Protein AF-0000000086222551 (afdb_homodimer)

Secondary structure (DSSP, 8-state):
----------------S----GGGGTTGGGTTS-------------------------GGGSS------------HHHHHHHHHHHHHHHHHHHHHHHHHHT--GGGGGSHHHHHHHHHHHHH-TTPPPPPHHIIIIIHHHHHHHHHHHHHHHHHHHHHHH-EEEEEEEEE-TTS-EEEEEEEEETTEEEEEEEEE-SSS---HHHHHHHHHHHHHHH-GGGEEEEEE---HHHHHHHHHHHHH-TTSEEEE-HHHHHHHHHHHHTTSTTHHHHHHHHHHHHHHHHT-HHHHHHHHHHTTTPPPPPPPSS-HHHHHHHHHHHHHTHHHHHHHHHSHHHHHSGGGTSHHHHHHHHHHH-HHHHHHHHHHHHHHHHHHHHHHHHH-SSS-GGGTHHHHHHHHHHHHHHHTTT-HHHHHHHHHHHHHHIIIII--HHHHHHHHH-HHHHHHHHHHT---THHHHHHHHHHHHH---HHHHHHHHHHHHHHHTT-GGGGSHHHHHHHHHS-HHHHHHHH-TTSHHHHHHHHHHHT-----THHHHHHHHHHHHS-GGGTTS-HHHHHHHHHHHHHHHHHHHHHTGGG-----THHHHTHHHHHSS----GGG-BSSTTSS-BHHHHHHHHTTTS-SS----------------------------------------------------------------/---------------------GGGTTTGGGTTS-------------------------GGGSS------------HHHHHHHHHHHHHHHHHHHHHHHHHHT--GGGGGSHHHHHHHHHHHHH-TTPPPPPHHIIIIIHHHHHHHHHHHHHHHHHHHHHHH-EEEEEEEEE-TTS-EEEEEEEEETTEEEEEEEEE-SSS---HHHHHHHHHHHHHHH-GGGEEEEEE---HHHHHHHHHHHHH-TTSEEEE-HHHHHHHHHHHHHTSTTHHHHHHHHHHHHHHHHT-HHHHHHHHHHTTTPPPPPPPSS-HHHHHHHHHHHHHTHHHHHHHHHSHHHHHSGGGTSHHHHHHHHHHH-HHHHHHHHHHHHHHHHHHHHHHHHH-SSS-STTTHHHHHHHHHHHHHHHTTT-HHHHHHHHHHHHHHIIIII--HHHHHHHHT-HHHHHHHHHHT---THHHHHHHHHHHHH---HHHHHHHHHHHHHHHTT-GGGGSHHHHHHHHHS-HHHHHHHH-TTSHHHHHHHHHHHT-----THHHHHHHHHHHHS-GGGTTS-HHHHHHHHHHHHHHHHHHHHHTGGG-----THHHHTHHHHHSSS---GGG-BSSTTSS-BHHHHHHHHTTTS-SS----------------------------------------------------------------

InterPro domains:
  IPR007021 Domain of unknown function DUF659 [PF04937] (130-280)
  IPR008906 HAT, C-terminal dimerisation domain [PF05699] (505-571)
  IPR012337 Ribonuclease H-like superfamily [SSF53098] (160-577)

Solvent-accessible surface area (backbone atoms only — not comparable to full-atom values): 78051 Å² total; per-residue (Å²): 133,85,67,79,80,73,78,71,77,79,78,75,73,78,70,83,78,77,71,70,63,58,87,37,53,77,71,46,74,56,74,74,67,75,78,70,80,69,82,73,74,76,72,79,74,80,73,80,76,82,79,77,78,78,80,81,75,63,68,83,74,58,71,77,61,74,76,80,66,85,78,73,80,70,54,71,67,54,58,53,48,49,49,51,52,32,44,51,49,19,42,46,30,42,40,51,30,35,50,71,58,63,56,68,71,69,52,54,72,43,74,47,40,55,53,19,47,34,30,36,6,61,55,22,61,80,57,78,66,66,48,60,60,44,54,68,46,57,47,40,53,51,46,45,56,53,48,48,52,58,50,50,59,50,49,56,46,24,68,72,45,27,25,32,39,25,40,37,70,45,56,47,95,86,34,48,24,37,33,35,37,33,39,36,33,84,90,42,59,40,61,77,50,71,44,82,45,28,76,44,82,75,39,32,64,55,48,30,50,51,48,49,53,50,38,58,73,70,34,60,89,21,43,47,31,37,26,27,57,81,43,69,36,52,55,54,15,41,58,58,45,37,70,77,39,61,48,38,43,76,40,40,13,46,51,56,50,52,33,50,45,43,49,55,50,46,68,36,83,68,39,27,57,49,48,53,53,50,48,50,46,48,51,61,36,67,74,31,35,54,52,38,38,52,47,20,69,56,49,76,68,48,77,76,54,72,64,44,74,70,41,34,61,35,42,54,48,22,51,44,47,46,58,73,40,39,66,40,51,39,48,44,64,66,29,68,68,36,64,72,33,72,50,53,72,33,70,68,37,45,52,44,44,18,50,61,38,18,51,67,54,52,46,49,49,42,54,47,46,44,57,44,33,25,52,51,44,46,41,52,35,41,64,41,82,71,51,50,28,22,33,42,49,58,59,44,54,51,49,26,53,50,38,33,39,55,68,53,73,62,46,55,86,78,44,48,66,57,50,50,51,51,48,50,45,38,70,71,62,49,66,49,40,64,34,35,33,11,30,62,64,18,54,50,51,30,56,51,28,56,73,69,67,67,60,60,71,67,37,56,57,27,28,50,52,36,47,61,40,64,43,80,49,65,68,57,48,53,49,34,62,68,42,42,56,40,62,77,65,33,42,72,57,48,51,35,69,69,44,58,63,33,31,75,74,40,54,55,46,58,42,37,71,71,44,23,74,91,33,57,62,46,26,54,51,44,37,32,49,27,36,29,69,43,39,30,54,72,48,58,63,45,45,58,51,49,47,64,60,48,27,87,73,37,66,63,54,51,67,65,58,46,47,49,51,47,46,42,39,47,37,51,48,40,49,50,48,55,72,49,34,86,74,59,84,82,55,69,64,74,46,36,68,57,27,49,38,75,73,41,51,77,70,58,72,52,67,71,37,53,72,41,94,87,46,95,45,24,38,41,56,52,16,63,71,68,41,28,83,45,75,80,71,75,67,77,72,79,68,75,66,75,72,76,74,77,73,74,85,68,81,77,81,80,85,81,83,76,88,79,85,76,78,79,74,80,76,80,76,77,76,76,76,75,75,75,73,73,74,67,70,77,62,76,71,73,58,73,67,77,46,84,58,56,59,76,114,139,86,73,78,81,74,79,75,75,79,79,73,74,76,68,83,78,76,70,71,60,57,90,39,52,73,71,47,75,53,77,73,67,75,78,70,80,69,81,70,72,76,72,78,73,77,74,78,77,80,80,77,80,77,76,81,73,62,69,82,72,60,71,73,63,75,73,78,64,85,80,72,80,72,55,70,66,55,58,52,49,49,49,50,52,32,44,51,51,19,42,47,28,42,41,52,29,36,51,70,56,64,55,68,70,69,52,54,73,43,74,47,39,56,54,19,48,34,30,36,5,63,53,21,61,79,57,79,66,64,48,62,60,43,53,67,45,59,48,41,52,53,47,45,55,55,48,47,52,57,51,50,59,49,51,55,45,22,69,72,46,26,26,34,38,25,38,38,69,45,56,48,94,87,34,47,24,37,34,37,36,32,40,37,35,82,88,42,59,43,62,77,50,70,44,82,45,31,77,44,83,76,40,31,63,55,48,29,49,50,49,49,54,52,39,59,71,69,35,61,91,22,41,46,30,38,24,27,55,80,44,67,35,50,56,54,15,41,58,57,45,37,71,79,38,63,48,37,43,77,40,40,14,46,53,54,50,52,31,50,44,42,49,55,49,45,69,36,84,67,40,28,57,50,50,51,52,51,48,51,45,50,49,60,34,68,73,31,34,55,54,37,39,50,46,20,68,55,48,75,67,48,77,78,55,72,66,42,73,68,40,35,60,35,43,54,47,21,52,41,46,46,57,74,37,38,66,38,52,39,48,43,63,68,29,68,68,34,65,72,32,72,49,53,73,33,70,67,38,44,52,45,44,19,51,60,38,18,54,66,56,52,47,48,50,44,52,48,45,43,56,45,33,23,52,49,44,46,41,51,33,40,65,40,85,74,52,51,28,23,33,42,49,57,58,43,55,51,49,26,53,50,32,34,39,56,66,54,72,62,47,55,86,80,45,48,68,57,48,50,50,50,48,51,44,37,69,72,61,49,67,49,40,62,35,34,34,10,30,63,62,17,53,49,52,30,56,52,27,55,73,69,68,67,61,60,70,67,38,56,57,26,28,51,52,38,48,61,38,64,41,81,50,64,68,57,50,51,50,32,62,68,41,42,58,39,63,77,65,32,41,71,56,48,49,34,69,70,44,58,61,34,31,77,74,39,54,54,45,56,42,38,71,71,43,22,73,90,31,57,64,46,29,53,51,43,37,34,50,27,37,29,70,42,38,30,53,72,47,57,64,45,46,58,53,50,47,63,61,50,29,89,77,37,66,62,53,50,66,65,58,46,46,49,51,48,46,41,40,49,37,52,47,39,49,53,49,57,72,49,35,87,74,63,83,82,57,67,65,75,45,35,64,58,24,46,36,76,70,42,52,77,70,58,74,54,69,71,38,52,73,42,97,88,46,94,45,25,40,41,58,52,16,63,72,69,44,28,85,46,74,81,71,76,69,78,73,80,69,76,67,77,73,78,72,76,75,73,82,68,78,77,80,80,86,79,84,78,84,75,85,77,76,79,76,80,76,83,76,79,77,75,76,77,76,76,74,74,76,67,72,77,62,76,70,74,58,74,68,78,43,82,58,54,58,73,111

Nearest PDB structures (foldseek):
  4d1q-assembly1_B  TM=7.198E-01  e=2.286E-15  Musca domestica
  6dww-assembly1_A  TM=7.561E-01  e=1.484E-14  Musca domestica
  6dwz-assembly1_E  TM=7.536E-01  e=7.107E-14  Musca domestica
  3f2k-assembly1_A  TM=4.677E-01  e=1.921E-01  Homo sapiens
  4d1q-assembly1_B  TM=7.182E-01  e=1.022E-14  Musca domestica

Organism: Solanum pennellii (NCBI:txid28526)

Sequence (1394 aa):
MQNKIANNPKFQVRQPEEYVDIDDLDEMDDYAEMMPPSKTQKISSSGGSSTARSVTKGPLNLYFSQKSTQKGGFEKGEIDETKKILRERAVSAFAIWMYDAGLPFNCVNHKSFDKFFEAVGQHGPGMKPPTFHEVRVTHLKKEVDKVEKIVDEHKVQWTKFGCSIMMDKWTARNGKMIINILVNSPIGSVFLGSVDASNECTDSTKMYKLFESTIERIEPENVVQIVTDNASENVKARRMMMGVYPHIYWTPCVAHCINLIFGDIIKVKPYASVFKKAIRIHSYISQRPLLLNLMRKFTKERNLVKPAKTRFATAFLTLRVMYIQRKNLRTLVLSTEWNSSKFAKETLGKEVANLIISVHFWNNVVRALTVCSPLTKVLRLVDGEKKPPMGYIYEAMDRAKEAIAHGFRGVKKQYEKVFQIIDARWSGQLHRPLHAAGHVLNPGLYYKAEEEGTLLQSLWTEYYACVEKLVRDTTIQDALIAELPKYKMADGLFGCGPAKRARDTRSPVEWWSLFGSETPNLQKFAMKVLSLTCSSSGCERNWSVFEHIHSKKRNRLTLSRLNDLVYIKYNRTLKRRYDARDLIDPIRLDNIDDSNEWLVGCPEDQDDELVYEDDDLTWDSVATAIGADESIYHLRELSSRSTVLDKGKGVESTSTSSSSSRTRTLIDEEYEEEEDEEQYNDVEDFDLQELDNFEEEMQNKIANNPKFQVRQPEEYVDIDDLDEMDDYAEMMPPSKTQKISSSGGSSTARSVTKGPLNLYFSQKSTQKGGFEKGEIDETKKILRERAVSAFAIWMYDAGLPFNCVNHKSFDKFFEAVGQHGPGMKPPTFHEVRVTHLKKEVDKVEKIVDEHKVQWTKFGCSIMMDKWTARNGKMIINILVNSPIGSVFLGSVDASNECTDSTKMYKLFESTIERIEPENVVQIVTDNASENVKARRMMMGVYPHIYWTPCVAHCINLIFGDIIKVKPYASVFKKAIRIHSYISQRPLLLNLMRKFTKERNLVKPAKTRFATAFLTLRVMYIQRKNLRTLVLSTEWNSSKFAKETLGKEVANLIISVHFWNNVVRALTVCSPLTKVLRLVDGEKKPPMGYIYEAMDRAKEAIAHGFRGVKKQYEKVFQIIDARWSGQLHRPLHAAGHVLNPGLYYKAEEEGTLLQSLWTEYYACVEKLVRDTTIQDALIAELPKYKMADGLFGCGPAKRARDTRSPVEWWSLFGSETPNLQKFAMKVLSLTCSSSGCERNWSVFEHIHSKKRNRLTLSRLNDLVYIKYNRTLKRRYDARDLIDPIRLDNIDDSNEWLVGCPEDQDDELVYEDDDLTWDSVATAIGADESIYHLRELSSRSTVLDKGKGVESTSTSSSSSRTRTLIDEEYEEEEDEEQYNDVEDFDLQELDNFEEE

pLDDT: mean 70.65, std 27.43, range [16.92, 96.88]

Structure (mmCIF, N/CA/C/O backbone):
data_AF-0000000086222551-model_v1
#
loop_
_entity.id
_entity.type
_entity.pdbx_description
1 polymer 'Uncharacterized protein LOC107011018'
#
loop_
_atom_site.group_PDB
_atom_site.id
_atom_site.type_symbol
_atom_site.label_atom_id
_atom_site.label_alt_id
_atom_site.label_comp_id
_atom_site.label_asym_id
_atom_site.label_entity_id
_atom_site.label_seq_id
_atom_site.pdbx_PDB_ins_code
_atom_site.Cartn_x
_atom_site.Cartn_y
_atom_site.Cartn_z
_atom_site.occupancy
_atom_site.B_iso_or_equiv
_atom_site.auth_seq_id
_atom_site.auth_comp_id
_atom_site.auth_asym_id
_atom_site.auth_atom_id
_atom_site.pdbx_PDB_model_num
ATOM 1 N N . MET A 1 1 ? -22.5 58.531 5.453 1 17.5 1 MET A N 1
ATOM 2 C CA . MET A 1 1 ? -23.016 57.188 5.238 1 17.5 1 MET A CA 1
ATOM 3 C C . MET A 1 1 ? -23.062 56.844 3.752 1 17.5 1 MET A C 1
ATOM 5 O O . MET A 1 1 ? -22.75 55.719 3.357 1 17.5 1 MET A O 1
ATOM 9 N N . GLN A 1 2 ? -23.766 57.625 3.014 1 18.98 2 GLN A N 1
ATOM 10 C CA . GLN A 1 2 ? -24.266 57.281 1.686 1 18.98 2 GLN A CA 1
ATOM 11 C C . GLN A 1 2 ? -23.141 57.25 0.658 1 18.98 2 GLN A C 1
ATOM 13 O O . GLN A 1 2 ? -23.375 57.094 -0.54 1 18.98 2 GLN A O 1
ATOM 18 N N . ASN A 1 3 ? -21.984 57.75 1.172 1 20.48 3 ASN A N 1
ATOM 19 C CA . ASN A 1 3 ? -21.188 58.438 0.159 1 20.48 3 ASN A CA 1
ATOM 20 C C . ASN A 1 3 ? -20.719 57.5 -0.93 1 20.48 3 ASN A C 1
ATOM 22 O O . ASN A 1 3 ? -20.688 56.281 -0.724 1 20.48 3 ASN A O 1
ATOM 26 N N . LYS A 1 4 ? -20.266 58.094 -1.974 1 21.45 4 LYS A N 1
ATOM 27 C CA . LYS A 1 4 ? -19.891 57.875 -3.371 1 21.45 4 LYS A CA 1
ATOM 28 C C . LYS A 1 4 ? -18.797 56.844 -3.496 1 21.45 4 LYS A C 1
ATOM 30 O O . LYS A 1 4 ? -17.656 57.062 -3.051 1 21.45 4 LYS A O 1
ATOM 35 N N . ILE A 1 5 ? -19.25 55.5 -3.412 1 22.14 5 ILE A N 1
ATOM 36 C CA . ILE A 1 5 ? -18.375 54.344 -3.506 1 22.14 5 ILE A CA 1
ATOM 37 C C . ILE A 1 5 ? -17.594 54.375 -4.809 1 22.14 5 ILE A C 1
ATOM 39 O O . ILE A 1 5 ? -18.156 54.281 -5.895 1 22.14 5 ILE A O 1
ATOM 43 N N . ALA A 1 6 ? -16.578 55.344 -4.836 1 21.86 6 ALA A N 1
ATOM 44 C CA . ALA A 1 6 ? -15.758 55.656 -5.988 1 21.86 6 ALA A CA 1
ATOM 45 C C . ALA A 1 6 ? -15.242 54.406 -6.688 1 21.86 6 ALA A C 1
ATOM 47 O O . ALA A 1 6 ? -14.859 53.438 -6.027 1 21.86 6 ALA A O 1
ATOM 48 N N . ASN A 1 7 ? -15.562 54.25 -7.953 1 20.59 7 ASN A N 1
ATOM 49 C CA . ASN A 1 7 ? -15.422 53.25 -9.016 1 20.59 7 ASN A CA 1
ATOM 50 C C . ASN A 1 7 ? -13.961 52.938 -9.312 1 20.59 7 ASN A C 1
ATOM 52 O O . ASN A 1 7 ? -13.344 53.594 -10.156 1 20.59 7 ASN A O 1
ATOM 56 N N . ASN A 1 8 ? -13.094 53 -8.281 1 20.23 8 ASN A N 1
ATOM 57 C CA . ASN A 1 8 ? -11.719 52.938 -8.766 1 20.23 8 ASN A CA 1
ATOM 58 C C . ASN A 1 8 ? -11.5 51.75 -9.711 1 20.23 8 ASN A C 1
ATOM 60 O O . ASN A 1 8 ? -12.055 50.656 -9.484 1 20.23 8 ASN A O 1
ATOM 64 N N . PRO A 1 9 ? -11.008 52.031 -10.898 1 22.52 9 PRO A N 1
ATOM 65 C CA . PRO A 1 9 ? -10.781 51.156 -12.055 1 22.52 9 PRO A CA 1
ATOM 66 C C . PRO A 1 9 ? -10.055 49.844 -11.68 1 22.52 9 PRO A C 1
ATOM 68 O O . PRO A 1 9 ? -9.305 49.812 -10.695 1 22.52 9 PRO A O 1
ATOM 71 N N . LYS A 1 10 ? -10.602 48.719 -12.133 1 21.75 10 LYS A N 1
ATOM 72 C CA . LYS A 1 10 ? -10.383 47.281 -11.953 1 21.75 10 LYS A CA 1
ATOM 73 C C . LYS A 1 10 ? -8.977 46.875 -12.391 1 21.75 10 LYS A C 1
ATOM 75 O O . LYS A 1 10 ? -8.633 46.969 -13.57 1 21.75 10 LYS A O 1
ATOM 80 N N . PHE A 1 11 ? -7.875 47.469 -11.781 1 20.67 11 PHE A N 1
ATOM 81 C CA . PHE A 1 11 ? -6.547 47.062 -12.211 1 20.67 11 PHE A CA 1
ATOM 82 C C . PHE A 1 11 ? -6.484 45.531 -12.375 1 20.67 11 PHE A C 1
ATOM 84 O O . PHE A 1 11 ? -6.758 44.781 -11.43 1 20.67 11 PHE A O 1
ATOM 91 N N . GLN A 1 12 ? -6.699 45.031 -13.586 1 21.41 12 GLN A N 1
ATOM 92 C CA . GLN A 1 12 ? -6.695 43.688 -14.141 1 21.41 12 GLN A CA 1
ATOM 93 C C . GLN A 1 12 ? -5.344 43 -13.93 1 21.41 12 GLN A C 1
ATOM 95 O O . GLN A 1 12 ? -4.406 43.219 -14.703 1 21.41 12 GLN A O 1
ATOM 100 N N . VAL A 1 13 ? -4.777 43.094 -12.75 1 22.3 13 VAL A N 1
ATOM 101 C CA . VAL A 1 13 ? -3.469 42.438 -12.711 1 22.3 13 VAL A CA 1
ATOM 102 C C . VAL A 1 13 ? -3.592 41 -13.148 1 22.3 13 VAL A C 1
ATOM 104 O O . VAL A 1 13 ? -4.422 40.25 -12.625 1 22.3 13 VAL A O 1
ATOM 107 N N . ARG A 1 14 ? -3.154 40.656 -14.336 1 22 14 ARG A N 1
ATOM 108 C CA . ARG A 1 14 ? -3.004 39.375 -15.008 1 22 14 ARG A CA 1
ATOM 109 C C . ARG A 1 14 ? -2.234 38.406 -14.133 1 22 14 ARG A C 1
ATOM 111 O O . ARG A 1 14 ? -1.051 38.594 -13.859 1 22 14 ARG A O 1
ATOM 118 N N . GLN A 1 15 ? -2.852 37.969 -13.086 1 23.47 15 GLN A N 1
ATOM 119 C CA . GLN A 1 15 ? -2.16 37.031 -12.203 1 23.47 15 GLN A CA 1
ATOM 120 C C . GLN A 1 15 ? -1.653 35.812 -12.977 1 23.47 15 GLN A C 1
ATOM 122 O O . GLN A 1 15 ? -2.391 35.219 -13.766 1 23.47 15 GLN A O 1
ATOM 127 N N . PRO A 1 16 ? -0.328 35.781 -13.227 1 23.58 16 PRO A N 1
ATOM 128 C CA . PRO A 1 16 ? 0.255 34.688 -13.969 1 23.58 16 PRO A CA 1
ATOM 129 C C . PRO A 1 16 ? -0.212 33.312 -13.445 1 23.58 16 PRO A C 1
ATOM 131 O O . PRO A 1 16 ? -0.4 33.156 -12.242 1 23.58 16 PRO A O 1
ATOM 134 N N . GLU A 1 17 ? -0.891 32.531 -14.258 1 23.66 17 GLU A N 1
ATOM 135 C CA . GLU A 1 17 ? -1.618 31.266 -14.203 1 23.66 17 GLU A CA 1
ATOM 136 C C . GLU A 1 17 ? -0.789 30.188 -13.523 1 23.66 17 GLU A C 1
ATOM 138 O O . GLU A 1 17 ? -1.341 29.234 -12.953 1 23.66 17 GLU A O 1
ATOM 143 N N . GLU A 1 18 ? 0.542 30.047 -13.789 1 24.75 18 GLU A N 1
ATOM 144 C CA . GLU A 1 18 ? 1.11 28.703 -13.828 1 24.75 18 GLU A CA 1
ATOM 145 C C . GLU A 1 18 ? 1.495 28.234 -12.43 1 24.75 18 GLU A C 1
ATOM 147 O O . GLU A 1 18 ? 2.566 28.578 -11.93 1 24.75 18 GLU A O 1
ATOM 152 N N . TYR A 1 19 ? 0.731 28.5 -11.492 1 24.75 19 TYR A N 1
ATOM 153 C CA . TYR A 1 19 ? 1.238 28.031 -10.203 1 24.75 19 TYR A CA 1
ATOM 154 C C . TYR A 1 19 ? 1.457 26.531 -10.219 1 24.75 19 TYR A C 1
ATOM 156 O O . TYR A 1 19 ? 0.528 25.766 -10.492 1 24.75 19 TYR A O 1
ATOM 164 N N . VAL A 1 20 ? 2.629 26.078 -10.719 1 26.08 20 VAL A N 1
ATOM 165 C CA . VAL A 1 20 ? 3.039 24.688 -10.625 1 26.08 20 VAL A CA 1
ATOM 166 C C . VAL A 1 20 ? 3.045 24.234 -9.164 1 26.08 20 VAL A C 1
ATOM 168 O O . VAL A 1 20 ? 3.725 24.844 -8.328 1 26.08 20 VAL A O 1
ATOM 171 N N . ASP A 1 21 ? 1.918 24 -8.633 1 25.77 21 ASP A N 1
ATOM 172 C CA . ASP A 1 21 ? 1.836 23.469 -7.277 1 25.77 21 ASP A CA 1
ATOM 173 C C . ASP A 1 21 ? 2.971 22.484 -7 1 25.77 21 ASP A C 1
ATOM 175 O O . ASP A 1 21 ? 3.115 21.484 -7.699 1 25.77 21 ASP A O 1
ATOM 179 N N . ILE A 1 22 ? 3.986 23.031 -6.543 1 26.41 22 ILE A N 1
ATOM 180 C CA . ILE A 1 22 ? 5.227 22.344 -6.195 1 26.41 22 ILE A CA 1
ATOM 181 C C . ILE A 1 22 ? 4.918 21.078 -5.387 1 26.41 22 ILE A C 1
ATOM 183 O O . ILE A 1 22 ? 5.727 20.156 -5.336 1 26.41 22 ILE A O 1
ATOM 187 N N . ASP A 1 23 ? 4.047 21.281 -4.504 1 27.98 23 ASP A N 1
ATOM 188 C CA . ASP A 1 23 ? 3.979 20.109 -3.635 1 27.98 23 ASP A CA 1
ATOM 189 C C . ASP A 1 23 ? 3.633 18.844 -4.434 1 27.98 23 ASP A C 1
ATOM 191 O O . ASP A 1 23 ? 3.371 17.797 -3.855 1 27.98 23 ASP A O 1
ATOM 195 N N . ASP A 1 24 ? 3.141 19.047 -5.715 1 28.81 24 ASP A N 1
ATOM 196 C CA . ASP A 1 24 ? 2.951 18.094 -6.812 1 28.81 24 ASP A CA 1
ATOM 197 C C . ASP A 1 24 ? 4.27 17.422 -7.184 1 28.81 24 ASP A C 1
ATOM 199 O O . ASP A 1 24 ? 4.402 16.875 -8.281 1 28.81 24 ASP A O 1
ATOM 203 N N . LEU A 1 25 ? 5.312 17.844 -6.59 1 26.73 25 LEU A N 1
ATOM 204 C CA . LEU A 1 25 ? 6.621 17.281 -6.906 1 26.73 25 LEU A CA 1
ATOM 205 C C . LEU A 1 25 ? 6.59 15.766 -6.828 1 26.73 25 LEU A C 1
ATOM 207 O O . LEU A 1 25 ? 7.27 15.086 -7.598 1 26.73 25 LEU A O 1
ATOM 211 N N . ASP A 1 26 ? 6.113 15.328 -5.699 1 27.78 26 ASP A N 1
ATOM 212 C CA . ASP A 1 26 ? 6.258 13.875 -5.711 1 27.78 26 ASP A CA 1
ATOM 213 C C . ASP A 1 26 ? 5.395 13.242 -6.801 1 27.78 26 ASP A C 1
ATOM 215 O O . ASP A 1 26 ? 5.668 12.125 -7.246 1 27.78 26 ASP A O 1
ATOM 219 N N . GLU A 1 27 ? 4.199 13.922 -7.137 1 27.31 27 GLU A N 1
ATOM 220 C CA . GLU A 1 27 ? 3.35 13.438 -8.219 1 27.31 27 GLU A CA 1
ATOM 221 C C . GLU A 1 27 ? 3.84 13.945 -9.57 1 27.31 27 GLU A C 1
ATOM 223 O O . GLU A 1 27 ? 3.361 13.492 -10.617 1 27.31 27 GLU A O 1
ATOM 228 N N . MET A 1 28 ? 4.449 15.195 -9.719 1 27.2 28 MET A N 1
ATOM 229 C CA . MET A 1 28 ? 4.684 15.875 -10.992 1 27.2 28 MET A CA 1
ATOM 230 C C . MET A 1 28 ? 5.633 15.07 -11.875 1 27.2 28 MET A C 1
ATOM 232 O O . MET A 1 28 ? 6.086 15.555 -12.906 1 27.2 28 MET A O 1
ATOM 236 N N . ASP A 1 29 ? 6.246 14.156 -11.477 1 25.91 29 ASP A N 1
ATOM 237 C CA . ASP A 1 29 ? 7.332 13.836 -12.398 1 25.91 29 ASP A CA 1
ATOM 238 C C . ASP A 1 29 ? 6.797 13.586 -13.805 1 25.91 29 ASP A C 1
ATOM 240 O O . ASP A 1 29 ? 7.57 13.469 -14.758 1 25.91 29 ASP A O 1
ATOM 244 N N . ASP A 1 30 ? 5.445 13.32 -13.961 1 25.31 30 ASP A N 1
ATOM 245 C CA . ASP A 1 30 ? 5.285 12.797 -15.32 1 25.31 30 ASP A CA 1
ATOM 246 C C . ASP A 1 30 ? 5.117 13.93 -16.328 1 25.31 30 ASP A C 1
ATOM 248 O O . ASP A 1 30 ? 5.16 13.703 -17.531 1 25.31 30 ASP A O 1
ATOM 252 N N . TYR A 1 31 ? 4.477 15.188 -15.992 1 24.61 31 TYR A N 1
ATOM 253 C CA . TYR A 1 31 ? 3.955 15.969 -17.109 1 24.61 31 TYR A CA 1
ATOM 254 C C . TYR A 1 31 ? 5.086 16.656 -17.859 1 24.61 31 TYR A C 1
ATOM 256 O O . TYR A 1 31 ? 4.949 17.812 -18.266 1 24.61 31 TYR A O 1
ATOM 264 N N . ALA A 1 32 ? 6.273 16.484 -17.625 1 25.47 32 ALA A N 1
ATOM 265 C CA . ALA A 1 32 ? 7.246 17.297 -18.375 1 25.47 32 ALA A CA 1
ATOM 266 C C . ALA A 1 32 ? 7.082 17.094 -19.875 1 25.47 32 ALA A C 1
ATOM 268 O O . ALA A 1 32 ? 7.934 17.531 -20.656 1 25.47 32 ALA A O 1
ATOM 269 N N . GLU A 1 33 ? 6.043 16.312 -20.328 1 24.08 33 GLU A N 1
ATOM 270 C CA . GLU A 1 33 ? 6.316 16.172 -21.75 1 24.08 33 GLU A CA 1
ATOM 271 C C . GLU A 1 33 ? 6.238 17.516 -22.469 1 24.08 33 GLU A C 1
ATOM 273 O O . GLU A 1 33 ? 7.133 17.859 -23.234 1 24.08 33 GLU A O 1
ATOM 278 N N . MET A 1 34 ? 4.957 18.016 -22.953 1 23.44 34 MET A N 1
ATOM 279 C CA . MET A 1 34 ? 4.738 18.594 -24.266 1 23.44 34 MET A CA 1
ATOM 280 C C . MET A 1 34 ? 4.992 20.094 -24.266 1 23.44 34 MET A C 1
ATOM 282 O O . MET A 1 34 ? 4.645 20.797 -25.219 1 23.44 34 MET A O 1
ATOM 286 N N . MET A 1 35 ? 5.105 20.844 -23.156 1 24.05 35 MET A N 1
ATOM 287 C CA . MET A 1 35 ? 5 22.266 -23.531 1 24.05 35 MET A CA 1
ATOM 288 C C . MET A 1 35 ? 6.117 22.656 -24.5 1 24.05 35 MET A C 1
ATOM 290 O O . MET A 1 35 ? 7.258 22.203 -24.344 1 24.05 35 MET A O 1
ATOM 294 N N . PRO A 1 36 ? 5.762 23.172 -25.734 1 23.84 36 PRO A N 1
ATOM 295 C CA . PRO A 1 36 ? 6.781 23.672 -26.672 1 23.84 36 PRO A CA 1
ATOM 296 C C . PRO A 1 36 ? 7.754 24.641 -26.016 1 23.84 36 PRO A C 1
ATOM 298 O O . PRO A 1 36 ? 7.418 25.266 -25 1 23.84 36 PRO A O 1
ATOM 301 N N . PRO A 1 37 ? 9.008 24.547 -26.234 1 22.64 37 PRO A N 1
ATOM 302 C CA . PRO A 1 37 ? 10.031 25.438 -25.672 1 22.64 37 PRO A CA 1
ATOM 303 C C . PRO A 1 37 ? 9.695 26.906 -25.844 1 22.64 37 PRO A C 1
ATOM 305 O O . PRO A 1 37 ? 9.492 27.375 -26.969 1 22.64 37 PRO A O 1
ATOM 308 N N . SER A 1 38 ? 8.727 27.422 -25.141 1 21.61 38 SER A N 1
ATOM 309 C CA . SER A 1 38 ? 8.547 28.844 -25.406 1 21.61 38 SER A CA 1
ATOM 310 C C . SER A 1 38 ? 9.891 29.562 -25.547 1 21.61 38 SER A C 1
ATOM 312 O O . SER A 1 38 ? 10.867 29.172 -24.906 1 21.61 38 SER A O 1
ATOM 314 N N . LYS A 1 39 ? 10.023 30.328 -26.656 1 22.66 39 LYS A N 1
ATOM 315 C CA . LYS A 1 39 ? 11.148 31.188 -27.016 1 22.66 39 LYS A CA 1
ATOM 316 C C . LYS A 1 39 ? 11.555 32.094 -25.859 1 22.66 39 LYS A C 1
ATOM 318 O O . LYS A 1 39 ? 10.766 32.938 -25.438 1 22.66 39 LYS A O 1
ATOM 323 N N . THR A 1 40 ? 12.164 31.531 -24.797 1 19.64 40 THR A N 1
ATOM 324 C CA . THR A 1 40 ? 12.727 32.312 -23.719 1 19.64 40 THR A CA 1
ATOM 325 C C . THR A 1 40 ? 13.477 33.531 -24.266 1 19.64 40 THR A C 1
ATOM 327 O O . THR A 1 40 ? 14.422 33.375 -25.031 1 19.64 40 THR A O 1
ATOM 330 N N . GLN A 1 41 ? 12.758 34.531 -24.578 1 19.83 41 GLN A N 1
ATOM 331 C CA . GLN A 1 41 ? 13.469 35.781 -24.875 1 19.83 41 GLN A CA 1
ATOM 332 C C . GLN A 1 41 ? 14.562 36.031 -23.844 1 19.83 41 GLN A C 1
ATOM 334 O O . GLN A 1 41 ? 14.359 35.812 -22.656 1 19.83 41 GLN A O 1
ATOM 339 N N . LYS A 1 42 ? 15.828 36.062 -24.344 1 21.98 42 LYS A N 1
ATOM 340 C CA . LYS A 1 42 ? 17.156 36.375 -23.812 1 21.98 42 LYS A CA 1
ATOM 341 C C . LYS A 1 42 ? 17.141 37.656 -22.984 1 21.98 42 LYS A C 1
ATOM 343 O O . LYS A 1 42 ? 17.016 38.75 -23.531 1 21.98 42 LYS A O 1
ATOM 348 N N . ILE A 1 43 ? 16.266 37.688 -21.984 1 20.7 43 ILE A N 1
ATOM 349 C CA . ILE A 1 43 ? 16.484 39 -21.344 1 20.7 43 ILE A CA 1
ATOM 350 C C . ILE A 1 43 ? 17.969 39.156 -21.016 1 20.7 43 ILE A C 1
ATOM 352 O O . ILE A 1 43 ? 18.578 38.25 -20.422 1 20.7 43 ILE A O 1
ATOM 356 N N . SER A 1 44 ? 18.719 40.031 -21.688 1 19.7 44 SER A N 1
ATOM 357 C CA . SER A 1 44 ? 20.094 40.531 -21.688 1 19.7 44 SER A CA 1
ATOM 358 C C . SER A 1 44 ? 20.516 41 -20.312 1 19.7 44 SER A C 1
ATOM 360 O O . SER A 1 44 ? 20.062 42.062 -19.844 1 19.7 44 SER A O 1
ATOM 362 N N . SER A 1 45 ? 20.203 40.188 -19.234 1 18.98 45 SER A N 1
ATOM 363 C CA . SER A 1 45 ? 20.688 40.75 -17.984 1 18.98 45 SER A CA 1
ATOM 364 C C . SER A 1 45 ? 22.156 41.156 -18.094 1 18.98 45 SER A C 1
ATOM 366 O O . SER A 1 45 ? 22.953 40.469 -18.734 1 18.98 45 SER A O 1
ATOM 368 N N . SER A 1 46 ? 22.484 42.375 -18 1 19.59 46 SER A N 1
ATOM 369 C CA . SER A 1 46 ? 23.734 43.156 -17.984 1 19.59 46 SER A CA 1
ATOM 370 C C . SER A 1 46 ? 24.719 42.594 -16.953 1 19.59 46 SER A C 1
ATOM 372 O O . SER A 1 46 ? 24.297 42.094 -15.906 1 19.59 46 SER A O 1
ATOM 374 N N . GLY A 1 47 ? 26 42.219 -17.328 1 18.44 47 GLY A N 1
ATOM 375 C CA . GLY A 1 47 ? 27.25 41.531 -17.031 1 18.44 47 GLY A CA 1
ATOM 376 C C . GLY A 1 47 ? 27.969 42.094 -15.812 1 18.44 47 GLY A C 1
ATOM 377 O O . GLY A 1 47 ? 29.141 41.844 -15.602 1 18.44 47 GLY A O 1
ATOM 378 N N . GLY A 1 48 ? 27.281 42.562 -14.688 1 19.12 48 GLY A N 1
ATOM 379 C CA . GLY A 1 48 ? 28.234 43.281 -13.852 1 19.12 48 GLY A CA 1
ATOM 380 C C . GLY A 1 48 ? 29.375 42.375 -13.383 1 19.12 48 GLY A C 1
ATOM 381 O O . GLY A 1 48 ? 29.25 41.156 -13.375 1 19.12 48 GLY A O 1
ATOM 382 N N . SER A 1 49 ? 30.75 42.781 -13.406 1 19.89 49 SER A N 1
ATOM 383 C CA . SER A 1 49 ? 32.125 42.375 -13.281 1 19.89 49 SER A CA 1
ATOM 384 C C . SER A 1 49 ? 32.438 41.906 -11.859 1 19.89 49 SER A C 1
ATOM 386 O O . SER A 1 49 ? 33.594 42.031 -11.398 1 19.89 49 SER A O 1
ATOM 388 N N . SER A 1 50 ? 31.562 41.219 -11.102 1 19.91 50 SER A N 1
ATOM 389 C CA . SER A 1 50 ? 32 41.156 -9.711 1 19.91 50 SER A CA 1
ATOM 390 C C . SER A 1 50 ? 33.344 40.438 -9.602 1 19.91 50 SER A C 1
ATOM 392 O O . SER A 1 50 ? 33.625 39.469 -10.328 1 19.91 50 SER A O 1
ATOM 394 N N . THR A 1 51 ? 34.406 41 -9.016 1 20.47 51 THR A N 1
ATOM 395 C CA . THR A 1 51 ? 35.812 40.75 -8.695 1 20.47 51 THR A CA 1
ATOM 396 C C . THR A 1 51 ? 35.969 39.5 -7.816 1 20.47 51 THR A C 1
ATOM 398 O O . THR A 1 51 ? 35.25 39.375 -6.816 1 20.47 51 THR A O 1
ATOM 401 N N . ALA A 1 52 ? 36.469 38.406 -8.336 1 22.73 52 ALA A N 1
ATOM 402 C CA . ALA A 1 52 ? 36.812 37.031 -7.953 1 22.73 52 ALA A CA 1
ATOM 403 C C . ALA A 1 52 ? 37.719 37.031 -6.719 1 22.73 52 ALA A C 1
ATOM 405 O O . ALA A 1 52 ? 38.875 37.469 -6.777 1 22.73 52 ALA A O 1
ATOM 406 N N . ARG A 1 53 ? 37.188 37.188 -5.559 1 24.7 53 ARG A N 1
ATOM 407 C CA . ARG A 1 53 ? 38.062 37.156 -4.398 1 24.7 53 ARG A CA 1
ATOM 408 C C . ARG A 1 53 ? 38.875 35.875 -4.371 1 24.7 53 ARG A C 1
ATOM 410 O O . ARG A 1 53 ? 38.375 34.812 -4.633 1 24.7 53 ARG A O 1
ATOM 417 N N . SER A 1 54 ? 40.25 35.938 -4.453 1 23.02 54 SER A N 1
ATOM 418 C CA . SER A 1 54 ? 41.406 35.062 -4.535 1 23.02 54 SER A CA 1
ATOM 419 C C . SER A 1 54 ? 41.438 34.094 -3.346 1 23.02 54 SER A C 1
ATOM 421 O O . SER A 1 54 ? 41.406 34.531 -2.193 1 23.02 54 SER A O 1
ATOM 423 N N . VAL A 1 55 ? 40.781 33.031 -3.447 1 24.98 55 VAL A N 1
ATOM 424 C CA . VAL A 1 55 ? 40.812 31.953 -2.443 1 24.98 55 VAL A CA 1
ATOM 425 C C . VAL A 1 55 ? 42.25 31.641 -2.072 1 24.98 55 VAL A C 1
ATOM 427 O O . VAL A 1 55 ? 43.062 31.359 -2.943 1 24.98 55 VAL A O 1
ATOM 430 N N . THR A 1 56 ? 42.719 32.156 -1.004 1 24.3 56 THR A N 1
ATOM 431 C CA . THR A 1 56 ? 44.062 32 -0.413 1 24.3 56 THR A CA 1
ATOM 432 C C . THR A 1 56 ? 44.406 30.531 -0.208 1 24.3 56 THR A C 1
ATOM 434 O O . THR A 1 56 ? 43.625 29.781 0.419 1 24.3 56 THR A O 1
ATOM 437 N N . LYS A 1 57 ? 45.25 29.922 -1.062 1 28.97 57 LYS A N 1
ATOM 438 C CA . LYS A 1 57 ? 45.938 28.625 -1.181 1 28.97 57 LYS A CA 1
ATOM 439 C C . LYS A 1 57 ? 46.719 28.312 0.081 1 28.97 57 LYS A C 1
ATOM 441 O O . LYS A 1 57 ? 47.5 29.125 0.554 1 28.97 57 LYS A O 1
ATOM 446 N N . GLY A 1 58 ? 46.156 27.703 0.995 1 23.77 58 GLY A N 1
ATOM 447 C CA . GLY A 1 58 ? 47 27.469 2.174 1 23.77 58 GLY A CA 1
ATOM 448 C C . GLY A 1 58 ? 48.312 26.812 1.856 1 23.77 58 GLY A C 1
ATOM 449 O O . GLY A 1 58 ? 48.531 26.359 0.731 1 23.77 58 GLY A O 1
ATOM 450 N N . PRO A 1 59 ? 49.469 26.922 2.57 1 24.53 59 PRO A N 1
ATOM 451 C CA . PRO A 1 59 ? 50.875 26.625 2.252 1 24.53 59 PRO A CA 1
ATOM 452 C C . PRO A 1 59 ? 51.094 25.172 1.821 1 24.53 59 PRO A C 1
ATOM 454 O O . PRO A 1 59 ? 52 24.891 1.045 1 24.53 59 PRO A O 1
ATOM 457 N N . LEU A 1 60 ? 50.469 24.25 2.562 1 27.2 60 LEU A N 1
ATOM 458 C CA . LEU A 1 60 ? 51.031 22.922 2.342 1 27.2 60 LEU A CA 1
ATOM 459 C C . LEU A 1 60 ? 50.781 22.453 0.911 1 27.2 60 LEU A C 1
ATOM 461 O O . LEU A 1 60 ? 51.125 21.328 0.552 1 27.2 60 LEU A O 1
ATOM 465 N N . ASN A 1 61 ? 49.969 23.234 0.187 1 27.02 61 ASN A N 1
ATOM 466 C CA . ASN A 1 61 ? 49.781 23 -1.241 1 27.02 61 ASN A CA 1
ATOM 467 C C . ASN A 1 61 ? 51.094 23.078 -2 1 27.02 61 ASN A C 1
ATOM 469 O O . ASN A 1 61 ? 51.125 22.922 -3.223 1 27.02 61 ASN A O 1
ATOM 473 N N . LEU A 1 62 ? 52.031 23.75 -1.36 1 25.42 62 LEU A N 1
ATOM 474 C CA . LEU A 1 62 ? 53.25 24.125 -2.072 1 25.42 62 LEU A CA 1
ATOM 475 C C . LEU A 1 62 ? 54.125 22.922 -2.35 1 25.42 62 LEU A C 1
ATOM 477 O O . LEU A 1 62 ? 54.938 22.922 -3.291 1 25.42 62 LEU A O 1
ATOM 481 N N . TYR A 1 63 ? 54.375 22.047 -1.284 1 28.83 63 TYR A N 1
ATOM 482 C CA . TYR A 1 63 ? 55.625 21.297 -1.394 1 28.83 63 TYR A CA 1
ATOM 483 C C . TYR A 1 63 ? 55.562 20.281 -2.523 1 28.83 63 TYR A C 1
ATOM 485 O O . TYR A 1 63 ? 56.594 19.781 -2.982 1 28.83 63 TYR A O 1
ATOM 493 N N . PHE A 1 64 ? 54.5 19.453 -2.541 1 29.3 64 PHE A N 1
ATOM 494 C CA . PHE A 1 64 ? 54.688 18.375 -3.504 1 29.3 64 PHE A CA 1
ATOM 495 C C . PHE A 1 64 ? 54.594 18.891 -4.93 1 29.3 64 PHE A C 1
ATOM 497 O O . PHE A 1 64 ? 53.5 19.25 -5.391 1 29.3 64 PHE A O 1
ATOM 504 N N . SER A 1 65 ? 55.594 19.656 -5.27 1 26.06 65 SER A N 1
ATOM 505 C CA . SER A 1 65 ? 55.781 20 -6.676 1 26.06 65 SER A CA 1
ATOM 506 C C . SER A 1 65 ? 55.781 18.75 -7.547 1 26.06 65 SER A C 1
ATOM 508 O O . SER A 1 65 ? 56.562 17.812 -7.312 1 26.06 65 SER A O 1
ATOM 510 N N . GLN A 1 66 ? 54.719 18.328 -7.938 1 26.48 66 GLN A N 1
ATOM 511 C CA . GLN A 1 66 ? 54.75 17.234 -8.906 1 26.48 66 GLN A CA 1
ATOM 512 C C . GLN A 1 66 ? 55.812 17.5 -9.984 1 26.48 66 GLN A C 1
ATOM 514 O O . GLN A 1 66 ? 55.75 18.516 -10.68 1 26.48 66 GLN A O 1
ATOM 519 N N . LYS A 1 67 ? 57.031 17.094 -9.781 1 28.17 67 LYS A N 1
ATOM 520 C CA . LYS A 1 67 ? 57.969 17.016 -10.914 1 28.17 67 LYS A CA 1
ATOM 521 C C . LYS A 1 67 ? 57.25 16.609 -12.188 1 28.17 67 LYS A C 1
ATOM 523 O O . LYS A 1 67 ? 56.375 15.719 -12.164 1 28.17 67 LYS A O 1
ATOM 528 N N . SER A 1 68 ? 57.25 17.5 -13.211 1 28.58 68 SER A N 1
ATOM 529 C CA . SER A 1 68 ? 56.906 17.375 -14.625 1 28.58 68 SER A CA 1
ATOM 530 C C . SER A 1 68 ? 57.531 16.125 -15.242 1 28.58 68 SER A C 1
ATOM 532 O O . SER A 1 68 ? 58.688 16.141 -15.656 1 28.58 68 SER A O 1
ATOM 534 N N . THR A 1 69 ? 57.781 15.055 -14.625 1 28.53 69 THR A N 1
ATOM 535 C CA . THR A 1 69 ? 58.5 14.031 -15.375 1 28.53 69 THR A CA 1
ATOM 536 C C . THR A 1 69 ? 58 13.977 -16.812 1 28.53 69 THR A C 1
ATOM 538 O O . THR A 1 69 ? 56.875 14.391 -17.109 1 28.53 69 THR A O 1
ATOM 541 N N . GLN A 1 70 ? 58.969 13.5 -17.859 1 29.69 70 GLN A N 1
ATOM 542 C CA . GLN A 1 70 ? 58.812 13.453 -19.312 1 29.69 70 GLN A CA 1
ATOM 543 C C . GLN A 1 70 ? 57.406 13.031 -19.719 1 29.69 70 GLN A C 1
ATOM 545 O O . GLN A 1 70 ? 56.812 12.148 -19.094 1 29.69 70 GLN A O 1
ATOM 550 N N . LYS A 1 71 ? 56.719 13.852 -20.484 1 30.95 71 LYS A N 1
ATOM 551 C CA . LYS A 1 71 ? 55.562 13.82 -21.359 1 30.95 71 LYS A CA 1
ATOM 552 C C . LYS A 1 71 ? 55.5 12.531 -22.172 1 30.95 71 LYS A C 1
ATOM 554 O O . LYS A 1 71 ? 56 12.477 -23.297 1 30.95 71 LYS A O 1
ATOM 559 N N . GLY A 1 72 ? 55.938 11.5 -21.859 1 30.92 72 GLY A N 1
ATOM 560 C CA . GLY A 1 72 ? 55.688 10.445 -22.828 1 30.92 72 GLY A CA 1
ATOM 561 C C . GLY A 1 72 ? 54.25 10.359 -23.281 1 30.92 72 GLY A C 1
ATOM 562 O O . GLY A 1 72 ? 53.344 10.609 -22.484 1 30.92 72 GLY A O 1
ATOM 563 N N . GLY A 1 73 ? 53.844 10.836 -24.594 1 34.78 73 GLY A N 1
ATOM 564 C CA . GLY A 1 73 ? 52.719 11.086 -25.484 1 34.78 73 GLY A CA 1
ATOM 565 C C . GLY A 1 73 ? 51.562 10.133 -25.266 1 34.78 73 GLY A C 1
ATOM 566 O O . GLY A 1 73 ? 51.312 9.258 -26.094 1 34.78 73 GLY A O 1
ATOM 567 N N . PHE A 1 74 ? 51.438 9.633 -24.156 1 38.78 74 PHE A N 1
ATOM 568 C CA . PHE A 1 74 ? 50.156 8.984 -24.25 1 38.78 74 PHE A CA 1
ATOM 569 C C . PHE A 1 74 ? 49.031 10.016 -24.422 1 38.78 74 PHE A C 1
ATOM 571 O O . PHE A 1 74 ? 48.938 10.961 -23.641 1 38.78 74 PHE A O 1
ATOM 578 N N . GLU A 1 75 ? 48.5 10.438 -25.547 1 43.12 75 GLU A N 1
ATOM 579 C CA . GLU A 1 75 ? 47.562 11.43 -26.062 1 43.12 75 GLU A CA 1
ATOM 580 C C . GLU A 1 75 ? 46.344 11.555 -25.172 1 43.12 75 GLU A C 1
ATOM 582 O O . GLU A 1 75 ? 45.781 10.547 -24.734 1 43.12 75 GLU A O 1
ATOM 587 N N . LYS A 1 76 ? 46.125 12.75 -24.422 1 50.88 76 LYS A N 1
ATOM 588 C CA . LYS A 1 76 ? 44.969 13.25 -23.688 1 50.88 76 LYS A CA 1
ATOM 589 C C . LYS A 1 76 ? 43.688 12.602 -24.203 1 50.88 76 LYS A C 1
ATOM 591 O O . LYS A 1 76 ? 42.75 12.328 -23.438 1 50.88 76 LYS A O 1
ATOM 596 N N . GLY A 1 77 ? 43.688 12.453 -25.422 1 54.12 77 GLY A N 1
ATOM 597 C CA . GLY A 1 77 ? 42.531 11.852 -26.078 1 54.12 77 GLY A CA 1
ATOM 598 C C . GLY A 1 77 ? 42.25 10.438 -25.625 1 54.12 77 GLY A C 1
ATOM 599 O O . GLY A 1 77 ? 41.094 10.039 -25.469 1 54.12 77 GLY A O 1
ATOM 600 N N . GLU A 1 78 ? 43.281 9.672 -25.297 1 59.81 78 GLU A N 1
ATOM 601 C CA . GLU A 1 78 ? 43.125 8.258 -24.969 1 59.81 78 GLU A CA 1
ATOM 602 C C . GLU A 1 78 ? 42.656 8.086 -23.516 1 59.81 78 GLU A C 1
ATOM 604 O O . GLU A 1 78 ? 41.875 7.203 -23.203 1 59.81 78 GLU A O 1
ATOM 609 N N . ILE A 1 79 ? 43.188 8.914 -22.562 1 64.69 79 ILE A N 1
ATOM 610 C CA . ILE A 1 79 ? 42.781 8.859 -21.156 1 64.69 79 ILE A CA 1
ATOM 611 C C . ILE A 1 79 ? 41.312 9.234 -21.031 1 64.69 79 ILE A C 1
ATOM 613 O O . ILE A 1 79 ? 40.594 8.617 -20.266 1 64.69 79 ILE A O 1
ATOM 617 N N . ASP A 1 80 ? 41.031 10.305 -21.781 1 73.69 80 ASP A N 1
ATOM 618 C CA . ASP A 1 80 ? 39.656 10.734 -21.734 1 73.69 80 ASP A CA 1
ATOM 619 C C . ASP A 1 80 ? 38.719 9.641 -22.25 1 73.69 80 ASP A C 1
ATOM 621 O O . ASP A 1 80 ? 37.625 9.438 -21.703 1 73.69 80 ASP A O 1
ATOM 625 N N . GLU A 1 81 ? 39.219 9.031 -23.266 1 76.75 81 GLU A N 1
ATOM 626 C CA . GLU A 1 81 ? 38.406 7.949 -23.828 1 76.75 81 GLU A CA 1
ATOM 627 C C . GLU A 1 81 ? 38.281 6.785 -22.844 1 76.75 81 GLU A C 1
ATOM 629 O O . GLU A 1 81 ? 37.219 6.168 -22.734 1 76.75 81 GLU A O 1
ATOM 634 N N . THR A 1 82 ? 39.344 6.465 -22.141 1 83.44 82 THR A N 1
ATOM 635 C CA . THR A 1 82 ? 39.312 5.391 -21.141 1 83.44 82 THR A CA 1
ATOM 636 C C . THR A 1 82 ? 38.406 5.746 -20 1 83.44 82 THR A C 1
ATOM 638 O O . THR A 1 82 ? 37.688 4.887 -19.484 1 83.44 82 THR A O 1
ATOM 641 N N . LYS A 1 83 ? 38.406 7 -19.656 1 85.88 83 LYS A N 1
ATOM 642 C CA . LYS A 1 83 ? 37.531 7.445 -18.578 1 85.88 83 LYS A CA 1
ATOM 643 C C . LYS A 1 83 ? 36.062 7.336 -18.984 1 85.88 83 LYS A C 1
ATOM 645 O O . LYS A 1 83 ? 35.219 7.004 -18.156 1 85.88 83 LYS A O 1
ATOM 650 N N . LYS A 1 84 ? 35.875 7.602 -20.219 1 87.69 84 LYS A N 1
ATOM 651 C CA . LYS A 1 84 ? 34.5 7.492 -20.719 1 87.69 84 LYS A CA 1
ATOM 652 C C . LYS A 1 84 ? 34.031 6.043 -20.688 1 87.69 84 LYS A C 1
ATOM 654 O O . LYS A 1 84 ? 32.875 5.773 -20.328 1 87.69 84 LYS A O 1
ATOM 659 N N . ILE A 1 85 ? 34.906 5.188 -21.031 1 89.94 85 ILE A N 1
ATOM 660 C CA . ILE A 1 85 ? 34.562 3.768 -21.031 1 89.94 85 ILE A CA 1
ATOM 661 C C . ILE A 1 85 ? 34.344 3.289 -19.609 1 89.94 85 ILE A C 1
ATOM 663 O O . ILE A 1 85 ? 33.406 2.545 -19.328 1 89.94 85 ILE A O 1
ATOM 667 N N . LEU A 1 86 ? 35.188 3.766 -18.75 1 90.62 86 LEU A N 1
ATOM 668 C CA . LEU A 1 86 ? 35.062 3.363 -17.359 1 90.62 86 LEU A CA 1
ATOM 669 C C . LEU A 1 86 ? 33.781 3.934 -16.734 1 90.62 86 LEU A C 1
ATOM 671 O O . LEU A 1 86 ? 33.125 3.275 -15.914 1 90.62 86 LEU A O 1
ATOM 675 N N . ARG A 1 87 ? 33.438 5.086 -17.125 1 93.69 87 ARG A N 1
ATOM 676 C CA . ARG A 1 87 ? 32.219 5.676 -16.625 1 93.69 87 ARG A CA 1
ATOM 677 C C . ARG A 1 87 ? 31 4.887 -17.109 1 93.69 87 ARG A C 1
ATOM 679 O O . ARG A 1 87 ? 30.078 4.625 -16.344 1 93.69 87 ARG A O 1
ATOM 686 N N . GLU A 1 88 ? 31.016 4.609 -18.344 1 92.88 88 GLU A N 1
ATOM 687 C CA . GLU A 1 88 ? 29.906 3.838 -18.891 1 92.88 88 GLU A CA 1
ATOM 688 C C . GLU A 1 88 ? 29.75 2.498 -18.172 1 92.88 88 GLU A C 1
ATOM 690 O O . GLU A 1 88 ? 28.641 2.047 -17.922 1 92.88 88 GLU A O 1
ATOM 695 N N . ARG A 1 89 ? 30.828 1.927 -17.891 1 92.75 89 ARG A N 1
ATOM 696 C CA . ARG A 1 89 ? 30.812 0.666 -17.156 1 92.75 89 ARG A CA 1
ATOM 697 C C . ARG A 1 89 ? 30.234 0.854 -15.758 1 92.75 89 ARG A C 1
ATOM 699 O O . ARG A 1 89 ? 29.438 0.027 -15.297 1 92.75 89 ARG A O 1
ATOM 706 N N . ALA A 1 90 ? 30.641 1.891 -15.148 1 93.88 90 ALA A N 1
ATOM 707 C CA . ALA A 1 90 ? 30.172 2.176 -13.797 1 93.88 90 ALA A CA 1
ATOM 708 C C . ALA A 1 90 ? 28.672 2.496 -13.797 1 93.88 90 ALA A C 1
ATOM 710 O O . ALA A 1 90 ? 27.922 2.004 -12.945 1 93.88 90 ALA A O 1
ATOM 711 N N . VAL A 1 91 ? 28.25 3.244 -14.766 1 94.44 91 VAL A N 1
ATOM 712 C CA . VAL A 1 91 ? 26.844 3.625 -14.875 1 94.44 91 VAL A CA 1
ATOM 713 C C . VAL A 1 91 ? 26 2.396 -15.195 1 94.44 91 VAL A C 1
ATOM 715 O O . VAL A 1 91 ? 24.922 2.219 -14.648 1 94.44 91 VAL A O 1
ATOM 718 N N . SER A 1 92 ? 26.516 1.596 -16 1 93.56 92 SER A N 1
ATOM 719 C CA . SER A 1 92 ? 25.812 0.363 -16.344 1 93.56 92 SER A CA 1
ATOM 720 C C . SER A 1 92 ? 25.703 -0.562 -15.141 1 93.56 92 SER A C 1
ATOM 722 O O . SER A 1 92 ? 24.641 -1.126 -14.891 1 93.56 92 SER A O 1
ATOM 724 N N . ALA A 1 93 ? 26.781 -0.648 -14.422 1 94.06 93 ALA A N 1
ATOM 725 C CA . ALA A 1 93 ? 26.766 -1.507 -13.234 1 94.06 93 ALA A CA 1
ATOM 726 C C . ALA A 1 93 ? 25.797 -0.985 -12.188 1 94.06 93 ALA A C 1
ATOM 728 O O . ALA A 1 93 ? 25.109 -1.768 -11.531 1 94.06 93 ALA A O 1
ATOM 729 N N . PHE A 1 94 ? 25.781 0.281 -12.062 1 94.94 94 PHE A N 1
ATOM 730 C CA . PHE A 1 94 ? 24.844 0.89 -11.125 1 94.94 94 PHE A CA 1
ATOM 731 C C . PHE A 1 94 ? 23.406 0.623 -11.555 1 94.94 94 PHE A C 1
ATOM 733 O O . PHE A 1 94 ? 22.578 0.262 -10.727 1 94.94 94 PHE A O 1
ATOM 740 N N . ALA A 1 95 ? 23.172 0.777 -12.797 1 92.62 95 ALA A N 1
ATOM 741 C CA . ALA A 1 95 ? 21.828 0.572 -13.328 1 92.62 95 ALA A CA 1
ATOM 742 C C . ALA A 1 95 ? 21.375 -0.868 -13.125 1 92.62 95 ALA A C 1
ATOM 744 O O . ALA A 1 95 ? 20.234 -1.111 -12.734 1 92.62 95 ALA A O 1
ATOM 745 N N . ILE A 1 96 ? 22.234 -1.762 -13.344 1 91.31 96 ILE A N 1
ATOM 746 C CA . ILE A 1 96 ? 21.922 -3.176 -13.172 1 91.31 96 ILE A CA 1
ATOM 747 C C . ILE A 1 96 ? 21.531 -3.447 -11.719 1 91.31 96 ILE A C 1
ATOM 749 O O . ILE A 1 96 ? 20.531 -4.117 -11.453 1 91.31 96 ILE A O 1
ATOM 753 N N . TRP A 1 97 ? 22.266 -2.865 -10.836 1 91.69 97 TRP A N 1
ATOM 754 C CA . TRP A 1 97 ? 21.969 -3.027 -9.422 1 91.69 97 TRP A CA 1
ATOM 755 C C . TRP A 1 97 ? 20.609 -2.402 -9.086 1 91.69 97 TRP A C 1
ATOM 757 O O . TRP A 1 97 ? 19.812 -2.986 -8.344 1 91.69 97 TRP A O 1
ATOM 767 N N . MET A 1 98 ? 20.359 -1.267 -9.625 1 90.62 98 MET A N 1
ATOM 768 C CA . MET A 1 98 ? 19.109 -0.549 -9.391 1 90.62 98 MET A CA 1
ATOM 769 C C . MET A 1 98 ? 17.906 -1.372 -9.859 1 90.62 98 MET A C 1
ATOM 771 O O . MET A 1 98 ? 16.906 -1.463 -9.156 1 90.62 98 MET A O 1
ATOM 775 N N . TYR A 1 99 ? 18.109 -1.998 -11.008 1 83.88 99 TYR A N 1
ATOM 776 C CA . TYR A 1 99 ? 17.016 -2.785 -11.562 1 83.88 99 TYR A CA 1
ATOM 777 C C . TYR A 1 99 ? 16.812 -4.07 -10.773 1 83.88 99 TYR A C 1
ATOM 779 O O . TYR A 1 99 ? 15.68 -4.477 -10.516 1 83.88 99 TYR A O 1
ATOM 787 N N . ASP A 1 100 ? 17.859 -4.656 -10.344 1 80.56 100 ASP A N 1
ATOM 788 C CA . ASP A 1 100 ? 17.781 -5.898 -9.578 1 80.56 100 ASP A CA 1
ATOM 789 C C . ASP A 1 100 ? 17.125 -5.668 -8.219 1 80.56 100 ASP A C 1
ATOM 791 O O . ASP A 1 100 ? 16.312 -6.484 -7.773 1 80.56 100 ASP A O 1
ATOM 795 N N . ALA A 1 101 ? 17.5 -4.57 -7.629 1 78.25 101 ALA A N 1
ATOM 796 C CA . ALA A 1 101 ? 16.984 -4.262 -6.293 1 78.25 101 ALA A CA 1
ATOM 797 C C . ALA A 1 101 ? 15.625 -3.59 -6.367 1 78.25 101 ALA A C 1
ATOM 799 O O . ALA A 1 101 ? 14.945 -3.43 -5.348 1 78.25 101 ALA A O 1
ATOM 800 N N . GLY A 1 102 ? 15.203 -3.213 -7.57 1 77.75 102 GLY A N 1
ATOM 801 C CA . GLY A 1 102 ? 13.914 -2.555 -7.73 1 77.75 102 GLY A CA 1
ATOM 802 C C . GLY A 1 102 ? 13.875 -1.17 -7.117 1 77.75 102 GLY A C 1
ATOM 803 O O . GLY A 1 102 ? 12.867 -0.782 -6.516 1 77.75 102 GLY A O 1
ATOM 804 N N . LEU A 1 103 ? 14.914 -0.415 -7.176 1 81.69 103 LEU A N 1
ATOM 805 C CA . LEU A 1 103 ? 14.984 0.918 -6.586 1 81.69 103 LEU A CA 1
ATOM 806 C C . LEU A 1 103 ? 14.258 1.938 -7.457 1 81.69 103 LEU A C 1
ATOM 808 O O . LEU A 1 103 ? 14.266 1.827 -8.688 1 81.69 103 LEU A O 1
ATOM 812 N N . PRO A 1 104 ? 13.633 2.914 -6.867 1 77.94 104 PRO A N 1
ATOM 813 C CA . PRO A 1 104 ? 13.031 3.982 -7.668 1 77.94 104 PRO A CA 1
ATOM 814 C C . PRO A 1 104 ? 14.062 4.809 -8.43 1 77.94 104 PRO A C 1
ATOM 816 O O . PRO A 1 104 ? 15.156 5.07 -7.91 1 77.94 104 PRO A O 1
ATOM 819 N N . PHE A 1 105 ? 13.797 5.285 -9.617 1 81.56 105 PHE A N 1
ATOM 820 C CA . PHE A 1 105 ? 14.727 6.027 -10.461 1 81.56 105 PHE A CA 1
ATOM 821 C C . PHE A 1 105 ? 15.055 7.379 -9.836 1 81.56 105 PHE A C 1
ATOM 823 O O . PHE A 1 105 ? 16.172 7.895 -10.008 1 81.56 105 PHE A O 1
ATOM 830 N N . ASN A 1 106 ? 14.148 7.887 -9.039 1 80.88 106 ASN A N 1
ATOM 831 C CA . ASN A 1 106 ? 14.297 9.234 -8.492 1 80.88 106 ASN A CA 1
ATOM 832 C C . ASN A 1 106 ? 15.359 9.281 -7.402 1 80.88 106 ASN A C 1
ATOM 834 O O . ASN A 1 106 ? 15.742 10.367 -6.949 1 80.88 106 ASN A O 1
ATOM 838 N N . CYS A 1 107 ? 15.828 8.141 -7 1 85.75 107 CYS A N 1
ATOM 839 C CA . CYS A 1 107 ? 16.844 8.125 -5.941 1 85.75 107 CYS A CA 1
ATOM 840 C C . CYS A 1 107 ? 18.125 8.797 -6.402 1 85.75 107 CYS A C 1
ATOM 842 O O . CYS A 1 107 ? 18.938 9.227 -5.578 1 85.75 107 CYS A O 1
ATOM 844 N N . VAL A 1 108 ? 18.359 8.961 -7.738 1 90.62 108 VAL A N 1
ATOM 845 C CA . VAL A 1 108 ? 19.594 9.531 -8.273 1 90.62 108 VAL A CA 1
ATOM 846 C C . VAL A 1 108 ? 19.531 11.055 -8.211 1 90.62 108 VAL A C 1
ATOM 848 O O . VAL A 1 108 ? 20.547 11.734 -8.375 1 90.62 108 VAL A O 1
ATOM 851 N N . ASN A 1 109 ? 18.422 11.594 -7.91 1 84.38 109 ASN A N 1
ATOM 852 C CA . ASN A 1 109 ? 18.234 13.039 -7.93 1 84.38 109 ASN A CA 1
ATOM 853 C C . ASN A 1 109 ? 18.594 13.672 -6.586 1 84.38 109 ASN A C 1
ATOM 855 O O . ASN A 1 109 ? 18.641 14.898 -6.465 1 84.38 109 ASN A O 1
ATOM 859 N N . HIS A 1 110 ? 18.844 12.891 -5.586 1 84.5 110 HIS A N 1
ATOM 860 C CA . HIS A 1 110 ? 19.219 13.43 -4.281 1 84.5 110 HIS A CA 1
ATOM 861 C C . HIS A 1 110 ? 20.625 14.016 -4.301 1 84.5 110 HIS A C 1
ATOM 863 O O . HIS A 1 110 ? 21.516 13.461 -4.945 1 84.5 110 HIS A O 1
ATOM 869 N N . LYS A 1 111 ? 20.922 15.086 -3.635 1 85.25 111 LYS A N 1
ATOM 870 C CA . LYS A 1 111 ? 22.219 15.75 -3.598 1 85.25 111 LYS A CA 1
ATOM 871 C C . LYS A 1 111 ? 23.281 14.852 -2.967 1 85.25 111 LYS A C 1
ATOM 873 O O . LYS A 1 111 ? 24.453 14.922 -3.328 1 85.25 111 LYS A O 1
ATOM 878 N N . SER A 1 112 ? 22.859 14.039 -2.041 1 89.38 112 SER A N 1
ATOM 879 C CA . SER A 1 112 ? 23.781 13.133 -1.366 1 89.38 112 SER A CA 1
ATOM 880 C C . SER A 1 112 ? 24.328 12.078 -2.326 1 89.38 112 SER A C 1
ATOM 882 O O . SER A 1 112 ? 25.328 11.43 -2.039 1 89.38 112 SER A O 1
ATOM 884 N N . PHE A 1 113 ? 23.703 11.945 -3.455 1 93.31 113 PHE A N 1
ATOM 885 C CA . PHE A 1 113 ? 24.109 10.953 -4.449 1 93.31 113 PHE A CA 1
ATOM 886 C C . PHE A 1 113 ? 25.469 11.297 -5.043 1 93.31 113 PHE A C 1
ATOM 888 O O . PHE A 1 113 ? 26.328 10.43 -5.184 1 93.31 113 PHE A O 1
ATOM 895 N N . ASP A 1 114 ? 25.688 12.531 -5.309 1 91.94 114 ASP A N 1
ATOM 896 C CA . ASP A 1 114 ? 26.938 13.008 -5.883 1 91.94 114 ASP A CA 1
ATOM 897 C C . ASP A 1 114 ? 28.109 12.797 -4.914 1 91.94 114 ASP A C 1
ATOM 899 O O . ASP A 1 114 ? 29.188 12.359 -5.32 1 91.94 114 ASP A O 1
ATOM 903 N N . LYS A 1 115 ? 27.812 13.07 -3.672 1 92.56 115 LYS A N 1
ATOM 904 C CA . LYS A 1 115 ? 28.844 12.93 -2.652 1 92.56 115 LYS A CA 1
ATOM 905 C C . LYS A 1 115 ? 29.25 11.469 -2.482 1 92.56 115 LYS A C 1
ATOM 907 O O . LYS A 1 115 ? 30.438 11.164 -2.266 1 92.56 115 LYS A O 1
ATOM 912 N N . PHE A 1 116 ? 28.312 10.656 -2.639 1 94.31 116 PHE A N 1
ATOM 913 C CA . PHE A 1 116 ? 28.547 9.219 -2.521 1 94.31 116 PHE A CA 1
ATOM 914 C C . PHE A 1 116 ? 29.438 8.719 -3.646 1 94.31 116 PHE A C 1
ATOM 916 O O . PHE A 1 116 ? 30.438 8.039 -3.398 1 94.31 116 PHE A O 1
ATOM 923 N N . PHE A 1 117 ? 29.125 9.047 -4.855 1 94 117 PHE A N 1
ATOM 924 C CA . PHE A 1 117 ? 29.906 8.602 -6.004 1 94 117 PHE A CA 1
ATOM 925 C C . PHE A 1 117 ? 31.344 9.117 -5.914 1 94 117 PHE A C 1
ATOM 927 O O . PHE A 1 117 ? 32.281 8.391 -6.199 1 94 117 PHE A O 1
ATOM 934 N N . GLU A 1 118 ? 31.453 10.352 -5.465 1 93.69 118 GLU A N 1
ATOM 935 C CA . GLU A 1 118 ? 32.781 10.945 -5.324 1 93.69 118 GLU A CA 1
ATOM 936 C C . GLU A 1 118 ? 33.594 10.234 -4.254 1 93.69 118 GLU A C 1
ATOM 938 O O . GLU A 1 118 ? 34.781 9.992 -4.441 1 93.69 118 GLU A O 1
ATOM 943 N N . ALA A 1 119 ? 32.969 9.859 -3.164 1 94.25 119 ALA A N 1
ATOM 944 C CA . ALA A 1 119 ? 33.656 9.195 -2.064 1 94.25 119 ALA A CA 1
ATOM 945 C C . ALA A 1 119 ? 34.156 7.812 -2.482 1 94.25 119 ALA A C 1
ATOM 947 O O . ALA A 1 119 ? 35.25 7.41 -2.125 1 94.25 119 ALA A O 1
ATOM 948 N N . VAL A 1 120 ? 33.344 7.098 -3.215 1 94.38 120 VAL A N 1
ATOM 949 C CA . VAL A 1 120 ? 33.75 5.777 -3.678 1 94.38 120 VAL A CA 1
ATOM 950 C C . VAL A 1 120 ? 34.875 5.906 -4.699 1 94.38 120 VAL A C 1
ATOM 952 O O . VAL A 1 120 ? 35.844 5.121 -4.688 1 94.38 120 VAL A O 1
ATOM 955 N N . GLY A 1 121 ? 34.75 6.898 -5.57 1 92.88 121 GLY A N 1
ATOM 956 C CA . GLY A 1 121 ? 35.812 7.156 -6.531 1 92.88 121 GLY A CA 1
ATOM 957 C C . GLY A 1 121 ? 37.125 7.492 -5.875 1 92.88 121 GLY A C 1
ATOM 958 O O . GLY A 1 121 ? 38.188 7.094 -6.363 1 92.88 121 GLY A O 1
ATOM 959 N N . GLN A 1 122 ? 37.062 8.172 -4.785 1 91.94 122 GLN A N 1
ATOM 960 C CA . GLN A 1 122 ? 38.281 8.57 -4.066 1 91.94 122 GLN A CA 1
ATOM 961 C C . GLN A 1 122 ? 38.969 7.367 -3.414 1 91.94 122 GLN A C 1
ATOM 963 O O . GLN A 1 122 ? 40.188 7.336 -3.275 1 91.94 122 GLN A O 1
ATOM 968 N N . HIS A 1 123 ? 38.219 6.414 -2.996 1 91.75 123 HIS A N 1
ATOM 969 C CA . HIS A 1 123 ? 38.812 5.195 -2.449 1 91.75 123 HIS A CA 1
ATOM 970 C C . HIS A 1 123 ? 39.562 4.41 -3.52 1 91.75 123 HIS A C 1
ATOM 972 O O . HIS A 1 123 ? 40.625 3.854 -3.256 1 91.75 123 HIS A O 1
ATOM 978 N N . GLY A 1 124 ? 38.938 4.305 -4.723 1 88.56 124 GLY A N 1
ATOM 979 C CA . GLY A 1 124 ? 39.562 3.59 -5.809 1 88.56 124 GLY A CA 1
ATOM 980 C C . GLY A 1 124 ? 39.156 2.131 -5.891 1 88.56 124 GLY A C 1
ATOM 981 O O . GLY A 1 124 ? 38.188 1.725 -5.281 1 88.56 124 GLY A O 1
ATOM 982 N N . PRO A 1 125 ? 39.844 1.363 -6.68 1 90.38 125 PRO A N 1
ATOM 983 C CA . PRO A 1 125 ? 39.469 -0.032 -6.902 1 90.38 125 PRO A CA 1
ATOM 984 C C . PRO A 1 125 ? 39.688 -0.911 -5.676 1 90.38 125 PRO A C 1
ATOM 986 O O . PRO A 1 125 ? 40.562 -0.617 -4.852 1 90.38 125 PRO A O 1
ATOM 989 N N . GLY A 1 126 ? 38.812 -1.959 -5.469 1 89 126 GLY A N 1
ATOM 990 C CA . GLY A 1 126 ? 39 -2.959 -4.43 1 89 126 GLY A CA 1
ATOM 991 C C . GLY A 1 126 ? 38.312 -2.619 -3.137 1 89 126 GLY A C 1
ATOM 992 O O . GLY A 1 126 ? 38.656 -3.129 -2.072 1 89 126 GLY A O 1
ATOM 993 N N . MET A 1 127 ? 37.469 -1.681 -3.225 1 91.62 127 MET A N 1
ATOM 994 C CA . MET A 1 127 ? 36.75 -1.314 -2.01 1 91.62 127 MET A CA 1
ATOM 995 C C . MET A 1 127 ? 35.75 -2.385 -1.64 1 91.62 127 MET A C 1
ATOM 997 O O . MET A 1 127 ? 34.969 -2.826 -2.488 1 91.62 127 MET A O 1
ATOM 1001 N N . LYS A 1 128 ? 35.75 -2.766 -0.449 1 91.12 128 LYS A N 1
ATOM 1002 C CA . LYS A 1 128 ? 34.688 -3.645 0.027 1 91.12 128 LYS A CA 1
ATOM 1003 C C . LYS A 1 128 ? 33.375 -2.871 0.242 1 91.12 128 LYS A C 1
ATOM 1005 O O . LYS A 1 128 ? 33.344 -1.902 1.003 1 91.12 128 LYS A O 1
ATOM 1010 N N . PRO A 1 129 ? 32.375 -3.219 -0.453 1 93.06 129 PRO A N 1
ATOM 1011 C CA . PRO A 1 129 ? 31.094 -2.494 -0.309 1 93.06 129 PRO A CA 1
ATOM 1012 C C . PRO A 1 129 ? 30.531 -2.574 1.106 1 93.06 129 PRO A C 1
ATOM 1014 O O . PRO A 1 129 ? 30.953 -3.424 1.897 1 93.06 129 PRO A O 1
ATOM 1017 N N . PRO A 1 130 ? 29.703 -1.617 1.432 1 93.5 130 PRO A N 1
ATOM 1018 C CA . PRO A 1 130 ? 29.062 -1.651 2.75 1 93.5 130 PRO A CA 1
ATOM 1019 C C . PRO A 1 130 ? 28.266 -2.936 2.99 1 93.5 130 PRO A C 1
ATOM 1021 O O . PRO A 1 130 ? 27.641 -3.459 2.066 1 93.5 130 PRO A O 1
ATOM 1024 N N . THR A 1 131 ? 28.328 -3.396 4.156 1 90.12 131 THR A N 1
ATOM 1025 C CA . THR A 1 131 ? 27.594 -4.594 4.539 1 90.12 131 THR A CA 1
ATOM 1026 C C . THR A 1 131 ? 26.219 -4.23 5.082 1 90.12 131 THR A C 1
ATOM 1028 O O . THR A 1 131 ? 25.953 -3.072 5.402 1 90.12 131 THR A O 1
ATOM 1031 N N . PHE A 1 132 ? 25.422 -5.254 5.133 1 88.81 132 PHE A N 1
ATOM 1032 C CA . PHE A 1 132 ? 24.062 -5.098 5.656 1 88.81 132 PHE A CA 1
ATOM 1033 C C . PHE A 1 132 ? 24.094 -4.547 7.078 1 88.81 132 PHE A C 1
ATOM 1035 O O . PHE A 1 132 ? 23.344 -3.637 7.414 1 88.81 132 PHE A O 1
ATOM 1042 N N . HIS A 1 133 ? 24.984 -4.93 7.891 1 88.06 133 HIS A N 1
ATOM 1043 C CA . HIS A 1 133 ? 25.094 -4.508 9.281 1 88.06 133 HIS A CA 1
ATOM 1044 C C . HIS A 1 133 ? 25.594 -3.072 9.391 1 88.06 133 HIS A C 1
ATOM 1046 O O . HIS A 1 133 ? 25.125 -2.303 10.227 1 88.06 133 HIS A O 1
ATOM 1052 N N . GLU A 1 134 ? 26.453 -2.719 8.57 1 91.81 134 GLU A N 1
ATOM 1053 C CA . GLU A 1 134 ? 27.031 -1.38 8.625 1 91.81 134 GLU A CA 1
ATOM 1054 C C . GLU A 1 134 ? 25.984 -0.314 8.312 1 91.81 134 GLU A C 1
ATOM 1056 O O . GLU A 1 134 ? 25.953 0.736 8.961 1 91.81 134 GLU A O 1
ATOM 1061 N N . VAL A 1 135 ? 25.141 -0.646 7.34 1 90.19 135 VAL A N 1
ATOM 1062 C CA . VAL A 1 135 ? 24.156 0.364 6.934 1 90.19 135 VAL A CA 1
ATOM 1063 C C . VAL A 1 135 ? 22.984 0.361 7.898 1 90.19 135 VAL A C 1
ATOM 1065 O O . VAL A 1 135 ? 22.359 1.4 8.133 1 90.19 135 VAL A O 1
ATOM 1068 N N . ARG A 1 136 ? 22.719 -0.782 8.484 1 85.62 136 ARG A N 1
ATOM 1069 C CA . ARG A 1 136 ? 21.531 -0.948 9.305 1 85.62 136 ARG A CA 1
ATOM 1070 C C . ARG A 1 136 ? 21.797 -0.535 10.75 1 85.62 136 ARG A C 1
ATOM 1072 O O . ARG A 1 136 ? 20.891 -0.097 11.453 1 85.62 136 ARG A O 1
ATOM 1079 N N . VAL A 1 137 ? 22.984 -0.62 11.203 1 87.5 137 VAL A N 1
ATOM 1080 C CA . VAL A 1 137 ? 23.234 -0.404 12.625 1 87.5 137 VAL A CA 1
ATOM 1081 C C . VAL A 1 137 ? 24.297 0.683 12.805 1 87.5 137 VAL A C 1
ATOM 1083 O O . VAL A 1 137 ? 23.969 1.802 13.219 1 87.5 137 VAL A O 1
ATOM 1086 N N . THR A 1 138 ? 25.516 0.447 12.281 1 88.94 138 THR A N 1
ATOM 1087 C CA . THR A 1 138 ? 26.672 1.292 12.586 1 88.94 138 THR A CA 1
ATOM 1088 C C . THR A 1 138 ? 26.453 2.705 12.047 1 88.94 138 THR A C 1
ATOM 1090 O O . THR A 1 138 ? 26.516 3.678 12.797 1 88.94 138 THR A O 1
ATOM 1093 N N . HIS A 1 139 ? 26.234 2.795 10.836 1 91.94 139 HIS A N 1
ATOM 1094 C CA . HIS A 1 139 ? 26.141 4.121 10.234 1 91.94 139 HIS A CA 1
ATOM 1095 C C . HIS A 1 139 ? 24.781 4.762 10.539 1 91.94 139 HIS A C 1
ATOM 1097 O O . HIS A 1 139 ? 24.641 5.984 10.469 1 91.94 139 HIS A O 1
ATOM 1103 N N . LEU A 1 140 ? 23.797 3.93 10.797 1 88.38 140 LEU A N 1
ATOM 1104 C CA . LEU A 1 140 ? 22.531 4.48 11.234 1 88.38 140 LEU A CA 1
ATOM 1105 C C . LEU A 1 140 ? 22.688 5.234 12.555 1 88.38 140 LEU A C 1
ATOM 1107 O O . LEU A 1 140 ? 22.188 6.352 12.695 1 88.38 140 LEU A O 1
ATOM 1111 N N . LYS A 1 141 ? 23.391 4.609 13.445 1 89.75 141 LYS A N 1
ATOM 1112 C CA . LYS A 1 141 ? 23.641 5.242 14.734 1 89.75 141 LYS A CA 1
ATOM 1113 C C . LYS A 1 141 ? 24.438 6.527 14.578 1 89.75 141 LYS A C 1
ATOM 1115 O O . LYS A 1 141 ? 24.156 7.527 15.242 1 89.75 141 LYS A O 1
ATOM 1120 N N . LYS A 1 142 ? 25.391 6.492 13.719 1 90.94 142 LYS A N 1
ATOM 1121 C CA . LYS A 1 142 ? 26.203 7.68 13.477 1 90.94 142 LYS A CA 1
ATOM 1122 C C . LYS A 1 142 ? 25.359 8.82 12.906 1 90.94 142 LYS A C 1
ATOM 1124 O O . LYS A 1 142 ? 25.547 9.977 13.297 1 90.94 142 LYS A O 1
ATOM 1129 N N . GLU A 1 143 ? 24.516 8.422 12.031 1 90.56 143 GLU A N 1
ATOM 1130 C CA . GLU A 1 143 ? 23.688 9.453 11.414 1 90.56 143 GLU A CA 1
ATOM 1131 C C . GLU A 1 143 ? 22.672 10.016 12.406 1 90.56 143 GLU A C 1
ATOM 1133 O O . GLU A 1 143 ? 22.312 11.195 12.336 1 90.56 143 GLU A O 1
ATOM 1138 N N . VAL A 1 144 ? 22.188 9.195 13.305 1 89.94 144 VAL A N 1
ATOM 1139 C CA . VAL A 1 144 ? 21.297 9.68 14.352 1 89.94 144 VAL A CA 1
ATOM 1140 C C . VAL A 1 144 ? 22.016 10.727 15.203 1 89.94 144 VAL A C 1
ATOM 1142 O O . VAL A 1 144 ? 21.453 11.766 15.531 1 89.94 144 VAL A O 1
ATOM 1145 N N . ASP A 1 145 ? 23.25 10.477 15.438 1 90.38 145 ASP A N 1
ATOM 1146 C CA . ASP A 1 145 ? 24.047 11.406 16.234 1 90.38 145 ASP A CA 1
ATOM 1147 C C . ASP A 1 145 ? 24.25 12.727 15.5 1 90.38 145 ASP A C 1
ATOM 1149 O O . ASP A 1 145 ? 24.234 13.797 16.125 1 90.38 145 ASP A O 1
ATOM 1153 N N . LYS A 1 146 ? 24.406 12.633 14.25 1 88.75 146 LYS A N 1
ATOM 1154 C CA . LYS A 1 146 ? 24.547 13.859 13.469 1 88.75 146 LYS A CA 1
ATOM 1155 C C . LYS A 1 146 ? 23.266 14.672 13.477 1 88.75 146 LYS A C 1
ATOM 1157 O O . LYS A 1 146 ? 23.297 15.906 13.555 1 88.75 146 LYS A O 1
ATOM 1162 N N . VAL A 1 147 ? 22.203 14 13.328 1 87.81 147 VAL A N 1
ATOM 1163 C CA . VAL A 1 147 ? 20.922 14.688 13.328 1 87.81 147 VAL A CA 1
ATOM 1164 C C . VAL A 1 147 ? 20.641 15.273 14.703 1 87.81 147 VAL A C 1
ATOM 1166 O O . VAL A 1 147 ? 20.016 16.328 14.82 1 87.81 147 VAL A O 1
ATOM 1169 N N . GLU A 1 148 ? 21.156 14.617 15.734 1 89 148 GLU A N 1
ATOM 1170 C CA . GLU A 1 148 ? 21 15.141 17.094 1 89 148 GLU A CA 1
ATOM 1171 C C . GLU A 1 148 ? 21.656 16.516 17.234 1 89 148 GLU A C 1
ATOM 1173 O O . GLU A 1 148 ? 21.172 17.359 17.984 1 89 148 GLU A O 1
ATOM 1178 N N . LYS A 1 149 ? 22.641 16.719 16.453 1 87.38 149 LYS A N 1
ATOM 1179 C CA . LYS A 1 149 ? 23.281 18.031 16.469 1 87.38 149 LYS A CA 1
ATOM 1180 C C . LYS A 1 149 ? 22.359 19.094 15.867 1 87.38 149 LYS A C 1
ATOM 1182 O O . LYS A 1 149 ? 22.344 20.234 16.328 1 87.38 149 LYS A O 1
ATOM 1187 N N . ILE A 1 150 ? 21.672 18.688 14.906 1 83.88 150 ILE A N 1
ATOM 1188 C CA . ILE A 1 150 ? 20.688 19.594 14.328 1 83.88 150 ILE A CA 1
ATOM 1189 C C . ILE A 1 150 ? 19.625 19.938 15.375 1 83.88 150 ILE A C 1
ATOM 1191 O O . ILE A 1 150 ? 19.203 21.094 15.492 1 83.88 150 ILE A O 1
ATOM 1195 N N . VAL A 1 151 ? 19.25 19 16.109 1 87.62 151 VAL A N 1
ATOM 1196 C CA . VAL A 1 151 ? 18.234 19.172 17.141 1 87.62 151 VAL A CA 1
ATOM 1197 C C . VAL A 1 151 ? 18.766 20.094 18.234 1 87.62 151 VAL A C 1
ATOM 1199 O O . VAL A 1 151 ? 18 20.906 18.797 1 87.62 151 VAL A O 1
ATOM 1202 N N . ASP A 1 152 ? 20.047 20.047 18.422 1 90.12 152 ASP A N 1
ATOM 1203 C CA . ASP A 1 152 ? 20.656 20.875 19.438 1 90.12 152 ASP A CA 1
ATOM 1204 C C . ASP A 1 152 ? 20.578 22.359 19.078 1 90.12 152 ASP A C 1
ATOM 1206 O O . ASP A 1 152 ? 20.422 23.219 19.938 1 90.12 152 ASP A O 1
ATOM 1210 N N . GLU A 1 153 ? 20.625 22.578 17.828 1 87.69 153 GLU A N 1
ATOM 1211 C CA . GLU A 1 153 ? 20.453 23.953 17.375 1 87.69 153 GLU A CA 1
ATOM 1212 C C . GLU A 1 153 ? 19.047 24.469 17.688 1 87.69 153 GLU A C 1
ATOM 1214 O O . GLU A 1 153 ? 18.875 25.641 18.016 1 87.69 153 GLU A O 1
ATOM 1219 N N . HIS A 1 154 ? 18.125 23.656 17.609 1 89.88 154 HIS A N 1
ATOM 1220 C CA . HIS A 1 154 ? 16.734 24.016 17.922 1 89.88 154 HIS A CA 1
ATOM 1221 C C . HIS A 1 154 ? 16.547 24.25 19.406 1 89.88 154 HIS A C 1
ATOM 1223 O O . HIS A 1 154 ? 15.75 25.094 19.812 1 89.88 154 HIS A O 1
ATOM 1229 N N . LYS A 1 155 ? 17.297 23.547 20.219 1 91.81 155 LYS A N 1
ATOM 1230 C CA . LYS A 1 155 ? 17.172 23.688 21.656 1 91.81 155 LYS A CA 1
ATOM 1231 C C . LYS A 1 155 ? 17.547 25.078 22.125 1 91.81 155 LYS A C 1
ATOM 1233 O O . LYS A 1 155 ? 16.953 25.625 23.062 1 91.81 155 LYS A O 1
ATOM 1238 N N . VAL A 1 156 ? 18.453 25.609 21.391 1 91 156 VAL A N 1
ATOM 1239 C CA . VAL A 1 156 ? 18.875 26.969 21.703 1 91 156 VAL A CA 1
ATOM 1240 C C . VAL A 1 156 ? 17.719 27.938 21.453 1 91 156 VAL A C 1
ATOM 1242 O O . VAL A 1 156 ? 17.484 28.844 22.25 1 91 156 VAL A O 1
ATOM 1245 N N . GLN A 1 157 ? 16.984 27.719 20.469 1 88.5 157 GLN A N 1
ATOM 1246 C CA . GLN A 1 157 ? 15.852 28.578 20.141 1 88.5 157 GLN A CA 1
ATOM 1247 C C . GLN A 1 157 ? 14.703 28.375 21.109 1 88.5 157 GLN A C 1
ATOM 1249 O O . GLN A 1 157 ? 13.961 29.312 21.422 1 88.5 157 GLN A O 1
ATOM 1254 N N . TRP A 1 158 ? 14.602 27.109 21.594 1 92.69 158 TRP A N 1
ATOM 1255 C CA . TRP A 1 158 ? 13.555 26.812 22.562 1 92.69 158 TRP A CA 1
ATOM 1256 C C . TRP A 1 158 ? 13.734 27.641 23.828 1 92.69 158 TRP A C 1
ATOM 1258 O O . TRP A 1 158 ? 12.75 28.141 24.391 1 92.69 158 TRP A O 1
ATOM 1268 N N . THR A 1 159 ? 14.961 27.781 24.156 1 90.88 159 THR A N 1
ATOM 1269 C CA . THR A 1 159 ? 15.273 28.516 25.375 1 90.88 159 THR A CA 1
ATOM 1270 C C . THR A 1 159 ? 15.039 30 25.172 1 90.88 159 THR A C 1
ATOM 1272 O O . THR A 1 159 ? 14.578 30.688 26.094 1 90.88 159 THR A O 1
ATOM 1275 N N . LYS A 1 160 ? 15.203 30.453 24 1 86.88 160 LYS A N 1
ATOM 1276 C CA . LYS A 1 160 ? 15.125 31.891 23.719 1 86.88 160 LYS A CA 1
ATOM 1277 C C . LYS A 1 160 ? 13.68 32.312 23.484 1 86.88 160 LYS A C 1
ATOM 1279 O O . LYS A 1 160 ? 13.242 33.375 23.984 1 86.88 160 LYS A O 1
ATOM 1284 N N . PHE A 1 161 ? 12.938 31.578 22.703 1 87.94 161 PHE A N 1
ATOM 1285 C CA . PHE A 1 161 ? 11.641 32.062 22.219 1 87.94 161 PHE A CA 1
ATOM 1286 C C . PHE A 1 161 ? 10.523 31.141 22.688 1 87.94 161 PHE A C 1
ATOM 1288 O O . PHE A 1 161 ? 9.344 31.484 22.562 1 87.94 161 PHE A O 1
ATOM 1295 N N . GLY A 1 162 ? 10.859 30.062 23.297 1 91.62 162 GLY A N 1
ATOM 1296 C CA . GLY A 1 162 ? 9.844 29.078 23.609 1 91.62 162 GLY A CA 1
ATOM 1297 C C . GLY A 1 162 ? 9.492 28.188 22.438 1 91.62 162 GLY A C 1
ATOM 1298 O O . GLY A 1 162 ? 9.953 28.422 21.312 1 91.62 162 GLY A O 1
ATOM 1299 N N . CYS A 1 163 ? 8.773 27.125 22.672 1 94.62 163 CYS A N 1
ATOM 1300 C CA . CYS A 1 163 ? 8.453 26.188 21.609 1 94.62 163 CYS A CA 1
ATOM 1301 C C . CYS A 1 163 ? 7.059 25.594 21.797 1 94.62 163 CYS A C 1
ATOM 1303 O O . CYS A 1 163 ? 6.449 25.781 22.844 1 94.62 163 CYS A O 1
ATOM 1305 N N . SER A 1 164 ? 6.531 25.062 20.734 1 94.94 164 SER A N 1
ATOM 1306 C CA . SER A 1 164 ? 5.27 24.328 20.75 1 94.94 164 SER A CA 1
ATOM 1307 C C . SER A 1 164 ? 5.496 22.828 20.578 1 94.94 164 SER A C 1
ATOM 1309 O O . SER A 1 164 ? 6.207 22.406 19.656 1 94.94 164 SER A O 1
ATOM 1311 N N . ILE A 1 165 ? 4.918 22.062 21.469 1 95.75 165 ILE A N 1
ATOM 1312 C CA . ILE A 1 165 ? 4.945 20.609 21.312 1 95.75 165 ILE A CA 1
ATOM 1313 C C . ILE A 1 165 ? 3.725 20.141 20.516 1 95.75 165 ILE A C 1
ATOM 1315 O O . ILE A 1 165 ? 2.6 20.562 20.797 1 95.75 165 ILE A O 1
ATOM 1319 N N . MET A 1 166 ? 3.998 19.406 19.547 1 93.44 166 MET A N 1
ATOM 1320 C CA . MET A 1 166 ? 2.92 18.859 18.734 1 93.44 166 MET A CA 1
ATOM 1321 C C . MET A 1 166 ? 2.865 17.344 18.844 1 93.44 166 MET A C 1
ATOM 1323 O O . MET A 1 166 ? 3.898 16.672 18.781 1 93.44 166 MET A O 1
ATOM 1327 N N . MET A 1 167 ? 1.681 16.828 19.078 1 90.88 167 MET A N 1
ATOM 1328 C CA . MET A 1 167 ? 1.493 15.383 19.156 1 90.88 167 MET A CA 1
ATOM 1329 C C . MET A 1 167 ? 0.285 14.945 18.344 1 90.88 167 MET A C 1
ATOM 1331 O O . MET A 1 167 ? -0.728 15.641 18.297 1 90.88 167 MET A O 1
ATOM 1335 N N . ASP A 1 168 ? 0.453 13.914 17.641 1 84.5 168 ASP A N 1
ATOM 1336 C CA . ASP A 1 168 ? -0.648 13.352 16.859 1 84.5 168 ASP A CA 1
ATOM 1337 C C . ASP A 1 168 ? -0.56 11.828 16.812 1 84.5 168 ASP A C 1
ATOM 1339 O O . ASP A 1 168 ? 0.535 11.266 16.734 1 84.5 168 ASP A O 1
ATOM 1343 N N . LYS A 1 169 ? -1.687 11.273 16.969 1 80.94 169 LYS A N 1
ATOM 1344 C CA . LYS A 1 169 ? -1.78 9.82 16.953 1 80.94 169 LYS A CA 1
ATOM 1345 C C . LYS A 1 169 ? -2.139 9.305 15.57 1 80.94 169 LYS A C 1
ATOM 1347 O O . LYS A 1 169 ? -2.973 9.898 14.875 1 80.94 169 LYS A O 1
ATOM 1352 N N . TRP A 1 170 ? -1.419 8.273 15.141 1 73.06 170 TRP A N 1
ATOM 1353 C CA . TRP A 1 170 ? -1.662 7.648 13.844 1 73.06 170 TRP A CA 1
ATOM 1354 C C . TRP A 1 170 ? -1.845 6.145 14 1 73.06 170 TRP A C 1
ATOM 1356 O O . TRP A 1 170 ? -1.108 5.492 14.742 1 73.06 170 TRP A O 1
ATOM 1366 N N . THR A 1 171 ? -2.816 5.625 13.375 1 72.69 171 THR A N 1
ATOM 1367 C CA . THR A 1 171 ? -3.027 4.18 13.328 1 72.69 171 THR A CA 1
ATOM 1368 C C . THR A 1 171 ? -2.658 3.625 11.953 1 72.69 171 THR A C 1
ATOM 1370 O O . THR A 1 171 ? -3.254 4.004 10.945 1 72.69 171 THR A O 1
ATOM 1373 N N . ALA A 1 172 ? -1.684 2.836 11.891 1 65.62 172 ALA A N 1
ATOM 1374 C CA . ALA A 1 172 ? -1.236 2.219 10.648 1 65.62 172 ALA A CA 1
ATOM 1375 C C . ALA A 1 172 ? -2.256 1.204 10.141 1 65.62 172 ALA A C 1
ATOM 1377 O O . ALA A 1 172 ? -3.152 0.793 10.883 1 65.62 172 ALA A O 1
ATOM 1378 N N . ARG A 1 173 ? -2.096 0.782 8.898 1 62.06 173 ARG A N 1
ATOM 1379 C CA . ARG A 1 173 ? -3 -0.172 8.266 1 62.06 173 ARG A CA 1
ATOM 1380 C C . ARG A 1 173 ? -2.939 -1.528 8.961 1 62.06 173 ARG A C 1
ATOM 1382 O O . ARG A 1 173 ? -3.936 -2.252 9.008 1 62.06 173 ARG A O 1
ATOM 1389 N N . ASN A 1 174 ? -1.788 -1.744 9.547 1 62.12 174 ASN A N 1
ATOM 1390 C CA . ASN A 1 174 ? -1.624 -3.033 10.211 1 62.12 174 ASN A CA 1
ATOM 1391 C C . ASN A 1 174 ? -2.133 -2.992 11.648 1 62.12 174 ASN A C 1
ATOM 1393 O O . ASN A 1 174 ? -1.978 -3.961 12.391 1 62.12 174 ASN A O 1
ATOM 1397 N N . GLY A 1 175 ? -2.652 -1.809 12.109 1 67.06 175 GLY A N 1
ATOM 1398 C CA . GLY A 1 175 ? -3.277 -1.707 13.422 1 67.06 175 GLY A CA 1
ATOM 1399 C C . GLY A 1 175 ? -2.352 -1.136 14.477 1 67.06 175 GLY A C 1
ATOM 1400 O O . GLY A 1 175 ? -2.779 -0.869 15.602 1 67.06 175 GLY A O 1
ATOM 1401 N N . LYS A 1 176 ? -1.159 -0.994 14.117 1 72.69 176 LYS A N 1
ATOM 1402 C CA . LYS A 1 176 ? -0.235 -0.392 15.078 1 72.69 176 LYS A CA 1
ATOM 1403 C C . LYS A 1 176 ? -0.518 1.097 15.25 1 72.69 176 LYS A C 1
ATOM 1405 O O . LYS A 1 176 ? -0.824 1.795 14.281 1 72.69 176 LYS A O 1
ATOM 1410 N N . MET A 1 177 ? -0.562 1.503 16.453 1 78.12 177 MET A N 1
ATOM 1411 C CA . MET A 1 177 ? -0.824 2.902 16.781 1 78.12 177 MET A CA 1
ATOM 1412 C C . MET A 1 177 ? 0.442 3.594 17.266 1 78.12 177 MET A C 1
ATOM 1414 O O . MET A 1 177 ? 1.116 3.092 18.172 1 78.12 177 MET A O 1
ATOM 1418 N N . ILE A 1 178 ? 0.734 4.684 16.641 1 78 178 ILE A N 1
ATOM 1419 C CA . ILE A 1 178 ? 1.949 5.418 16.984 1 78 178 ILE A CA 1
ATOM 1420 C C . ILE A 1 178 ? 1.611 6.883 17.25 1 78 178 ILE A C 1
ATOM 1422 O O . ILE A 1 178 ? 0.766 7.469 16.578 1 78 178 ILE A O 1
ATOM 1426 N N . ILE A 1 179 ? 2.178 7.465 18.281 1 85.12 179 ILE A N 1
ATOM 1427 C CA . ILE A 1 179 ? 2.053 8.891 18.562 1 85.12 179 ILE A CA 1
ATOM 1428 C C . ILE A 1 179 ? 3.359 9.602 18.219 1 85.12 179 ILE A C 1
ATOM 1430 O O . ILE A 1 179 ? 4.414 9.281 18.766 1 85.12 179 ILE A O 1
ATOM 1434 N N . ASN A 1 180 ? 3.25 10.516 17.297 1 83.81 180 ASN A N 1
ATOM 1435 C CA . ASN A 1 180 ? 4.414 11.297 16.906 1 83.81 180 ASN A CA 1
ATOM 1436 C C . ASN A 1 180 ? 4.559 12.555 17.766 1 83.81 180 ASN A C 1
ATOM 1438 O O . ASN A 1 180 ? 3.561 13.195 18.109 1 83.81 180 ASN A O 1
ATOM 1442 N N . ILE A 1 181 ? 5.75 12.867 18.125 1 90.19 181 ILE A N 1
ATOM 1443 C CA . ILE A 1 181 ? 6.043 14.055 18.922 1 90.19 181 ILE A CA 1
ATOM 1444 C C . ILE A 1 181 ? 6.969 14.984 18.141 1 90.19 181 ILE A C 1
ATOM 1446 O O . ILE A 1 181 ? 8.078 14.602 17.781 1 90.19 181 ILE A O 1
ATOM 1450 N N . LEU A 1 182 ? 6.477 16.172 17.859 1 90.62 182 LEU A N 1
ATOM 1451 C CA . LEU A 1 182 ? 7.258 17.203 17.188 1 90.62 182 LEU A CA 1
ATOM 1452 C C . LEU A 1 182 ? 7.348 18.453 18.047 1 90.62 182 LEU A C 1
ATOM 1454 O O . LEU A 1 182 ? 6.492 18.703 18.891 1 90.62 182 LEU A O 1
ATOM 1458 N N . VAL A 1 183 ? 8.359 19.125 17.859 1 92.5 183 VAL A N 1
ATOM 1459 C CA . VAL A 1 183 ? 8.531 20.406 18.516 1 92.5 183 VAL A CA 1
ATOM 1460 C C . VAL A 1 183 ? 8.75 21.5 17.484 1 92.5 183 VAL A C 1
ATOM 1462 O O . VAL A 1 183 ? 9.562 21.344 16.562 1 92.5 183 VAL A O 1
ATOM 1465 N N . ASN A 1 184 ? 7.938 22.5 17.578 1 90.62 184 ASN A N 1
ATOM 1466 C CA . ASN A 1 184 ? 8 23.609 16.625 1 90.62 184 ASN A CA 1
ATOM 1467 C C . ASN A 1 184 ? 8.57 24.875 17.25 1 90.62 184 ASN A C 1
ATOM 1469 O O . ASN A 1 184 ? 8.25 25.188 18.406 1 90.62 184 ASN A O 1
ATOM 1473 N N . SER A 1 185 ? 9.508 25.484 16.594 1 88.31 185 SER A N 1
ATOM 1474 C CA . SER A 1 185 ? 10.117 26.75 16.969 1 88.31 185 SER A CA 1
ATOM 1475 C C . SER A 1 185 ? 10.266 27.672 15.75 1 88.31 185 SER A C 1
ATOM 1477 O O . SER A 1 185 ? 9.906 27.297 14.633 1 88.31 185 SER A O 1
ATOM 1479 N N . PRO A 1 186 ? 10.711 28.891 15.93 1 80.44 186 PRO A N 1
ATOM 1480 C CA . PRO A 1 186 ? 10.773 29.828 14.812 1 80.44 186 PRO A CA 1
ATOM 1481 C C . PRO A 1 186 ? 11.688 29.359 13.688 1 80.44 186 PRO A C 1
ATOM 1483 O O . PRO A 1 186 ? 11.516 29.75 12.531 1 80.44 186 PRO A O 1
ATOM 1486 N N . ILE A 1 187 ? 12.578 28.5 13.992 1 80.44 187 ILE A N 1
ATOM 1487 C CA . ILE A 1 187 ? 13.508 28.047 12.961 1 80.44 187 ILE A CA 1
ATOM 1488 C C . ILE A 1 187 ? 13.023 26.75 12.352 1 80.44 187 ILE A C 1
ATOM 1490 O O . ILE A 1 187 ? 13.758 26.078 11.617 1 80.44 187 ILE A O 1
ATOM 1494 N N . GLY A 1 188 ? 11.781 26.375 12.781 1 80.75 188 GLY A N 1
ATOM 1495 C CA . GLY A 1 188 ? 11.211 25.203 12.156 1 80.75 188 GLY A CA 1
ATOM 1496 C C . GLY A 1 188 ? 10.836 24.125 13.156 1 80.75 188 GLY A C 1
ATOM 1497 O O . GLY A 1 188 ? 10.945 24.328 14.367 1 80.75 188 GLY A O 1
ATOM 1498 N N . SER A 1 189 ? 10.383 23 12.586 1 84.75 189 SER A N 1
ATOM 1499 C CA . SER A 1 189 ? 9.938 21.875 13.414 1 84.75 189 SER A CA 1
ATOM 1500 C C . SER A 1 189 ? 10.977 20.766 13.438 1 84.75 189 SER A C 1
ATOM 1502 O O . SER A 1 189 ? 11.75 20.609 12.492 1 84.75 189 SER A O 1
ATOM 1504 N N . VAL A 1 190 ? 11.023 20.094 14.562 1 88.06 190 VAL A N 1
ATOM 1505 C CA . VAL A 1 190 ? 11.898 18.938 14.703 1 88.06 190 VAL A CA 1
ATOM 1506 C C . VAL A 1 190 ? 11.109 17.75 15.242 1 88.06 190 VAL A C 1
ATOM 1508 O O . VAL A 1 190 ? 10.227 17.922 16.094 1 88.06 190 VAL A O 1
ATOM 1511 N N . PHE A 1 191 ? 11.477 16.656 14.688 1 87.69 191 PHE A N 1
ATOM 1512 C CA . PHE A 1 191 ? 10.906 15.398 15.156 1 87.69 191 PHE A CA 1
ATOM 1513 C C . PHE A 1 191 ? 11.695 14.859 16.344 1 87.69 191 PHE A C 1
ATOM 1515 O O . PHE A 1 191 ? 12.898 14.602 16.219 1 87.69 191 PHE A O 1
ATOM 1522 N N . LEU A 1 192 ? 11.023 14.688 17.438 1 87.56 192 LEU A N 1
ATOM 1523 C CA . LEU A 1 192 ? 11.703 14.219 18.641 1 87.56 192 LEU A CA 1
ATOM 1524 C C . LEU A 1 192 ? 11.648 12.695 18.734 1 87.56 192 LEU A C 1
ATOM 1526 O O . LEU A 1 192 ? 12.57 12.07 19.266 1 87.56 192 LEU A O 1
ATOM 1530 N N . GLY A 1 193 ? 10.555 12.172 18.312 1 83 193 GLY A N 1
ATOM 1531 C CA . GLY A 1 193 ? 10.406 10.727 18.375 1 83 193 GLY A CA 1
ATOM 1532 C C . GLY A 1 193 ? 8.961 10.273 18.297 1 83 193 GLY A C 1
ATOM 1533 O O . GLY A 1 193 ? 8.055 11.094 18.141 1 83 193 GLY A O 1
ATOM 1534 N N . SER A 1 194 ? 8.805 8.93 18.25 1 82.12 194 SER A N 1
ATOM 1535 C CA . SER A 1 194 ? 7.469 8.336 18.25 1 82.12 194 SER A CA 1
ATOM 1536 C C . SER A 1 194 ? 7.293 7.348 19.391 1 82.12 194 SER A C 1
ATOM 1538 O O . SER A 1 194 ? 8.266 6.75 19.859 1 82.12 194 SER A O 1
ATOM 1540 N N . VAL A 1 195 ? 6.113 7.316 19.922 1 83 195 VAL A N 1
ATOM 1541 C CA . VAL A 1 195 ? 5.785 6.383 21 1 83 195 VAL A CA 1
ATOM 1542 C C . VAL A 1 195 ? 4.781 5.352 20.5 1 83 195 VAL A C 1
ATOM 1544 O O . VAL A 1 195 ? 3.834 5.691 19.781 1 83 195 VAL A O 1
ATOM 1547 N N . ASP A 1 196 ? 5.082 4.109 20.797 1 78.75 196 ASP A N 1
ATOM 1548 C CA . ASP A 1 196 ? 4.176 3.02 20.438 1 78.75 196 ASP A CA 1
ATOM 1549 C C . ASP A 1 196 ? 2.977 2.971 21.375 1 78.75 196 ASP A C 1
ATOM 1551 O O . ASP A 1 196 ? 3.135 2.746 22.578 1 78.75 196 ASP A O 1
ATOM 1555 N N . ALA A 1 197 ? 1.881 3.307 20.875 1 78.56 197 ALA A N 1
ATOM 1556 C CA . ALA A 1 197 ? 0.648 3.283 21.656 1 78.56 197 ALA A CA 1
ATOM 1557 C C . ALA A 1 197 ? -0.247 2.121 21.234 1 78.56 197 ALA A C 1
ATOM 1559 O O . ALA A 1 197 ? -1.471 2.188 21.375 1 78.56 197 ALA A O 1
ATOM 1560 N N . SER A 1 198 ? 0.348 1.065 20.672 1 72.69 198 SER A N 1
ATOM 1561 C CA . SER A 1 198 ? -0.421 -0.034 20.094 1 72.69 198 SER A CA 1
ATOM 1562 C C . SER A 1 198 ? -1.078 -0.875 21.188 1 72.69 198 SER A C 1
ATOM 1564 O O . SER A 1 198 ? -2.164 -1.422 20.984 1 72.69 198 SER A O 1
ATOM 1566 N N . ASN A 1 199 ? -0.498 -1.126 22.344 1 67.75 199 ASN A N 1
ATOM 1567 C CA . ASN A 1 199 ? -0.918 -2.109 23.328 1 67.75 199 ASN A CA 1
ATOM 1568 C C . ASN A 1 199 ? -1.993 -1.548 24.25 1 67.75 199 ASN A C 1
ATOM 1570 O O . ASN A 1 199 ? -2.748 -2.305 24.875 1 67.75 199 ASN A O 1
ATOM 1574 N N . GLU A 1 200 ? -1.916 -0.267 24.516 1 63.69 200 GLU A N 1
ATOM 1575 C CA . GLU A 1 200 ? -2.852 0.242 25.516 1 63.69 200 GLU A CA 1
ATOM 1576 C C . GLU A 1 200 ? -3.688 1.39 24.953 1 63.69 200 GLU A C 1
ATOM 1578 O O . GLU A 1 200 ? -3.275 2.057 24 1 63.69 200 GLU A O 1
ATOM 1583 N N . CYS A 1 201 ? -5.008 1.114 25.375 1 59.03 201 CYS A N 1
ATOM 1584 C CA . CYS A 1 201 ? -5.844 2.27 25.078 1 59.03 201 CYS A CA 1
ATOM 1585 C C . CYS A 1 201 ? -5.168 3.562 25.531 1 59.03 201 CYS A C 1
ATOM 1587 O O . CYS A 1 201 ? -4.605 3.627 26.625 1 59.03 201 CYS A O 1
ATOM 1589 N N . THR A 1 202 ? -4.969 4.301 24.547 1 63.88 202 THR A N 1
ATOM 1590 C CA . THR A 1 202 ? -4.434 5.609 24.906 1 63.88 202 THR A CA 1
ATOM 1591 C C . THR A 1 202 ? -5.418 6.371 25.797 1 63.88 202 THR A C 1
ATOM 1593 O O . THR A 1 202 ? -6.289 7.082 25.281 1 63.88 202 THR A O 1
ATOM 1596 N N . ASP A 1 203 ? -5.336 6.059 27.062 1 78.94 203 ASP A N 1
ATOM 1597 C CA . ASP A 1 203 ? -6.211 6.742 28.016 1 78.94 203 ASP A CA 1
ATOM 1598 C C . ASP A 1 203 ? -5.656 8.117 28.391 1 78.94 203 ASP A C 1
ATOM 1600 O O . ASP A 1 203 ? -4.551 8.477 27.984 1 78.94 203 ASP A O 1
ATOM 1604 N N . SER A 1 204 ? -6.508 8.867 29.078 1 85 204 SER A N 1
ATOM 1605 C CA . SER A 1 204 ? -6.156 10.227 29.484 1 85 204 SER A CA 1
ATOM 1606 C C . SER A 1 204 ? -4.922 10.242 30.375 1 85 204 SER A C 1
ATOM 1608 O O . SER A 1 204 ? -4.082 11.141 30.266 1 85 204 SER A O 1
ATOM 1610 N N . THR A 1 205 ? -4.73 9.219 31.062 1 86.62 205 THR A N 1
ATOM 1611 C CA . THR A 1 205 ? -3.59 9.156 31.969 1 86.62 205 THR A CA 1
ATOM 1612 C C . THR A 1 205 ? -2.295 8.922 31.203 1 86.62 205 THR A C 1
ATOM 1614 O O . THR A 1 205 ? -1.267 9.523 31.516 1 86.62 205 THR A O 1
ATOM 1617 N N . LYS A 1 206 ? -2.424 8.109 30.297 1 86.69 206 LYS A N 1
ATOM 1618 C CA . LYS A 1 206 ? -1.241 7.824 29.5 1 86.69 206 LYS A CA 1
ATOM 1619 C C . LYS A 1 206 ? -0.835 9.039 28.672 1 86.69 206 LYS A C 1
ATOM 1621 O O . LYS A 1 206 ? 0.354 9.336 28.516 1 86.69 206 LYS A O 1
ATOM 1626 N N . MET A 1 207 ? -1.837 9.648 28.172 1 90.25 207 MET A N 1
ATOM 1627 C CA . MET A 1 207 ? -1.54 10.859 27.406 1 90.25 207 MET A CA 1
ATOM 1628 C C . MET A 1 207 ? -0.911 11.922 28.297 1 90.25 207 MET A C 1
ATOM 1630 O O . MET A 1 207 ? 0.02 12.617 27.875 1 90.25 207 MET A O 1
ATOM 1634 N N . TYR A 1 208 ? -1.438 12.039 29.484 1 92.94 208 TYR A N 1
ATOM 1635 C CA . TYR A 1 208 ? -0.862 13 30.422 1 92.94 208 TYR A CA 1
ATOM 1636 C C . TYR A 1 208 ? 0.594 12.672 30.719 1 92.94 208 TYR A C 1
ATOM 1638 O O . TYR A 1 208 ? 1.447 13.555 30.75 1 92.94 208 TYR A O 1
ATOM 1646 N N . LYS A 1 209 ? 0.87 11.367 30.938 1 91.81 209 LYS A N 1
ATOM 1647 C CA . LYS A 1 209 ? 2.246 10.961 31.203 1 91.81 209 LYS A CA 1
ATOM 1648 C C . LYS A 1 209 ? 3.156 11.297 30.016 1 91.81 209 LYS A C 1
ATOM 1650 O O . LYS A 1 209 ? 4.32 11.648 30.219 1 91.81 209 LYS A O 1
ATOM 1655 N N . LEU A 1 210 ? 2.588 11.117 28.906 1 91.56 210 LEU A N 1
ATOM 1656 C CA . LEU A 1 210 ? 3.348 11.469 27.719 1 91.56 210 LEU A CA 1
ATOM 1657 C C . LEU A 1 210 ? 3.609 12.969 27.656 1 91.56 210 LEU A C 1
ATOM 1659 O O . LEU A 1 210 ? 4.715 13.398 27.312 1 91.56 210 LEU A O 1
ATOM 1663 N N . PHE A 1 211 ? 2.596 13.82 28.016 1 93.81 211 PHE A N 1
ATOM 1664 C CA . PHE A 1 211 ? 2.779 15.266 28.094 1 93.81 211 PHE A CA 1
ATOM 1665 C C . PHE A 1 211 ? 3.885 15.617 29.094 1 93.81 211 PHE A C 1
ATOM 1667 O O . PHE A 1 211 ? 4.82 16.344 28.75 1 93.81 211 PHE A O 1
ATOM 1674 N N . GLU A 1 212 ? 3.734 15.016 30.156 1 94.69 212 GLU A N 1
ATOM 1675 C CA . GLU A 1 212 ? 4.641 15.32 31.266 1 94.69 212 GLU A CA 1
ATOM 1676 C C . GLU A 1 212 ? 6.082 14.953 30.906 1 94.69 212 GLU A C 1
ATOM 1678 O O . GLU A 1 212 ? 6.992 15.766 31.094 1 94.69 212 GLU A O 1
ATOM 1683 N N . SER A 1 213 ? 6.195 13.766 30.422 1 94.44 213 SER A N 1
ATOM 1684 C CA . SER A 1 213 ? 7.539 13.312 30.078 1 94.44 213 SER A CA 1
ATOM 1685 C C . SER A 1 213 ? 8.172 14.188 29 1 94.44 213 SER A C 1
ATOM 1687 O O . SER A 1 213 ? 9.367 14.484 29.062 1 94.44 213 SER A O 1
ATOM 1689 N N . THR A 1 214 ? 7.402 14.609 28.047 1 94.88 214 THR A N 1
ATOM 1690 C CA . THR A 1 214 ? 7.91 15.438 26.953 1 94.88 214 THR A CA 1
ATOM 1691 C C . THR A 1 214 ? 8.227 16.844 27.453 1 94.88 214 THR A C 1
ATOM 1693 O O . THR A 1 214 ? 9.242 17.422 27.062 1 94.88 214 THR A O 1
ATOM 1696 N N . ILE A 1 215 ? 7.363 17.438 28.281 1 96.31 215 ILE A N 1
ATOM 1697 C CA . ILE A 1 215 ? 7.566 18.766 28.844 1 96.31 215 ILE A CA 1
ATOM 1698 C C . ILE A 1 215 ? 8.852 18.781 29.672 1 96.31 215 ILE A C 1
ATOM 1700 O O . ILE A 1 215 ? 9.656 19.719 29.547 1 96.31 215 ILE A O 1
ATOM 1704 N N . GLU A 1 216 ? 9.023 17.719 30.391 1 95.5 216 GLU A N 1
ATOM 1705 C CA . GLU A 1 216 ? 10.211 17.641 31.234 1 95.5 216 GLU A CA 1
ATOM 1706 C C . GLU A 1 216 ? 11.469 17.484 30.391 1 95.5 216 GLU A C 1
ATOM 1708 O O . GLU A 1 216 ? 12.531 18.016 30.734 1 95.5 216 GLU A O 1
ATOM 1713 N N . ARG A 1 217 ? 11.32 16.75 29.344 1 93 217 ARG A N 1
ATOM 1714 C CA . ARG A 1 217 ? 12.453 16.547 28.453 1 93 217 ARG A CA 1
ATOM 1715 C C . ARG A 1 217 ? 12.906 17.875 27.844 1 93 217 ARG A C 1
ATOM 1717 O O . ARG A 1 217 ? 14.102 18.109 27.672 1 93 217 ARG A O 1
ATOM 1724 N N . ILE A 1 218 ? 12.031 18.812 27.484 1 94.69 218 ILE A N 1
ATOM 1725 C CA . ILE A 1 218 ? 12.312 20.078 26.828 1 94.69 218 ILE A CA 1
ATOM 1726 C C . ILE A 1 218 ? 12.523 21.156 27.891 1 94.69 218 ILE A C 1
ATOM 1728 O O . ILE A 1 218 ? 13.094 22.219 27.609 1 94.69 218 ILE A O 1
ATOM 1732 N N . GLU A 1 219 ? 12.164 20.844 29.219 1 94.12 219 GLU A N 1
ATOM 1733 C CA . GLU A 1 219 ? 12.133 21.797 30.312 1 94.12 219 GLU A CA 1
ATOM 1734 C C . GLU A 1 219 ? 10.867 22.641 30.281 1 94.12 219 GLU A C 1
ATOM 1736 O O . GLU A 1 219 ? 10.609 23.344 29.312 1 94.12 219 GLU A O 1
ATOM 1741 N N . PRO A 1 220 ? 10.117 22.688 31.219 1 95.12 220 PRO A N 1
ATOM 1742 C CA . PRO A 1 220 ? 8.797 23.344 31.266 1 95.12 220 PRO A CA 1
ATOM 1743 C C . PRO A 1 220 ? 8.859 24.828 30.938 1 95.12 220 PRO A C 1
ATOM 1745 O O . PRO A 1 220 ? 7.918 25.375 30.359 1 95.12 220 PRO A O 1
ATOM 1748 N N . GLU A 1 221 ? 9.961 25.484 31.25 1 92.69 221 GLU A N 1
ATOM 1749 C CA . GLU A 1 221 ? 10.07 26.922 31.016 1 92.69 221 GLU A CA 1
ATOM 1750 C C . GLU A 1 221 ? 10.164 27.234 29.531 1 92.69 221 GLU A C 1
ATOM 1752 O O . GLU A 1 221 ? 9.859 28.359 29.109 1 92.69 221 GLU A O 1
ATOM 1757 N N . ASN A 1 222 ? 10.516 26.219 28.75 1 94.81 222 ASN A N 1
ATOM 1758 C CA . ASN A 1 222 ? 10.695 26.438 27.328 1 94.81 222 ASN A CA 1
ATOM 1759 C C . ASN A 1 222 ? 9.43 26.109 26.547 1 94.81 222 ASN A C 1
ATOM 1761 O O . ASN A 1 222 ? 9.328 26.406 25.359 1 94.81 222 ASN A O 1
ATOM 1765 N N . VAL A 1 223 ? 8.469 25.531 27.203 1 96.31 223 VAL A N 1
ATOM 1766 C CA . VAL A 1 223 ? 7.266 25.094 26.516 1 96.31 223 VAL A CA 1
ATOM 1767 C C . VAL A 1 223 ? 6.164 26.141 26.656 1 96.31 223 VAL A C 1
ATOM 1769 O O . VAL A 1 223 ? 5.809 26.516 27.781 1 96.31 223 VAL A O 1
ATOM 1772 N N . VAL A 1 224 ? 5.664 26.609 25.531 1 96.06 224 VAL A N 1
ATOM 1773 C CA . VAL A 1 224 ? 4.609 27.609 25.562 1 96.06 224 VAL A CA 1
ATOM 1774 C C . VAL A 1 224 ? 3.246 26.922 25.438 1 96.06 224 VAL A C 1
ATOM 1776 O O . VAL A 1 224 ? 2.301 27.297 26.141 1 96.06 224 VAL A O 1
ATOM 1779 N N . GLN A 1 225 ? 3.254 25.938 24.547 1 96.06 225 GLN A N 1
ATOM 1780 C CA . GLN A 1 225 ? 1.973 25.266 24.328 1 96.06 225 GLN A CA 1
ATOM 1781 C C . GLN A 1 225 ? 2.17 23.828 23.844 1 96.06 225 GLN A C 1
ATOM 1783 O O . GLN A 1 225 ? 3.234 23.484 23.328 1 96.06 225 GLN A O 1
ATOM 1788 N N . ILE A 1 226 ? 1.112 23.047 24.031 1 95.75 226 ILE A N 1
ATOM 1789 C CA . ILE A 1 226 ? 0.974 21.719 23.453 1 95.75 226 ILE A CA 1
ATOM 1790 C C . ILE A 1 226 ? -0.22 21.688 22.5 1 95.75 226 ILE A C 1
ATOM 1792 O O . ILE A 1 226 ? -1.315 22.125 22.859 1 95.75 226 ILE A O 1
ATOM 1796 N N . VAL A 1 227 ? 0.094 21.297 21.312 1 94.5 227 VAL A N 1
ATOM 1797 C CA . VAL A 1 227 ? -0.953 21.266 20.297 1 94.5 227 VAL A CA 1
ATOM 1798 C C . VAL A 1 227 ? -1.315 19.812 19.969 1 94.5 227 VAL A C 1
ATOM 1800 O O . VAL A 1 227 ? -0.457 19.031 19.562 1 94.5 227 VAL A O 1
ATOM 1803 N N . THR A 1 228 ? -2.52 19.359 20.156 1 92 228 THR A N 1
ATOM 1804 C CA . THR A 1 228 ? -3.035 18.047 19.828 1 92 228 THR A CA 1
ATOM 1805 C C . THR A 1 228 ? -4.445 18.141 19.25 1 92 228 THR A C 1
ATOM 1807 O O . THR A 1 228 ? -5.02 19.234 19.188 1 92 228 THR A O 1
ATOM 1810 N N . ASP A 1 229 ? -4.898 17.094 18.812 1 86.44 229 ASP A N 1
ATOM 1811 C CA . ASP A 1 229 ? -6.289 17.078 18.375 1 86.44 229 ASP A CA 1
ATOM 1812 C C . ASP A 1 229 ? -7.25 17.109 19.547 1 86.44 229 ASP A C 1
ATOM 1814 O O . ASP A 1 229 ? -6.82 17.125 20.703 1 86.44 229 ASP A O 1
ATOM 1818 N N . ASN A 1 230 ? -8.539 17.266 19.297 1 82.81 230 ASN A N 1
ATOM 1819 C CA . ASN A 1 230 ? -9.555 17.438 20.328 1 82.81 230 ASN A CA 1
ATOM 1820 C C . ASN A 1 230 ? -10.125 16.094 20.781 1 82.81 230 ASN A C 1
ATOM 1822 O O . ASN A 1 230 ? -11.266 16.031 21.234 1 82.81 230 ASN A O 1
ATOM 1826 N N . ALA A 1 231 ? -9.32 15.078 20.641 1 82.19 231 ALA A N 1
ATOM 1827 C CA . ALA A 1 231 ? -9.789 13.789 21.141 1 82.19 231 ALA A CA 1
ATOM 1828 C C . ALA A 1 231 ? -10.047 13.844 22.641 1 82.19 231 ALA A C 1
ATOM 1830 O O . ALA A 1 231 ? -9.383 14.586 23.375 1 82.19 231 ALA A O 1
ATOM 1831 N N . SER A 1 232 ? -11.031 13.141 23.125 1 82.5 232 SER A N 1
ATOM 1832 C CA . SER A 1 232 ? -11.453 13.195 24.516 1 82.5 232 SER A CA 1
ATOM 1833 C C . SER A 1 232 ? -10.297 12.898 25.469 1 82.5 232 SER A C 1
ATOM 1835 O O . SER A 1 232 ? -10.188 13.516 26.531 1 82.5 232 SER A O 1
ATOM 1837 N N . GLU A 1 233 ? -9.438 12.023 25.062 1 85.88 233 GLU A N 1
ATOM 1838 C CA . GLU A 1 233 ? -8.297 11.68 25.906 1 85.88 233 GLU A CA 1
ATOM 1839 C C . GLU A 1 233 ? -7.352 12.867 26.062 1 85.88 233 GLU A C 1
ATOM 1841 O O . GLU A 1 233 ? -6.789 13.078 27.141 1 85.88 233 GLU A O 1
ATOM 1846 N N . ASN A 1 234 ? -7.195 13.609 25.031 1 88.12 234 ASN A N 1
ATOM 1847 C CA . ASN A 1 234 ? -6.32 14.773 25.078 1 88.12 234 ASN A CA 1
ATOM 1848 C C . ASN A 1 234 ? -6.922 15.891 25.906 1 88.12 234 ASN A C 1
ATOM 1850 O O . ASN A 1 234 ? -6.211 16.578 26.656 1 88.12 234 ASN A O 1
ATOM 1854 N N . VAL A 1 235 ? -8.266 16.047 25.781 1 87.19 235 VAL A N 1
ATOM 1855 C CA . VAL A 1 235 ? -8.961 17.094 26.547 1 87.19 235 VAL A CA 1
ATOM 1856 C C . VAL A 1 235 ? -8.883 16.797 28.031 1 87.19 235 VAL A C 1
ATOM 1858 O O . VAL A 1 235 ? -8.648 17.688 28.844 1 87.19 235 VAL A O 1
ATOM 1861 N N . LYS A 1 236 ? -9.047 15.586 28.375 1 89.31 236 LYS A N 1
ATOM 1862 C CA . LYS A 1 236 ? -8.953 15.195 29.766 1 89.31 236 LYS A CA 1
ATOM 1863 C C . LYS A 1 236 ? -7.516 15.328 30.281 1 89.31 236 LYS A C 1
ATOM 1865 O O . LYS A 1 236 ? -7.293 15.742 31.422 1 89.31 236 LYS A O 1
ATOM 1870 N N . ALA A 1 237 ? -6.609 14.945 29.469 1 91.69 237 ALA A N 1
ATOM 1871 C CA . ALA A 1 237 ? -5.195 15.062 29.828 1 91.69 237 ALA A CA 1
ATOM 1872 C C . ALA A 1 237 ? -4.797 16.516 30.031 1 91.69 237 ALA A C 1
ATOM 1874 O O . ALA A 1 237 ? -3.922 16.812 30.844 1 91.69 237 ALA A O 1
ATOM 1875 N N . ARG A 1 238 ? -5.438 17.406 29.312 1 89.75 238 ARG A N 1
ATOM 1876 C CA . ARG A 1 238 ? -5.199 18.844 29.422 1 89.75 238 ARG A CA 1
ATOM 1877 C C . ARG A 1 238 ? -5.434 19.328 30.844 1 89.75 238 ARG A C 1
ATOM 1879 O O . ARG A 1 238 ? -4.629 20.094 31.375 1 89.75 238 ARG A O 1
ATOM 1886 N N . ARG A 1 239 ? -6.496 18.875 31.406 1 89.56 239 ARG A N 1
ATOM 1887 C CA . ARG A 1 239 ? -6.852 19.328 32.75 1 89.56 239 ARG A CA 1
ATOM 1888 C C . ARG A 1 239 ? -5.777 18.938 33.75 1 89.56 239 ARG A C 1
ATOM 1890 O O . ARG A 1 239 ? -5.41 19.734 34.625 1 89.56 239 ARG A O 1
ATOM 1897 N N . MET A 1 240 ? -5.312 17.797 33.594 1 92.75 240 MET A N 1
ATOM 1898 C CA . MET A 1 240 ? -4.258 17.328 34.469 1 92.75 240 MET A CA 1
ATOM 1899 C C . MET A 1 240 ? -2.969 18.109 34.25 1 92.75 240 MET A C 1
ATOM 1901 O O . MET A 1 240 ? -2.316 18.5 35.219 1 92.75 240 MET A O 1
ATOM 1905 N N . MET A 1 241 ? -2.672 18.312 33.094 1 93.31 241 MET A N 1
ATOM 1906 C CA . MET A 1 241 ? -1.444 19.016 32.719 1 93.31 241 MET A CA 1
ATOM 1907 C C . MET A 1 241 ? -1.48 20.453 33.219 1 93.31 241 MET A C 1
ATOM 1909 O O . MET A 1 241 ? -0.491 20.953 33.75 1 93.31 241 MET A O 1
ATOM 1913 N N . MET A 1 242 ? -2.625 21.125 33 1 91.06 242 MET A N 1
ATOM 1914 C CA . MET A 1 242 ? -2.764 22.531 33.375 1 91.06 242 MET A CA 1
ATOM 1915 C C . MET A 1 242 ? -2.699 22.703 34.875 1 91.06 242 MET A C 1
ATOM 1917 O O . MET A 1 242 ? -2.307 23.766 35.375 1 91.06 242 MET A O 1
ATOM 1921 N N . GLY A 1 243 ? -3.068 21.656 35.656 1 90.38 243 GLY A N 1
ATOM 1922 C CA . GLY A 1 243 ? -2.924 21.688 37.094 1 90.38 243 GLY A CA 1
ATOM 1923 C C . GLY A 1 243 ? -1.477 21.703 37.531 1 90.38 243 GLY A C 1
ATOM 1924 O O . GLY A 1 243 ? -1.125 22.438 38.469 1 90.38 243 GLY A O 1
ATOM 1925 N N . VAL A 1 244 ? -0.651 20.969 36.844 1 94.06 244 VAL A N 1
ATOM 1926 C CA . VAL A 1 244 ? 0.751 20.828 37.219 1 94.06 244 VAL A CA 1
ATOM 1927 C C . VAL A 1 244 ? 1.571 21.953 36.594 1 94.06 244 VAL A C 1
ATOM 1929 O O . VAL A 1 244 ? 2.482 22.5 37.219 1 94.06 244 VAL A O 1
ATOM 1932 N N . TYR A 1 245 ? 1.208 22.281 35.312 1 95.25 245 TYR A N 1
ATOM 1933 C CA . TYR A 1 245 ? 1.904 23.328 34.594 1 95.25 245 TYR A CA 1
ATOM 1934 C C . TYR A 1 245 ? 0.941 24.438 34.156 1 95.25 245 TYR A C 1
ATOM 1936 O O . TYR A 1 245 ? 0.636 24.594 32.969 1 95.25 245 TYR A O 1
ATOM 1944 N N . PRO A 1 246 ? 0.606 25.281 35 1 92.88 246 PRO A N 1
ATOM 1945 C CA . PRO A 1 246 ? -0.425 26.281 34.688 1 92.88 246 PRO A CA 1
ATOM 1946 C C . PRO A 1 246 ? 0.025 27.312 33.656 1 92.88 246 PRO A C 1
ATOM 1948 O O . PRO A 1 246 ? -0.809 27.969 33.031 1 92.88 246 PRO A O 1
ATOM 1951 N N . HIS A 1 247 ? 1.298 27.438 33.438 1 93.94 247 HIS A N 1
ATOM 1952 C CA . HIS A 1 247 ? 1.797 28.453 32.5 1 93.94 247 HIS A CA 1
ATOM 1953 C C . HIS A 1 247 ? 1.836 27.938 31.078 1 93.94 247 HIS A C 1
ATOM 1955 O O . HIS A 1 247 ? 2.145 28.688 30.141 1 93.94 247 HIS A O 1
ATOM 1961 N N . ILE A 1 248 ? 1.534 26.672 30.875 1 95.5 248 ILE A N 1
ATOM 1962 C CA . ILE A 1 248 ? 1.577 26.062 29.547 1 95.5 248 ILE A CA 1
ATOM 1963 C C . ILE A 1 248 ? 0.165 25.984 28.969 1 95.5 248 ILE A C 1
ATOM 1965 O O . ILE A 1 248 ? -0.77 25.578 29.672 1 95.5 248 ILE A O 1
ATOM 1969 N N . TYR A 1 249 ? 0.023 26.375 27.75 1 94.94 249 TYR A N 1
ATOM 1970 C CA . TYR A 1 249 ? -1.275 26.297 27.094 1 94.94 249 TYR A CA 1
ATOM 1971 C C . TYR A 1 249 ? -1.463 24.922 26.438 1 94.94 249 TYR A C 1
ATOM 1973 O O . TYR A 1 249 ? -0.502 24.328 25.938 1 94.94 249 TYR A O 1
ATOM 1981 N N . TRP A 1 250 ? -2.588 24.359 26.531 1 93.94 250 TRP A N 1
ATOM 1982 C CA . TRP A 1 250 ? -3.037 23.312 25.594 1 93.94 250 TRP A CA 1
ATOM 1983 C C . TRP A 1 250 ? -3.939 23.906 24.516 1 93.94 250 TRP A C 1
ATOM 1985 O O . TRP A 1 250 ? -4.949 24.547 24.828 1 93.94 250 TRP A O 1
ATOM 1995 N N . THR A 1 251 ? -3.535 23.828 23.344 1 92.75 251 THR A N 1
ATOM 1996 C CA . THR A 1 251 ? -4.281 24.406 22.219 1 92.75 251 THR A CA 1
ATOM 1997 C C . THR A 1 251 ? -4.715 23.312 21.25 1 92.75 251 THR A C 1
ATOM 1999 O O . THR A 1 251 ? -3.893 22.5 20.812 1 92.75 251 THR A O 1
ATOM 2002 N N . PRO A 1 252 ? -5.977 23.281 20.938 1 92.44 252 PRO A N 1
ATOM 2003 C CA . PRO A 1 252 ? -6.414 22.312 19.938 1 92.44 252 PRO A CA 1
ATOM 2004 C C . PRO A 1 252 ? -5.859 22.609 18.547 1 92.44 252 PRO A C 1
ATOM 2006 O O . PRO A 1 252 ? -5.73 23.781 18.172 1 92.44 252 PRO A O 1
ATOM 2009 N N . CYS A 1 253 ? -5.531 21.594 17.828 1 91.56 253 CYS A N 1
ATOM 2010 C CA . CYS A 1 253 ? -5.043 21.75 16.453 1 91.56 253 CYS A CA 1
ATOM 2011 C C . CYS A 1 253 ? -6.098 22.391 15.57 1 91.56 253 CYS A C 1
ATOM 2013 O O . CYS A 1 253 ? -7.195 21.859 15.414 1 91.56 253 CYS A O 1
ATOM 2015 N N . VAL A 1 254 ? -5.781 23.5 14.984 1 91.31 254 VAL A N 1
ATOM 2016 C CA . VAL A 1 254 ? -6.723 24.25 14.164 1 91.31 254 VAL A CA 1
ATOM 2017 C C . VAL A 1 254 ? -7.086 23.438 12.922 1 91.31 254 VAL A C 1
ATOM 2019 O O . VAL A 1 254 ? -8.242 23.438 12.484 1 91.31 254 VAL A O 1
ATOM 2022 N N . ALA A 1 255 ? -6.094 22.812 12.336 1 87.44 255 ALA A N 1
ATOM 2023 C CA . ALA A 1 255 ? -6.363 22 11.156 1 87.44 255 ALA A CA 1
ATOM 2024 C C . ALA A 1 255 ? -7.402 20.938 11.453 1 87.44 255 ALA A C 1
ATOM 2026 O O . ALA A 1 255 ? -8.32 20.703 10.656 1 87.44 255 ALA A O 1
ATOM 2027 N N . HIS A 1 256 ? -7.301 20.266 12.578 1 87.31 256 HIS A N 1
ATOM 2028 C CA . HIS A 1 256 ? -8.266 19.25 12.992 1 87.31 256 HIS A CA 1
ATOM 2029 C C . HIS A 1 256 ? -9.641 19.875 13.227 1 87.31 256 HIS A C 1
ATOM 2031 O O . HIS A 1 256 ? -10.664 19.266 12.891 1 87.31 256 HIS A O 1
ATOM 2037 N N . CYS A 1 257 ? -9.641 20.984 13.812 1 90.88 257 CYS A N 1
ATOM 2038 C CA . CYS A 1 257 ? -10.906 21.656 14.086 1 90.88 257 CYS A CA 1
ATOM 2039 C C . CYS A 1 257 ? -11.617 22.031 12.789 1 90.88 257 CYS A C 1
ATOM 2041 O O . CYS A 1 257 ? -12.836 21.875 12.68 1 90.88 257 CYS A O 1
ATOM 2043 N N . ILE A 1 258 ? -10.859 22.562 11.844 1 89.62 258 ILE A N 1
ATOM 2044 C CA . ILE A 1 258 ? -11.445 22.906 10.555 1 89.62 258 ILE A CA 1
ATOM 2045 C C . ILE A 1 258 ? -11.992 21.641 9.883 1 89.62 258 ILE A C 1
ATOM 2047 O O . ILE A 1 258 ? -13.062 21.672 9.273 1 89.62 258 ILE A O 1
ATOM 2051 N N . ASN A 1 259 ? -11.273 20.578 10.016 1 86.25 259 ASN A N 1
ATOM 2052 C CA . ASN A 1 259 ? -11.758 19.312 9.492 1 86.25 259 ASN A CA 1
ATOM 2053 C C . ASN A 1 259 ? -13.086 18.906 10.141 1 86.25 259 ASN A C 1
ATOM 2055 O O . ASN A 1 259 ? -13.977 18.391 9.461 1 86.25 259 ASN A O 1
ATOM 2059 N N . LEU A 1 260 ? -13.164 19.094 11.406 1 88.75 260 LEU A N 1
ATOM 2060 C CA . LEU A 1 260 ? -14.406 18.797 12.102 1 88.75 260 LEU A CA 1
ATOM 2061 C C . LEU A 1 260 ? -15.531 19.719 11.648 1 88.75 260 LEU A C 1
ATOM 2063 O O . LEU A 1 260 ? -16.688 19.312 11.578 1 88.75 260 LEU A O 1
ATOM 2067 N N . ILE A 1 261 ? -15.172 20.969 11.359 1 92.38 261 ILE A N 1
ATOM 2068 C CA . ILE A 1 261 ? -16.156 21.906 10.82 1 92.38 261 ILE A CA 1
ATOM 2069 C C . ILE A 1 261 ? -16.703 21.359 9.5 1 92.38 261 ILE A C 1
ATOM 2071 O O . ILE A 1 261 ? -17.922 21.359 9.281 1 92.38 261 ILE A O 1
ATOM 2075 N N . PHE A 1 262 ? -15.797 20.906 8.664 1 89.81 262 PHE A N 1
ATOM 2076 C CA . PHE A 1 262 ? -16.219 20.297 7.406 1 89.81 262 PHE A CA 1
ATOM 2077 C C . PHE A 1 262 ? -17.156 19.125 7.664 1 89.81 262 PHE A C 1
ATOM 2079 O O . PHE A 1 262 ? -18.172 18.984 6.984 1 89.81 262 PHE A O 1
ATOM 2086 N N . GLY A 1 263 ? -16.797 18.297 8.641 1 89.12 263 GLY A N 1
ATOM 2087 C CA . GLY A 1 263 ? -17.641 17.156 9 1 89.12 263 GLY A CA 1
ATOM 2088 C C . GLY A 1 263 ? -19.031 17.547 9.414 1 89.12 263 GLY A C 1
ATOM 2089 O O . GLY A 1 263 ? -20 16.859 9.086 1 89.12 263 GLY A O 1
ATOM 2090 N N . ASP A 1 264 ? -19.125 18.641 10.109 1 91.56 264 ASP A N 1
ATOM 2091 C CA . ASP A 1 264 ? -20.422 19.125 10.562 1 91.56 264 ASP A CA 1
ATOM 2092 C C . ASP A 1 264 ? -21.234 19.703 9.398 1 91.56 264 ASP A C 1
ATOM 2094 O O . ASP A 1 264 ? -22.453 19.562 9.344 1 91.56 264 ASP A O 1
ATOM 2098 N N . ILE A 1 265 ? -20.562 20.344 8.477 1 91.88 265 ILE A N 1
ATOM 2099 C CA . ILE A 1 265 ? -21.219 20.953 7.328 1 91.88 265 ILE A CA 1
ATOM 2100 C C . ILE A 1 265 ? -21.812 19.875 6.43 1 91.88 265 ILE A C 1
ATOM 2102 O O . ILE A 1 265 ? -22.922 20 5.93 1 91.88 265 ILE A O 1
ATOM 2106 N N . ILE A 1 266 ? -21.094 18.812 6.273 1 88.19 266 ILE A N 1
ATOM 2107 C CA . ILE A 1 266 ? -21.484 17.719 5.383 1 88.19 266 ILE A CA 1
ATOM 2108 C C . ILE A 1 266 ? -22.75 17.047 5.918 1 88.19 266 ILE A C 1
ATOM 2110 O O . ILE A 1 266 ? -23.484 16.391 5.164 1 88.19 266 ILE A O 1
ATOM 2114 N N . LYS A 1 267 ? -23.078 17.297 7.184 1 89.12 267 LYS A N 1
ATOM 2115 C CA . LYS A 1 267 ? -24.234 16.641 7.801 1 89.12 267 LYS A CA 1
ATOM 2116 C C . LYS A 1 267 ? -25.5 17.484 7.641 1 89.12 267 LYS A C 1
ATOM 2118 O O . LYS A 1 267 ? -26.609 17 7.832 1 89.12 267 LYS A O 1
ATOM 2123 N N . VAL A 1 268 ? -25.344 18.719 7.223 1 90.69 268 VAL A N 1
ATOM 2124 C CA . VAL A 1 268 ? -26.484 19.625 7.145 1 90.69 268 VAL A CA 1
ATOM 2125 C C . VAL A 1 268 ? -27 19.703 5.707 1 90.69 268 VAL A C 1
ATOM 2127 O O . VAL A 1 268 ? -26.203 19.625 4.758 1 90.69 268 VAL A O 1
ATOM 2130 N N . LYS A 1 269 ? -28.297 19.719 5.516 1 86.81 269 LYS A N 1
ATOM 2131 C CA . LYS A 1 269 ? -28.891 19.922 4.195 1 86.81 269 LYS A CA 1
ATOM 2132 C C . LYS A 1 269 ? -28.578 21.297 3.648 1 86.81 269 LYS A C 1
ATOM 2134 O O . LYS A 1 269 ? -28.531 22.281 4.402 1 86.81 269 LYS A O 1
ATOM 2139 N N . PRO A 1 270 ? -28.312 21.484 2.5 1 88.5 270 PRO A N 1
ATOM 2140 C CA . PRO A 1 270 ? -28.406 20.547 1.379 1 88.5 270 PRO A CA 1
ATOM 2141 C C . PRO A 1 270 ? -27.078 19.812 1.11 1 88.5 270 PRO A C 1
ATOM 2143 O O . PRO A 1 270 ? -27 19.016 0.177 1 88.5 270 PRO A O 1
ATOM 2146 N N . TYR A 1 271 ? -26.172 20.172 1.921 1 89.75 271 TYR A N 1
ATOM 2147 C CA . TYR A 1 271 ? -24.828 19.688 1.647 1 89.75 271 TYR A CA 1
ATOM 2148 C C . TYR A 1 271 ? -24.75 18.172 1.889 1 89.75 271 TYR A C 1
ATOM 2150 O O . TYR A 1 271 ? -24.031 17.469 1.176 1 89.75 271 TYR A O 1
ATOM 2158 N N . ALA A 1 272 ? -25.469 17.688 2.793 1 90.44 272 ALA A N 1
ATOM 2159 C CA . ALA A 1 272 ? -25.5 16.25 3.078 1 90.44 272 ALA A CA 1
ATOM 2160 C C . ALA A 1 272 ? -25.922 15.461 1.847 1 90.44 272 ALA A C 1
ATOM 2162 O O . ALA A 1 272 ? -25.328 14.43 1.525 1 90.44 272 ALA A O 1
ATOM 2163 N N . SER A 1 273 ? -26.922 15.93 1.209 1 90.94 273 SER A N 1
ATOM 2164 C CA . SER A 1 273 ? -27.438 15.25 0.022 1 90.94 273 SER A CA 1
ATOM 2165 C C . SER A 1 273 ? -26.422 15.297 -1.12 1 90.94 273 SER A C 1
ATOM 2167 O O . SER A 1 273 ? -26.234 14.305 -1.827 1 90.94 273 SER A O 1
ATOM 2169 N N . VAL A 1 274 ? -25.859 16.422 -1.277 1 91.62 274 VAL A N 1
ATOM 2170 C CA . VAL A 1 274 ? -24.891 16.594 -2.354 1 91.62 274 VAL A CA 1
ATOM 2171 C C . VAL A 1 274 ? -23.719 15.625 -2.152 1 91.62 274 VAL A C 1
ATOM 2173 O O . VAL A 1 274 ? -23.266 14.984 -3.1 1 91.62 274 VAL A O 1
ATOM 2176 N N . PHE A 1 275 ? -23.312 15.523 -0.966 1 88.75 275 PHE A N 1
ATOM 2177 C CA . PHE A 1 275 ? -22.172 14.672 -0.676 1 88.75 275 PHE A CA 1
ATOM 2178 C C . PHE A 1 275 ? -22.531 13.203 -0.844 1 88.75 275 PHE A C 1
ATOM 2180 O O . PHE A 1 275 ? -21.719 12.414 -1.348 1 88.75 275 PHE A O 1
ATOM 2187 N N . LYS A 1 276 ? -23.625 12.867 -0.406 1 88.81 276 LYS A N 1
ATOM 2188 C CA . LYS A 1 276 ? -24.094 11.492 -0.583 1 88.81 276 LYS A CA 1
ATOM 2189 C C . LYS A 1 276 ? -24.156 11.117 -2.061 1 88.81 276 LYS A C 1
ATOM 2191 O O . LYS A 1 276 ? -23.734 10.023 -2.449 1 88.81 276 LYS A O 1
ATOM 2196 N N . LYS A 1 277 ? -24.688 12 -2.846 1 91.94 277 LYS A N 1
ATOM 2197 C CA . LYS A 1 277 ? -24.781 11.773 -4.285 1 91.94 277 LYS A CA 1
ATOM 2198 C C . LYS A 1 277 ? -23.406 11.68 -4.922 1 91.94 277 LYS A C 1
ATOM 2200 O O . LYS A 1 277 ? -23.172 10.859 -5.809 1 91.94 277 LYS A O 1
ATOM 2205 N N . ALA A 1 278 ? -22.5 12.578 -4.445 1 90.56 278 ALA A N 1
ATOM 2206 C CA . ALA A 1 278 ? -21.141 12.57 -4.969 1 90.56 278 ALA A CA 1
ATOM 2207 C C . ALA A 1 278 ? -20.438 11.258 -4.637 1 90.56 278 ALA A C 1
ATOM 2209 O O . ALA A 1 278 ? -19.703 10.703 -5.473 1 90.56 278 ALA A O 1
ATOM 2210 N N . ILE A 1 279 ? -20.641 10.797 -3.438 1 87.44 279 ILE A N 1
ATOM 2211 C CA . ILE A 1 279 ? -20.047 9.531 -3.014 1 87.44 279 ILE A CA 1
ATOM 2212 C C . ILE A 1 279 ? -20.609 8.391 -3.854 1 87.44 279 ILE A C 1
ATOM 2214 O O . ILE A 1 279 ? -19.875 7.465 -4.223 1 87.44 279 ILE A O 1
ATOM 2218 N N . ARG A 1 280 ? -21.844 8.453 -4.172 1 89.56 280 ARG A N 1
ATOM 2219 C CA . ARG A 1 280 ? -22.484 7.434 -4.996 1 89.56 280 ARG A CA 1
ATOM 2220 C C . ARG A 1 280 ? -21.859 7.395 -6.391 1 89.56 280 ARG A C 1
ATOM 2222 O O . ARG A 1 280 ? -21.594 6.316 -6.926 1 89.56 280 ARG A O 1
ATOM 2229 N N . ILE A 1 281 ? -21.641 8.531 -6.938 1 92.31 281 ILE A N 1
ATOM 2230 C CA . ILE A 1 281 ? -21.031 8.625 -8.258 1 92.31 281 ILE A CA 1
ATOM 2231 C C . ILE A 1 281 ? -19.609 8.047 -8.211 1 92.31 281 ILE A C 1
ATOM 2233 O O . ILE A 1 281 ? -19.25 7.207 -9.039 1 92.31 281 ILE A O 1
ATOM 2237 N N . HIS A 1 282 ? -18.891 8.492 -7.223 1 88.94 282 HIS A N 1
ATOM 2238 C CA . HIS A 1 282 ? -17.516 8.055 -7.105 1 88.94 282 HIS A CA 1
ATOM 2239 C C . HIS A 1 282 ? -17.422 6.551 -6.887 1 88.94 282 HIS A C 1
ATOM 2241 O O . HIS A 1 282 ? -16.594 5.875 -7.512 1 88.94 282 HIS A O 1
ATOM 2247 N N . SER A 1 283 ? -18.219 6.074 -5.992 1 86.69 283 SER A N 1
ATOM 2248 C CA . SER A 1 283 ? -18.188 4.652 -5.656 1 86.69 283 SER A CA 1
ATOM 2249 C C . SER A 1 283 ? -18.578 3.793 -6.855 1 86.69 283 SER A C 1
ATOM 2251 O O . SER A 1 283 ? -17.953 2.758 -7.109 1 86.69 283 SER A O 1
ATOM 2253 N N . TYR A 1 284 ? -19.609 4.18 -7.633 1 90.38 284 TYR A N 1
ATOM 2254 C CA . TYR A 1 284 ? -20.047 3.424 -8.797 1 90.38 284 TYR A CA 1
ATOM 2255 C C . TYR A 1 284 ? -18.938 3.318 -9.836 1 90.38 284 TYR A C 1
ATOM 2257 O O . TYR A 1 284 ? -18.734 2.258 -10.422 1 90.38 284 TYR A O 1
ATOM 2265 N N . ILE A 1 285 ? -18.25 4.387 -9.992 1 89.44 285 ILE A N 1
ATOM 2266 C CA . ILE A 1 285 ? -17.234 4.445 -11.031 1 89.44 285 ILE A CA 1
ATOM 2267 C C . ILE A 1 285 ? -15.984 3.713 -10.562 1 89.44 285 ILE A C 1
ATOM 2269 O O . ILE A 1 285 ? -15.406 2.92 -11.312 1 89.44 285 ILE A O 1
ATOM 2273 N N . SER A 1 286 ? -15.586 3.936 -9.336 1 85 286 SER A N 1
ATOM 2274 C CA . SER A 1 286 ? -14.312 3.43 -8.836 1 85 286 SER A CA 1
ATOM 2275 C C . SER A 1 286 ? -14.359 1.919 -8.625 1 85 286 SER A C 1
ATOM 2277 O O . SER A 1 286 ? -13.328 1.244 -8.695 1 85 286 SER A O 1
ATOM 2279 N N . GLN A 1 287 ? -15.531 1.396 -8.391 1 82.75 287 GLN A N 1
ATOM 2280 C CA . GLN A 1 287 ? -15.672 -0.025 -8.086 1 82.75 287 GLN A CA 1
ATOM 2281 C C . GLN A 1 287 ? -15.758 -0.858 -9.359 1 82.75 287 GLN A C 1
ATOM 2283 O O . GLN A 1 287 ? -15.727 -2.09 -9.305 1 82.75 287 GLN A O 1
ATOM 2288 N N . ARG A 1 288 ? -15.875 -0.306 -10.414 1 85.56 288 ARG A N 1
ATOM 2289 C CA . ARG A 1 288 ? -15.969 -0.965 -11.711 1 85.56 288 ARG A CA 1
ATOM 2290 C C . ARG A 1 288 ? -14.781 -0.605 -12.594 1 85.56 288 ARG A C 1
ATOM 2292 O O . ARG A 1 288 ? -14.781 0.439 -13.25 1 85.56 288 ARG A O 1
ATOM 2299 N N . PRO A 1 289 ? -13.805 -1.463 -12.68 1 78.38 289 PRO A N 1
ATOM 2300 C CA . PRO A 1 289 ? -12.539 -1.15 -13.352 1 78.38 289 PRO A CA 1
ATOM 2301 C C . PRO A 1 289 ? -12.734 -0.732 -14.805 1 78.38 289 PRO A C 1
ATOM 2303 O O . PRO A 1 289 ? -12.07 0.19 -15.281 1 78.38 289 PRO A O 1
ATOM 2306 N N . LEU A 1 290 ? -13.609 -1.419 -15.539 1 82.38 290 LEU A N 1
ATOM 2307 C CA . LEU A 1 290 ? -13.844 -1.069 -16.938 1 82.38 290 LEU A CA 1
ATOM 2308 C C . LEU A 1 290 ? -14.391 0.349 -17.062 1 82.38 290 LEU A C 1
ATOM 2310 O O . LEU A 1 290 ? -13.977 1.105 -17.938 1 82.38 290 LEU A O 1
ATOM 2314 N N . LEU A 1 291 ? -15.305 0.622 -16.156 1 88 291 LEU A N 1
ATOM 2315 C CA . LEU A 1 291 ? -15.883 1.961 -16.156 1 88 291 LEU A CA 1
ATOM 2316 C C . LEU A 1 291 ? -14.844 3.002 -15.75 1 88 291 LEU A C 1
ATOM 2318 O O . LEU A 1 291 ? -14.82 4.105 -16.297 1 88 291 LEU A O 1
ATOM 2322 N N . LEU A 1 292 ? -14.062 2.674 -14.75 1 88 292 LEU A N 1
ATOM 2323 C CA . LEU A 1 292 ? -13 3.562 -14.289 1 88 292 LEU A CA 1
ATOM 2324 C C . LEU A 1 292 ? -12.039 3.889 -15.43 1 88 292 LEU A C 1
ATOM 2326 O O . LEU A 1 292 ? -11.633 5.043 -15.594 1 88 292 LEU A O 1
ATOM 2330 N N . ASN A 1 293 ? -11.719 2.922 -16.141 1 83.12 293 ASN A N 1
ATOM 2331 C CA . ASN A 1 293 ? -10.805 3.145 -17.266 1 83.12 293 ASN A CA 1
ATOM 2332 C C . ASN A 1 293 ? -11.477 3.92 -18.391 1 83.12 293 ASN A C 1
ATOM 2334 O O . ASN A 1 293 ? -10.82 4.699 -19.094 1 83.12 293 ASN A O 1
ATOM 2338 N N . LEU A 1 294 ? -12.742 3.613 -18.625 1 87.56 294 LEU A N 1
ATOM 2339 C CA . LEU A 1 294 ? -13.492 4.414 -19.578 1 87.56 294 LEU A CA 1
ATOM 2340 C C . LEU A 1 294 ? -13.5 5.883 -19.172 1 87.56 294 LEU A C 1
ATOM 2342 O O . LEU A 1 294 ? -13.352 6.77 -20.016 1 87.56 294 LEU A O 1
ATOM 2346 N N . MET A 1 295 ? -13.703 6.141 -17.922 1 90.5 295 MET A N 1
ATOM 2347 C CA . MET A 1 295 ? -13.672 7.512 -17.422 1 90.5 295 MET A CA 1
ATOM 2348 C C . MET A 1 295 ? -12.32 8.164 -17.703 1 90.5 295 MET A C 1
ATOM 2350 O O . MET A 1 295 ? -12.266 9.328 -18.109 1 90.5 295 MET A O 1
ATOM 2354 N N . ARG A 1 296 ? -11.234 7.465 -17.5 1 85.62 296 ARG A N 1
ATOM 2355 C CA . ARG A 1 296 ? -9.891 7.984 -17.688 1 85.62 296 ARG A CA 1
ATOM 2356 C C . ARG A 1 296 ? -9.672 8.422 -19.125 1 85.62 296 ARG A C 1
ATOM 2358 O O . ARG A 1 296 ? -8.914 9.359 -19.391 1 85.62 296 ARG A O 1
ATOM 2365 N N . LYS A 1 297 ? -10.328 7.742 -20.016 1 84.5 297 LYS A N 1
ATOM 2366 C CA . LYS A 1 297 ? -10.234 8.125 -21.422 1 84.5 297 LYS A CA 1
ATOM 2367 C C . LYS A 1 297 ? -10.789 9.523 -21.656 1 84.5 297 LYS A C 1
ATOM 2369 O O . LYS A 1 297 ? -10.266 10.281 -22.484 1 84.5 297 LYS A O 1
ATOM 2374 N N . PHE A 1 298 ? -11.867 9.82 -20.953 1 88.44 298 PHE A N 1
ATOM 2375 C CA . PHE A 1 298 ? -12.531 11.102 -21.141 1 88.44 298 PHE A CA 1
ATOM 2376 C C . PHE A 1 298 ? -11.898 12.172 -20.25 1 88.44 298 PHE A C 1
ATOM 2378 O O . PHE A 1 298 ? -11.953 13.359 -20.578 1 88.44 298 PHE A O 1
ATOM 2385 N N . THR A 1 299 ? -11.312 11.836 -19.141 1 87 299 THR A N 1
ATOM 2386 C CA . THR A 1 299 ? -10.742 12.797 -18.203 1 87 299 THR A CA 1
ATOM 2387 C C . THR A 1 299 ? -9.242 12.945 -18.422 1 87 299 THR A C 1
ATOM 2389 O O . THR A 1 299 ? -8.531 13.477 -17.562 1 87 299 THR A O 1
ATOM 2392 N N . LYS A 1 300 ? -8.695 12.445 -19.5 1 79.75 300 LYS A N 1
ATOM 2393 C CA . LYS A 1 300 ? -7.273 12.523 -19.828 1 79.75 300 LYS A CA 1
ATOM 2394 C C . LYS A 1 300 ? -6.426 11.836 -18.766 1 79.75 300 LYS A C 1
ATOM 2396 O O . LYS A 1 300 ? -5.449 12.406 -18.266 1 79.75 300 LYS A O 1
ATOM 2401 N N . GLU A 1 301 ? -6.898 10.719 -18.281 1 75.12 301 GLU A N 1
ATOM 2402 C CA . GLU A 1 301 ? -6.207 9.805 -17.375 1 75.12 301 GLU A CA 1
ATOM 2403 C C . GLU A 1 301 ? -6.18 10.359 -15.945 1 75.12 301 GLU A C 1
ATOM 2405 O O . GLU A 1 301 ? -5.344 9.953 -15.133 1 75.12 301 GLU A O 1
ATOM 2410 N N . ARG A 1 302 ? -7.031 11.352 -15.688 1 78.81 302 ARG A N 1
ATOM 2411 C CA . ARG A 1 302 ? -7.133 11.867 -14.328 1 78.81 302 ARG A CA 1
ATOM 2412 C C . ARG A 1 302 ? -8.219 11.133 -13.547 1 78.81 302 ARG A C 1
ATOM 2414 O O . ARG A 1 302 ? -9.305 10.875 -14.078 1 78.81 302 ARG A O 1
ATOM 2421 N N . ASN A 1 303 ? -7.863 10.719 -12.367 1 78.12 303 ASN A N 1
ATOM 2422 C CA . ASN A 1 303 ? -8.828 10.031 -11.516 1 78.12 303 ASN A CA 1
ATOM 2423 C C . ASN A 1 303 ? -9.602 11.023 -10.641 1 78.12 303 ASN A C 1
ATOM 2425 O O . ASN A 1 303 ? -9.164 12.156 -10.445 1 78.12 303 ASN A O 1
ATOM 2429 N N . LEU A 1 304 ? -10.766 10.609 -10.234 1 82.19 304 LEU A N 1
ATOM 2430 C CA . LEU A 1 304 ? -11.492 11.336 -9.203 1 82.19 304 LEU A CA 1
ATOM 2431 C C . LEU A 1 304 ? -10.883 11.086 -7.824 1 82.19 304 LEU A C 1
ATOM 2433 O O . LEU A 1 304 ? -10.242 10.062 -7.602 1 82.19 304 LEU A O 1
ATOM 2437 N N . VAL A 1 305 ? -10.852 12.055 -7 1 77.56 305 VAL A N 1
ATOM 2438 C CA . VAL A 1 305 ? -10.281 11.922 -5.664 1 77.56 305 VAL A CA 1
ATOM 2439 C C . VAL A 1 305 ? -11.211 11.078 -4.789 1 77.56 305 VAL A C 1
ATOM 2441 O O . VAL A 1 305 ? -12.422 11.312 -4.766 1 77.56 305 VAL A O 1
ATOM 2444 N N . LYS A 1 306 ? -10.625 10.039 -4.184 1 75.38 306 LYS A N 1
ATOM 2445 C CA . LYS A 1 306 ? -11.391 9.18 -3.291 1 75.38 306 LYS A CA 1
ATOM 2446 C C . LYS A 1 306 ? -11.727 9.898 -1.985 1 75.38 306 LYS A C 1
ATOM 2448 O O . LYS A 1 306 ? -10.836 10.469 -1.342 1 75.38 306 LYS A O 1
ATOM 2453 N N . PRO A 1 307 ? -13.016 9.906 -1.692 1 71.44 307 PRO A N 1
ATOM 2454 C CA . PRO A 1 307 ? -13.375 10.516 -0.408 1 71.44 307 PRO A CA 1
ATOM 2455 C C . PRO A 1 307 ? -12.891 9.695 0.787 1 71.44 307 PRO A C 1
ATOM 2457 O O . PRO A 1 307 ? -12.914 8.461 0.743 1 71.44 307 PRO A O 1
ATOM 2460 N N . ALA A 1 308 ? -12.141 10.367 1.718 1 63.91 308 ALA A N 1
ATOM 2461 C CA . ALA A 1 308 ? -11.68 9.688 2.928 1 63.91 308 ALA A CA 1
ATOM 2462 C C . ALA A 1 308 ? -12.719 9.781 4.039 1 63.91 308 ALA A C 1
ATOM 2464 O O . ALA A 1 308 ? -13.438 10.781 4.148 1 63.91 308 ALA A O 1
ATOM 2465 N N . LYS A 1 309 ? -12.828 8.758 4.855 1 56.56 309 LYS A N 1
ATOM 2466 C CA . LYS A 1 309 ? -13.836 8.695 5.91 1 56.56 309 LYS A CA 1
ATOM 2467 C C . LYS A 1 309 ? -13.523 9.688 7.027 1 56.56 309 LYS A C 1
ATOM 2469 O O . LYS A 1 309 ? -14.43 10.297 7.59 1 56.56 309 LYS A O 1
ATOM 2474 N N . THR A 1 310 ? -12.273 9.891 7.34 1 55.28 310 THR A N 1
ATOM 2475 C CA . THR A 1 310 ? -11.953 10.672 8.531 1 55.28 310 THR A CA 1
ATOM 2476 C C . THR A 1 310 ? -11.359 12.023 8.141 1 55.28 310 THR A C 1
ATOM 2478 O O . THR A 1 310 ? -11.18 12.898 8.992 1 55.28 310 THR A O 1
ATOM 2481 N N . ARG A 1 311 ? -11.094 12.133 6.898 1 63.84 311 ARG A N 1
ATOM 2482 C CA . ARG A 1 311 ? -10.586 13.414 6.414 1 63.84 311 ARG A CA 1
ATOM 2483 C C . ARG A 1 311 ? -11.625 14.125 5.559 1 63.84 311 ARG A C 1
ATOM 2485 O O . ARG A 1 311 ? -11.602 14.031 4.328 1 63.84 311 ARG A O 1
ATOM 2492 N N . PHE A 1 312 ? -12.398 14.938 6.289 1 69.56 312 PHE A N 1
ATOM 2493 C CA . PHE A 1 312 ? -13.562 15.547 5.676 1 69.56 312 PHE A CA 1
ATOM 2494 C C . PHE A 1 312 ? -13.156 16.562 4.609 1 69.56 312 PHE A C 1
ATOM 2496 O O . PHE A 1 312 ? -13.914 16.828 3.678 1 69.56 312 PHE A O 1
ATOM 2503 N N . ALA A 1 313 ? -11.945 17 4.762 1 73.31 313 ALA A N 1
ATOM 2504 C CA . ALA A 1 313 ? -11.461 17.953 3.758 1 73.31 313 ALA A CA 1
ATOM 2505 C C . ALA A 1 313 ? -11.336 17.281 2.395 1 73.31 313 ALA A C 1
ATOM 2507 O O . ALA A 1 313 ? -11.477 17.938 1.358 1 73.31 313 ALA A O 1
ATOM 2508 N N . THR A 1 314 ? -11.164 15.984 2.49 1 73.38 314 THR A N 1
ATOM 2509 C CA . THR A 1 314 ? -11.008 15.242 1.242 1 73.38 314 THR A CA 1
ATOM 2510 C C . THR A 1 314 ? -12.328 15.156 0.492 1 73.38 314 THR A C 1
ATOM 2512 O O . THR A 1 314 ? -12.352 15.078 -0.738 1 73.38 314 THR A O 1
ATOM 2515 N N . ALA A 1 315 ? -13.383 15.141 1.271 1 76.25 315 ALA A N 1
ATOM 2516 C CA . ALA A 1 315 ? -14.703 15.102 0.635 1 76.25 315 ALA A CA 1
ATOM 2517 C C . ALA A 1 315 ? -14.906 16.312 -0.268 1 76.25 315 ALA A C 1
ATOM 2519 O O . ALA A 1 315 ? -15.438 16.188 -1.373 1 76.25 315 ALA A O 1
ATOM 2520 N N . PHE A 1 316 ? -14.43 17.406 0.167 1 79.62 316 PHE A N 1
ATOM 2521 C CA . PHE A 1 316 ? -14.602 18.609 -0.626 1 79.62 316 PHE A CA 1
ATOM 2522 C C . PHE A 1 316 ? -13.648 18.609 -1.815 1 79.62 316 PHE A C 1
ATOM 2524 O O . PHE A 1 316 ? -13.961 19.172 -2.871 1 79.62 316 PHE A O 1
ATOM 2531 N N . LEU A 1 317 ? -12.523 17.984 -1.604 1 79.56 317 LEU A N 1
ATOM 2532 C CA . LEU A 1 317 ? -11.617 17.844 -2.74 1 79.56 317 LEU A CA 1
ATOM 2533 C C . LEU A 1 317 ? -12.242 16.953 -3.822 1 79.56 317 LEU A C 1
ATOM 2535 O O . LEU A 1 317 ? -12.062 17.219 -5.016 1 79.56 317 LEU A O 1
ATOM 2539 N N . THR A 1 318 ? -12.914 16 -3.324 1 82.94 318 THR A N 1
ATOM 2540 C CA . THR A 1 318 ? -13.625 15.133 -4.262 1 82.94 318 THR A CA 1
ATOM 2541 C C . THR A 1 318 ? -14.656 15.93 -5.062 1 82.94 318 THR A C 1
ATOM 2543 O O . THR A 1 318 ? -14.742 15.789 -6.285 1 82.94 318 THR A O 1
ATOM 2546 N N . LEU A 1 319 ? -15.383 16.797 -4.379 1 87.06 319 LEU A N 1
ATOM 2547 C CA . LEU A 1 319 ? -16.391 17.609 -5.043 1 87.06 319 LEU A CA 1
ATOM 2548 C C . LEU A 1 319 ? -15.734 18.578 -6.031 1 87.06 319 LEU A C 1
ATOM 2550 O O . LEU A 1 319 ? -16.25 18.781 -7.129 1 87.06 319 LEU A O 1
ATOM 2554 N N . ARG A 1 320 ? -14.688 19.062 -5.641 1 85 320 ARG A N 1
ATOM 2555 C CA . ARG A 1 320 ? -13.992 20.016 -6.492 1 85 320 ARG A CA 1
ATOM 2556 C C . ARG A 1 320 ? -13.5 19.359 -7.773 1 85 320 ARG A C 1
ATOM 2558 O O . ARG A 1 320 ? -13.688 19.891 -8.867 1 85 320 ARG A O 1
ATOM 2565 N N . VAL A 1 321 ? -12.891 18.234 -7.609 1 84.06 321 VAL A N 1
ATOM 2566 C CA . VAL A 1 321 ? -12.367 17.531 -8.773 1 84.06 321 VAL A CA 1
ATOM 2567 C C . VAL A 1 321 ? -13.523 17.109 -9.68 1 84.06 321 VAL A C 1
ATOM 2569 O O . VAL A 1 321 ? -13.422 17.188 -10.906 1 84.06 321 VAL A O 1
ATOM 2572 N N . MET A 1 322 ? -14.578 16.656 -9.07 1 88.88 322 MET A N 1
ATOM 2573 C CA . MET A 1 322 ? -15.75 16.281 -9.852 1 88.88 322 MET A CA 1
ATOM 2574 C C . MET A 1 322 ? -16.281 17.484 -10.633 1 88.88 322 MET A C 1
ATOM 2576 O O . MET A 1 322 ? -16.672 17.344 -11.797 1 88.88 322 MET A O 1
ATOM 2580 N N . TYR A 1 323 ? -16.297 18.594 -9.984 1 88.38 323 TYR A N 1
ATOM 2581 C CA . TYR A 1 323 ? -16.797 19.797 -10.633 1 88.38 323 TYR A CA 1
ATOM 2582 C C . TYR A 1 323 ? -15.898 20.188 -11.805 1 88.38 323 TYR A C 1
ATOM 2584 O O . TYR A 1 323 ? -16.391 20.609 -12.859 1 88.38 323 TYR A O 1
ATOM 2592 N N . ILE A 1 324 ? -14.594 20.078 -11.656 1 84.56 324 ILE A N 1
ATOM 2593 C CA . ILE A 1 324 ? -13.648 20.406 -12.719 1 84.56 324 ILE A CA 1
ATOM 2594 C C . ILE A 1 324 ? -13.859 19.469 -13.906 1 84.56 324 ILE A C 1
ATOM 2596 O O . ILE A 1 324 ? -13.797 19.891 -15.062 1 84.56 324 ILE A O 1
ATOM 2600 N N . GLN A 1 325 ? -14.195 18.25 -13.539 1 88.81 325 GLN A N 1
ATOM 2601 C CA . GLN A 1 325 ? -14.352 17.25 -14.586 1 88.81 325 GLN A CA 1
ATOM 2602 C C . GLN A 1 325 ? -15.812 17.125 -15.016 1 88.81 325 GLN A C 1
ATOM 2604 O O . GLN A 1 325 ? -16.188 16.172 -15.703 1 88.81 325 GLN A O 1
ATOM 2609 N N . ARG A 1 326 ? -16.641 18.047 -14.617 1 89.56 326 ARG A N 1
ATOM 2610 C CA . ARG A 1 326 ? -18.078 17.938 -14.836 1 89.56 326 ARG A CA 1
ATOM 2611 C C . ARG A 1 326 ? -18.406 17.797 -16.312 1 89.56 326 ARG A C 1
ATOM 2613 O O . ARG A 1 326 ? -19.234 16.984 -16.703 1 89.56 326 ARG A O 1
ATOM 2620 N N . LYS A 1 327 ? -17.672 18.547 -17.141 1 85.94 327 LYS A N 1
ATOM 2621 C CA . LYS A 1 327 ? -17.922 18.484 -18.578 1 85.94 327 LYS A CA 1
ATOM 2622 C C . LYS A 1 327 ? -17.516 17.141 -19.156 1 85.94 327 LYS A C 1
ATOM 2624 O O . LYS A 1 327 ? -18.25 16.547 -19.953 1 85.94 327 LYS A O 1
ATOM 2629 N N . ASN A 1 328 ? -16.375 16.688 -18.734 1 90.06 328 ASN A N 1
ATOM 2630 C CA . ASN A 1 328 ? -15.883 15.398 -19.203 1 90.06 328 ASN A CA 1
ATOM 2631 C C . ASN A 1 328 ? -16.781 14.258 -18.719 1 90.06 328 ASN A C 1
ATOM 2633 O O . ASN A 1 328 ? -17.016 13.297 -19.469 1 90.06 328 ASN A O 1
ATOM 2637 N N . LEU A 1 329 ? -17.281 14.359 -17.531 1 91.75 329 LEU A N 1
ATOM 2638 C CA . LEU A 1 329 ? -18.172 13.328 -16.984 1 91.75 329 LEU A CA 1
ATOM 2639 C C . LEU A 1 329 ? -19.5 13.312 -17.734 1 91.75 329 LEU A C 1
ATOM 2641 O O . LEU A 1 329 ? -20.047 12.242 -18.016 1 91.75 329 LEU A O 1
ATOM 2645 N N . ARG A 1 330 ? -19.984 14.484 -18.062 1 88.56 330 ARG A N 1
ATOM 2646 C CA . ARG A 1 330 ? -21.219 14.578 -18.844 1 88.56 330 ARG A CA 1
ATOM 2647 C C . ARG A 1 330 ? -21.047 13.977 -20.219 1 88.56 330 ARG A C 1
ATOM 2649 O O . ARG A 1 330 ? -21.922 13.258 -20.703 1 88.56 330 ARG A O 1
ATOM 2656 N N . THR A 1 331 ? -19.891 14.219 -20.781 1 89.81 331 THR A N 1
ATOM 2657 C CA . THR A 1 331 ? -19.609 13.656 -22.094 1 89.81 331 THR A CA 1
ATOM 2658 C C . THR A 1 331 ? -19.5 12.133 -22.031 1 89.81 331 THR A C 1
ATOM 2660 O O . THR A 1 331 ? -19.875 11.43 -22.969 1 89.81 331 THR A O 1
ATOM 2663 N N . LEU A 1 332 ? -18.984 11.672 -20.984 1 91.44 332 LEU A N 1
ATOM 2664 C CA . LEU A 1 332 ? -18.844 10.234 -20.781 1 91.44 332 LEU A CA 1
ATOM 2665 C C . LEU A 1 332 ? -20.203 9.547 -20.812 1 91.44 332 LEU A C 1
ATOM 2667 O O . LEU A 1 332 ? -20.391 8.562 -21.516 1 91.44 332 LEU A O 1
ATOM 2671 N N . VAL A 1 333 ? -21.188 10.078 -20.109 1 91 333 VAL A N 1
ATOM 2672 C CA . VAL A 1 333 ? -22.469 9.414 -19.953 1 91 333 VAL A CA 1
ATOM 2673 C C . VAL A 1 333 ? -23.328 9.625 -21.203 1 91 333 VAL A C 1
ATOM 2675 O O . VAL A 1 333 ? -24.328 8.938 -21.406 1 91 333 VAL A O 1
ATOM 2678 N N . LEU A 1 334 ? -22.875 10.492 -22.062 1 87.62 334 LEU A N 1
ATOM 2679 C CA . LEU A 1 334 ? -23.594 10.742 -23.297 1 87.62 334 LEU A CA 1
ATOM 2680 C C . LEU A 1 334 ? -22.859 10.109 -24.484 1 87.62 334 LEU A C 1
ATOM 2682 O O . LEU A 1 334 ? -23.328 10.188 -25.625 1 87.62 334 LEU A O 1
ATOM 2686 N N . SER A 1 335 ? -21.797 9.477 -24.234 1 88.12 335 SER A N 1
ATOM 2687 C CA . SER A 1 335 ? -20.969 8.906 -25.281 1 88.12 335 SER A CA 1
ATOM 2688 C C . SER A 1 335 ? -21.578 7.605 -25.812 1 88.12 335 SER A C 1
ATOM 2690 O O . SER A 1 335 ? -22.438 7 -25.172 1 88.12 335 SER A O 1
ATOM 2692 N N . THR A 1 336 ? -21.047 7.23 -26.953 1 89.12 336 THR A N 1
ATOM 2693 C CA . THR A 1 336 ? -21.453 5.973 -27.562 1 89.12 336 THR A CA 1
ATOM 2694 C C . THR A 1 336 ? -20.891 4.781 -26.781 1 89.12 336 THR A C 1
ATOM 2696 O O . THR A 1 336 ? -21.547 3.74 -26.688 1 89.12 336 THR A O 1
ATOM 2699 N N . GLU A 1 337 ? -19.781 4.988 -26.25 1 86.81 337 GLU A N 1
ATOM 2700 C CA . GLU A 1 337 ? -19.156 3.93 -25.469 1 86.81 337 GLU A CA 1
ATOM 2701 C C . GLU A 1 337 ? -19.969 3.596 -24.234 1 86.81 337 GLU A C 1
ATOM 2703 O O . GLU A 1 337 ? -20.141 2.422 -23.891 1 86.81 337 GLU A O 1
ATOM 2708 N N . TRP A 1 338 ? -20.469 4.641 -23.656 1 89 338 TRP A N 1
ATOM 2709 C CA . TRP A 1 338 ? -21.328 4.449 -22.484 1 89 338 TRP A CA 1
ATOM 2710 C C . TRP A 1 338 ? -22.625 3.744 -22.859 1 89 338 TRP A C 1
ATOM 2712 O O . TRP A 1 338 ? -23.031 2.781 -22.219 1 89 338 TRP A O 1
ATOM 2722 N N . ASN A 1 339 ? -23.219 4.164 -23.953 1 88.44 339 ASN A N 1
ATOM 2723 C CA . ASN A 1 339 ? -24.516 3.643 -24.359 1 88.44 339 ASN A CA 1
ATOM 2724 C C . ASN A 1 339 ? -24.422 2.176 -24.781 1 88.44 339 ASN A C 1
ATOM 2726 O O . ASN A 1 339 ? -25.375 1.421 -24.609 1 88.44 339 ASN A O 1
ATOM 2730 N N . SER A 1 340 ? -23.25 1.852 -25.234 1 85.44 340 SER A N 1
ATOM 2731 C CA . SER A 1 340 ? -23.047 0.473 -25.672 1 85.44 340 SER A CA 1
ATOM 2732 C C . SER A 1 340 ? -22.547 -0.402 -24.531 1 85.44 340 SER A C 1
ATOM 2734 O O . SER A 1 340 ? -22.516 -1.629 -24.641 1 85.44 340 SER A O 1
ATOM 2736 N N . SER A 1 341 ? -22.266 0.233 -23.422 1 84.31 341 SER A N 1
ATOM 2737 C CA . SER A 1 341 ? -21.703 -0.507 -22.297 1 84.31 341 SER A CA 1
ATOM 2738 C C . SER A 1 341 ? -22.797 -1.107 -21.438 1 84.31 341 SER A C 1
ATOM 2740 O O . SER A 1 341 ? -23.969 -0.719 -21.531 1 84.31 341 SER A O 1
ATOM 2742 N N . LYS A 1 342 ? -22.438 -2.084 -20.641 1 85.69 342 LYS A N 1
ATOM 2743 C CA . LYS A 1 342 ? -23.375 -2.73 -19.719 1 85.69 342 LYS A CA 1
ATOM 2744 C C . LYS A 1 342 ? -23.828 -1.767 -18.625 1 85.69 342 LYS A C 1
ATOM 2746 O O . LYS A 1 342 ? -24.891 -1.947 -18.031 1 85.69 342 LYS A O 1
ATOM 2751 N N . PHE A 1 343 ? -23.078 -0.775 -18.453 1 88.88 343 PHE A N 1
ATOM 2752 C CA . PHE A 1 343 ? -23.344 0.162 -17.359 1 88.88 343 PHE A CA 1
ATOM 2753 C C . PHE A 1 343 ? -24.594 0.996 -17.656 1 88.88 343 PHE A C 1
ATOM 2755 O O . PHE A 1 343 ? -25.312 1.373 -16.75 1 88.88 343 PHE A O 1
ATOM 2762 N N . ALA A 1 344 ? -24.797 1.265 -18.953 1 88.94 344 ALA A N 1
ATOM 2763 C CA . ALA A 1 344 ? -25.953 2.074 -19.359 1 88.94 344 ALA A CA 1
ATOM 2764 C C . ALA A 1 344 ? -27.25 1.319 -19.141 1 88.94 344 ALA A C 1
ATOM 2766 O O . ALA A 1 344 ? -28.312 1.933 -19 1 88.94 344 ALA A O 1
ATOM 2767 N N . LYS A 1 345 ? -27.156 0.025 -19.078 1 88.5 345 LYS A N 1
ATOM 2768 C CA . LYS A 1 345 ? -28.344 -0.805 -18.953 1 88.5 345 LYS A CA 1
ATOM 2769 C C . LYS A 1 345 ? -28.656 -1.11 -17.484 1 88.5 345 LYS A C 1
ATOM 2771 O O . LYS A 1 345 ? -29.797 -1.422 -17.141 1 88.5 345 LYS A O 1
ATOM 2776 N N . GLU A 1 346 ? -27.641 -1.01 -16.641 1 90.38 346 GLU A N 1
ATOM 2777 C CA . GLU A 1 346 ? -27.812 -1.255 -15.211 1 90.38 346 GLU A CA 1
ATOM 2778 C C . GLU A 1 346 ? -28.609 -0.133 -14.547 1 90.38 346 GLU A C 1
ATOM 2780 O O . GLU A 1 346 ? -28.469 1.033 -14.922 1 90.38 346 GLU A O 1
ATOM 2785 N N . THR A 1 347 ? -29.438 -0.521 -13.586 1 86.69 347 THR A N 1
ATOM 2786 C CA . THR A 1 347 ? -30.25 0.45 -12.867 1 86.69 347 THR A CA 1
ATOM 2787 C C . THR A 1 347 ? -29.375 1.495 -12.18 1 86.69 347 THR A C 1
ATOM 2789 O O . THR A 1 347 ? -29.656 2.693 -12.266 1 86.69 347 THR A O 1
ATOM 2792 N N . LEU A 1 348 ? -28.344 0.978 -11.562 1 89.94 348 LEU A N 1
ATOM 2793 C CA . LEU A 1 348 ? -27.453 1.893 -10.859 1 89.94 348 LEU A CA 1
ATOM 2794 C C . LEU A 1 348 ? -26.734 2.809 -11.844 1 89.94 348 LEU A C 1
ATOM 2796 O O . LEU A 1 348 ? -26.469 3.975 -11.531 1 89.94 348 LEU A O 1
ATOM 2800 N N . GLY A 1 349 ? -26.422 2.311 -12.945 1 91.62 349 GLY A N 1
ATOM 2801 C CA . GLY A 1 349 ? -25.766 3.113 -13.969 1 91.62 349 GLY A CA 1
ATOM 2802 C C . GLY A 1 349 ? -26.641 4.242 -14.484 1 91.62 349 GLY A C 1
ATOM 2803 O O . GLY A 1 349 ? -26.156 5.355 -14.695 1 91.62 349 GLY A O 1
ATOM 2804 N N . LYS A 1 350 ? -27.891 3.982 -14.641 1 89.88 350 LYS A N 1
ATOM 2805 C CA . LYS A 1 350 ? -28.828 5.004 -15.094 1 89.88 350 LYS A CA 1
ATOM 2806 C C . LYS A 1 350 ? -28.984 6.109 -14.055 1 89.88 350 LYS A C 1
ATOM 2808 O O . LYS A 1 350 ? -29.078 7.289 -14.398 1 89.88 350 LYS A O 1
ATOM 2813 N N . GLU A 1 351 ? -29 5.641 -12.82 1 90.5 351 GLU A N 1
ATOM 2814 C CA . GLU A 1 351 ? -29.094 6.613 -11.734 1 90.5 351 GLU A CA 1
ATOM 2815 C C . GLU A 1 351 ? -27.891 7.551 -11.727 1 90.5 351 GLU A C 1
ATOM 2817 O O . GLU A 1 351 ? -28.047 8.766 -11.562 1 90.5 351 GLU A O 1
ATOM 2822 N N . VAL A 1 352 ? -26.734 6.984 -11.852 1 92.88 352 VAL A N 1
ATOM 2823 C CA . VAL A 1 352 ? -25.5 7.762 -11.828 1 92.88 352 VAL A CA 1
ATOM 2824 C C . VAL A 1 352 ? -25.453 8.688 -13.039 1 92.88 352 VAL A C 1
ATOM 2826 O O . VAL A 1 352 ? -25.047 9.844 -12.93 1 92.88 352 VAL A O 1
ATOM 2829 N N . ALA A 1 353 ? -25.906 8.203 -14.172 1 92 353 ALA A N 1
ATOM 2830 C CA . ALA A 1 353 ? -25.953 9.031 -15.375 1 92 353 ALA A CA 1
ATOM 2831 C C . ALA A 1 353 ? -26.906 10.211 -15.188 1 92 353 ALA A C 1
ATOM 2833 O O . ALA A 1 353 ? -26.578 11.336 -15.594 1 92 353 ALA A O 1
ATOM 2834 N N . ASN A 1 354 ? -27.984 9.984 -14.523 1 89.5 354 ASN A N 1
ATOM 2835 C CA . ASN A 1 354 ? -28.938 11.039 -14.258 1 89.5 354 ASN A CA 1
ATOM 2836 C C . ASN A 1 354 ? -28.375 12.102 -13.32 1 89.5 354 ASN A C 1
ATOM 2838 O O . ASN A 1 354 ? -28.625 13.297 -13.5 1 89.5 354 ASN A O 1
ATOM 2842 N N . LEU A 1 355 ? -27.688 11.68 -12.375 1 92 355 LEU A N 1
ATOM 2843 C CA . LEU A 1 355 ? -27.078 12.609 -11.438 1 92 355 LEU A CA 1
ATOM 2844 C C . LEU A 1 355 ? -26.047 13.484 -12.141 1 92 355 LEU A C 1
ATOM 2846 O O . LEU A 1 355 ? -25.984 14.695 -11.898 1 92 355 LEU A O 1
ATOM 2850 N N . ILE A 1 356 ? -25.281 12.906 -13 1 91.62 356 ILE A N 1
ATOM 2851 C CA . ILE A 1 356 ? -24.203 13.609 -13.688 1 91.62 356 ILE A CA 1
ATOM 2852 C C . ILE A 1 356 ? -24.797 14.633 -14.656 1 91.62 356 ILE A C 1
ATOM 2854 O O . ILE A 1 356 ? -24.219 15.711 -14.844 1 91.62 356 ILE A O 1
ATOM 2858 N N . ILE A 1 357 ? -25.969 14.328 -15.172 1 87.56 357 ILE A N 1
ATOM 2859 C CA . ILE A 1 357 ? -26.578 15.219 -16.156 1 87.56 357 ILE A CA 1
ATOM 2860 C C . ILE A 1 357 ? -27.406 16.281 -15.438 1 87.56 357 ILE A C 1
ATOM 2862 O O . ILE A 1 357 ? -27.656 17.359 -15.984 1 87.56 357 ILE A O 1
ATOM 2866 N N . SER A 1 358 ? -27.734 16.078 -14.195 1 86.88 358 SER A N 1
ATOM 2867 C CA . SER A 1 358 ? -28.609 16.953 -13.422 1 86.88 358 SER A CA 1
ATOM 2868 C C . SER A 1 358 ? -27.953 18.312 -13.156 1 86.88 358 SER A C 1
ATOM 2870 O O . SER A 1 358 ? -26.859 18.375 -12.602 1 86.88 358 SER A O 1
ATOM 2872 N N . VAL A 1 359 ? -28.656 19.328 -13.477 1 82.62 359 VAL A N 1
ATOM 2873 C CA . VAL A 1 359 ? -28.188 20.688 -13.242 1 82.62 359 VAL A CA 1
ATOM 2874 C C . VAL A 1 359 ? -28.328 21.031 -11.766 1 82.62 359 VAL A C 1
ATOM 2876 O O . VAL A 1 359 ? -27.484 21.719 -11.195 1 82.62 359 VAL A O 1
ATOM 2879 N N . HIS A 1 360 ? -29.328 20.469 -11.156 1 82.5 360 HIS A N 1
ATOM 2880 C CA . HIS A 1 360 ? -29.562 20.719 -9.742 1 82.5 360 HIS A CA 1
ATOM 2881 C C . HIS A 1 360 ? -28.422 20.172 -8.891 1 82.5 360 HIS A C 1
ATOM 2883 O O . HIS A 1 360 ? -27.984 20.812 -7.93 1 82.5 360 HIS A O 1
ATOM 2889 N N . PHE A 1 361 ? -27.969 19.016 -9.305 1 91.38 361 PHE A N 1
ATOM 2890 C CA . PHE A 1 361 ? -26.844 18.422 -8.594 1 91.38 361 PHE A CA 1
ATOM 2891 C C . PHE A 1 361 ? -25.609 19.328 -8.664 1 91.38 361 PHE A C 1
ATOM 2893 O O . PHE A 1 361 ? -24.984 19.609 -7.645 1 91.38 361 PHE A O 1
ATOM 2900 N N . TRP A 1 362 ? -25.328 19.828 -9.805 1 87.75 362 TRP A N 1
ATOM 2901 C CA . TRP A 1 362 ? -24.109 20.625 -9.992 1 87.75 362 TRP A CA 1
ATOM 2902 C C . TRP A 1 362 ? -24.25 22 -9.352 1 87.75 362 TRP A C 1
ATOM 2904 O O . TRP A 1 362 ? -23.266 22.562 -8.859 1 87.75 362 TRP A O 1
ATOM 2914 N N . ASN A 1 363 ? -25.438 22.578 -9.281 1 85.56 363 ASN A N 1
ATOM 2915 C CA . ASN A 1 363 ? -25.656 23.828 -8.57 1 85.56 363 ASN A CA 1
ATOM 2916 C C . ASN A 1 363 ? -25.406 23.672 -7.07 1 85.56 363 ASN A C 1
ATOM 2918 O O . ASN A 1 363 ? -24.844 24.562 -6.43 1 85.56 363 ASN A O 1
ATOM 2922 N N . ASN A 1 364 ? -25.859 22.562 -6.656 1 87.75 364 ASN A N 1
ATOM 2923 C CA . ASN A 1 364 ? -25.625 22.281 -5.242 1 87.75 364 ASN A CA 1
ATOM 2924 C C . ASN A 1 364 ? -24.141 22.047 -4.953 1 87.75 364 ASN A C 1
ATOM 2926 O O . ASN A 1 364 ? -23.672 22.359 -3.861 1 87.75 364 ASN A O 1
ATOM 2930 N N . VAL A 1 365 ? -23.406 21.5 -5.941 1 90.19 365 VAL A N 1
ATOM 2931 C CA . VAL A 1 365 ? -21.969 21.312 -5.805 1 90.19 365 VAL A CA 1
ATOM 2932 C C . VAL A 1 365 ? -21.281 22.688 -5.723 1 90.19 365 VAL A C 1
ATOM 2934 O O . VAL A 1 365 ? -20.391 22.891 -4.898 1 90.19 365 VAL A O 1
ATOM 2937 N N . VAL A 1 366 ? -21.781 23.594 -6.484 1 87.44 366 VAL A N 1
ATOM 2938 C CA . VAL A 1 366 ? -21.219 24.938 -6.48 1 87.44 366 VAL A CA 1
ATOM 2939 C C . VAL A 1 366 ? -21.484 25.609 -5.133 1 87.44 366 VAL A C 1
ATOM 2941 O O . VAL A 1 366 ? -20.609 26.281 -4.586 1 87.44 366 VAL A O 1
ATOM 2944 N N . ARG A 1 367 ? -22.656 25.406 -4.598 1 88.19 367 ARG A N 1
ATOM 2945 C CA . ARG A 1 367 ? -22.984 25.953 -3.287 1 88.19 367 ARG A CA 1
ATOM 2946 C C . ARG A 1 367 ? -22.078 25.375 -2.205 1 88.19 367 ARG A C 1
ATOM 2948 O O . ARG A 1 367 ? -21.609 26.109 -1.332 1 88.19 367 ARG A O 1
ATOM 2955 N N . ALA A 1 368 ? -21.875 24.109 -2.312 1 89.94 368 ALA A N 1
ATOM 2956 C CA . ALA A 1 368 ? -21 23.453 -1.34 1 89.94 368 ALA A CA 1
ATOM 2957 C C . ALA A 1 368 ? -19.578 23.984 -1.441 1 89.94 368 ALA A C 1
ATOM 2959 O O . ALA A 1 368 ? -18.922 24.219 -0.423 1 89.94 368 ALA A O 1
ATOM 2960 N N . LEU A 1 369 ? -19.141 24.188 -2.633 1 88.31 369 LEU A N 1
ATOM 2961 C CA . LEU A 1 369 ? -17.781 24.672 -2.85 1 88.31 369 LEU A CA 1
ATOM 2962 C C . LEU A 1 369 ? -17.641 26.125 -2.406 1 88.31 369 LEU A C 1
ATOM 2964 O O . LEU A 1 369 ? -16.578 26.531 -1.937 1 88.31 369 LEU A O 1
ATOM 2968 N N . THR A 1 370 ? -18.688 26.859 -2.482 1 88.38 370 THR A N 1
ATOM 2969 C CA . THR A 1 370 ? -18.688 28.25 -2.051 1 88.38 370 THR A CA 1
ATOM 2970 C C . THR A 1 370 ? -18.469 28.344 -0.544 1 88.38 370 THR A C 1
ATOM 2972 O O . THR A 1 370 ? -17.797 29.266 -0.07 1 88.38 370 THR A O 1
ATOM 2975 N N . VAL A 1 371 ? -18.984 27.438 0.111 1 89.56 371 VAL A N 1
ATOM 2976 C CA . VAL A 1 371 ? -18.859 27.422 1.564 1 89.56 371 VAL A CA 1
ATOM 2977 C C . VAL A 1 371 ? -17.469 26.891 1.951 1 89.56 371 VAL A C 1
ATOM 2979 O O . VAL A 1 371 ? -16.828 27.422 2.863 1 89.56 371 VAL A O 1
ATOM 2982 N N . CYS A 1 372 ? -16.969 25.953 1.267 1 87.19 372 CYS A N 1
ATOM 2983 C CA . CYS A 1 372 ? -15.805 25.203 1.712 1 87.19 372 CYS A CA 1
ATOM 2984 C C . CYS A 1 372 ? -14.516 25.875 1.225 1 87.19 372 CYS A C 1
ATOM 2986 O O . CYS A 1 372 ? -13.469 25.734 1.853 1 87.19 372 CYS A O 1
ATOM 2988 N N . SER A 1 373 ? -14.523 26.594 0.203 1 85.5 373 SER A N 1
ATOM 2989 C CA . SER A 1 373 ? -13.328 27.156 -0.409 1 85.5 373 SER A CA 1
ATOM 2990 C C . SER A 1 373 ? -12.602 28.094 0.549 1 85.5 373 SER A C 1
ATOM 2992 O O . SER A 1 373 ? -11.391 27.969 0.752 1 85.5 373 SER A O 1
ATOM 2994 N N . PRO A 1 374 ? -13.367 29.047 1.168 1 89.44 374 PRO A N 1
ATOM 2995 C CA . PRO A 1 374 ? -12.68 29.922 2.113 1 89.44 374 PRO A CA 1
ATOM 2996 C C . PRO A 1 374 ? -12.07 29.172 3.289 1 89.44 374 PRO A C 1
ATOM 2998 O O . PRO A 1 374 ? -10.984 29.516 3.756 1 89.44 374 PRO A O 1
ATOM 3001 N N . LEU A 1 375 ? -12.727 28.172 3.736 1 89.31 375 LEU A N 1
ATOM 3002 C CA . LEU A 1 375 ? -12.234 27.391 4.863 1 89.31 375 LEU A CA 1
ATOM 3003 C C . LEU A 1 375 ? -11 26.578 4.469 1 89.31 375 LEU A C 1
ATOM 3005 O O . LEU A 1 375 ? -10.094 26.375 5.281 1 89.31 375 LEU A O 1
ATOM 3009 N N . THR A 1 376 ? -10.961 26.109 3.287 1 84.38 376 THR A N 1
ATOM 3010 C CA . THR A 1 376 ? -9.797 25.375 2.787 1 84.38 376 THR A CA 1
ATOM 3011 C C . THR A 1 376 ? -8.57 26.281 2.738 1 84.38 376 THR A C 1
ATOM 3013 O O . THR A 1 376 ? -7.449 25.828 2.973 1 84.38 376 THR A O 1
ATOM 3016 N N . LYS A 1 377 ? -8.797 27.531 2.473 1 83.31 377 LYS A N 1
ATOM 3017 C CA . LYS A 1 377 ? -7.695 28.5 2.471 1 83.31 377 LYS A CA 1
ATOM 3018 C C . LYS A 1 377 ? -7.113 28.672 3.873 1 83.31 377 LYS A C 1
ATOM 3020 O O . LYS A 1 377 ? -5.902 28.812 4.035 1 83.31 377 LYS A O 1
ATOM 3025 N N . VAL A 1 378 ? -8.031 28.703 4.812 1 88.31 378 VAL A N 1
ATOM 3026 C CA . VAL A 1 378 ? -7.566 28.797 6.195 1 88.31 378 VAL A CA 1
ATOM 3027 C C . VAL A 1 378 ? -6.766 27.547 6.551 1 88.31 378 VAL A C 1
ATOM 3029 O O . VAL A 1 378 ? -5.742 27.625 7.23 1 88.31 378 VAL A O 1
ATOM 3032 N N . LEU A 1 379 ? -7.219 26.438 6.086 1 84.75 379 LEU A N 1
ATOM 3033 C CA . LEU A 1 379 ? -6.52 25.172 6.328 1 84.75 379 LEU A CA 1
ATOM 3034 C C . LEU A 1 379 ? -5.117 25.203 5.73 1 84.75 379 LEU A C 1
ATOM 3036 O O . LEU A 1 379 ? -4.164 24.734 6.348 1 84.75 379 LEU A O 1
ATOM 3040 N N . ARG A 1 380 ? -4.98 25.75 4.594 1 79.81 380 ARG A N 1
ATOM 3041 C CA . ARG A 1 380 ? -3.676 25.859 3.947 1 79.81 380 ARG A CA 1
ATOM 3042 C C . ARG A 1 380 ? -2.756 26.781 4.738 1 79.81 380 ARG A C 1
ATOM 3044 O O . ARG A 1 380 ? -1.547 26.562 4.805 1 79.81 380 ARG A O 1
ATOM 3051 N N . LEU A 1 381 ? -3.365 27.812 5.32 1 83.44 381 LEU A N 1
ATOM 3052 C CA . LEU A 1 381 ? -2.605 28.75 6.125 1 83.44 381 LEU A CA 1
ATOM 3053 C C . LEU A 1 381 ? -2.008 28.078 7.352 1 83.44 381 LEU A C 1
ATOM 3055 O O . LEU A 1 381 ? -0.831 28.266 7.664 1 83.44 381 LEU A O 1
ATOM 3059 N N . VAL A 1 382 ? -2.793 27.266 7.957 1 85.44 382 VAL A N 1
ATOM 3060 C CA . VAL A 1 382 ? -2.371 26.688 9.234 1 85.44 382 VAL A CA 1
ATOM 3061 C C . VAL A 1 382 ? -1.476 25.484 8.984 1 85.44 382 VAL A C 1
ATOM 3063 O O . VAL A 1 382 ? -0.67 25.109 9.844 1 85.44 382 VAL A O 1
ATOM 3066 N N . ASP A 1 383 ? -1.604 24.844 7.883 1 73.81 383 ASP A N 1
ATOM 3067 C CA . ASP A 1 383 ? -0.807 23.672 7.566 1 73.81 383 ASP A CA 1
ATOM 3068 C C . ASP A 1 383 ? 0.549 24.062 6.984 1 73.81 383 ASP A C 1
ATOM 3070 O O . ASP A 1 383 ? 1.477 23.25 6.957 1 73.81 383 ASP A O 1
ATOM 3074 N N . GLY A 1 384 ? 0.697 25.266 6.602 1 67.94 384 GLY A N 1
ATOM 3075 C CA . GLY A 1 384 ? 1.937 25.703 5.984 1 67.94 384 GLY A CA 1
ATOM 3076 C C . GLY A 1 384 ? 3.025 26.031 6.988 1 67.94 384 GLY A C 1
ATOM 3077 O O . GLY A 1 384 ? 2.738 26.328 8.148 1 67.94 384 GLY A O 1
ATOM 3078 N N . GLU A 1 385 ? 4.316 25.703 6.703 1 63.75 385 GLU A N 1
ATOM 3079 C CA . GLU A 1 385 ? 5.445 25.953 7.59 1 63.75 385 GLU A CA 1
ATOM 3080 C C . GLU A 1 385 ? 6.137 27.266 7.234 1 63.75 385 GLU A C 1
ATOM 3082 O O . GLU A 1 385 ? 7.051 27.703 7.938 1 63.75 385 GLU A O 1
ATOM 3087 N N . LYS A 1 386 ? 5.621 27.953 6.316 1 63.84 386 LYS A N 1
ATOM 3088 C CA . LYS A 1 386 ? 6.324 29.156 5.883 1 63.84 386 LYS A CA 1
ATOM 3089 C C . LYS A 1 386 ? 6.23 30.266 6.938 1 63.84 386 LYS A C 1
ATOM 3091 O O . LYS A 1 386 ? 7.242 30.859 7.312 1 63.84 386 LYS A O 1
ATOM 3096 N N . LYS A 1 387 ? 4.949 30.594 7.34 1 73.12 387 LYS A N 1
ATOM 3097 C CA . LYS A 1 387 ? 4.699 31.609 8.352 1 73.12 387 LYS A CA 1
ATOM 3098 C C . LYS A 1 387 ? 3.902 31.047 9.523 1 73.12 387 LYS A C 1
ATOM 3100 O O . LYS A 1 387 ? 2.92 30.328 9.32 1 73.12 387 LYS A O 1
ATOM 3105 N N . PRO A 1 388 ? 4.477 31.328 10.648 1 85.75 388 PRO A N 1
ATOM 3106 C CA . PRO A 1 388 ? 3.662 30.906 11.789 1 85.75 388 PRO A CA 1
ATOM 3107 C C . PRO A 1 388 ? 2.244 31.469 11.75 1 85.75 388 PRO A C 1
ATOM 3109 O O . PRO A 1 388 ? 2.061 32.688 11.555 1 85.75 388 PRO A O 1
ATOM 3112 N N . PRO A 1 389 ? 1.325 30.703 11.914 1 89.38 389 PRO A N 1
ATOM 3113 C CA . PRO A 1 389 ? -0.059 31.125 11.672 1 89.38 389 PRO A CA 1
ATOM 3114 C C . PRO A 1 389 ? -0.689 31.797 12.891 1 89.38 389 PRO A C 1
ATOM 3116 O O . PRO A 1 389 ? -1.771 32.375 12.781 1 89.38 389 PRO A O 1
ATOM 3119 N N . MET A 1 390 ? -0.106 31.844 13.992 1 91.62 390 MET A N 1
ATOM 3120 C CA . MET A 1 390 ? -0.721 32.281 15.234 1 91.62 390 MET A CA 1
ATOM 3121 C C . MET A 1 390 ? -1.216 33.719 15.109 1 91.62 390 MET A C 1
ATOM 3123 O O . MET A 1 390 ? -2.301 34.062 15.586 1 91.62 390 MET A O 1
ATOM 3127 N N . GLY A 1 391 ? -0.512 34.562 14.445 1 91.81 391 GLY A N 1
ATOM 3128 C CA . GLY A 1 391 ? -0.885 35.969 14.32 1 91.81 391 GLY A CA 1
ATOM 3129 C C . GLY A 1 391 ? -1.944 36.219 13.266 1 91.81 391 GLY A C 1
ATOM 3130 O O . GLY A 1 391 ? -2.467 37.344 13.141 1 91.81 391 GLY A O 1
ATOM 3131 N N . TYR A 1 392 ? -2.35 35.219 12.562 1 91.69 392 TYR A N 1
ATOM 3132 C CA . TYR A 1 392 ? -3.215 35.406 11.406 1 91.69 392 TYR A CA 1
ATOM 3133 C C . TYR A 1 392 ? -4.531 34.656 11.57 1 91.69 392 TYR A C 1
ATOM 3135 O O . TYR A 1 392 ? -5.508 34.969 10.875 1 91.69 392 TYR A O 1
ATOM 3143 N N . ILE A 1 393 ? -4.598 33.688 12.445 1 91.81 393 ILE A N 1
ATOM 3144 C CA . ILE A 1 393 ? -5.688 32.719 12.469 1 91.81 393 ILE A CA 1
ATOM 3145 C C . ILE A 1 393 ? -6.996 33.438 12.82 1 91.81 393 ILE A C 1
ATOM 3147 O O . ILE A 1 393 ? -8.047 33.125 12.266 1 91.81 393 ILE A O 1
ATOM 3151 N N . TYR A 1 394 ? -6.934 34.344 13.781 1 89.81 394 TYR A N 1
ATOM 3152 C CA . TYR A 1 394 ? -8.133 35.062 14.188 1 89.81 394 TYR A CA 1
ATOM 3153 C C . TYR A 1 394 ? -8.742 35.812 13.008 1 89.81 394 TYR A C 1
ATOM 3155 O O . TYR A 1 394 ? -9.938 35.656 12.727 1 89.81 394 TYR A O 1
ATOM 3163 N N . GLU A 1 395 ? -7.977 36.531 12.328 1 89 395 GLU A N 1
ATOM 3164 C CA . GLU A 1 395 ? -8.406 37.281 11.164 1 89 395 GLU A CA 1
ATOM 3165 C C . GLU A 1 395 ? -8.82 36.344 10.023 1 89 395 GLU A C 1
ATOM 3167 O O . GLU A 1 395 ? -9.781 36.625 9.305 1 89 395 GLU A O 1
ATOM 3172 N N . ALA A 1 396 ? -8.047 35.312 9.852 1 90.81 396 ALA A N 1
ATOM 3173 C CA . ALA A 1 396 ? -8.32 34.375 8.766 1 90.81 396 ALA A CA 1
ATOM 3174 C C . ALA A 1 396 ? -9.711 33.781 8.898 1 90.81 396 ALA A C 1
ATOM 3176 O O . ALA A 1 396 ? -10.438 33.656 7.906 1 90.81 396 ALA A O 1
ATOM 3177 N N . MET A 1 397 ? -10.102 33.438 10.078 1 91.38 397 MET A N 1
ATOM 3178 C CA . MET A 1 397 ? -11.422 32.844 10.312 1 91.38 397 MET A CA 1
ATOM 3179 C C . MET A 1 397 ? -12.523 33.875 10.055 1 91.38 397 MET A C 1
ATOM 3181 O O . MET A 1 397 ? -13.578 33.531 9.508 1 91.38 397 MET A O 1
ATOM 3185 N N . ASP A 1 398 ? -12.297 35.062 10.422 1 89.5 398 ASP A N 1
ATOM 3186 C CA . ASP A 1 398 ? -13.266 36.125 10.172 1 89.5 398 ASP A CA 1
ATOM 3187 C C . ASP A 1 398 ? -13.414 36.406 8.68 1 89.5 398 ASP A C 1
ATOM 3189 O O . ASP A 1 398 ? -14.531 36.562 8.18 1 89.5 398 ASP A O 1
ATOM 3193 N N . ARG A 1 399 ? -12.328 36.438 8.031 1 89.19 399 ARG A N 1
ATOM 3194 C CA . ARG A 1 399 ? -12.352 36.656 6.59 1 89.19 399 ARG A CA 1
ATOM 3195 C C . ARG A 1 399 ? -13.031 35.5 5.863 1 89.19 399 ARG A C 1
ATOM 3197 O O . ARG A 1 399 ? -13.695 35.719 4.848 1 89.19 399 ARG A O 1
ATOM 3204 N N . ALA A 1 400 ? -12.789 34.312 6.387 1 92.81 400 ALA A N 1
ATOM 3205 C CA . ALA A 1 400 ? -13.453 33.156 5.789 1 92.81 400 ALA A CA 1
ATOM 3206 C C . ALA A 1 400 ? -14.969 33.312 5.875 1 92.81 400 ALA A C 1
ATOM 3208 O O . ALA A 1 400 ? -15.68 33.031 4.906 1 92.81 400 ALA A O 1
ATOM 3209 N N . LYS A 1 401 ? -15.477 33.75 6.984 1 92.94 401 LYS A N 1
ATOM 3210 C CA . LYS A 1 401 ? -16.906 33.969 7.148 1 92.94 401 LYS A CA 1
ATOM 3211 C C . LYS A 1 401 ? -17.422 35.062 6.211 1 92.94 401 LYS A C 1
ATOM 3213 O O . LYS A 1 401 ? -18.469 34.906 5.59 1 92.94 401 LYS A O 1
ATOM 3218 N N . GLU A 1 402 ? -16.641 36.094 6.098 1 91.38 402 GLU A N 1
ATOM 3219 C CA . GLU A 1 402 ? -17.016 37.188 5.195 1 91.38 402 GLU A CA 1
ATOM 3220 C C . GLU A 1 402 ? -17.062 36.688 3.748 1 91.38 402 GLU A C 1
ATOM 3222 O O . GLU A 1 402 ? -17.969 37.062 2.994 1 91.38 402 GLU A O 1
ATOM 3227 N N . ALA A 1 403 ? -16.078 35.938 3.436 1 90.62 403 ALA A N 1
ATOM 3228 C CA . ALA A 1 403 ? -16.016 35.406 2.074 1 90.62 403 ALA A CA 1
ATOM 3229 C C . ALA A 1 403 ? -17.203 34.5 1.771 1 90.62 403 ALA A C 1
ATOM 3231 O O . ALA A 1 403 ? -17.734 34.531 0.656 1 90.62 403 ALA A O 1
ATOM 3232 N N . ILE A 1 404 ? -17.578 33.719 2.711 1 91.62 404 ILE A N 1
ATOM 3233 C CA . ILE A 1 404 ? -18.734 32.844 2.537 1 91.62 404 ILE A CA 1
ATOM 3234 C C . ILE A 1 404 ? -20 33.688 2.346 1 91.62 404 ILE A C 1
ATOM 3236 O O . ILE A 1 404 ? -20.797 33.438 1.437 1 91.62 404 ILE A O 1
ATOM 3240 N N . ALA A 1 405 ? -20.141 34.719 3.158 1 92.62 405 ALA A N 1
ATOM 3241 C CA . ALA A 1 405 ? -21.297 35.594 3.041 1 92.62 405 ALA A CA 1
ATOM 3242 C C . ALA A 1 405 ? -21.344 36.281 1.676 1 92.62 405 ALA A C 1
ATOM 3244 O O . ALA A 1 405 ? -22.406 36.375 1.06 1 92.62 405 ALA A O 1
ATOM 3245 N N . HIS A 1 406 ? -20.188 36.656 1.228 1 89.81 406 HIS A N 1
ATOM 3246 C CA . HIS A 1 406 ? -20.078 37.312 -0.075 1 89.81 406 HIS A CA 1
ATOM 3247 C C . HIS A 1 406 ? -20.422 36.344 -1.202 1 89.81 406 HIS A C 1
ATOM 3249 O O . HIS A 1 406 ? -20.984 36.75 -2.223 1 89.81 406 HIS A O 1
ATOM 3255 N N . GLY A 1 407 ? -20 35.156 -1.029 1 86.75 407 GLY A N 1
ATOM 3256 C CA . GLY A 1 407 ? -20.281 34.125 -2.033 1 86.75 407 GLY A CA 1
ATOM 3257 C C . GLY A 1 407 ? -21.766 33.906 -2.246 1 86.75 407 GLY A C 1
ATOM 3258 O O . GLY A 1 407 ? -22.188 33.531 -3.352 1 86.75 407 GLY A O 1
ATOM 3259 N N . PHE A 1 408 ? -22.547 34.094 -1.204 1 89.88 408 PHE A N 1
ATOM 3260 C CA . PHE A 1 408 ? -24 33.906 -1.302 1 89.88 408 PHE A CA 1
ATOM 3261 C C . PHE A 1 408 ? -24.703 35.25 -1.469 1 89.88 408 PHE A C 1
ATOM 3263 O O . PHE A 1 408 ? -25.891 35.375 -1.176 1 89.88 408 PHE A O 1
ATOM 3270 N N . ARG A 1 409 ? -23.922 36.25 -1.828 1 87.25 409 ARG A N 1
ATOM 3271 C CA . ARG A 1 409 ? -24.438 37.594 -2.105 1 87.25 409 ARG A CA 1
ATOM 3272 C C . ARG A 1 409 ? -25.188 38.156 -0.897 1 87.25 409 ARG A C 1
ATOM 3274 O O . ARG A 1 409 ? -26.203 38.812 -1.049 1 87.25 409 ARG A O 1
ATOM 3281 N N . GLY A 1 410 ? -24.875 37.75 0.255 1 85.81 410 GLY A N 1
ATOM 3282 C CA . GLY A 1 410 ? -25.375 38.312 1.495 1 85.81 410 GLY A CA 1
ATOM 3283 C C . GLY A 1 410 ? -26.703 37.719 1.931 1 85.81 410 GLY A C 1
ATOM 3284 O O . GLY A 1 410 ? -27.297 38.156 2.912 1 85.81 410 GLY A O 1
ATOM 3285 N N . VAL A 1 411 ? -27.125 36.688 1.213 1 89.81 411 VAL A N 1
ATOM 3286 C CA . VAL A 1 411 ? -28.375 36.062 1.605 1 89.81 411 VAL A CA 1
ATOM 3287 C C . VAL A 1 411 ? -28.156 35.188 2.84 1 89.81 411 VAL A C 1
ATOM 3289 O O . VAL A 1 411 ? -27.719 34.031 2.727 1 89.81 411 VAL A O 1
ATOM 3292 N N . LYS A 1 412 ? -28.578 35.625 3.955 1 90.56 412 LYS A N 1
ATOM 3293 C CA . LYS A 1 412 ? -28.266 35.062 5.27 1 90.56 412 LYS A CA 1
ATOM 3294 C C . LYS A 1 412 ? -28.828 33.656 5.41 1 90.56 412 LYS A C 1
ATOM 3296 O O . LYS A 1 412 ? -28.219 32.812 6.047 1 90.56 412 LYS A O 1
ATOM 3301 N N . LYS A 1 413 ? -29.906 33.406 4.785 1 89.06 413 LYS A N 1
ATOM 3302 C CA . LYS A 1 413 ? -30.578 32.094 4.922 1 89.06 413 LYS A CA 1
ATOM 3303 C C . LYS A 1 413 ? -29.703 30.984 4.367 1 89.06 413 LYS A C 1
ATOM 3305 O O . LYS A 1 413 ? -29.781 29.844 4.832 1 89.06 413 LYS A O 1
ATOM 3310 N N . GLN A 1 414 ? -28.859 31.344 3.535 1 88.88 414 GLN A N 1
ATOM 3311 C CA . GLN A 1 414 ? -28.094 30.328 2.832 1 88.88 414 GLN A CA 1
ATOM 3312 C C . GLN A 1 414 ? -26.828 29.953 3.615 1 88.88 414 GLN A C 1
ATOM 3314 O O . GLN A 1 414 ? -26.266 28.875 3.4 1 88.88 414 GLN A O 1
ATOM 3319 N N . TYR A 1 415 ? -26.406 30.828 4.535 1 92.31 415 TYR A N 1
ATOM 3320 C CA . TYR A 1 415 ? -25.141 30.484 5.188 1 92.31 415 TYR A CA 1
ATOM 3321 C C . TYR A 1 415 ? -25.266 30.609 6.699 1 92.31 415 TYR A C 1
ATOM 3323 O O . TYR A 1 415 ? -24.281 30.406 7.426 1 92.31 415 TYR A O 1
ATOM 3331 N N . GLU A 1 416 ? -26.359 30.906 7.25 1 94 416 GLU A N 1
ATOM 3332 C CA . GLU A 1 416 ? -26.562 31.094 8.68 1 94 416 GLU A CA 1
ATOM 3333 C C . GLU A 1 416 ? -26.203 29.828 9.461 1 94 416 GLU A C 1
ATOM 3335 O O . GLU A 1 416 ? -25.531 29.906 10.492 1 94 416 GLU A O 1
ATOM 3340 N N . LYS A 1 417 ? -26.719 28.766 8.938 1 93.44 417 LYS A N 1
ATOM 3341 C CA . LYS A 1 417 ? -26.422 27.5 9.602 1 93.44 417 LYS A CA 1
ATOM 3342 C C . LYS A 1 417 ? -24.922 27.203 9.586 1 93.44 417 LYS A C 1
ATOM 3344 O O . LYS A 1 417 ? -24.375 26.656 10.547 1 93.44 417 LYS A O 1
ATOM 3349 N N . VAL A 1 418 ? -24.266 27.547 8.539 1 94.38 418 VAL A N 1
ATOM 3350 C CA . VAL A 1 418 ? -22.828 27.328 8.398 1 94.38 418 VAL A CA 1
ATOM 3351 C C . VAL A 1 418 ? -22.094 28.188 9.414 1 94.38 418 VAL A C 1
ATOM 3353 O O . VAL A 1 418 ? -21.141 27.734 10.055 1 94.38 418 VAL A O 1
ATOM 3356 N N . PHE A 1 419 ? -22.562 29.406 9.602 1 95.44 419 PHE A N 1
ATOM 3357 C CA . PHE A 1 419 ? -21.938 30.312 10.57 1 95.44 419 PHE A CA 1
ATOM 3358 C C . PHE A 1 419 ? -22.094 29.766 11.984 1 95.44 419 PHE A C 1
ATOM 3360 O O . PHE A 1 419 ? -21.172 29.844 12.789 1 95.44 419 PHE A O 1
ATOM 3367 N N . GLN A 1 420 ? -23.219 29.172 12.203 1 95.19 420 GLN A N 1
ATOM 3368 C CA . GLN A 1 420 ? -23.453 28.594 13.516 1 95.19 420 GLN A CA 1
ATOM 3369 C C . GLN A 1 420 ? -22.484 27.453 13.797 1 95.19 420 GLN A C 1
ATOM 3371 O O . GLN A 1 420 ? -21.969 27.328 14.906 1 95.19 420 GLN A O 1
ATOM 3376 N N . ILE A 1 421 ? -22.266 26.688 12.812 1 95.06 421 ILE A N 1
ATOM 3377 C CA . ILE A 1 421 ? -21.344 25.578 12.938 1 95.06 421 ILE A CA 1
ATOM 3378 C C . ILE A 1 421 ? -19.938 26.094 13.195 1 95.06 421 ILE A C 1
ATOM 3380 O O . ILE A 1 421 ? -19.25 25.625 14.109 1 95.06 421 ILE A O 1
ATOM 3384 N N . ILE A 1 422 ? -19.484 27.062 12.445 1 95.06 422 ILE A N 1
ATOM 3385 C CA . ILE A 1 422 ? -18.141 27.641 12.562 1 95.06 422 ILE A CA 1
ATOM 3386 C C . ILE A 1 422 ? -17.969 28.266 13.945 1 95.06 422 ILE A C 1
ATOM 3388 O O . ILE A 1 422 ? -16.969 28.031 14.625 1 95.06 422 ILE A O 1
ATOM 3392 N N . ASP A 1 423 ? -19.016 28.984 14.359 1 94.56 423 ASP A N 1
ATOM 3393 C CA . ASP A 1 423 ? -18.938 29.688 15.633 1 94.56 423 ASP A CA 1
ATOM 3394 C C . ASP A 1 423 ? -18.953 28.703 16.797 1 94.56 423 ASP A C 1
ATOM 3396 O O . ASP A 1 423 ? -18.281 28.938 17.812 1 94.56 423 ASP A O 1
ATOM 3400 N N . ALA A 1 424 ? -19.688 27.703 16.672 1 93.5 424 ALA A N 1
ATOM 3401 C CA . ALA A 1 424 ? -19.766 26.688 17.719 1 93.5 424 ALA A CA 1
ATOM 3402 C C . ALA A 1 424 ? -18.406 26.031 17.938 1 93.5 424 ALA A C 1
ATOM 3404 O O . ALA A 1 424 ? -17.984 25.812 19.078 1 93.5 424 ALA A O 1
ATOM 3405 N N . ARG A 1 425 ? -17.734 25.766 16.922 1 92.56 425 ARG A N 1
ATOM 3406 C CA . ARG A 1 425 ? -16.422 25.125 17.031 1 92.56 425 ARG A CA 1
ATOM 3407 C C . ARG A 1 425 ? -15.359 26.125 17.453 1 92.56 425 ARG A C 1
ATOM 3409 O O . ARG A 1 425 ? -14.453 25.781 18.219 1 92.56 425 ARG A O 1
ATOM 3416 N N . TRP A 1 426 ? -15.422 27.312 16.953 1 91.12 426 TRP A N 1
ATOM 3417 C CA . TRP A 1 426 ? -14.453 28.359 17.281 1 91.12 426 TRP A CA 1
ATOM 3418 C C . TRP A 1 426 ? -14.508 28.703 18.75 1 91.12 426 TRP A C 1
ATOM 3420 O O . TRP A 1 426 ? -13.484 28.703 19.438 1 91.12 426 TRP A O 1
ATOM 3430 N N . SER A 1 427 ? -15.68 28.969 19.234 1 88.56 427 SER A N 1
ATOM 3431 C CA . SER A 1 427 ? -15.836 29.438 20.594 1 88.56 427 SER A CA 1
ATOM 3432 C C . SER A 1 427 ? -15.75 28.297 21.594 1 88.56 427 SER A C 1
ATOM 3434 O O . SER A 1 427 ? -15.211 28.453 22.688 1 88.56 427 SER A O 1
ATOM 3436 N N . GLY A 1 428 ? -16.188 27.172 21.266 1 81.56 428 GLY A N 1
ATOM 3437 C CA . GLY A 1 428 ? -16.266 26.047 22.203 1 81.56 428 GLY A CA 1
ATOM 3438 C C . GLY A 1 428 ? -15 25.219 22.234 1 81.56 428 GLY A C 1
ATOM 3439 O O . GLY A 1 428 ? -14.656 24.656 23.281 1 81.56 428 GLY A O 1
ATOM 3440 N N . GLN A 1 429 ? -14.336 25.156 21.188 1 83.25 429 GLN A N 1
ATOM 3441 C CA . GLN A 1 429 ? -13.273 24.172 21.125 1 83.25 429 GLN A CA 1
ATOM 3442 C C . GLN A 1 429 ? -11.953 24.797 20.688 1 83.25 429 GLN A C 1
ATOM 3444 O O . GLN A 1 429 ? -10.898 24.484 21.25 1 83.25 429 GLN A O 1
ATOM 3449 N N . LEU A 1 430 ? -11.914 25.781 19.828 1 87.06 430 LEU A N 1
ATOM 3450 C CA . LEU A 1 430 ? -10.703 26.141 19.094 1 87.06 430 LEU A CA 1
ATOM 3451 C C . LEU A 1 430 ? -10.047 27.375 19.703 1 87.06 430 LEU A C 1
ATOM 3453 O O . LEU A 1 430 ? -8.852 27.359 20 1 87.06 430 LEU A O 1
ATOM 3457 N N . HIS A 1 431 ? -10.789 28.391 20.031 1 90 431 HIS A N 1
ATOM 3458 C CA . HIS A 1 431 ? -10.258 29.703 20.391 1 90 431 HIS A CA 1
ATOM 3459 C C . HIS A 1 431 ? -9.594 29.672 21.766 1 90 431 HIS A C 1
ATOM 3461 O O . HIS A 1 431 ? -10.133 29.094 22.719 1 90 431 HIS A O 1
ATOM 3467 N N . ARG A 1 432 ? -8.43 30.188 21.812 1 91 432 ARG A N 1
ATOM 3468 C CA . ARG A 1 432 ? -7.668 30.422 23.031 1 91 432 ARG A CA 1
ATOM 3469 C C . ARG A 1 432 ? -7.117 31.844 23.078 1 91 432 ARG A C 1
ATOM 3471 O O . ARG A 1 432 ? -6.977 32.5 22.031 1 91 432 ARG A O 1
ATOM 3478 N N . PRO A 1 433 ? -6.824 32.281 24.266 1 93.38 433 PRO A N 1
ATOM 3479 C CA . PRO A 1 433 ? -6.281 33.656 24.391 1 93.38 433 PRO A CA 1
ATOM 3480 C C . PRO A 1 433 ? -5.012 33.844 23.562 1 93.38 433 PRO A C 1
ATOM 3482 O O . PRO A 1 433 ? -4.727 34.969 23.125 1 93.38 433 PRO A O 1
ATOM 3485 N N . LEU A 1 434 ? -4.383 32.812 23.312 1 94.12 434 LEU A N 1
ATOM 3486 C CA . LEU A 1 434 ? -3.168 32.875 22.516 1 94.12 434 LEU A CA 1
ATOM 3487 C C . LEU A 1 434 ? -3.469 33.438 21.125 1 94.12 434 LEU A C 1
ATOM 3489 O O . LEU A 1 434 ? -2.664 34.188 20.562 1 94.12 434 LEU A O 1
ATOM 3493 N N . HIS A 1 435 ? -4.551 33.125 20.562 1 93.38 435 HIS A N 1
ATOM 3494 C CA . HIS A 1 435 ? -4.941 33.594 19.234 1 93.38 435 HIS A CA 1
ATOM 3495 C C . HIS A 1 435 ? -5.203 35.094 19.234 1 93.38 435 HIS A C 1
ATOM 3497 O O . HIS A 1 435 ? -4.805 35.781 18.297 1 93.38 435 HIS A O 1
ATOM 3503 N N . ALA A 1 436 ? -5.867 35.531 20.281 1 94 436 ALA A N 1
ATOM 3504 C CA . ALA A 1 436 ? -6.145 36.938 20.406 1 94 436 ALA A CA 1
ATOM 3505 C C . ALA A 1 436 ? -4.855 37.75 20.578 1 94 436 ALA A C 1
ATOM 3507 O O . ALA A 1 436 ? -4.695 38.812 19.984 1 94 436 ALA A O 1
ATOM 3508 N N . ALA A 1 437 ? -4.008 37.219 21.438 1 96.12 437 ALA A N 1
ATOM 3509 C CA . ALA A 1 437 ? -2.717 37.844 21.641 1 96.12 437 ALA A CA 1
ATOM 3510 C C . ALA A 1 437 ? -1.938 37.938 20.328 1 96.12 437 ALA A C 1
ATOM 3512 O O . ALA A 1 437 ? -1.336 38.969 20.031 1 96.12 437 ALA A O 1
ATOM 3513 N N . GLY A 1 438 ? -1.99 36.906 19.547 1 95.19 438 GLY A N 1
ATOM 3514 C CA . GLY A 1 438 ? -1.337 36.906 18.25 1 95.19 438 GLY A CA 1
ATOM 3515 C C . GLY A 1 438 ? -1.903 37.938 17.297 1 95.19 438 GLY A C 1
ATOM 3516 O O . GLY A 1 438 ? -1.158 38.594 16.547 1 95.19 438 GLY A O 1
ATOM 3517 N N . HIS A 1 439 ? -3.137 38.125 17.359 1 94.81 439 HIS A N 1
ATOM 3518 C CA . HIS A 1 439 ? -3.809 39.062 16.484 1 94.81 439 HIS A CA 1
ATOM 3519 C C . HIS A 1 439 ? -3.424 40.5 16.828 1 94.81 439 HIS A C 1
ATOM 3521 O O . HIS A 1 439 ? -3.086 41.281 15.938 1 94.81 439 HIS A O 1
ATOM 3527 N N . VAL A 1 440 ? -3.412 40.875 18.078 1 95.75 440 VAL A N 1
ATOM 3528 C CA . VAL A 1 440 ? -3.168 42.25 18.5 1 95.75 440 VAL A CA 1
ATOM 3529 C C . VAL A 1 440 ? -1.686 42.562 18.344 1 95.75 440 VAL A C 1
ATOM 3531 O O . VAL A 1 440 ? -1.319 43.719 18.156 1 95.75 440 VAL A O 1
ATOM 3534 N N . LEU A 1 441 ? -0.869 41.562 18.422 1 96.62 441 LEU A N 1
ATOM 3535 C CA . LEU A 1 441 ? 0.57 41.812 18.344 1 96.62 441 LEU A CA 1
ATOM 3536 C C . LEU A 1 441 ? 1.05 41.781 16.891 1 96.62 441 LEU A C 1
ATOM 3538 O O . LEU A 1 441 ? 2.225 42.031 16.625 1 96.62 441 LEU A O 1
ATOM 3542 N N . ASN A 1 442 ? 0.149 41.406 15.992 1 95.69 442 ASN A N 1
ATOM 3543 C CA . ASN A 1 442 ? 0.458 41.469 14.562 1 95.69 442 ASN A CA 1
ATOM 3544 C C . ASN A 1 442 ? 0.288 42.906 14.031 1 95.69 442 ASN A C 1
ATOM 3546 O O . ASN A 1 442 ? -0.837 43.375 13.844 1 95.69 442 ASN A O 1
ATOM 3550 N N . PRO A 1 443 ? 1.368 43.562 13.734 1 95.44 443 PRO A N 1
ATOM 3551 C CA . PRO A 1 443 ? 1.273 44.969 13.367 1 95.44 443 PRO A CA 1
ATOM 3552 C C . PRO A 1 443 ? 0.479 45.188 12.078 1 95.44 443 PRO A C 1
ATOM 3554 O O . PRO A 1 443 ? -0.212 46.219 11.945 1 95.44 443 PRO A O 1
ATOM 3557 N N . GLY A 1 444 ? 0.556 44.344 11.156 1 91.88 444 GLY A N 1
ATOM 3558 C CA . GLY A 1 444 ? -0.181 44.469 9.914 1 91.88 444 GLY A CA 1
ATOM 3559 C C . GLY A 1 444 ? -1.686 44.438 10.102 1 91.88 444 GLY A C 1
ATOM 3560 O O . GLY A 1 444 ? -2.428 45.062 9.352 1 91.88 444 GLY A O 1
ATOM 3561 N N . LEU A 1 445 ? -2.088 43.812 11.125 1 92.44 445 LEU A N 1
ATOM 3562 C CA . LEU A 1 445 ? -3.518 43.656 11.367 1 92.44 445 LEU A CA 1
ATOM 3563 C C . LEU A 1 445 ? -3.99 44.625 12.445 1 92.44 445 LEU A C 1
ATOM 3565 O O . LEU A 1 445 ? -5.066 45.219 12.328 1 92.44 445 LEU A O 1
ATOM 3569 N N . TYR A 1 446 ? -3.197 44.719 13.438 1 94.38 446 TYR A N 1
ATOM 3570 C CA . TYR A 1 446 ? -3.57 45.562 14.57 1 94.38 446 TYR A CA 1
ATOM 3571 C C . TYR A 1 446 ? -3.781 47.031 14.133 1 94.38 446 TYR A C 1
ATOM 3573 O O . TYR A 1 446 ? -4.828 47.594 14.406 1 94.38 446 TYR A O 1
ATOM 3581 N N . TYR A 1 447 ? -2.83 47.625 13.477 1 93.5 447 TYR A N 1
ATOM 3582 C CA . TYR A 1 447 ? -2.904 49.031 13.125 1 93.5 447 TYR A CA 1
ATOM 3583 C C . TYR A 1 447 ? -4 49.281 12.094 1 93.5 447 TYR A C 1
ATOM 3585 O O . TYR A 1 447 ? -4.656 50.344 12.117 1 93.5 447 TYR A O 1
ATOM 3593 N N . LYS A 1 448 ? -4.152 48.375 11.266 1 89.62 448 LYS A N 1
ATOM 3594 C CA . LYS A 1 448 ? -5.242 48.5 10.297 1 89.62 448 LYS A CA 1
ATOM 3595 C C . LYS A 1 448 ? -6.602 48.438 10.992 1 89.62 448 LYS A C 1
ATOM 3597 O O . LYS A 1 448 ? -7.496 49.219 10.664 1 89.62 448 LYS A O 1
ATOM 3602 N N . ALA A 1 449 ? -6.754 47.562 11.891 1 90 449 ALA A N 1
ATOM 3603 C CA . ALA A 1 449 ? -8.008 47.406 12.633 1 90 449 ALA A CA 1
ATOM 3604 C C . ALA A 1 449 ? -8.266 48.656 13.5 1 90 449 ALA A C 1
ATOM 3606 O O . ALA A 1 449 ? -9.406 49.062 13.68 1 90 449 ALA A O 1
ATOM 3607 N N . GLU A 1 450 ? -7.23 49.125 14.039 1 88.56 450 GLU A N 1
ATOM 3608 C CA . GLU A 1 450 ? -7.348 50.312 14.883 1 88.56 450 GLU A CA 1
ATOM 3609 C C . GLU A 1 450 ? -7.766 51.531 14.055 1 88.56 450 GLU A C 1
ATOM 3611 O O . GLU A 1 450 ? -8.594 52.344 14.5 1 88.56 450 GLU A O 1
ATOM 3616 N N . GLU A 1 451 ? -7.191 51.688 12.914 1 88.56 451 GLU A N 1
ATOM 3617 C CA . GLU A 1 451 ? -7.531 52.781 12.031 1 88.56 451 GLU A CA 1
ATOM 3618 C C . GLU A 1 451 ? -8.977 52.688 11.555 1 88.56 451 GLU A C 1
ATOM 3620 O O . GLU A 1 451 ? -9.672 53.688 11.445 1 88.56 451 GLU A O 1
ATOM 3625 N N . GLU A 1 452 ? -9.336 51.531 11.336 1 88.94 452 GLU A N 1
ATOM 3626 C CA . GLU A 1 452 ? -10.688 51.312 10.828 1 88.94 452 GLU A CA 1
ATOM 3627 C C . GLU A 1 452 ? -11.703 51.281 11.969 1 88.94 452 GLU A C 1
ATOM 3629 O O . GLU A 1 452 ? -12.914 51.344 11.734 1 88.94 452 GLU A O 1
ATOM 3634 N N . GLY A 1 453 ? -11.297 51.219 13.18 1 84.31 453 GLY A N 1
ATOM 3635 C CA . GLY A 1 453 ? -12.18 51.156 14.336 1 84.31 453 GLY A CA 1
ATOM 3636 C C . GLY A 1 453 ? -12.867 49.812 14.5 1 84.31 453 GLY A C 1
ATOM 3637 O O . GLY A 1 453 ? -13.984 49.75 15.031 1 84.31 453 GLY A O 1
ATOM 3638 N N . THR A 1 454 ? -12.281 48.781 14.039 1 82.88 454 THR A N 1
ATOM 3639 C CA . THR A 1 454 ? -12.922 47.469 14.055 1 82.88 454 THR A CA 1
ATOM 3640 C C . THR A 1 454 ? -12.305 46.562 15.125 1 82.88 454 THR A C 1
ATOM 3642 O O . THR A 1 454 ? -12.727 45.438 15.297 1 82.88 454 THR A O 1
ATOM 3645 N N . LEU A 1 455 ? -11.398 47.031 15.828 1 87.81 455 LEU A N 1
ATOM 3646 C CA . LEU A 1 455 ? -10.727 46.219 16.828 1 87.81 455 LEU A CA 1
ATOM 3647 C C . LEU A 1 455 ? -11.641 45.938 18.031 1 87.81 455 LEU A C 1
ATOM 3649 O O . LEU A 1 455 ? -12.188 46.875 18.609 1 87.81 455 LEU A O 1
ATOM 3653 N N . LEU A 1 456 ? -11.836 44.781 18.344 1 86.38 456 LEU A N 1
ATOM 3654 C CA . LEU A 1 456 ? -12.68 44.375 19.469 1 86.38 456 LEU A CA 1
ATOM 3655 C C . LEU A 1 456 ? -11.953 44.594 20.797 1 86.38 456 LEU A C 1
ATOM 3657 O O . LEU A 1 456 ? -10.773 44.25 20.906 1 86.38 456 LEU A O 1
ATOM 3661 N N . GLN A 1 457 ? -12.602 45.094 21.672 1 86.56 457 GLN A N 1
ATOM 3662 C CA . GLN A 1 457 ? -12.023 45.344 22.984 1 86.56 457 GLN A CA 1
ATOM 3663 C C . GLN A 1 457 ? -11.734 44.062 23.719 1 86.56 457 GLN A C 1
ATOM 3665 O O . GLN A 1 457 ? -10.812 44 24.547 1 86.56 457 GLN A O 1
ATOM 3670 N N . SER A 1 458 ? -12.477 43.062 23.422 1 90.38 458 SER A N 1
ATOM 3671 C CA . SER A 1 458 ? -12.32 41.75 24.078 1 90.38 458 SER A CA 1
ATOM 3672 C C . SER A 1 458 ? -10.961 41.156 23.766 1 90.38 458 SER A C 1
ATOM 3674 O O . SER A 1 458 ? -10.461 40.312 24.547 1 90.38 458 SER A O 1
ATOM 3676 N N . LEU A 1 459 ? -10.312 41.562 22.719 1 93.12 459 LEU A N 1
ATOM 3677 C CA . LEU A 1 459 ? -9 41.062 22.328 1 93.12 459 LEU A CA 1
ATOM 3678 C C . LEU A 1 459 ? -7.938 41.438 23.344 1 93.12 459 LEU A C 1
ATOM 3680 O O . LEU A 1 459 ? -7.047 40.656 23.656 1 93.12 459 LEU A O 1
ATOM 3684 N N . TRP A 1 460 ? -8.055 42.625 23.859 1 93.75 460 TRP A N 1
ATOM 3685 C CA . TRP A 1 460 ? -7.066 43.062 24.828 1 93.75 460 TRP A CA 1
ATOM 3686 C C . TRP A 1 460 ? -7.242 42.344 26.156 1 93.75 460 TRP A C 1
ATOM 3688 O O . TRP A 1 460 ? -6.262 42.094 26.859 1 93.75 460 TRP A O 1
ATOM 3698 N N . THR A 1 461 ? -8.531 42.062 26.5 1 94.75 461 THR A N 1
ATOM 3699 C CA . THR A 1 461 ? -8.766 41.25 27.688 1 94.75 461 THR A CA 1
ATOM 3700 C C . THR A 1 461 ? -8.062 39.906 27.594 1 94.75 461 THR A C 1
ATOM 3702 O O . THR A 1 461 ? -7.449 39.438 28.547 1 94.75 461 THR A O 1
ATOM 3705 N N . GLU A 1 462 ? -8.148 39.344 26.484 1 94.75 462 GLU A N 1
ATOM 3706 C CA . GLU A 1 462 ? -7.531 38.031 26.234 1 94.75 462 GLU A CA 1
ATOM 3707 C C . GLU A 1 462 ? -6.012 38.156 26.156 1 94.75 462 GLU A C 1
ATOM 3709 O O . GLU A 1 462 ? -5.289 37.25 26.578 1 94.75 462 GLU A O 1
ATOM 3714 N N . TYR A 1 463 ? -5.504 39.281 25.625 1 95.31 463 TYR A N 1
ATOM 3715 C CA . TYR A 1 463 ? -4.07 39.562 25.609 1 95.31 463 TYR A CA 1
ATOM 3716 C C . TYR A 1 463 ? -3.51 39.562 27.031 1 95.31 463 TYR A C 1
ATOM 3718 O O . TYR A 1 463 ? -2.48 38.938 27.297 1 95.31 463 TYR A O 1
ATOM 3726 N N . TYR A 1 464 ? -4.203 40.25 27.922 1 95.31 464 TYR A N 1
ATOM 3727 C CA . TYR A 1 464 ? -3.732 40.344 29.297 1 95.31 464 TYR A CA 1
ATOM 3728 C C . TYR A 1 464 ? -3.811 39 29.984 1 95.31 464 TYR A C 1
ATOM 3730 O O . TYR A 1 464 ? -2.955 38.656 30.812 1 95.31 464 TYR A O 1
ATOM 3738 N N . ALA A 1 465 ? -4.824 38.281 29.641 1 94.38 465 ALA A N 1
ATOM 3739 C CA . ALA A 1 465 ? -4.926 36.906 30.172 1 94.38 465 ALA A CA 1
ATOM 3740 C C . ALA A 1 465 ? -3.736 36.062 29.734 1 94.38 465 ALA A C 1
ATOM 3742 O O . ALA A 1 465 ? -3.227 35.25 30.516 1 94.38 465 ALA A O 1
ATOM 3743 N N . CYS A 1 466 ? -3.328 36.25 28.547 1 95.31 466 CYS A N 1
ATOM 3744 C CA . CYS A 1 466 ? -2.178 35.531 28 1 95.31 466 CYS A CA 1
ATOM 3745 C C . CYS A 1 466 ? -0.897 35.938 28.719 1 95.31 466 CYS A C 1
ATOM 3747 O O . CYS A 1 466 ? -0.078 35.062 29.062 1 95.31 466 CYS A O 1
ATOM 3749 N N . VAL A 1 467 ? -0.707 37.219 28.953 1 95.69 467 VAL A N 1
ATOM 3750 C CA . VAL A 1 467 ? 0.472 37.719 29.641 1 95.69 467 VAL A CA 1
ATOM 3751 C C . VAL A 1 467 ? 0.536 37.156 31.062 1 95.69 467 VAL A C 1
ATOM 3753 O O . VAL A 1 467 ? 1.594 36.688 31.5 1 95.69 467 VAL A O 1
ATOM 3756 N N . GLU A 1 468 ? -0.582 37.188 31.703 1 94.5 468 GLU A N 1
ATOM 3757 C CA . GLU A 1 468 ? -0.643 36.688 33.062 1 94.5 468 GLU A CA 1
ATOM 3758 C C . GLU A 1 468 ? -0.284 35.188 33.125 1 94.5 468 GLU A C 1
ATOM 3760 O O . GLU A 1 468 ? 0.356 34.75 34.062 1 94.5 468 GLU A O 1
ATOM 3765 N N . LYS A 1 469 ? -0.65 34.469 32.156 1 93.88 469 LYS A N 1
ATOM 3766 C CA . LYS A 1 469 ? -0.439 33.031 32.156 1 93.88 469 LYS A CA 1
ATOM 3767 C C . LYS A 1 469 ? 0.985 32.688 31.734 1 93.88 469 LYS A C 1
ATOM 3769 O O . LYS A 1 469 ? 1.643 31.859 32.375 1 93.88 469 LYS A O 1
ATOM 3774 N N . LEU A 1 470 ? 1.487 33.312 30.703 1 94.19 470 LEU A N 1
ATOM 3775 C CA . LEU A 1 470 ? 2.756 32.906 30.094 1 94.19 470 LEU A CA 1
ATOM 3776 C C . LEU A 1 470 ? 3.932 33.5 30.875 1 94.19 470 LEU A C 1
ATOM 3778 O O . LEU A 1 470 ? 5.027 32.938 30.859 1 94.19 470 LEU A O 1
ATOM 3782 N N . VAL A 1 471 ? 3.676 34.688 31.438 1 94.06 471 VAL A N 1
ATOM 3783 C CA . VAL A 1 471 ? 4.746 35.344 32.188 1 94.06 471 VAL A CA 1
ATOM 3784 C C . VAL A 1 471 ? 4.527 35.188 33.688 1 94.06 471 VAL A C 1
ATOM 3786 O O . VAL A 1 471 ? 3.631 35.812 34.25 1 94.06 471 VAL A O 1
ATOM 3789 N N . ARG A 1 472 ? 5.359 34.438 34.344 1 89.31 472 ARG A N 1
ATOM 3790 C CA . ARG A 1 472 ? 5.207 34.125 35.75 1 89.31 472 ARG A CA 1
ATOM 3791 C C . ARG A 1 472 ? 5.73 35.25 36.625 1 89.31 472 ARG A C 1
ATOM 3793 O O . ARG A 1 472 ? 5.188 35.5 37.719 1 89.31 472 ARG A O 1
ATOM 3800 N N . ASP A 1 473 ? 6.703 35.969 36.094 1 92.19 473 ASP A N 1
ATOM 3801 C CA . ASP A 1 473 ? 7.34 37.031 36.875 1 92.19 473 ASP A CA 1
ATOM 3802 C C . ASP A 1 473 ? 6.504 38.312 36.844 1 92.19 473 ASP A C 1
ATOM 3804 O O . ASP A 1 473 ? 6.316 38.906 35.781 1 92.19 473 ASP A O 1
ATOM 3808 N N . THR A 1 474 ? 6.109 38.781 37.938 1 93.75 474 THR A N 1
ATOM 3809 C CA . THR A 1 474 ? 5.238 39.938 38.062 1 93.75 474 THR A CA 1
ATOM 3810 C C . THR A 1 474 ? 5.969 41.188 37.594 1 93.75 474 THR A C 1
ATOM 3812 O O . THR A 1 474 ? 5.348 42.125 37.094 1 93.75 474 THR A O 1
ATOM 3815 N N . THR A 1 475 ? 7.266 41.188 37.812 1 95.75 475 THR A N 1
ATOM 3816 C CA . THR A 1 475 ? 8.047 42.344 37.375 1 95.75 475 THR A CA 1
ATOM 3817 C C . THR A 1 475 ? 8.039 42.5 35.875 1 95.75 475 THR A C 1
ATOM 3819 O O . THR A 1 475 ? 7.926 43.594 35.344 1 95.75 475 THR A O 1
ATOM 3822 N N . ILE A 1 476 ? 8.156 41.406 35.281 1 94.56 476 ILE A N 1
ATOM 3823 C CA . ILE A 1 476 ? 8.148 41.406 33.812 1 94.56 476 ILE A CA 1
ATOM 3824 C C . ILE A 1 476 ? 6.75 41.75 33.312 1 94.56 476 ILE A C 1
ATOM 3826 O O . ILE A 1 476 ? 6.598 42.406 32.281 1 94.56 476 ILE A O 1
ATOM 3830 N N . GLN A 1 477 ? 5.73 41.281 34.031 1 95.88 477 GLN A N 1
ATOM 3831 C CA . GLN A 1 477 ? 4.363 41.625 33.656 1 95.88 477 GLN A CA 1
ATOM 3832 C C . GLN A 1 477 ? 4.152 43.156 33.656 1 95.88 477 GLN A C 1
ATOM 3834 O O . GLN A 1 477 ? 3.58 43.688 32.719 1 95.88 477 GLN A O 1
ATOM 3839 N N . ASP A 1 478 ? 4.625 43.688 34.688 1 96.19 478 ASP A N 1
ATOM 3840 C CA . ASP A 1 478 ? 4.477 45.156 34.812 1 96.19 478 ASP A CA 1
ATOM 3841 C C . ASP A 1 478 ? 5.262 45.875 33.719 1 96.19 478 ASP A C 1
ATOM 3843 O O . ASP A 1 478 ? 4.805 46.906 33.188 1 96.19 478 ASP A O 1
ATOM 3847 N N . ALA A 1 479 ? 6.398 45.375 33.438 1 96.56 479 ALA A N 1
ATOM 3848 C CA . ALA A 1 479 ? 7.211 45.969 32.375 1 96.56 479 ALA A CA 1
ATOM 3849 C C . ALA A 1 479 ? 6.496 45.875 31.031 1 96.56 479 ALA A C 1
ATOM 3851 O O . ALA A 1 479 ? 6.574 46.812 30.219 1 96.56 479 ALA A O 1
ATOM 3852 N N . LEU A 1 480 ? 5.852 44.781 30.766 1 96.19 480 LEU A N 1
ATOM 3853 C CA . LEU A 1 480 ? 5.098 44.594 29.531 1 96.19 480 LEU A CA 1
ATOM 3854 C C . LEU A 1 480 ? 3.967 45.625 29.422 1 96.19 480 LEU A C 1
ATOM 3856 O O . LEU A 1 480 ? 3.744 46.188 28.344 1 96.19 480 LEU A O 1
ATOM 3860 N N . ILE A 1 481 ? 3.301 45.844 30.516 1 94.19 481 ILE A N 1
ATOM 3861 C CA . ILE A 1 481 ? 2.186 46.781 30.547 1 94.19 481 ILE A CA 1
ATOM 3862 C C . ILE A 1 481 ? 2.699 48.188 30.344 1 94.19 481 ILE A C 1
ATOM 3864 O O . ILE A 1 481 ? 2.064 49 29.641 1 94.19 481 ILE A O 1
ATOM 3868 N N . ALA A 1 482 ? 3.838 48.469 30.875 1 95.94 482 ALA A N 1
ATOM 3869 C CA . ALA A 1 482 ? 4.426 49.781 30.766 1 95.94 482 ALA A CA 1
ATOM 3870 C C . ALA A 1 482 ? 4.895 50.094 29.344 1 95.94 482 ALA A C 1
ATOM 3872 O O . ALA A 1 482 ? 4.863 51.219 28.891 1 95.94 482 ALA A O 1
ATOM 3873 N N . GLU A 1 483 ? 5.285 49.062 28.656 1 96.88 483 GLU A N 1
ATOM 3874 C CA . GLU A 1 483 ? 5.836 49.219 27.312 1 96.88 483 GLU A CA 1
ATOM 3875 C C . GLU A 1 483 ? 4.734 49.219 26.266 1 96.88 483 GLU A C 1
ATOM 3877 O O . GLU A 1 483 ? 4.941 49.688 25.141 1 96.88 483 GLU A O 1
ATOM 3882 N N . LEU A 1 484 ? 3.564 48.781 26.562 1 96.31 484 LEU A N 1
ATOM 3883 C CA . LEU A 1 484 ? 2.48 48.531 25.625 1 96.31 484 LEU A CA 1
ATOM 3884 C C . LEU A 1 484 ? 2.012 49.812 24.984 1 96.31 484 LEU A C 1
ATOM 3886 O O . LEU A 1 484 ? 1.709 49.844 23.781 1 96.31 484 LEU A O 1
ATOM 3890 N N . PRO A 1 485 ? 1.961 50.938 25.656 1 95.62 485 PRO A N 1
ATOM 3891 C CA . PRO A 1 485 ? 1.493 52.188 25.047 1 95.62 485 PRO A CA 1
ATOM 3892 C C . PRO A 1 485 ? 2.369 52.625 23.875 1 95.62 485 PRO A C 1
ATOM 3894 O O . PRO A 1 485 ? 1.867 53.188 22.906 1 95.62 485 PRO A O 1
ATOM 3897 N N . LYS A 1 486 ? 3.605 52.344 23.953 1 96.19 486 LYS A N 1
ATOM 3898 C CA . LYS A 1 486 ? 4.496 52.688 22.859 1 96.19 486 LYS A CA 1
ATOM 3899 C C . LYS A 1 486 ? 4.09 51.969 21.578 1 96.19 486 LYS A C 1
ATOM 3901 O O . LYS A 1 486 ? 4.148 52.531 20.484 1 96.19 486 LYS A O 1
ATOM 3906 N N . TYR A 1 487 ? 3.711 50.75 21.719 1 96.56 487 TYR A N 1
ATOM 3907 C CA . TYR A 1 487 ? 3.254 49.969 20.578 1 96.56 487 TYR A CA 1
ATOM 3908 C C . TYR A 1 487 ? 1.891 50.438 20.094 1 96.56 487 TYR A C 1
ATOM 3910 O O . TYR A 1 487 ? 1.681 50.656 18.891 1 96.56 487 TYR A O 1
ATOM 3918 N N . LYS A 1 488 ? 0.987 50.656 21.062 1 94.75 488 LYS A N 1
ATOM 3919 C CA . LYS A 1 488 ? -0.379 51.031 20.734 1 94.75 488 LYS A CA 1
ATOM 3920 C C . LYS A 1 488 ? -0.4 52.375 19.969 1 94.75 488 LYS A C 1
ATOM 3922 O O . LYS A 1 488 ? -1.169 52.531 19.031 1 94.75 488 LYS A O 1
ATOM 3927 N N . MET A 1 489 ? 0.536 53.281 20.344 1 94.25 489 MET A N 1
ATOM 3928 C CA . MET A 1 489 ? 0.533 54.625 19.781 1 94.25 489 MET A CA 1
ATOM 3929 C C . MET A 1 489 ? 1.524 54.719 18.625 1 94.25 489 MET A C 1
ATOM 3931 O O . MET A 1 489 ? 1.715 55.812 18.078 1 94.25 489 MET A O 1
ATOM 3935 N N . ALA A 1 490 ? 2.076 53.625 18.25 1 94.88 490 ALA A N 1
ATOM 3936 C CA . ALA A 1 490 ? 3.096 53.625 17.203 1 94.88 490 ALA A CA 1
ATOM 3937 C C . ALA A 1 490 ? 4.16 54.688 17.484 1 94.88 490 ALA A C 1
ATOM 3939 O O . ALA A 1 490 ? 4.484 55.5 16.609 1 94.88 490 ALA A O 1
ATOM 3940 N N . ASP A 1 491 ? 4.613 54.656 18.703 1 93.88 491 ASP A N 1
ATOM 3941 C CA . ASP A 1 491 ? 5.59 55.656 19.141 1 93.88 491 ASP A CA 1
ATOM 3942 C C . ASP A 1 491 ? 7.016 55.156 18.922 1 93.88 491 ASP A C 1
ATOM 3944 O O . ASP A 1 491 ? 7.266 53.938 18.953 1 93.88 491 ASP A O 1
ATOM 3948 N N . GLY A 1 492 ? 7.922 56.094 18.672 1 93.25 492 GLY A N 1
ATOM 3949 C CA . GLY A 1 492 ? 9.328 55.719 18.531 1 93.25 492 GLY A CA 1
ATOM 3950 C C . GLY A 1 492 ? 9.617 54.969 17.25 1 93.25 492 GLY A C 1
ATOM 3951 O O . GLY A 1 492 ? 9.188 55.375 16.172 1 93.25 492 GLY A O 1
ATOM 3952 N N . LEU A 1 493 ? 10.25 53.844 17.391 1 94.69 493 LEU A N 1
ATOM 3953 C CA . LEU A 1 493 ? 10.648 53.031 16.234 1 94.69 493 LEU A CA 1
ATOM 3954 C C . LEU A 1 493 ? 9.43 52.438 15.547 1 94.69 493 LEU A C 1
ATOM 3956 O O . LEU A 1 493 ? 9.453 52.156 14.344 1 94.69 493 LEU A O 1
ATOM 3960 N N . PHE A 1 494 ? 8.328 52.25 16.219 1 95.56 494 PHE A N 1
ATOM 3961 C CA . PHE A 1 494 ? 7.113 51.656 15.695 1 95.56 494 PHE A CA 1
ATOM 3962 C C . PHE A 1 494 ? 6.426 52.594 14.711 1 95.56 494 PHE A C 1
ATOM 3964 O O . PHE A 1 494 ? 5.652 52.156 13.859 1 95.56 494 PHE A O 1
ATOM 3971 N N . GLY A 1 495 ? 6.703 53.906 14.859 1 93.06 495 GLY A N 1
ATOM 3972 C CA . GLY A 1 495 ? 6.039 54.906 14.039 1 93.06 495 GLY A CA 1
ATOM 3973 C C . GLY A 1 495 ? 6.898 55.406 12.898 1 93.06 495 GLY A C 1
ATOM 3974 O O . GLY A 1 495 ? 6.461 56.219 12.102 1 93.06 495 GLY A O 1
ATOM 3975 N N . CYS A 1 496 ? 8.062 54.938 12.82 1 94.62 496 CYS A N 1
ATOM 3976 C CA . CYS A 1 496 ? 8.953 55.438 11.766 1 94.62 496 CYS A CA 1
ATOM 3977 C C . CYS A 1 496 ? 8.523 54.906 10.398 1 94.62 496 CYS A C 1
ATOM 3979 O O . CYS A 1 496 ? 7.785 53.938 10.312 1 94.62 496 CYS A O 1
ATOM 3981 N N . GLY A 1 497 ? 8.844 55.562 9.359 1 92.31 497 GLY A N 1
ATOM 3982 C CA . GLY A 1 497 ? 8.453 55.281 7.988 1 92.31 497 GLY A CA 1
ATOM 3983 C C . GLY A 1 497 ? 8.695 53.812 7.594 1 92.31 497 GLY A C 1
ATOM 3984 O O . GLY A 1 497 ? 7.77 53.125 7.195 1 92.31 497 GLY A O 1
ATOM 3985 N N . PRO A 1 498 ? 9.898 53.375 7.789 1 94.44 498 PRO A N 1
ATOM 3986 C CA . PRO A 1 498 ? 10.211 52 7.438 1 94.44 498 PRO A CA 1
ATOM 3987 C C . PRO A 1 498 ? 9.359 51 8.203 1 94.44 498 PRO A C 1
ATOM 3989 O O . PRO A 1 498 ? 8.961 49.969 7.648 1 94.44 498 PRO A O 1
ATOM 3992 N N . ALA A 1 499 ? 9.094 51.156 9.398 1 96.06 499 ALA A N 1
ATOM 3993 C CA . ALA A 1 499 ? 8.281 50.281 10.211 1 96.06 499 ALA A CA 1
ATOM 3994 C C . ALA A 1 499 ? 6.852 50.188 9.672 1 96.06 499 ALA A C 1
ATOM 3996 O O . ALA A 1 499 ? 6.254 49.125 9.641 1 96.06 499 ALA A O 1
ATOM 3997 N N . LYS A 1 500 ? 6.328 51.312 9.281 1 94.88 500 LYS A N 1
ATOM 3998 C CA . LYS A 1 500 ? 4.969 51.344 8.75 1 94.88 500 LYS A CA 1
ATOM 3999 C C . LYS A 1 500 ? 4.867 50.594 7.434 1 94.88 500 LYS A C 1
ATOM 4001 O O . LYS A 1 500 ? 3.898 49.875 7.203 1 94.88 500 LYS A O 1
ATOM 4006 N N . ARG A 1 501 ? 5.84 50.719 6.68 1 93.69 501 ARG A N 1
ATOM 4007 C CA . ARG A 1 501 ? 5.836 50.031 5.395 1 93.69 501 ARG A CA 1
ATOM 4008 C C . ARG A 1 501 ? 6.047 48.531 5.57 1 93.69 501 ARG A C 1
ATOM 4010 O O . ARG A 1 501 ? 5.512 47.719 4.801 1 93.69 501 ARG A O 1
ATOM 4017 N N . ALA A 1 502 ? 6.715 48.156 6.613 1 93.44 502 ALA A N 1
ATOM 4018 C CA . ALA A 1 502 ? 7.098 46.75 6.82 1 93.44 502 ALA A CA 1
ATOM 4019 C C . ALA A 1 502 ? 5.98 45.969 7.508 1 93.44 502 ALA A C 1
ATOM 4021 O O . ALA A 1 502 ? 6.055 44.75 7.633 1 93.44 502 ALA A O 1
ATOM 4022 N N . ARG A 1 503 ? 4.922 46.656 7.863 1 93 503 ARG A N 1
ATOM 4023 C CA . ARG A 1 503 ? 3.84 46 8.594 1 93 503 ARG A CA 1
ATOM 4024 C C . ARG A 1 503 ? 3.197 44.906 7.754 1 93 503 ARG A C 1
ATOM 4026 O O . ARG A 1 503 ? 2.816 43.844 8.281 1 93 503 ARG A O 1
ATOM 4033 N N . ASP A 1 504 ? 3.238 45.094 6.418 1 85.88 504 ASP A N 1
ATOM 4034 C CA . ASP A 1 504 ? 2.551 44.156 5.539 1 85.88 504 ASP A CA 1
ATOM 4035 C C . ASP A 1 504 ? 3.549 43.344 4.719 1 85.88 504 ASP A C 1
ATOM 4037 O O . ASP A 1 504 ? 3.191 42.312 4.145 1 85.88 504 ASP A O 1
ATOM 4041 N N . THR A 1 505 ? 4.715 43.75 4.762 1 85.12 505 THR A N 1
ATOM 4042 C CA . THR A 1 505 ? 5.672 43.125 3.859 1 85.12 505 THR A CA 1
ATOM 4043 C C . THR A 1 505 ? 6.5 42.062 4.59 1 85.12 505 THR A C 1
ATOM 4045 O O . THR A 1 505 ? 7.008 41.125 3.973 1 85.12 505 THR A O 1
ATOM 4048 N N . ARG A 1 506 ? 6.629 42.312 5.84 1 86.19 506 ARG A N 1
ATOM 4049 C CA . ARG A 1 506 ? 7.422 41.375 6.617 1 86.19 506 ARG A CA 1
ATOM 4050 C C . ARG A 1 506 ? 6.539 40.531 7.555 1 86.19 506 ARG A C 1
ATOM 4052 O O . ARG A 1 506 ? 5.418 40.969 7.875 1 86.19 506 ARG A O 1
ATOM 4059 N N . SER A 1 507 ? 7.121 39.438 7.91 1 87.12 507 SER A N 1
ATOM 4060 C CA . SER A 1 507 ? 6.414 38.656 8.922 1 87.12 507 SER A CA 1
ATOM 4061 C C . SER A 1 507 ? 6.379 39.406 10.258 1 87.12 507 SER A C 1
ATOM 4063 O O . SER A 1 507 ? 7.277 40.188 10.57 1 87.12 507 SER A O 1
ATOM 4065 N N . PRO A 1 508 ? 5.305 39.156 10.977 1 91.94 508 PRO A N 1
ATOM 4066 C CA . PRO A 1 508 ? 5.199 39.844 12.266 1 91.94 508 PRO A CA 1
ATOM 4067 C C . PRO A 1 508 ? 6.398 39.594 13.172 1 91.94 508 PRO A C 1
ATOM 4069 O O . PRO A 1 508 ? 6.855 40.5 13.875 1 91.94 508 PRO A O 1
ATOM 4072 N N . VAL A 1 509 ? 6.922 38.406 13.141 1 90.25 509 VAL A N 1
ATOM 4073 C CA . VAL A 1 509 ? 8.07 38.062 13.969 1 90.25 509 VAL A CA 1
ATOM 4074 C C . VAL A 1 509 ? 9.289 38.875 13.516 1 90.25 509 VAL A C 1
ATOM 4076 O O . VAL A 1 509 ? 10.008 39.438 14.344 1 90.25 509 VAL A O 1
ATOM 4079 N N . GLU A 1 510 ? 9.492 38.969 12.273 1 89.38 510 GLU A N 1
ATOM 4080 C CA . GLU A 1 510 ? 10.602 39.719 11.727 1 89.38 510 GLU A CA 1
ATOM 4081 C C . GLU A 1 510 ? 10.43 41.219 12.016 1 89.38 510 GLU A C 1
ATOM 4083 O O . GLU A 1 510 ? 11.406 41.906 12.312 1 89.38 510 GLU A O 1
ATOM 4088 N N . TRP A 1 511 ? 9.227 41.656 11.875 1 94.62 511 TRP A N 1
ATOM 4089 C CA . TRP A 1 511 ? 8.93 43.062 12.141 1 94.62 511 TRP A CA 1
ATOM 4090 C C . TRP A 1 511 ? 9.305 43.438 13.57 1 94.62 511 TRP A C 1
ATOM 4092 O O . TRP A 1 511 ? 9.961 44.438 13.805 1 94.62 511 TRP A O 1
ATOM 4102 N N . TRP A 1 512 ? 8.938 42.625 14.523 1 95.31 512 TRP A N 1
ATOM 4103 C CA . TRP A 1 512 ? 9.234 42.875 15.93 1 95.31 512 TRP A CA 1
ATOM 4104 C C . TRP A 1 512 ? 10.734 42.781 16.188 1 95.31 512 TRP A C 1
ATOM 4106 O O . TRP A 1 512 ? 11.273 43.5 17.031 1 95.31 512 TRP A O 1
ATOM 4116 N N . SER A 1 513 ? 11.352 41.875 15.523 1 92.94 513 SER A N 1
ATOM 4117 C CA . SER A 1 513 ? 12.797 41.719 15.672 1 92.94 513 SER A CA 1
ATOM 4118 C C . SER A 1 513 ? 13.539 42.969 15.211 1 92.94 513 SER A C 1
ATOM 4120 O O . SER A 1 513 ? 14.547 43.375 15.805 1 92.94 513 SER A O 1
ATOM 4122 N N . LEU A 1 514 ? 13.008 43.688 14.289 1 94.81 514 LEU A N 1
ATOM 4123 C CA . LEU A 1 514 ? 13.672 44.812 13.688 1 94.81 514 LEU A CA 1
ATOM 4124 C C . LEU A 1 514 ? 13.32 46.094 14.43 1 94.81 514 LEU A C 1
ATOM 4126 O O . LEU A 1 514 ? 14.172 46.969 14.609 1 94.81 514 LEU A O 1
ATOM 4130 N N . PHE A 1 515 ? 12.102 46.188 14.859 1 96.06 515 PHE A N 1
ATOM 4131 C CA . PHE A 1 515 ? 11.641 47.5 15.289 1 96.06 515 PHE A CA 1
ATOM 4132 C C . PHE A 1 515 ? 11.242 47.469 16.766 1 96.06 515 PHE A C 1
ATOM 4134 O O . PHE A 1 515 ? 10.875 48.5 17.328 1 96.06 515 PHE A O 1
ATOM 4141 N N . GLY A 1 516 ? 11.359 46.344 17.453 1 95.06 516 GLY A N 1
ATOM 4142 C CA . GLY A 1 516 ? 10.883 46.219 18.812 1 95.06 516 GLY A CA 1
ATOM 4143 C C . GLY A 1 516 ? 11.953 46.531 19.844 1 95.06 516 GLY A C 1
ATOM 4144 O O . GLY A 1 516 ? 11.734 46.312 21.047 1 95.06 516 GLY A O 1
ATOM 4145 N N . SER A 1 517 ? 13.094 47.062 19.562 1 94.5 517 SER A N 1
ATOM 4146 C CA . SER A 1 517 ? 14.25 47.188 20.453 1 94.5 517 SER A CA 1
ATOM 4147 C C . SER A 1 517 ? 13.977 48.156 21.594 1 94.5 517 SER A C 1
ATOM 4149 O O . SER A 1 517 ? 14.57 48.031 22.672 1 94.5 517 SER A O 1
ATOM 4151 N N . GLU A 1 518 ? 13.133 49.125 21.469 1 95.19 518 GLU A N 1
ATOM 4152 C CA . GLU A 1 518 ? 12.828 50.094 22.5 1 95.19 518 GLU A CA 1
ATOM 4153 C C . GLU A 1 518 ? 11.914 49.5 23.562 1 95.19 518 GLU A C 1
ATOM 4155 O O . GLU A 1 518 ? 11.766 50.094 24.656 1 95.19 518 GLU A O 1
ATOM 4160 N N . THR A 1 519 ? 11.289 48.438 23.25 1 96.81 519 THR A N 1
ATOM 4161 C CA . THR A 1 519 ? 10.445 47.719 24.172 1 96.81 519 THR A CA 1
ATOM 4162 C C . THR A 1 519 ? 10.922 46.25 24.312 1 96.81 519 THR A C 1
ATOM 4164 O O . THR A 1 519 ? 10.258 45.344 23.828 1 96.81 519 THR A O 1
ATOM 4167 N N . PRO A 1 520 ? 11.984 46.031 25.016 1 95.38 520 PRO A N 1
ATOM 4168 C CA . PRO A 1 520 ? 12.648 44.719 25.031 1 95.38 520 PRO A CA 1
ATOM 4169 C C . PRO A 1 520 ? 11.758 43.594 25.562 1 95.38 520 PRO A C 1
ATOM 4171 O O . PRO A 1 520 ? 11.781 42.5 25.031 1 95.38 520 PRO A O 1
ATOM 4174 N N . ASN A 1 521 ? 11 43.875 26.625 1 95.38 521 ASN A N 1
ATOM 4175 C CA . ASN A 1 521 ? 10.141 42.844 27.203 1 95.38 521 ASN A CA 1
ATOM 4176 C C . ASN A 1 521 ? 8.969 42.531 26.281 1 95.38 521 ASN A C 1
ATOM 4178 O O . ASN A 1 521 ? 8.617 41.375 26.094 1 95.38 521 ASN A O 1
ATOM 4182 N N . LEU A 1 522 ? 8.406 43.594 25.688 1 96.62 522 LEU A N 1
ATOM 4183 C CA . LEU A 1 522 ? 7.289 43.406 24.766 1 96.62 522 LEU A CA 1
ATOM 4184 C C . LEU A 1 522 ? 7.75 42.719 23.484 1 96.62 522 LEU A C 1
ATOM 4186 O O . LEU A 1 522 ? 7.02 41.906 22.906 1 96.62 522 LEU A O 1
ATOM 4190 N N . GLN A 1 523 ? 8.922 43.062 23.062 1 96.31 523 GLN A N 1
ATOM 4191 C CA . GLN A 1 523 ? 9.508 42.438 21.891 1 96.31 523 GLN A CA 1
ATOM 4192 C C . GLN A 1 523 ? 9.656 40.938 22.078 1 96.31 523 GLN A C 1
ATOM 4194 O O . GLN A 1 523 ? 9.242 40.156 21.219 1 96.31 523 GLN A O 1
ATOM 4199 N N . LYS A 1 524 ? 10.227 40.594 23.156 1 93.44 524 LYS A N 1
ATOM 4200 C CA . LYS A 1 524 ? 10.438 39.188 23.469 1 93.44 524 LYS A CA 1
ATOM 4201 C C . LYS A 1 524 ? 9.109 38.438 23.547 1 93.44 524 LYS A C 1
ATOM 4203 O O . LYS A 1 524 ? 8.969 37.312 23.031 1 93.44 524 LYS A O 1
ATOM 4208 N N . PHE A 1 525 ? 8.172 39.062 24.188 1 95.44 525 PHE A N 1
ATOM 4209 C CA . PHE A 1 525 ? 6.859 38.469 24.359 1 95.44 525 PHE A CA 1
ATOM 4210 C C . PHE A 1 525 ? 6.145 38.312 23.016 1 95.44 525 PHE A C 1
ATOM 4212 O O . PHE A 1 525 ? 5.562 37.25 22.734 1 95.44 525 PHE A O 1
ATOM 4219 N N . ALA A 1 526 ? 6.164 39.344 22.203 1 96.19 526 ALA A N 1
ATOM 4220 C CA . ALA A 1 526 ? 5.508 39.312 20.906 1 96.19 526 ALA A CA 1
ATOM 4221 C C . ALA A 1 526 ? 6.094 38.25 20 1 96.19 526 ALA A C 1
ATOM 4223 O O . ALA A 1 526 ? 5.352 37.5 19.344 1 96.19 526 ALA A O 1
ATOM 4224 N N . MET A 1 527 ? 7.324 38.156 20 1 93.56 527 MET A N 1
ATOM 4225 C CA . MET A 1 527 ? 7.98 37.156 19.172 1 93.56 527 MET A CA 1
ATOM 4226 C C . MET A 1 527 ? 7.66 35.75 19.641 1 93.56 527 MET A C 1
ATOM 4228 O O . MET A 1 527 ? 7.473 34.812 18.844 1 93.56 527 MET A O 1
ATOM 4232 N N . LYS A 1 528 ? 7.605 35.594 20.938 1 93.44 528 LYS A N 1
ATOM 4233 C CA . LYS A 1 528 ? 7.254 34.281 21.516 1 93.44 528 LYS A CA 1
ATOM 4234 C C . LYS A 1 528 ? 5.867 33.844 21.078 1 93.44 528 LYS A C 1
ATOM 4236 O O . LYS A 1 528 ? 5.68 32.688 20.688 1 93.44 528 LYS A O 1
ATOM 4241 N N . VAL A 1 529 ? 4.934 34.719 21.078 1 95.06 529 VAL A N 1
ATOM 4242 C CA . VAL A 1 529 ? 3.547 34.406 20.75 1 95.06 529 VAL A CA 1
ATOM 4243 C C . VAL A 1 529 ? 3.387 34.25 19.234 1 95.06 529 VAL A C 1
ATOM 4245 O O . VAL A 1 529 ? 2.773 33.281 18.766 1 95.06 529 VAL A O 1
ATOM 4248 N N . LEU A 1 530 ? 3.992 35.156 18.469 1 94.62 530 LEU A N 1
ATOM 4249 C CA . LEU A 1 530 ? 3.781 35.219 17.031 1 94.62 530 LEU A CA 1
ATOM 4250 C C . LEU A 1 530 ? 4.516 34.094 16.312 1 94.62 530 LEU A C 1
ATOM 4252 O O . LEU A 1 530 ? 4.211 33.781 15.164 1 94.62 530 LEU A O 1
ATOM 4256 N N . SER A 1 531 ? 5.422 33.469 16.938 1 91.19 531 SER A N 1
ATOM 4257 C CA . SER A 1 531 ? 6.203 32.406 16.312 1 91.19 531 SER A CA 1
ATOM 4258 C C . SER A 1 531 ? 5.535 31.031 16.5 1 91.19 531 SER A C 1
ATOM 4260 O O . SER A 1 531 ? 6.02 30.031 15.977 1 91.19 531 SER A O 1
ATOM 4262 N N . LEU A 1 532 ? 4.441 31 17.109 1 92.44 532 LEU A N 1
ATOM 4263 C CA . LEU A 1 532 ? 3.805 29.734 17.469 1 92.44 532 LEU A CA 1
ATOM 4264 C C . LEU A 1 532 ? 3.006 29.172 16.297 1 92.44 532 LEU A C 1
ATOM 4266 O O . LEU A 1 532 ? 2.467 29.938 15.492 1 92.44 532 LEU A O 1
ATOM 4270 N N . THR A 1 533 ? 2.984 27.828 16.188 1 90.44 533 THR A N 1
ATOM 4271 C CA . THR A 1 533 ? 2.115 27.141 15.242 1 90.44 533 THR A CA 1
ATOM 4272 C C . THR A 1 533 ? 0.725 26.938 15.828 1 90.44 533 THR A C 1
ATOM 4274 O O . THR A 1 533 ? 0.526 27.094 17.031 1 90.44 533 THR A O 1
ATOM 4277 N N . CYS A 1 534 ? -0.2 26.719 14.961 1 90.81 534 CYS A N 1
ATOM 4278 C CA . CYS A 1 534 ? -1.562 26.469 15.414 1 90.81 534 CYS A CA 1
ATOM 4279 C C . CYS A 1 534 ? -2.016 25.062 15.023 1 90.81 534 CYS A C 1
ATOM 4281 O O . CYS A 1 534 ? -3.186 24.719 15.188 1 90.81 534 CYS A O 1
ATOM 4283 N N . SER A 1 535 ? -1.156 24.344 14.438 1 88.38 535 SER A N 1
ATOM 4284 C CA . SER A 1 535 ? -1.576 23.047 13.906 1 88.38 535 SER A CA 1
ATOM 4285 C C . SER A 1 535 ? -0.538 21.969 14.188 1 88.38 535 SER A C 1
ATOM 4287 O O . SER A 1 535 ? 0.658 22.25 14.273 1 88.38 535 SER A O 1
ATOM 4289 N N . SER A 1 536 ? -1.047 20.766 14.398 1 83.56 536 SER A N 1
ATOM 4290 C CA . SER A 1 536 ? -0.18 19.594 14.555 1 83.56 536 SER A CA 1
ATOM 4291 C C . SER A 1 536 ? -0.087 18.797 13.266 1 83.56 536 SER A C 1
ATOM 4293 O O . SER A 1 536 ? 0.292 17.625 13.289 1 83.56 536 SER A O 1
ATOM 4295 N N . SER A 1 537 ? -0.436 19.344 12.133 1 73.25 537 SER A N 1
ATOM 4296 C CA . SER A 1 537 ? -0.486 18.641 10.859 1 73.25 537 SER A CA 1
ATOM 4297 C C . SER A 1 537 ? 0.9 18.172 10.43 1 73.25 537 SER A C 1
ATOM 4299 O O . SER A 1 537 ? 1.026 17.234 9.648 1 73.25 537 SER A O 1
ATOM 4301 N N . GLY A 1 538 ? 1.912 18.875 10.914 1 66.81 538 GLY A N 1
ATOM 4302 C CA . GLY A 1 538 ? 3.262 18.422 10.633 1 66.81 538 GLY A CA 1
ATOM 4303 C C . GLY A 1 538 ? 3.496 16.969 11.023 1 66.81 538 GLY A C 1
ATOM 4304 O O . GLY A 1 538 ? 4.301 16.281 10.406 1 66.81 538 GLY A O 1
ATOM 4305 N N . CYS A 1 539 ? 2.729 16.578 12.016 1 67.81 539 CYS A N 1
ATOM 4306 C CA . CYS A 1 539 ? 2.846 15.195 12.469 1 67.81 539 CYS A CA 1
ATOM 4307 C C . CYS A 1 539 ? 2.314 14.227 11.414 1 67.81 539 CYS A C 1
ATOM 4309 O O . CYS A 1 539 ? 2.842 13.125 11.25 1 67.81 539 CYS A O 1
ATOM 4311 N N . GLU A 1 540 ? 1.289 14.602 10.664 1 64.62 540 GLU A N 1
ATOM 4312 C CA . GLU A 1 540 ? 0.65 13.734 9.68 1 64.62 540 GLU A CA 1
ATOM 4313 C C . GLU A 1 540 ? 1.564 13.492 8.484 1 64.62 540 GLU A C 1
ATOM 4315 O O . GLU A 1 540 ? 1.542 12.406 7.891 1 64.62 540 GLU A O 1
ATOM 4320 N N . ARG A 1 541 ? 2.322 14.516 8.141 1 56.56 541 ARG A N 1
ATOM 4321 C CA . ARG A 1 541 ? 3.25 14.352 7.027 1 56.56 541 ARG A CA 1
ATOM 4322 C C . ARG A 1 541 ? 4.273 13.258 7.316 1 56.56 541 ARG A C 1
ATOM 4324 O O . ARG A 1 541 ? 4.781 12.617 6.395 1 56.56 541 ARG A O 1
ATOM 4331 N N . ASN A 1 542 ? 4.422 13.016 8.484 1 56.34 542 ASN A N 1
ATOM 4332 C CA . ASN A 1 542 ? 5.336 11.977 8.945 1 56.34 542 ASN A CA 1
ATOM 4333 C C . ASN A 1 542 ? 4.789 10.586 8.664 1 56.34 542 ASN A C 1
ATOM 4335 O O . ASN A 1 542 ? 5.555 9.641 8.438 1 56.34 542 ASN A O 1
ATOM 4339 N N . TRP A 1 543 ? 3.566 10.594 8.453 1 60.69 543 TRP A N 1
ATOM 4340 C CA . TRP A 1 543 ? 2.936 9.289 8.305 1 60.69 543 TRP A CA 1
ATOM 4341 C C . TRP A 1 543 ? 3.316 8.648 6.977 1 60.69 543 TRP A C 1
ATOM 4343 O O . TRP A 1 543 ? 3.59 7.445 6.914 1 60.69 543 TRP A O 1
ATOM 4353 N N . SER A 1 544 ? 3.406 9.469 6.027 1 57.44 544 SER A N 1
ATOM 4354 C CA . SER A 1 544 ? 3.777 8.953 4.711 1 57.44 544 SER A CA 1
ATOM 4355 C C . SER A 1 544 ? 5.18 8.352 4.727 1 57.44 544 SER A C 1
ATOM 4357 O O . SER A 1 544 ? 5.43 7.324 4.098 1 57.44 544 SER A O 1
ATOM 4359 N N . VAL A 1 545 ? 5.906 9.031 5.629 1 58.28 545 VAL A N 1
ATOM 4360 C CA . VAL A 1 545 ? 7.277 8.547 5.738 1 58.28 545 VAL A CA 1
ATOM 4361 C C . VAL A 1 545 ? 7.293 7.195 6.445 1 58.28 545 VAL A C 1
ATOM 4363 O O . VAL A 1 545 ? 7.977 6.27 6.008 1 58.28 545 VAL A O 1
ATOM 4366 N N . PHE A 1 546 ? 6.496 7.117 7.512 1 61.53 546 PHE A N 1
ATOM 4367 C CA . PHE A 1 546 ? 6.402 5.863 8.25 1 61.53 546 PHE A CA 1
ATOM 4368 C C . PHE A 1 546 ? 5.879 4.746 7.355 1 61.53 546 PHE A C 1
ATOM 4370 O O . PHE A 1 546 ? 6.422 3.639 7.348 1 61.53 546 PHE A O 1
ATOM 4377 N N . GLU A 1 547 ? 4.918 5.086 6.617 1 62.25 547 GLU A N 1
ATOM 4378 C CA . GLU A 1 547 ? 4.297 4.086 5.754 1 62.25 547 GLU A CA 1
ATOM 4379 C C . GLU A 1 547 ? 5.258 3.641 4.652 1 62.25 547 GLU A C 1
ATOM 4381 O O . GLU A 1 547 ? 5.285 2.463 4.289 1 62.25 547 GLU A O 1
ATOM 4386 N N . HIS A 1 548 ? 5.914 4.598 4.191 1 59.34 548 HIS A N 1
ATOM 4387 C CA . HIS A 1 548 ? 6.859 4.301 3.121 1 59.34 548 HIS A CA 1
ATOM 4388 C C . HIS A 1 548 ? 7.977 3.385 3.609 1 59.34 548 HIS A C 1
ATOM 4390 O O . HIS A 1 548 ? 8.406 2.482 2.889 1 59.34 548 HIS A O 1
ATOM 4396 N N . ILE A 1 549 ? 8.359 3.775 4.828 1 56.47 549 ILE A N 1
ATOM 4397 C CA . ILE A 1 549 ? 9.477 3.006 5.375 1 56.47 549 ILE A CA 1
ATOM 4398 C C . ILE A 1 549 ? 8.977 1.642 5.848 1 56.47 549 ILE A C 1
ATOM 4400 O O . ILE A 1 549 ? 9.648 0.626 5.656 1 56.47 549 ILE A O 1
ATOM 4404 N N . HIS A 1 550 ? 7.727 1.676 6.367 1 52.44 550 HIS A N 1
ATOM 4405 C CA . HIS A 1 550 ? 7.156 0.447 6.91 1 52.44 550 HIS A CA 1
ATOM 4406 C C . HIS A 1 550 ? 6.391 -0.324 5.84 1 52.44 550 HIS A C 1
ATOM 4408 O O . HIS A 1 550 ? 5.156 -0.298 5.816 1 52.44 550 HIS A O 1
ATOM 4414 N N . SER A 1 551 ? 6.887 -0.437 4.625 1 50.53 551 SER A N 1
ATOM 4415 C CA . SER A 1 551 ? 6.18 -1.184 3.588 1 50.53 551 SER A CA 1
ATOM 4416 C C . SER A 1 551 ? 6.105 -2.668 3.93 1 50.53 551 SER A C 1
ATOM 4418 O O . SER A 1 551 ? 6.801 -3.139 4.832 1 50.53 551 SER A O 1
ATOM 4420 N N . LYS A 1 552 ? 5.082 -3.285 3.467 1 46.34 552 LYS A N 1
ATOM 4421 C CA . LYS A 1 552 ? 4.906 -4.723 3.646 1 46.34 552 LYS A CA 1
ATOM 4422 C C . LYS A 1 552 ? 6.25 -5.449 3.617 1 46.34 552 LYS A C 1
ATOM 4424 O O . LYS A 1 552 ? 6.465 -6.402 4.367 1 46.34 552 LYS A O 1
ATOM 4429 N N . LYS A 1 553 ? 7.105 -4.875 2.859 1 43.03 553 LYS A N 1
ATOM 4430 C CA . LYS A 1 553 ? 8.391 -5.547 2.693 1 43.03 553 LYS A CA 1
ATOM 4431 C C . LYS A 1 553 ? 9.32 -5.262 3.873 1 43.03 553 LYS A C 1
ATOM 4433 O O . LYS A 1 553 ? 10.211 -6.059 4.172 1 43.03 553 LYS A O 1
ATOM 4438 N N . ARG A 1 554 ? 9.047 -4.062 4.602 1 44.06 554 ARG A N 1
ATOM 4439 C CA . ARG A 1 554 ? 9.977 -3.666 5.656 1 44.06 554 ARG A CA 1
ATOM 4440 C C . ARG A 1 554 ? 9.406 -3.975 7.035 1 44.06 554 ARG A C 1
ATOM 4442 O O . ARG A 1 554 ? 9.812 -3.377 8.031 1 44.06 554 ARG A O 1
ATOM 4449 N N . ASN A 1 555 ? 8.258 -4.648 7.082 1 44.16 555 ASN A N 1
ATOM 4450 C CA . ASN A 1 555 ? 7.5 -4.934 8.297 1 44.16 555 ASN A CA 1
ATOM 4451 C C . ASN A 1 555 ? 8.398 -5.477 9.406 1 44.16 555 ASN A C 1
ATOM 4453 O O . ASN A 1 555 ? 8.031 -5.457 10.578 1 44.16 555 ASN A O 1
ATOM 4457 N N . ARG A 1 556 ? 9.75 -5.777 8.961 1 47.66 556 ARG A N 1
ATOM 4458 C CA . ARG A 1 556 ? 10.508 -6.473 10 1 47.66 556 ARG A CA 1
ATOM 4459 C C . ARG A 1 556 ? 11.391 -5.5 10.781 1 47.66 556 ARG A C 1
ATOM 4461 O O . ARG A 1 556 ? 12.188 -5.918 11.625 1 47.66 556 ARG A O 1
ATOM 4468 N N . LEU A 1 557 ? 11.234 -4.254 10.359 1 54.06 557 LEU A N 1
ATOM 4469 C CA . LEU A 1 557 ? 12.109 -3.355 11.102 1 54.06 557 LEU A CA 1
ATOM 4470 C C . LEU A 1 557 ? 11.648 -3.213 12.547 1 54.06 557 LEU A C 1
ATOM 4472 O O . LEU A 1 557 ? 10.453 -3.057 12.812 1 54.06 557 LEU A O 1
ATOM 4476 N N . THR A 1 558 ? 12.602 -3.588 13.398 1 61.38 558 THR A N 1
ATOM 4477 C CA . THR A 1 558 ? 12.297 -3.266 14.781 1 61.38 558 THR A CA 1
ATOM 4478 C C . THR A 1 558 ? 11.852 -1.811 14.914 1 61.38 558 THR A C 1
ATOM 4480 O O . THR A 1 558 ? 12.273 -0.955 14.133 1 61.38 558 THR A O 1
ATOM 4483 N N . LEU A 1 559 ? 10.914 -1.627 15.688 1 63.34 559 LEU A N 1
ATOM 4484 C CA . LEU A 1 559 ? 10.359 -0.3 15.922 1 63.34 559 LEU A CA 1
ATOM 4485 C C . LEU A 1 559 ? 11.469 0.715 16.188 1 63.34 559 LEU A C 1
ATOM 4487 O O . LEU A 1 559 ? 11.383 1.861 15.742 1 63.34 559 LEU A O 1
ATOM 4491 N N . SER A 1 560 ? 12.516 0.205 16.812 1 72.19 560 SER A N 1
ATOM 4492 C CA . SER A 1 560 ? 13.594 1.126 17.172 1 72.19 560 SER A CA 1
ATOM 4493 C C . SER A 1 560 ? 14.336 1.604 15.922 1 72.19 560 SER A C 1
ATOM 4495 O O . SER A 1 560 ? 14.609 2.795 15.773 1 72.19 560 SER A O 1
ATOM 4497 N N . ARG A 1 561 ? 14.609 0.673 15.117 1 74.81 561 ARG A N 1
ATOM 4498 C CA . ARG A 1 561 ? 15.305 1.027 13.883 1 74.81 561 ARG A CA 1
ATOM 4499 C C . ARG A 1 561 ? 14.43 1.883 12.977 1 74.81 561 ARG A C 1
ATOM 4501 O O . ARG A 1 561 ? 14.914 2.807 12.328 1 74.81 561 ARG A O 1
ATOM 4508 N N . LEU A 1 562 ? 13.234 1.536 13.047 1 72.69 562 LEU A N 1
ATOM 4509 C CA . LEU A 1 562 ? 12.281 2.326 12.281 1 72.69 562 LEU A CA 1
ATOM 4510 C C . LEU A 1 562 ? 12.227 3.762 12.789 1 72.69 562 LEU A C 1
ATOM 4512 O O . LEU A 1 562 ? 12.211 4.707 11.992 1 72.69 562 LEU A O 1
ATOM 4516 N N . ASN A 1 563 ? 12.266 3.885 14.07 1 75 563 ASN A N 1
ATOM 4517 C CA . ASN A 1 563 ? 12.242 5.215 14.68 1 75 563 ASN A CA 1
ATOM 4518 C C . ASN A 1 563 ? 13.484 6.02 14.297 1 75 563 ASN A C 1
ATOM 4520 O O . ASN A 1 563 ? 13.391 7.219 14.031 1 75 563 ASN A O 1
ATOM 4524 N N . ASP A 1 564 ? 14.555 5.301 14.281 1 80.75 564 ASP A N 1
ATOM 4525 C CA . ASP A 1 564 ? 15.805 5.977 13.922 1 80.75 564 ASP A CA 1
ATOM 4526 C C . ASP A 1 564 ? 15.766 6.441 12.469 1 80.75 564 ASP A C 1
ATOM 4528 O O . ASP A 1 564 ? 16.203 7.555 12.156 1 80.75 564 ASP A O 1
ATOM 4532 N N . LEU A 1 565 ? 15.281 5.594 11.68 1 79.38 565 LEU A N 1
ATOM 4533 C CA . LEU A 1 565 ? 15.203 5.934 10.258 1 79.38 565 LEU A CA 1
ATOM 4534 C C . LEU A 1 565 ? 14.258 7.109 10.031 1 79.38 565 LEU A C 1
ATOM 4536 O O . LEU A 1 565 ? 14.562 8.016 9.258 1 79.38 565 LEU A O 1
ATOM 4540 N N . VAL A 1 566 ? 13.18 7.07 10.711 1 76.62 566 VAL A N 1
ATOM 4541 C CA . VAL A 1 566 ? 12.203 8.148 10.586 1 76.62 566 VAL A CA 1
ATOM 4542 C C . VAL A 1 566 ? 12.781 9.438 11.156 1 76.62 566 VAL A C 1
ATOM 4544 O O . VAL A 1 566 ? 12.609 10.516 10.578 1 76.62 566 VAL A O 1
ATOM 4547 N N . TYR A 1 567 ? 13.484 9.273 12.297 1 82.38 567 TYR A N 1
ATOM 4548 C CA . TYR A 1 567 ? 14.133 10.406 12.945 1 82.38 567 TYR A CA 1
ATOM 4549 C C . TYR A 1 567 ? 15.094 11.102 11.992 1 82.38 567 TYR A C 1
ATOM 4551 O O . TYR A 1 567 ? 15.094 12.336 11.883 1 82.38 567 TYR A O 1
ATOM 4559 N N . ILE A 1 568 ? 15.82 10.312 11.266 1 81.19 568 ILE A N 1
ATOM 4560 C CA . ILE A 1 568 ? 16.812 10.844 10.344 1 81.19 568 ILE A CA 1
ATOM 4561 C C . ILE A 1 568 ? 16.125 11.469 9.133 1 81.19 568 ILE A C 1
ATOM 4563 O O . ILE A 1 568 ? 16.344 12.641 8.82 1 81.19 568 ILE A O 1
ATOM 4567 N N . LYS A 1 569 ? 15.336 10.711 8.539 1 76.19 569 LYS A N 1
ATOM 4568 C CA . LYS A 1 569 ? 14.719 11.141 7.289 1 76.19 569 LYS A CA 1
ATOM 4569 C C . LYS A 1 569 ? 13.82 12.359 7.508 1 76.19 569 LYS A C 1
ATOM 4571 O O . LYS A 1 569 ? 13.883 13.328 6.746 1 76.19 569 LYS A O 1
ATOM 4576 N N . TYR A 1 570 ? 13.102 12.312 8.508 1 75.81 570 TYR A N 1
ATOM 4577 C CA . TYR A 1 570 ? 12.133 13.383 8.742 1 75.81 570 TYR A CA 1
ATOM 4578 C C . TYR A 1 570 ? 12.844 14.68 9.117 1 75.81 570 TYR A C 1
ATOM 4580 O O . TYR A 1 570 ? 12.508 15.75 8.594 1 75.81 570 TYR A O 1
ATOM 4588 N N . ASN A 1 571 ? 13.719 14.586 9.984 1 81.19 571 ASN A N 1
ATOM 4589 C CA . ASN A 1 571 ? 14.398 15.805 10.414 1 81.19 571 ASN A CA 1
ATOM 4590 C C . ASN A 1 571 ? 15.227 16.422 9.289 1 81.19 571 ASN A C 1
ATOM 4592 O O . ASN A 1 571 ? 15.328 17.641 9.172 1 81.19 571 ASN A O 1
ATOM 4596 N N . ARG A 1 572 ? 15.773 15.555 8.469 1 77.25 572 ARG A N 1
ATOM 4597 C CA . ARG A 1 572 ? 16.5 16.078 7.324 1 77.25 572 ARG A CA 1
ATOM 4598 C C . ARG A 1 572 ? 15.555 16.734 6.32 1 77.25 572 ARG A C 1
ATOM 4600 O O . ARG A 1 572 ? 15.891 17.766 5.727 1 77.25 572 ARG A O 1
ATOM 4607 N N . THR A 1 573 ? 14.453 16.125 6.176 1 73.88 573 THR A N 1
ATOM 4608 C CA . THR A 1 573 ? 13.453 16.688 5.277 1 73.88 573 THR A CA 1
ATOM 4609 C C . THR A 1 573 ? 12.93 18.031 5.816 1 73.88 573 THR A C 1
ATOM 4611 O O . THR A 1 573 ? 12.734 18.969 5.055 1 73.88 573 THR A O 1
ATOM 4614 N N . LEU A 1 574 ? 12.727 18.031 7.09 1 74.44 574 LEU A N 1
ATOM 4615 C CA . LEU A 1 574 ? 12.258 19.266 7.715 1 74.44 574 LEU A CA 1
ATOM 4616 C C . LEU A 1 574 ? 13.289 20.375 7.559 1 74.44 574 LEU A C 1
ATOM 4618 O O . LEU A 1 574 ? 12.938 21.516 7.289 1 74.44 574 LEU A O 1
ATOM 4622 N N . LYS A 1 575 ? 14.5 19.984 7.621 1 75.38 575 LYS A N 1
ATOM 4623 C CA . LYS A 1 575 ? 15.562 20.953 7.453 1 75.38 575 LYS A CA 1
ATOM 4624 C C . LYS A 1 575 ? 15.633 21.453 6.012 1 75.38 575 LYS A C 1
ATOM 4626 O O . LYS A 1 575 ? 15.758 22.656 5.77 1 75.38 575 LYS A O 1
ATOM 4631 N N . ARG A 1 576 ? 15.477 20.531 5.102 1 73.5 576 ARG A N 1
ATOM 4632 C CA . ARG A 1 576 ? 15.492 20.891 3.691 1 73.5 576 ARG A CA 1
ATOM 4633 C C . ARG A 1 576 ? 14.312 21.812 3.355 1 73.5 576 ARG A C 1
ATOM 4635 O O . ARG A 1 576 ? 14.469 22.766 2.598 1 73.5 576 ARG A O 1
ATOM 4642 N N . ARG A 1 577 ? 13.211 21.531 3.902 1 67.94 577 ARG A N 1
ATOM 4643 C CA . ARG A 1 577 ? 12.008 22.328 3.664 1 67.94 577 ARG A CA 1
ATOM 4644 C C . ARG A 1 577 ? 12.164 23.734 4.238 1 67.94 577 ARG A C 1
ATOM 4646 O O . ARG A 1 577 ? 11.758 24.719 3.611 1 67.94 577 ARG A O 1
ATOM 4653 N N . TYR A 1 578 ? 12.711 23.703 5.387 1 70.69 578 TYR A N 1
ATOM 4654 C CA . TYR A 1 578 ? 12.922 25.016 6.012 1 70.69 578 TYR A CA 1
ATOM 4655 C C . TYR A 1 578 ? 13.891 25.859 5.195 1 70.69 578 TYR A C 1
ATOM 4657 O O . TYR A 1 578 ? 13.672 27.062 5.008 1 70.69 578 TYR A O 1
ATOM 4665 N N . ASP A 1 579 ? 14.836 25.172 4.633 1 70.94 579 ASP A N 1
ATOM 4666 C CA . ASP A 1 579 ? 15.844 25.891 3.857 1 70.94 579 ASP A CA 1
ATOM 4667 C C . ASP A 1 579 ? 15.266 26.375 2.525 1 70.94 579 ASP A C 1
ATOM 4669 O O . ASP A 1 579 ? 15.711 27.375 1.978 1 70.94 579 ASP A O 1
ATOM 4673 N N . ALA A 1 580 ? 14.25 25.656 2.027 1 63.88 580 ALA A N 1
ATOM 4674 C CA . ALA A 1 580 ? 13.648 25.984 0.734 1 63.88 580 ALA A CA 1
ATOM 4675 C C . ALA A 1 580 ? 12.391 26.844 0.908 1 63.88 580 ALA A C 1
ATOM 4677 O O . ALA A 1 580 ? 11.664 27.078 -0.056 1 63.88 580 ALA A O 1
ATOM 4678 N N . ARG A 1 581 ? 11.961 27.281 2.039 1 62.19 581 ARG A N 1
ATOM 4679 C CA . ARG A 1 581 ? 10.688 27.906 2.375 1 62.19 581 ARG A CA 1
ATOM 4680 C C . ARG A 1 581 ? 10.484 29.188 1.585 1 62.19 581 ARG A C 1
ATOM 4682 O O . ARG A 1 581 ? 9.352 29.578 1.289 1 62.19 581 ARG A O 1
ATOM 4689 N N . ASP A 1 582 ? 11.469 29.828 1.301 1 55.69 582 ASP A N 1
ATOM 4690 C CA . ASP A 1 582 ? 11.32 31.078 0.577 1 55.69 582 ASP A CA 1
ATOM 4691 C C . ASP A 1 582 ? 10.875 30.828 -0.864 1 55.69 582 ASP A C 1
ATOM 4693 O O . ASP A 1 582 ? 10.375 31.734 -1.53 1 55.69 582 ASP A O 1
ATOM 4697 N N . LEU A 1 583 ? 10.914 29.719 -1.341 1 47.75 583 LEU A N 1
ATOM 4698 C CA . LEU A 1 583 ? 10.516 29.438 -2.719 1 47.75 583 LEU A CA 1
ATOM 4699 C C . LEU A 1 583 ? 9.016 29.203 -2.818 1 47.75 583 LEU A C 1
ATOM 4701 O O . LEU A 1 583 ? 8.422 29.391 -3.881 1 47.75 583 LEU A O 1
ATOM 4705 N N . ILE A 1 584 ? 8.227 28.844 -1.849 1 41.44 584 ILE A N 1
ATOM 4706 C CA . ILE A 1 584 ? 6.84 28.406 -1.971 1 41.44 584 ILE A CA 1
ATOM 4707 C C . ILE A 1 584 ? 5.938 29.328 -1.162 1 41.44 584 ILE A C 1
ATOM 4709 O O . ILE A 1 584 ? 6.055 29.406 0.063 1 41.44 584 ILE A O 1
ATOM 4713 N N . ASP A 1 585 ? 5.512 30.594 -1.651 1 41.19 585 ASP A N 1
ATOM 4714 C CA . ASP A 1 585 ? 4.684 31.469 -0.841 1 41.19 585 ASP A CA 1
ATOM 4715 C C . ASP A 1 585 ? 3.266 30.922 -0.703 1 41.19 585 ASP A C 1
ATOM 4717 O O . ASP A 1 585 ? 2.469 31 -1.641 1 41.19 585 ASP A O 1
ATOM 4721 N N . PRO A 1 586 ? 2.861 30.219 0.086 1 38.72 586 PRO A N 1
ATOM 4722 C CA . PRO A 1 586 ? 1.511 29.656 0.076 1 38.72 586 PRO A CA 1
ATOM 4723 C C . PRO A 1 586 ? 0.447 30.656 0.532 1 38.72 586 PRO A C 1
ATOM 4725 O O . PRO A 1 586 ? -0.74 30.469 0.255 1 38.72 586 PRO A O 1
ATOM 4728 N N . ILE A 1 587 ? 0.554 31.609 1.659 1 37.84 587 ILE A N 1
ATOM 4729 C CA . ILE A 1 587 ? -0.488 32.125 2.543 1 37.84 587 ILE A CA 1
ATOM 4730 C C . ILE A 1 587 ? -0.94 33.5 2.064 1 37.84 587 ILE A C 1
ATOM 4732 O O . ILE A 1 587 ? -1.537 34.25 2.826 1 37.84 587 ILE A O 1
ATOM 4736 N N . ARG A 1 588 ? -0.625 34.219 1.083 1 41.41 588 ARG A N 1
ATOM 4737 C CA . ARG A 1 588 ? -1.175 35.562 1.013 1 41.41 588 ARG A CA 1
ATOM 4738 C C . ARG A 1 588 ? -2.682 35.562 1.251 1 41.41 588 ARG A C 1
ATOM 4740 O O . ARG A 1 588 ? -3.432 34.938 0.491 1 41.41 588 ARG A O 1
ATOM 4747 N N . LEU A 1 589 ? -3.117 35.906 2.49 1 42.97 589 LEU A N 1
ATOM 4748 C CA . LEU A 1 589 ? -4.488 36 2.979 1 42.97 589 LEU A CA 1
ATOM 4749 C C . LEU A 1 589 ? -5.383 36.688 1.949 1 42.97 589 LEU A C 1
ATOM 4751 O O . LEU A 1 589 ? -6.602 36.5 1.966 1 42.97 589 LEU A O 1
ATOM 4755 N N . ASP A 1 590 ? -4.824 37.625 1.174 1 40.5 590 ASP A N 1
ATOM 4756 C CA . ASP A 1 590 ? -5.668 38.281 0.177 1 40.5 590 ASP A CA 1
ATOM 4757 C C . ASP A 1 590 ? -6.312 37.281 -0.753 1 40.5 590 ASP A C 1
ATOM 4759 O O . ASP A 1 590 ? -7.348 37.531 -1.363 1 40.5 590 ASP A O 1
ATOM 4763 N N . ASN A 1 591 ? -5.613 36.219 -0.702 1 38.56 591 ASN A N 1
ATOM 4764 C CA . ASN A 1 591 ? -6.094 35.219 -1.643 1 38.56 591 ASN A CA 1
ATOM 4765 C C . ASN A 1 591 ? -7.266 34.406 -1.068 1 38.56 591 ASN A C 1
ATOM 4767 O O . ASN A 1 591 ? -7.816 33.531 -1.737 1 38.56 591 ASN A O 1
ATOM 4771 N N . ILE A 1 592 ? -7.465 34.469 0.24 1 39.91 592 ILE A N 1
ATOM 4772 C CA . ILE A 1 592 ? -8.664 33.844 0.774 1 39.91 592 ILE A CA 1
ATOM 4773 C C . ILE A 1 592 ? -9.906 34.5 0.155 1 39.91 592 ILE A C 1
ATOM 4775 O O . ILE A 1 592 ? -10.906 33.812 -0.086 1 39.91 592 ILE A O 1
ATOM 4779 N N . ASP A 1 593 ? -9.797 35.812 -0.052 1 38.31 593 ASP A N 1
ATOM 4780 C CA . ASP A 1 593 ? -10.945 36.5 -0.657 1 38.31 593 ASP A CA 1
ATOM 4781 C C . ASP A 1 593 ? -11.258 35.906 -2.035 1 38.31 593 ASP A C 1
ATOM 4783 O O . ASP A 1 593 ? -12.43 35.75 -2.396 1 38.31 593 ASP A O 1
ATOM 4787 N N . ASP A 1 594 ? -10.219 35.781 -2.893 1 33.84 594 ASP A N 1
ATOM 4788 C CA . ASP A 1 594 ? -10.406 35.375 -4.285 1 33.84 594 ASP A CA 1
ATOM 4789 C C . ASP A 1 594 ? -10.406 33.875 -4.422 1 33.84 594 ASP A C 1
ATOM 4791 O O . ASP A 1 594 ? -10.242 33.344 -5.523 1 33.84 594 ASP A O 1
ATOM 4795 N N . SER A 1 595 ? -10.312 33.156 -3.52 1 34.56 595 SER A N 1
ATOM 4796 C CA . SER A 1 595 ? -10.047 31.734 -3.383 1 34.56 595 SER A CA 1
ATOM 4797 C C . SER A 1 595 ? -11.078 30.906 -4.141 1 34.56 595 SER A C 1
ATOM 4799 O O . SER A 1 595 ? -10.953 29.688 -4.227 1 34.56 595 SER A O 1
ATOM 4801 N N . ASN A 1 596 ? -12.273 31.547 -4.281 1 33.03 596 ASN A N 1
ATOM 4802 C CA . ASN A 1 596 ? -13.195 30.672 -5 1 33.03 596 ASN A CA 1
ATOM 4803 C C . ASN A 1 596 ? -12.641 30.281 -6.367 1 33.03 596 ASN A C 1
ATOM 4805 O O . ASN A 1 596 ? -13.086 29.297 -6.961 1 33.03 596 ASN A O 1
ATOM 4809 N N . GLU A 1 597 ? -11.836 31.141 -6.859 1 30.66 597 GLU A N 1
ATOM 4810 C CA . GLU A 1 597 ? -11.484 30.953 -8.266 1 30.66 597 GLU A CA 1
ATOM 4811 C C . GLU A 1 597 ? -10.523 29.781 -8.445 1 30.66 597 GLU A C 1
ATOM 4813 O O . GLU A 1 597 ? -10.578 29.078 -9.453 1 30.66 597 GLU A O 1
ATOM 4818 N N . TRP A 1 598 ? -9.586 29.766 -7.637 1 31.73 598 TRP A N 1
ATOM 4819 C CA . TRP A 1 598 ? -8.539 28.766 -7.848 1 31.73 598 TRP A CA 1
ATOM 4820 C C . TRP A 1 598 ? -9.102 27.359 -7.734 1 31.73 598 TRP A C 1
ATOM 4822 O O . TRP A 1 598 ? -8.609 26.438 -8.391 1 31.73 598 TRP A O 1
ATOM 4832 N N . LEU A 1 599 ? -9.641 27.234 -6.605 1 33.5 599 LEU A N 1
ATOM 4833 C CA . LEU A 1 599 ? -10.242 25.906 -6.484 1 33.5 599 LEU A CA 1
ATOM 4834 C C . LEU A 1 599 ? -11.328 25.703 -7.535 1 33.5 599 LEU A C 1
ATOM 4836 O O . LEU A 1 599 ? -11.422 24.641 -8.133 1 33.5 599 LEU A O 1
ATOM 4840 N N . VAL A 1 600 ? -12.578 26.719 -7.434 1 32.38 600 VAL A N 1
ATOM 4841 C CA . VAL A 1 600 ? -13.75 26.703 -8.305 1 32.38 600 VAL A CA 1
ATOM 4842 C C . VAL A 1 600 ? -13.602 27.766 -9.391 1 32.38 600 VAL A C 1
ATOM 4844 O O . VAL A 1 600 ? -13.281 28.922 -9.094 1 32.38 600 VAL A O 1
ATOM 4847 N N . GLY A 1 601 ? -12.844 27.734 -10.383 1 32.41 601 GLY A N 1
ATOM 4848 C CA . GLY A 1 601 ? -13.273 28.781 -11.305 1 32.41 601 GLY A CA 1
ATOM 4849 C C . GLY A 1 601 ? -14.625 29.375 -10.945 1 32.41 601 GLY A C 1
ATOM 4850 O O . GLY A 1 601 ? -15.328 28.859 -10.086 1 32.41 601 GLY A O 1
ATOM 4851 N N . CYS A 1 602 ? -14.906 30.641 -11.055 1 29.95 602 CYS A N 1
ATOM 4852 C CA . CYS A 1 602 ? -16.234 31.141 -10.75 1 29.95 602 CYS A CA 1
ATOM 4853 C C . CYS A 1 602 ? -17.312 30.109 -11.07 1 29.95 602 CYS A C 1
ATOM 4855 O O . CYS A 1 602 ? -17.516 29.766 -12.234 1 29.95 602 CYS A O 1
ATOM 4857 N N . PRO A 1 603 ? -17.531 29.219 -10.133 1 35.06 603 PRO A N 1
ATOM 4858 C CA . PRO A 1 603 ? -18.641 28.328 -10.461 1 35.06 603 PRO A CA 1
ATOM 4859 C C . PRO A 1 603 ? -19.859 29.078 -11.008 1 35.06 603 PRO A C 1
ATOM 4861 O O . PRO A 1 603 ? -20.344 30.031 -10.375 1 35.06 603 PRO A O 1
ATOM 4864 N N . GLU A 1 604 ? -19.922 29.438 -12.148 1 38.59 604 GLU A N 1
ATOM 4865 C CA . GLU A 1 604 ? -21.141 30.016 -12.734 1 38.59 604 GLU A CA 1
ATOM 4866 C C . GLU A 1 604 ? -22.297 29.016 -12.695 1 38.59 604 GLU A C 1
ATOM 4868 O O . GLU A 1 604 ? -22.078 27.797 -12.711 1 38.59 604 GLU A O 1
ATOM 4873 N N . ASP A 1 605 ? -23.281 29.484 -12.133 1 39.81 605 ASP A N 1
ATOM 4874 C CA . ASP A 1 605 ? -24.531 28.734 -12.266 1 39.81 605 ASP A CA 1
ATOM 4875 C C . ASP A 1 605 ? -24.578 27.984 -13.594 1 39.81 605 ASP A C 1
ATOM 4877 O O . ASP A 1 605 ? -24.266 28.531 -14.648 1 39.81 605 ASP A O 1
ATOM 4881 N N . GLN A 1 606 ? -24.5 26.75 -13.484 1 45.12 606 GLN A N 1
ATOM 4882 C CA . GLN A 1 606 ? -24.359 25.859 -14.625 1 45.12 606 GLN A CA 1
ATOM 4883 C C . GLN A 1 606 ? -25.625 25.875 -15.492 1 45.12 606 GLN A C 1
ATOM 4885 O O . GLN A 1 606 ? -25.734 25.094 -16.438 1 45.12 606 GLN A O 1
ATOM 4890 N N . ASP A 1 607 ? -26.562 26.672 -15.055 1 42.88 607 ASP A N 1
ATOM 4891 C CA . ASP A 1 607 ? -27.781 26.688 -15.852 1 42.88 607 ASP A CA 1
ATOM 4892 C C . ASP A 1 607 ? -27.484 27.031 -17.312 1 42.88 607 ASP A C 1
ATOM 4894 O O . ASP A 1 607 ? -28.156 26.547 -18.219 1 42.88 607 ASP A O 1
ATOM 4898 N N . ASP A 1 608 ? -26.359 27.859 -17.453 1 47.34 608 ASP A N 1
ATOM 4899 C CA . ASP A 1 608 ? -26.141 28.375 -18.797 1 47.34 608 ASP A CA 1
ATOM 4900 C C . ASP A 1 608 ? -24.875 27.766 -19.422 1 47.34 608 ASP A C 1
ATOM 4902 O O . ASP A 1 608 ? -24.312 28.328 -20.359 1 47.34 608 ASP A O 1
ATOM 4906 N N . GLU A 1 609 ? -24.547 26.656 -18.844 1 54.44 609 GLU A N 1
ATOM 4907 C CA . GLU A 1 609 ? -23.328 26.109 -19.438 1 54.44 609 GLU A CA 1
ATOM 4908 C C . GLU A 1 609 ? -23.641 25.359 -20.734 1 54.44 609 GLU A C 1
ATOM 4910 O O . GLU A 1 609 ? -24.578 24.562 -20.797 1 54.44 609 GLU A O 1
ATOM 4915 N N . LEU A 1 610 ? -22.938 25.812 -21.844 1 50.53 610 LEU A N 1
ATOM 4916 C CA . LEU A 1 610 ? -23.156 25.25 -23.172 1 50.53 610 LEU A CA 1
ATOM 4917 C C . LEU A 1 610 ? -22.531 23.859 -23.281 1 50.53 610 LEU A C 1
ATOM 4919 O O . LEU A 1 610 ? -21.5 23.594 -22.688 1 50.53 610 LEU A O 1
ATOM 4923 N N . VAL A 1 611 ? -23.312 22.875 -23.766 1 54.06 611 VAL A N 1
ATOM 4924 C CA . VAL A 1 611 ? -22.812 21.516 -24.031 1 54.06 611 VAL A CA 1
ATOM 4925 C C . VAL A 1 611 ? -21.594 21.578 -24.953 1 54.06 611 VAL A C 1
ATOM 4927 O O . VAL A 1 611 ? -20.578 20.953 -24.672 1 54.06 611 VAL A O 1
ATOM 4930 N N . TYR A 1 612 ? -21.719 22.312 -26.125 1 54.31 612 TYR A N 1
ATOM 4931 C CA . TYR A 1 612 ? -20.625 22.578 -27.062 1 54.31 612 TYR A CA 1
ATOM 4932 C C . TYR A 1 612 ? -20.375 24.062 -27.188 1 54.31 612 TYR A C 1
ATOM 4934 O O . TYR A 1 612 ? -21.297 24.875 -27.062 1 54.31 612 TYR A O 1
ATOM 4942 N N . GLU A 1 613 ? -19.141 24.484 -27.172 1 52.66 613 GLU A N 1
ATOM 4943 C CA . GLU A 1 613 ? -18.781 25.891 -27.281 1 52.66 613 GLU A CA 1
ATOM 4944 C C . GLU A 1 613 ? -19.609 26.594 -28.359 1 52.66 613 GLU A C 1
ATOM 4946 O O . GLU A 1 613 ? -19.938 27.766 -28.234 1 52.66 613 GLU A O 1
ATOM 4951 N N . ASP A 1 614 ? -19.859 25.969 -29.438 1 48.75 614 ASP A N 1
ATOM 4952 C CA . ASP A 1 614 ? -20.469 26.641 -30.578 1 48.75 614 ASP A CA 1
ATOM 4953 C C . ASP A 1 614 ? -21.984 26.453 -30.562 1 48.75 614 ASP A C 1
ATOM 4955 O O . ASP A 1 614 ? -22.688 26.969 -31.438 1 48.75 614 ASP A O 1
ATOM 4959 N N . ASP A 1 615 ? -22.547 25.5 -29.781 1 51.22 615 ASP A N 1
ATOM 4960 C CA . ASP A 1 615 ? -23.984 25.266 -29.984 1 51.22 615 ASP A CA 1
ATOM 4961 C C . ASP A 1 615 ? -24.797 25.797 -28.812 1 51.22 615 ASP A C 1
ATOM 4963 O O . ASP A 1 615 ? -24.25 26.031 -27.719 1 51.22 615 ASP A O 1
ATOM 4967 N N . ASP A 1 616 ? -26 26.344 -28.984 1 55.62 616 ASP A N 1
ATOM 4968 C CA . ASP A 1 616 ? -26.969 26.953 -28.078 1 55.62 616 ASP A CA 1
ATOM 4969 C C . ASP A 1 616 ? -27.516 25.922 -27.094 1 55.62 616 ASP A C 1
ATOM 4971 O O . ASP A 1 616 ? -28.5 26.188 -26.391 1 55.62 616 ASP A O 1
ATOM 4975 N N . LEU A 1 617 ? -26.953 24.703 -27.047 1 57.41 617 LEU A N 1
ATOM 4976 C CA . LEU A 1 617 ? -27.531 23.688 -26.188 1 57.41 617 LEU A CA 1
ATOM 4977 C C . LEU A 1 617 ? -26.875 23.719 -24.797 1 57.41 617 LEU A C 1
ATOM 4979 O O . LEU A 1 617 ? -25.656 23.625 -24.688 1 57.41 617 LEU A O 1
ATOM 4983 N N . THR A 1 618 ? -27.734 24.062 -23.859 1 61.16 618 THR A N 1
ATOM 4984 C CA . THR A 1 618 ? -27.234 24.156 -22.5 1 61.16 618 THR A CA 1
ATOM 4985 C C . THR A 1 618 ? -27.391 22.828 -21.766 1 61.16 618 THR A C 1
ATOM 4987 O O . THR A 1 618 ? -28.234 22 -22.156 1 61.16 618 THR A O 1
ATOM 4990 N N . TRP A 1 619 ? -26.688 22.453 -20.906 1 59.34 619 TRP A N 1
ATOM 4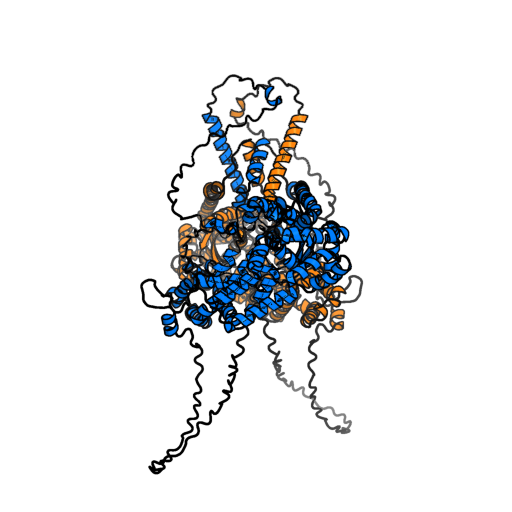991 C CA . TRP A 1 619 ? -26.766 21.219 -20.141 1 59.34 619 TRP A CA 1
ATOM 4992 C C . TRP A 1 619 ? -28.109 21.109 -19.406 1 59.34 619 TRP A C 1
ATOM 4994 O O . TRP A 1 619 ? -28.594 20.016 -19.172 1 59.34 619 TRP A O 1
ATOM 5004 N N . ASP A 1 620 ? -28.734 22.234 -19.141 1 57.81 620 ASP A N 1
ATOM 5005 C CA . ASP A 1 620 ? -30.078 22.219 -18.578 1 57.81 620 ASP A CA 1
ATOM 5006 C C . ASP A 1 620 ? -31.078 21.625 -19.578 1 57.81 620 ASP A C 1
ATOM 5008 O O . ASP A 1 620 ? -31.969 20.875 -19.188 1 57.81 620 ASP A O 1
ATOM 5012 N N . SER A 1 621 ? -30.859 22 -20.797 1 62 621 SER A N 1
ATOM 5013 C CA . SER A 1 621 ? -31.734 21.484 -21.859 1 62 621 SER A CA 1
ATOM 5014 C C . SER A 1 621 ? -31.547 19.969 -22.016 1 62 621 SER A C 1
ATOM 5016 O O . SER A 1 621 ? -32.5 19.234 -22.188 1 62 621 SER A O 1
ATOM 5018 N N . VAL A 1 622 ? -30.312 19.594 -21.938 1 61.56 622 VAL A N 1
ATOM 5019 C CA . VAL A 1 622 ? -30 18.172 -22.078 1 61.56 622 VAL A CA 1
ATOM 5020 C C . VAL A 1 622 ? -30.562 17.406 -20.875 1 61.56 622 VAL A C 1
ATOM 5022 O O . VAL A 1 622 ? -31.156 16.344 -21.047 1 61.56 622 VAL A O 1
ATOM 5025 N N . ALA A 1 623 ? -30.469 17.891 -19.703 1 59.47 623 ALA A N 1
ATOM 5026 C CA . ALA A 1 623 ? -30.984 17.25 -18.5 1 59.47 623 ALA A CA 1
ATOM 5027 C C . ALA A 1 623 ? -32.5 17.109 -18.547 1 59.47 623 ALA A C 1
ATOM 5029 O O . ALA A 1 623 ? -33.031 16.078 -18.141 1 59.47 623 ALA A O 1
ATOM 5030 N N . THR A 1 624 ? -33.156 18.141 -19 1 58.03 624 THR A N 1
ATOM 5031 C CA . THR A 1 624 ? -34.625 18.125 -19.141 1 58.03 624 THR A CA 1
ATOM 5032 C C . THR A 1 624 ? -35.062 17.109 -20.172 1 58.03 624 THR A C 1
ATOM 5034 O O . THR A 1 624 ? -36.062 16.406 -20 1 58.03 624 THR A O 1
ATOM 5037 N N . ALA A 1 625 ? -34.188 17.031 -21.156 1 55.38 625 ALA A N 1
ATOM 5038 C CA . ALA A 1 625 ? -34.531 16.125 -22.25 1 55.38 625 ALA A CA 1
ATOM 5039 C C . ALA A 1 625 ? -34.375 14.664 -21.797 1 55.38 625 ALA A C 1
ATOM 5041 O O . ALA A 1 625 ? -35.156 13.805 -22.188 1 55.38 625 ALA A O 1
ATOM 5042 N N . ILE A 1 626 ? -33.344 14.5 -20.953 1 56.19 626 ILE A N 1
ATOM 5043 C CA . ILE A 1 626 ? -33.062 13.133 -20.547 1 56.19 626 ILE A CA 1
ATOM 5044 C C . ILE A 1 626 ? -33.875 12.805 -19.281 1 56.19 626 ILE A C 1
ATOM 5046 O O . ILE A 1 626 ? -34.094 11.633 -18.969 1 56.19 626 ILE A O 1
ATOM 5050 N N . GLY A 1 627 ? -34.656 13.641 -18.688 1 48.19 627 GLY A N 1
ATOM 5051 C CA . GLY A 1 627 ? -35.406 13.453 -17.453 1 48.19 627 GLY A CA 1
ATOM 5052 C C . GLY A 1 627 ? -34.531 13.18 -16.25 1 48.19 627 GLY A C 1
ATOM 5053 O O . GLY A 1 627 ? -34.875 12.336 -15.414 1 48.19 627 GLY A O 1
ATOM 5054 N N . ALA A 1 628 ? -33.344 13.68 -16.312 1 52.56 628 ALA A N 1
ATOM 5055 C CA . ALA A 1 628 ? -32.344 13.367 -15.289 1 52.56 628 ALA A CA 1
ATOM 5056 C C . ALA A 1 628 ? -32.844 13.773 -13.906 1 52.56 628 ALA A C 1
ATOM 5058 O O . ALA A 1 628 ? -32.5 13.125 -12.906 1 52.56 628 ALA A O 1
ATOM 5059 N N . ASP A 1 629 ? -33.625 14.859 -13.719 1 45.12 629 ASP A N 1
ATOM 5060 C CA . ASP A 1 629 ? -34.125 15.297 -12.414 1 45.12 629 ASP A CA 1
ATOM 5061 C C . ASP A 1 629 ? -35.469 14.641 -12.094 1 45.12 629 ASP A C 1
ATOM 5063 O O . ASP A 1 629 ? -36.094 15 -11.109 1 45.12 629 ASP A O 1
ATOM 5067 N N . GLU A 1 630 ? -35.938 13.766 -13.031 1 45.09 630 GLU A N 1
ATOM 5068 C CA . GLU A 1 630 ? -37.188 13.055 -12.82 1 45.09 630 GLU A CA 1
ATOM 5069 C C . GLU A 1 630 ? -36.938 11.68 -12.203 1 45.09 630 GLU A C 1
ATOM 5071 O O . GLU A 1 630 ? -35.875 11.094 -12.391 1 45.09 630 GLU A O 1
ATOM 5076 N N . SER A 1 631 ? -37.594 11.398 -11.102 1 42.59 631 SER A N 1
ATOM 5077 C CA . SER A 1 631 ? -37.5 10.109 -10.43 1 42.59 631 SER A CA 1
ATOM 5078 C C . SER A 1 631 ? -37.656 8.961 -11.414 1 42.59 631 SER A C 1
ATOM 5080 O O . SER A 1 631 ? -38.531 8.961 -12.258 1 42.59 631 SER A O 1
ATOM 5082 N N . ILE A 1 632 ? -36.625 8.312 -11.742 1 44.16 632 ILE A N 1
ATOM 5083 C CA . ILE A 1 632 ? -36.656 7.18 -12.656 1 44.16 632 ILE A CA 1
ATOM 5084 C C . ILE A 1 632 ? -37.75 6.191 -12.219 1 44.16 632 ILE A C 1
ATOM 5086 O O . ILE A 1 632 ? -38.125 5.285 -12.969 1 44.16 632 ILE A O 1
ATOM 5090 N N . TYR A 1 633 ? -38.031 5.98 -10.914 1 36.25 633 TYR A N 1
ATOM 5091 C CA . TYR A 1 633 ? -39.062 5.031 -10.469 1 36.25 633 TYR A CA 1
ATOM 5092 C C . TYR A 1 633 ? -40.438 5.504 -10.859 1 36.25 633 TYR A C 1
ATOM 5094 O O . TYR A 1 633 ? -40.812 6.648 -10.594 1 36.25 633 TYR A O 1
ATOM 5102 N N . HIS A 1 634 ? -40.875 5.195 -12.016 1 31.22 634 HIS A N 1
ATOM 5103 C CA . HIS A 1 634 ? -42.281 5.387 -12.352 1 31.22 634 HIS A CA 1
ATOM 5104 C C . HIS A 1 634 ? -43.188 4.949 -11.211 1 31.22 634 HIS A C 1
ATOM 5106 O O . HIS A 1 634 ? -43.375 3.75 -10.977 1 31.22 634 HIS A O 1
ATOM 5112 N N . LEU A 1 635 ? -43.125 5.477 -10.039 1 26.92 635 LEU A N 1
ATOM 5113 C CA . LEU A 1 635 ? -44.219 5.16 -9.133 1 26.92 635 LEU A CA 1
ATOM 5114 C C . LEU A 1 635 ? -45.562 5.309 -9.844 1 26.92 635 LEU A C 1
ATOM 5116 O O . LEU A 1 635 ? -45.781 6.258 -10.602 1 26.92 635 LEU A O 1
ATOM 5120 N N . ARG A 1 636 ? -46.312 4.164 -10.164 1 28.09 636 ARG A N 1
ATOM 5121 C CA . ARG A 1 636 ? -47.75 4.18 -10.453 1 28.09 636 ARG A CA 1
ATOM 5122 C C . ARG A 1 636 ? -48.438 5.25 -9.633 1 28.09 636 ARG A C 1
ATOM 5124 O O . ARG A 1 636 ? -48.375 5.242 -8.398 1 28.09 636 ARG A O 1
ATOM 5131 N N . GLU A 1 637 ? -48.531 6.391 -10.031 1 25.48 637 GLU A N 1
ATOM 5132 C CA . GLU A 1 637 ? -49.406 7.406 -9.453 1 25.48 637 GLU A CA 1
ATOM 5133 C C . GLU A 1 637 ? -50.781 6.84 -9.18 1 25.48 637 GLU A C 1
ATOM 5135 O O . GLU A 1 637 ? -51.469 6.387 -10.102 1 25.48 637 GLU A O 1
ATOM 5140 N N . LEU A 1 638 ? -51 5.836 -8.141 1 24.12 638 LEU A N 1
ATOM 5141 C CA . LEU A 1 638 ? -52.406 5.707 -7.73 1 24.12 638 LEU A CA 1
ATOM 5142 C C . LEU A 1 638 ? -53.094 7.066 -7.703 1 24.12 638 LEU A C 1
ATOM 5144 O O . LEU A 1 638 ? -52.719 7.938 -6.914 1 24.12 638 LEU A O 1
ATOM 5148 N N . SER A 1 639 ? -53.375 7.594 -8.805 1 24.27 639 SER A N 1
ATOM 5149 C CA . SER A 1 639 ? -54.312 8.672 -9.047 1 24.27 639 SER A CA 1
ATOM 5150 C C . SER A 1 639 ? -55.625 8.438 -8.305 1 24.27 639 SER A C 1
ATOM 5152 O O . SER A 1 639 ? -56.625 8.047 -8.898 1 24.27 639 SER A O 1
ATOM 5154 N N . SER A 1 640 ? -55.688 7.793 -7.051 1 22.38 640 SER A N 1
ATOM 5155 C CA . SER A 1 640 ? -57 7.953 -6.438 1 22.38 640 SER A CA 1
ATOM 5156 C C . SER A 1 640 ? -57.375 9.422 -6.363 1 22.38 640 SER A C 1
ATOM 5158 O O . SER A 1 640 ? -56.969 10.141 -5.453 1 22.38 640 SER A O 1
ATOM 5160 N N . ARG A 1 641 ? -57.219 10.109 -7.426 1 23.25 641 ARG A N 1
ATOM 5161 C CA . ARG A 1 641 ? -58.094 11.266 -7.527 1 23.25 641 ARG A CA 1
ATOM 5162 C C . ARG A 1 641 ? -59.562 10.859 -7.316 1 23.25 641 ARG A C 1
ATOM 5164 O O . ARG A 1 641 ? -60.125 10.109 -8.117 1 23.25 641 ARG A O 1
ATOM 5171 N N . SER A 1 642 ? -59.969 10.531 -6 1 21.19 642 SER A N 1
ATOM 5172 C CA . SER A 1 642 ? -61.375 10.656 -5.688 1 21.19 642 SER A CA 1
ATOM 5173 C C . SER A 1 642 ? -61.969 11.922 -6.293 1 21.19 642 SER A C 1
ATOM 5175 O O . SER A 1 642 ? -61.562 13.031 -5.965 1 21.19 642 SER A O 1
ATOM 5177 N N . THR A 1 643 ? -62.219 11.852 -7.527 1 22.19 643 THR A N 1
ATOM 5178 C CA . THR A 1 643 ? -63.188 12.641 -8.273 1 22.19 643 THR A CA 1
ATOM 5179 C C . THR A 1 643 ? -64.5 12.703 -7.516 1 22.19 643 THR A C 1
ATOM 5181 O O . THR A 1 643 ? -65.25 11.695 -7.402 1 22.19 643 THR A O 1
ATOM 5184 N N . VAL A 1 644 ? -64.5 13.375 -6.211 1 22.72 644 VAL A N 1
ATOM 5185 C CA . VAL A 1 644 ? -65.812 13.836 -5.73 1 22.72 644 VAL A CA 1
ATOM 5186 C C . VAL A 1 644 ? -66.562 14.562 -6.855 1 22.72 644 VAL A C 1
ATOM 5188 O O . VAL A 1 644 ? -66.062 15.555 -7.391 1 22.72 644 VAL A O 1
ATOM 5191 N N . LEU A 1 645 ? -67.25 13.766 -7.641 1 21.17 645 LEU A N 1
ATOM 5192 C CA . LEU A 1 645 ? -68.312 14.07 -8.562 1 21.17 645 LEU A CA 1
ATOM 5193 C C . LEU A 1 645 ? -69.312 15.07 -7.945 1 21.17 645 LEU A C 1
ATOM 5195 O O . LEU A 1 645 ? -70 14.742 -6.984 1 21.17 645 LEU A O 1
ATOM 5199 N N . ASP A 1 646 ? -68.75 16.391 -7.711 1 19.78 646 ASP A N 1
ATOM 5200 C CA . ASP A 1 646 ? -69.812 17.391 -7.406 1 19.78 646 ASP A CA 1
ATOM 5201 C C . ASP A 1 646 ? -70.938 17.344 -8.414 1 19.78 646 ASP A C 1
ATOM 5203 O O . ASP A 1 646 ? -70.688 17.359 -9.625 1 19.78 646 ASP A O 1
ATOM 5207 N N . LYS A 1 647 ? -72 16.609 -8.062 1 21.02 647 LYS A N 1
ATOM 5208 C CA . LYS A 1 647 ? -73.312 16.594 -8.617 1 21.02 647 LYS A CA 1
ATOM 5209 C C . LYS A 1 647 ? -73.75 17.984 -9.039 1 21.02 647 LYS A C 1
ATOM 5211 O O . LYS A 1 647 ? -73.375 18.984 -8.422 1 21.02 647 LYS A O 1
ATOM 5216 N N . GLY A 1 648 ? -74.312 18.219 -10.266 1 18.8 648 GLY A N 1
ATOM 5217 C CA . GLY A 1 648 ? -74.812 19.25 -11.18 1 18.8 648 GLY A CA 1
ATOM 5218 C C . GLY A 1 648 ? -75.812 20.188 -10.555 1 18.8 648 GLY A C 1
ATOM 5219 O O . GLY A 1 648 ? -76.438 20.953 -11.266 1 18.8 648 GLY A O 1
ATOM 5220 N N . LYS A 1 649 ? -76.062 20.328 -9.148 1 20.08 649 LYS A N 1
ATOM 5221 C CA . LYS A 1 649 ? -77.25 21.109 -8.883 1 20.08 649 LYS A CA 1
ATOM 5222 C C . LYS A 1 649 ? -77.125 22.469 -9.578 1 20.08 649 LYS A C 1
ATOM 5224 O O . LYS A 1 649 ? -76.125 23.172 -9.461 1 20.08 649 LYS A O 1
ATOM 5229 N N . GLY A 1 650 ? -77.938 22.609 -10.711 1 19.47 650 GLY A N 1
ATOM 5230 C CA . GLY A 1 650 ? -78.312 23.656 -11.648 1 19.47 650 GLY A CA 1
ATOM 5231 C C . GLY A 1 650 ? -78.875 24.891 -10.977 1 19.47 650 GLY A C 1
ATOM 5232 O O . GLY A 1 650 ? -79.375 25.797 -11.648 1 19.47 650 GLY A O 1
ATOM 5233 N N . VAL A 1 651 ? -78.938 25.031 -9.594 1 19.53 651 VAL A N 1
ATOM 5234 C CA . VAL A 1 651 ? -79.938 26 -9.297 1 19.53 651 VAL A CA 1
ATOM 5235 C C . VAL A 1 651 ? -79.625 27.328 -9.969 1 19.53 651 VAL A C 1
ATOM 5237 O O . VAL A 1 651 ? -78.438 27.672 -10.148 1 19.53 651 VAL A O 1
ATOM 5240 N N . GLU A 1 652 ? -80.688 28 -10.617 1 21.27 652 GLU A N 1
ATOM 5241 C CA . GLU A 1 652 ? -81.188 29.156 -11.375 1 21.27 652 GLU A CA 1
ATOM 5242 C C . GLU A 1 652 ? -80.938 30.453 -10.625 1 21.27 652 GLU A C 1
ATOM 5244 O O . GLU A 1 652 ? -81.312 31.531 -11.102 1 21.27 652 GLU A O 1
ATOM 5249 N N . SER A 1 653 ? -80 30.438 -9.531 1 17.64 653 SER A N 1
ATOM 5250 C CA . SER A 1 653 ? -80.312 31.562 -8.633 1 17.64 653 SER A CA 1
ATOM 5251 C C . SER A 1 653 ? -80.25 32.875 -9.375 1 17.64 653 SER A C 1
ATOM 5253 O O . SER A 1 653 ? -79.562 33 -10.398 1 17.64 653 SER A O 1
ATOM 5255 N N . THR A 1 654 ? -81.125 33.844 -9.016 1 20.09 654 THR A N 1
ATOM 5256 C CA . THR A 1 654 ? -81.75 35.156 -9.32 1 20.09 654 THR A CA 1
ATOM 5257 C C . THR A 1 654 ? -80.688 36.25 -9.297 1 20.09 654 THR A C 1
ATOM 5259 O O . THR A 1 654 ? -79.688 36.125 -8.617 1 20.09 654 THR A O 1
ATOM 5262 N N . SER A 1 655 ? -80.75 37.281 -10.219 1 19.53 655 SER A N 1
ATOM 5263 C CA . SER A 1 655 ? -80 38.344 -10.891 1 19.53 655 SER A CA 1
ATOM 5264 C C . SER A 1 655 ? -79.5 39.375 -9.898 1 19.53 655 SER A C 1
ATOM 5266 O O . SER A 1 655 ? -78.562 40.125 -10.203 1 19.53 655 SER A O 1
ATOM 5268 N N . THR A 1 656 ? -80.125 39.5 -8.648 1 19.83 656 THR A N 1
ATOM 5269 C CA . THR A 1 656 ? -80.375 40.906 -8.312 1 19.83 656 THR A CA 1
ATOM 5270 C C . THR A 1 656 ? -79 41.562 -7.945 1 19.83 656 THR A C 1
ATOM 5272 O O . THR A 1 656 ? -78.125 40.906 -7.398 1 19.83 656 THR A O 1
ATOM 5275 N N . SER A 1 657 ? -78.812 42.938 -8.297 1 19.55 657 SER A N 1
ATOM 5276 C CA . SER A 1 657 ? -77.812 43.969 -8.555 1 19.55 657 SER A CA 1
ATOM 5277 C C . SER A 1 657 ? -77.062 44.312 -7.285 1 19.55 657 SER A C 1
ATOM 5279 O O . SER A 1 657 ? -75.938 44.875 -7.352 1 19.55 657 SER A O 1
ATOM 5281 N N . SER A 1 658 ? -77.688 44.094 -6.062 1 19.03 658 SER A N 1
ATOM 5282 C CA . SER A 1 658 ? -77.625 45.25 -5.188 1 19.03 658 SER A CA 1
ATOM 5283 C C . SER A 1 658 ? -76.188 45.406 -4.676 1 19.03 658 SER A C 1
ATOM 5285 O O . SER A 1 658 ? -75.375 44.469 -4.73 1 19.03 658 SER A O 1
ATOM 5287 N N . SER A 1 659 ? -75.875 46.438 -3.744 1 20.72 659 SER A N 1
ATOM 5288 C CA . SER A 1 659 ? -75 47.531 -3.338 1 20.72 659 SER A CA 1
ATOM 5289 C C . SER A 1 659 ? -73.938 47.031 -2.396 1 20.72 659 SER A C 1
ATOM 5291 O O . SER A 1 659 ? -73.062 47.781 -2.014 1 20.72 659 SER A O 1
ATOM 5293 N N . SER A 1 660 ? -74.062 45.719 -1.758 1 18.31 660 SER A N 1
ATOM 5294 C CA . SER A 1 660 ? -73.75 45.656 -0.344 1 18.31 660 SER A CA 1
ATOM 5295 C C . SER A 1 660 ? -72.188 45.688 -0.151 1 18.31 660 SER A C 1
ATOM 5297 O O . SER A 1 660 ? -71.438 45.25 -1.022 1 18.31 660 SER A O 1
ATOM 5299 N N . SER A 1 661 ? -71.625 46.312 1.045 1 19.66 661 SER A N 1
ATOM 5300 C CA . SER A 1 661 ? -70.438 46.938 1.619 1 19.66 661 SER A CA 1
ATOM 5301 C C . SER A 1 661 ? -69.375 45.875 1.967 1 19.66 661 SER A C 1
ATOM 5303 O O . SER A 1 661 ? -69.562 45.094 2.895 1 19.66 661 SER A O 1
ATOM 5305 N N . ARG A 1 662 ? -68.75 45.156 1.079 1 20.05 662 ARG A N 1
ATOM 5306 C CA . ARG A 1 662 ? -68 43.906 1.174 1 20.05 662 ARG A CA 1
ATOM 5307 C C . ARG A 1 662 ? -66.75 44.031 2.059 1 20.05 662 ARG A C 1
ATOM 5309 O O . ARG A 1 662 ? -65.812 44.656 1.659 1 20.05 662 ARG A O 1
ATOM 5316 N N . THR A 1 663 ? -66.938 44.219 3.383 1 18.81 663 THR A N 1
ATOM 5317 C CA . THR A 1 663 ? -65.812 44.469 4.285 1 18.81 663 THR A CA 1
ATOM 5318 C C . THR A 1 663 ? -64.812 43.344 4.223 1 18.81 663 THR A C 1
ATOM 5320 O O . THR A 1 663 ? -65.188 42.156 4.332 1 18.81 663 THR A O 1
ATOM 5323 N N . ARG A 1 664 ? -63.562 43.5 3.676 1 19.41 664 ARG A N 1
ATOM 5324 C CA . ARG A 1 664 ? -62.438 42.688 3.201 1 19.41 664 ARG A CA 1
ATOM 5325 C C . ARG A 1 664 ? -61.781 41.938 4.348 1 19.41 664 ARG A C 1
ATOM 5327 O O . ARG A 1 664 ? -61.031 42.5 5.129 1 19.41 664 ARG A O 1
ATOM 5334 N N . THR A 1 665 ? -62.5 41.156 5.129 1 18.83 665 THR A N 1
ATOM 5335 C CA . THR A 1 665 ? -61.844 40.531 6.277 1 18.83 665 THR A CA 1
ATOM 5336 C C . THR A 1 665 ? -60.656 39.688 5.836 1 18.83 665 THR A C 1
ATOM 5338 O O . THR A 1 665 ? -60.781 38.875 4.938 1 18.83 665 THR A O 1
ATOM 5341 N N . LEU A 1 666 ? -59.375 40.156 6.02 1 19.58 666 LEU A N 1
ATOM 5342 C CA . LEU A 1 666 ? -58.031 39.688 5.73 1 19.58 666 LEU A CA 1
ATOM 5343 C C . LEU A 1 666 ? -57.781 38.312 6.352 1 19.58 666 LEU A C 1
ATOM 5345 O O . LEU A 1 666 ? -57.656 38.188 7.574 1 19.58 666 LEU A O 1
ATOM 5349 N N . ILE A 1 667 ? -58.531 37.25 6.012 1 18.66 667 ILE A N 1
ATOM 5350 C CA . ILE A 1 667 ? -58.406 35.969 6.652 1 18.66 667 ILE A CA 1
ATOM 5351 C C . ILE A 1 667 ? -56.969 35.438 6.5 1 18.66 667 ILE A C 1
ATOM 5353 O O . ILE A 1 667 ? -56.438 35.344 5.387 1 18.66 667 ILE A O 1
ATOM 5357 N N . ASP A 1 668 ? -56.062 35.5 7.551 1 20.09 668 ASP A N 1
ATOM 5358 C CA . ASP A 1 668 ? -54.688 35.094 7.809 1 20.09 668 ASP A CA 1
ATOM 5359 C C . ASP A 1 668 ? -54.531 33.562 7.598 1 20.09 668 ASP A C 1
ATOM 5361 O O . ASP A 1 668 ? -55.062 32.781 8.383 1 20.09 668 ASP A O 1
ATOM 5365 N N . GLU A 1 669 ? -54.906 33.031 6.453 1 19.58 669 GLU A N 1
ATOM 5366 C CA . GLU A 1 669 ? -54.875 31.578 6.234 1 19.58 669 GLU A CA 1
ATOM 5367 C C . GLU A 1 669 ? -53.5 31 6.57 1 19.58 669 GLU A C 1
ATOM 5369 O O . GLU A 1 669 ? -52.5 31.453 6.043 1 19.58 669 GLU A O 1
ATOM 5374 N N . GLU A 1 670 ? -53.312 30.453 7.781 1 20.34 670 GLU A N 1
ATOM 5375 C CA . GLU A 1 670 ? -52.219 29.703 8.375 1 20.34 670 GLU A CA 1
ATOM 5376 C C . GLU A 1 670 ? -51.812 28.516 7.508 1 20.34 670 GLU A C 1
ATOM 5378 O O . GLU A 1 670 ? -52.625 27.625 7.262 1 20.34 670 GLU A O 1
ATOM 5383 N N . TYR A 1 671 ? -51.125 28.703 6.395 1 19.72 671 TYR A N 1
ATOM 5384 C CA . TYR A 1 671 ? -50.656 27.672 5.48 1 19.72 671 TYR A CA 1
ATOM 5385 C C . TYR A 1 671 ? -49.938 26.562 6.238 1 19.72 671 TYR A C 1
ATOM 5387 O O . TYR A 1 671 ? -48.938 26.812 6.934 1 19.72 671 TYR A O 1
ATOM 5395 N N . GLU A 1 672 ? -50.688 25.641 6.852 1 19.77 672 GLU A N 1
ATOM 5396 C CA . GLU A 1 672 ? -50.125 24.422 7.445 1 19.77 672 GLU A CA 1
ATOM 5397 C C . GLU A 1 672 ? -49.25 23.672 6.445 1 19.77 672 GLU A C 1
ATOM 5399 O O . GLU A 1 672 ? -49.719 23.266 5.379 1 19.77 672 GLU A O 1
ATOM 5404 N N . GLU A 1 673 ? -48 24.094 6.254 1 19.38 673 GLU A N 1
ATOM 5405 C CA . GLU A 1 673 ? -47 23.406 5.469 1 19.38 673 GLU A CA 1
ATOM 5406 C C . GLU A 1 673 ? -46.938 21.922 5.777 1 19.38 673 GLU A C 1
ATOM 5408 O O . GLU A 1 673 ? -46.656 21.531 6.906 1 19.38 673 GLU A O 1
ATOM 5413 N N . GLU A 1 674 ? -47.969 21.156 5.387 1 21.25 674 GLU A N 1
ATOM 5414 C CA . GLU A 1 674 ? -47.938 19.703 5.516 1 21.25 674 GLU A CA 1
ATOM 5415 C C . GLU A 1 674 ? -46.594 19.141 5.051 1 21.25 674 GLU A C 1
ATOM 5417 O O . GLU A 1 674 ? -46.156 19.391 3.92 1 21.25 674 GLU A O 1
ATOM 5422 N N . GLU A 1 675 ? -45.656 18.969 5.984 1 21.61 675 GLU A N 1
ATOM 5423 C CA . GLU A 1 675 ? -44.375 18.312 5.941 1 21.61 675 GLU A CA 1
ATOM 5424 C C . GLU A 1 675 ? -44.469 16.906 5.328 1 21.61 675 GLU A C 1
ATOM 5426 O O . GLU A 1 675 ? -45 16 5.953 1 21.61 675 GLU A O 1
ATOM 5431 N N . ASP A 1 676 ? -45 16.797 4.125 1 20.62 676 ASP A N 1
ATOM 5432 C CA . ASP A 1 676 ? -45.031 15.484 3.477 1 20.62 676 ASP A CA 1
ATOM 5433 C C . ASP A 1 676 ? -43.719 14.734 3.73 1 20.62 676 ASP A C 1
ATOM 5435 O O . ASP A 1 676 ? -42.625 15.211 3.352 1 20.62 676 ASP A O 1
ATOM 5439 N N . GLU A 1 677 ? -43.656 14.055 4.855 1 22.67 677 GLU A N 1
ATOM 5440 C CA . GLU A 1 677 ? -42.656 13.062 5.234 1 22.67 677 GLU A CA 1
ATOM 5441 C C . GLU A 1 677 ? -42.469 12.016 4.137 1 22.67 677 GLU A C 1
ATOM 5443 O O . GLU A 1 677 ? -43.312 11.141 3.957 1 22.67 677 GLU A O 1
ATOM 5448 N N . GLU A 1 678 ? -42.25 12.43 2.902 1 22.78 678 GLU A N 1
ATOM 5449 C CA . GLU A 1 678 ? -41.906 11.43 1.893 1 22.78 678 GLU A CA 1
ATOM 5450 C C . GLU A 1 678 ? -41.062 10.297 2.494 1 22.78 678 GLU A C 1
ATOM 5452 O O . GLU A 1 678 ? -40.031 10.539 3.105 1 22.78 678 GLU A O 1
ATOM 5457 N N . GLN A 1 679 ? -41.75 9.289 2.941 1 22 679 GLN A N 1
ATOM 5458 C CA . GLN A 1 679 ? -41.219 7.996 3.357 1 22 679 GLN A CA 1
ATOM 5459 C C . GLN A 1 679 ? -40.219 7.457 2.334 1 22 679 GLN A C 1
ATOM 5461 O O . GLN A 1 679 ? -40.625 6.973 1.271 1 22 679 GLN A O 1
ATOM 5466 N N . TYR A 1 680 ? -39.312 8.258 1.942 1 22.02 680 TYR A N 1
ATOM 5467 C CA . TYR A 1 680 ? -38.219 7.641 1.194 1 22.02 680 TYR A CA 1
ATOM 5468 C C . TYR A 1 680 ? -37.875 6.266 1.756 1 22.02 680 TYR A C 1
ATOM 5470 O O . TYR A 1 680 ? -37.688 6.109 2.965 1 22.02 680 TYR A O 1
ATOM 5478 N N . ASN A 1 681 ? -38.594 5.238 1.274 1 22.44 681 ASN A N 1
ATOM 5479 C CA . ASN A 1 681 ? -38.219 3.854 1.538 1 22.44 681 ASN A CA 1
ATOM 5480 C C . ASN A 1 681 ? -36.719 3.721 1.792 1 22.44 681 ASN A C 1
ATOM 5482 O O . ASN A 1 681 ? -35.906 4.383 1.137 1 22.44 681 ASN A O 1
ATOM 5486 N N . ASP A 1 682 ? -36.438 3.334 3.002 1 23.42 682 ASP A N 1
ATOM 5487 C CA . ASP A 1 682 ? -35.156 3.002 3.613 1 23.42 682 ASP A CA 1
ATOM 5488 C C . ASP A 1 682 ? -34.25 2.264 2.629 1 23.42 682 ASP A C 1
ATOM 5490 O O . ASP A 1 682 ? -34.375 1.048 2.461 1 23.42 682 ASP A O 1
ATOM 5494 N N . VAL A 1 683 ? -34.281 2.689 1.376 1 23.73 683 VAL A N 1
ATOM 5495 C CA . VAL A 1 683 ? -33.219 2.127 0.58 1 23.73 683 VAL A CA 1
ATOM 5496 C C . VAL A 1 683 ? -32 1.846 1.475 1 23.73 683 VAL A C 1
ATOM 5498 O O . VAL A 1 683 ? -31.641 2.666 2.322 1 23.73 683 VAL A O 1
ATOM 5501 N N . GLU A 1 684 ? -31.734 0.521 1.56 1 24.72 684 GLU A N 1
ATOM 5502 C CA . GLU A 1 684 ? -30.672 -0.052 2.369 1 24.72 684 GLU A CA 1
ATOM 5503 C C . GLU A 1 684 ? -29.453 0.873 2.414 1 24.72 684 GLU A C 1
ATOM 5505 O O . GLU A 1 684 ? -28.969 1.328 1.373 1 24.72 684 GLU A O 1
ATOM 5510 N N . ASP A 1 685 ? -29.5 1.777 3.355 1 24.45 685 ASP A N 1
ATOM 5511 C CA . ASP A 1 685 ? -28.391 2.65 3.723 1 24.45 685 ASP A CA 1
ATOM 5512 C C . ASP A 1 685 ? -27.047 2.018 3.354 1 24.45 685 ASP A C 1
ATOM 5514 O O . ASP A 1 685 ? -26.672 0.984 3.91 1 24.45 685 ASP A O 1
ATOM 5518 N N . PHE A 1 686 ? -26.875 1.962 2.041 1 24.64 686 PHE A N 1
ATOM 5519 C CA . PHE A 1 686 ? -25.484 1.74 1.681 1 24.64 686 PHE A CA 1
ATOM 5520 C C . PHE A 1 686 ? -24.547 2.41 2.682 1 24.64 686 PHE A C 1
ATOM 5522 O O . PHE A 1 686 ? -24.422 3.637 2.693 1 24.64 686 PHE A O 1
ATOM 5529 N N . ASP A 1 687 ? -24.75 2.021 3.902 1 25.08 687 ASP A N 1
ATOM 5530 C CA . ASP A 1 687 ? -23.75 2.449 4.875 1 25.08 687 ASP A CA 1
ATOM 5531 C C . ASP A 1 687 ? -22.391 2.623 4.219 1 25.08 687 ASP A C 1
ATOM 5533 O O . ASP A 1 687 ? -22.016 1.844 3.342 1 25.08 687 ASP A O 1
ATOM 5537 N N . LEU A 1 688 ? -22.016 3.842 4.082 1 24.52 688 LEU A N 1
ATOM 5538 C CA . LEU A 1 688 ? -20.641 4.18 3.736 1 24.52 688 LEU A CA 1
ATOM 5539 C C . LEU A 1 688 ? -19.703 3.018 4.039 1 24.52 688 LEU A C 1
ATOM 5541 O O . LEU A 1 688 ? -19.641 2.551 5.18 1 24.52 688 LEU A O 1
ATOM 5545 N N . GLN A 1 689 ? -19.75 1.95 3.232 1 26.58 689 GLN A N 1
ATOM 5546 C CA . GLN A 1 689 ? -18.672 0.966 3.305 1 26.58 689 GLN A CA 1
ATOM 5547 C C . GLN A 1 689 ? -17.453 1.538 4.02 1 26.58 689 GLN A C 1
ATOM 5549 O O . GLN A 1 689 ? -17 2.637 3.697 1 26.58 689 GLN A O 1
ATOM 5554 N N . GLU A 1 690 ? -17.391 1.195 5.277 1 27.64 690 GLU A N 1
ATOM 5555 C CA . GLU A 1 690 ? -16.312 1.644 6.16 1 27.64 690 GLU A CA 1
ATOM 5556 C C . GLU A 1 690 ? -15.008 1.805 5.395 1 27.64 690 GLU A C 1
ATOM 5558 O O . GLU A 1 690 ? -14.43 0.82 4.93 1 27.64 690 GLU A O 1
ATOM 5563 N N . LEU A 1 691 ? -15 2.727 4.461 1 27.84 691 LEU A N 1
ATOM 5564 C CA . LEU A 1 691 ? -13.695 3.174 3.994 1 27.84 691 LEU A CA 1
ATOM 5565 C C . LEU A 1 691 ? -12.625 2.922 5.051 1 27.84 691 LEU A C 1
ATOM 5567 O O . LEU A 1 691 ? -12.914 2.912 6.25 1 27.84 691 LEU A O 1
ATOM 5571 N N . ASP A 1 692 ? -11.648 2.143 4.684 1 26.34 692 ASP A N 1
ATOM 5572 C CA . ASP A 1 692 ? -10.547 1.9 5.605 1 26.34 692 ASP A CA 1
ATOM 5573 C C . ASP A 1 692 ? -10.383 3.064 6.582 1 26.34 692 ASP A C 1
ATOM 5575 O O . ASP A 1 692 ? -10.172 4.207 6.164 1 26.34 692 ASP A O 1
ATOM 5579 N N . ASN A 1 693 ? -11.305 3.146 7.516 1 26.83 693 ASN A N 1
ATOM 5580 C CA . ASN A 1 693 ? -11.336 4.07 8.648 1 26.83 693 ASN A CA 1
ATOM 5581 C C . ASN A 1 693 ? -9.953 4.246 9.266 1 26.83 693 ASN A C 1
ATOM 5583 O O . ASN A 1 693 ? -9.398 3.303 9.828 1 26.83 693 ASN A O 1
ATOM 5587 N N . PHE A 1 694 ? -9.117 4.836 8.633 1 26.73 694 PHE A N 1
ATOM 5588 C CA . PHE A 1 694 ? -8.133 5.355 9.578 1 26.73 694 PHE A CA 1
ATOM 5589 C C . PHE A 1 694 ? -8.812 6.152 10.688 1 26.73 694 PHE A C 1
ATOM 5591 O O . PHE A 1 694 ? -9.297 7.258 10.453 1 26.73 694 PHE A O 1
ATOM 5598 N N . GLU A 1 695 ? -9.789 5.48 11.406 1 24.89 695 GLU A N 1
ATOM 5599 C CA . GLU A 1 695 ? -10.383 6.184 12.531 1 24.89 695 GLU A CA 1
ATOM 5600 C C . GLU A 1 695 ? -9.328 6.922 13.344 1 24.89 695 GLU A C 1
ATOM 5602 O O . GLU A 1 695 ? -8.312 6.34 13.734 1 24.89 695 GLU A O 1
ATOM 5607 N N . GLU A 1 696 ? -9.242 8.109 13.109 1 23.45 696 GLU A N 1
ATOM 5608 C CA . GLU A 1 696 ? -8.633 8.969 14.117 1 23.45 696 GLU A CA 1
ATOM 5609 C C . GLU A 1 696 ? -9.234 8.711 15.492 1 23.45 696 GLU A C 1
ATOM 5611 O O . GLU A 1 696 ? -10.438 8.852 15.688 1 23.45 696 GLU A O 1
ATOM 5616 N N . GLU A 1 697 ? -9.055 7.539 16.125 1 22.16 697 GLU A N 1
ATOM 5617 C CA . GLU A 1 697 ? -9.375 7.598 17.547 1 22.16 697 GLU A CA 1
ATOM 5618 C C . GLU A 1 697 ? -8.664 8.766 18.234 1 22.16 697 GLU A C 1
ATOM 5620 O O . GLU A 1 697 ? -7.5 9.047 17.938 1 22.16 697 GLU A O 1
ATOM 5625 N N . MET B 1 1 ? -2.473 -69.812 5.848 1 18.22 1 MET B N 1
ATOM 5626 C CA . MET B 1 1 ? -1.093 -69.438 6.113 1 18.22 1 MET B CA 1
ATOM 5627 C C . MET B 1 1 ? -1.018 -67.938 6.492 1 18.22 1 MET B C 1
ATOM 5629 O O . MET B 1 1 ? -1.313 -67.062 5.672 1 18.22 1 MET B O 1
ATOM 5633 N N . GLN B 1 2 ? -1.321 -67.562 7.781 1 19.75 2 GLN B N 1
ATOM 5634 C CA . GLN B 1 2 ? -1.637 -66.438 8.695 1 19.75 2 GLN B CA 1
ATOM 5635 C C . GLN B 1 2 ? -0.399 -65.625 9 1 19.75 2 GLN B C 1
ATOM 5637 O O . GLN B 1 2 ? -0.323 -65 10.047 1 19.75 2 GLN B O 1
ATOM 5642 N N . ASN B 1 3 ? 0.653 -65.688 8.102 1 16.92 3 ASN B N 1
ATOM 5643 C CA . ASN B 1 3 ? 2.006 -65.375 8.547 1 16.92 3 ASN B CA 1
ATOM 5644 C C . ASN B 1 3 ? 2.123 -63.938 8.984 1 16.92 3 ASN B C 1
ATOM 5646 O O . ASN B 1 3 ? 1.429 -63.062 8.453 1 16.92 3 ASN B O 1
ATOM 5650 N N . LYS B 1 4 ? 2.887 -63.781 10.086 1 20.53 4 LYS B N 1
ATOM 5651 C CA . LYS B 1 4 ? 3.338 -62.719 10.992 1 20.53 4 LYS B CA 1
ATOM 5652 C C . LYS B 1 4 ? 4.086 -61.625 10.242 1 20.53 4 LYS B C 1
ATOM 5654 O O . LYS B 1 4 ? 5.211 -61.844 9.781 1 20.53 4 LYS B O 1
ATOM 5659 N N . ILE B 1 5 ? 3.41 -60.812 9.398 1 20.55 5 ILE B N 1
ATOM 5660 C CA . ILE B 1 5 ? 4.039 -59.75 8.625 1 20.55 5 ILE B CA 1
ATOM 5661 C C . ILE B 1 5 ? 4.879 -58.875 9.555 1 20.55 5 ILE B C 1
ATOM 5663 O O . ILE B 1 5 ? 4.355 -58.281 10.5 1 20.55 5 ILE B O 1
ATOM 5667 N N . ALA B 1 6 ? 6.188 -59.219 9.727 1 22.38 6 ALA B N 1
ATOM 5668 C CA . ALA B 1 6 ? 7.301 -58.812 10.562 1 22.38 6 ALA B CA 1
ATOM 5669 C C . ALA B 1 6 ? 7.383 -57.281 10.625 1 22.38 6 ALA B C 1
ATOM 5671 O O . ALA B 1 6 ? 7.121 -56.594 9.633 1 22.38 6 ALA B O 1
ATOM 5672 N N . ASN B 1 7 ? 7.484 -56.719 11.828 1 20.27 7 ASN B N 1
ATOM 5673 C CA . ASN B 1 7 ? 7.473 -55.438 12.523 1 20.27 7 ASN B CA 1
ATOM 5674 C C . ASN B 1 7 ? 8.68 -54.594 12.148 1 20.27 7 ASN B C 1
ATOM 5676 O O . ASN B 1 7 ? 9.742 -54.719 12.75 1 20.27 7 ASN B O 1
ATOM 5680 N N . ASN B 1 8 ? 9.117 -54.656 10.836 1 19.92 8 ASN B N 1
ATOM 5681 C CA . ASN B 1 8 ? 10.398 -53.969 10.648 1 19.92 8 ASN B CA 1
ATOM 5682 C C . ASN B 1 8 ? 10.414 -52.594 11.344 1 19.92 8 ASN B C 1
ATOM 5684 O O . ASN B 1 8 ? 9.43 -51.875 11.297 1 19.92 8 ASN B O 1
ATOM 5688 N N . PRO B 1 9 ? 11.305 -52.406 12.273 1 21.75 9 PRO B N 1
ATOM 5689 C CA . PRO B 1 9 ? 11.531 -51.25 13.172 1 21.75 9 PRO B CA 1
ATOM 5690 C C . PRO B 1 9 ? 11.562 -49.938 12.438 1 21.75 9 PRO B C 1
ATOM 5692 O O . PRO B 1 9 ? 11.945 -49.875 11.266 1 21.75 9 PRO B O 1
ATOM 5695 N N . LYS B 1 10 ? 10.766 -48.969 12.961 1 23.12 10 LYS B N 1
ATOM 5696 C CA . LYS B 1 10 ? 10.391 -47.625 12.547 1 23.12 10 LYS B CA 1
ATOM 5697 C C . LYS B 1 10 ? 11.617 -46.719 12.406 1 23.12 10 LYS B C 1
ATOM 5699 O O . LYS B 1 10 ? 12.305 -46.469 13.391 1 23.12 10 LYS B O 1
ATOM 5704 N N . PHE B 1 11 ? 12.648 -47.062 11.484 1 20.81 11 PHE B N 1
ATOM 5705 C CA . PHE B 1 11 ? 13.773 -46.156 11.359 1 20.81 11 PHE B CA 1
ATOM 5706 C C . PHE B 1 11 ? 13.297 -44.719 11.383 1 20.81 11 PHE B C 1
ATOM 5708 O O . PHE B 1 11 ? 12.469 -44.312 10.562 1 20.81 11 PHE B O 1
ATOM 5715 N N . GLN B 1 12 ? 13.258 -44.094 12.547 1 21.8 12 GLN B N 1
ATOM 5716 C CA . GLN B 1 12 ? 12.883 -42.719 12.953 1 21.8 12 GLN B CA 1
ATOM 5717 C C . GLN B 1 12 ? 13.75 -41.688 12.258 1 21.8 12 GLN B C 1
ATOM 5719 O O . GLN B 1 12 ? 14.875 -41.438 12.688 1 21.8 12 GLN B O 1
ATOM 5724 N N . VAL B 1 13 ? 13.93 -41.812 10.961 1 22.36 13 VAL B N 1
ATOM 5725 C CA . VAL B 1 13 ? 14.805 -40.781 10.414 1 22.36 13 VAL B CA 1
ATOM 5726 C C . VAL B 1 13 ? 14.289 -39.375 10.812 1 22.36 13 VAL B C 1
ATOM 5728 O O . VAL B 1 13 ? 13.125 -39.062 10.562 1 22.36 13 VAL B O 1
ATOM 5731 N N . ARG B 1 14 ? 14.859 -38.75 11.82 1 23.16 14 ARG B N 1
ATOM 5732 C CA . ARG B 1 14 ? 14.688 -37.375 12.352 1 23.16 14 ARG B CA 1
ATOM 5733 C C . ARG B 1 14 ? 14.812 -36.344 11.242 1 23.16 14 ARG B C 1
ATOM 5735 O O . ARG B 1 14 ? 15.906 -36.125 10.703 1 23.16 14 ARG B O 1
ATOM 5742 N N . GLN B 1 15 ? 13.938 -36.375 10.328 1 23.78 15 GLN B N 1
ATOM 5743 C CA . GLN B 1 15 ? 14.062 -35.375 9.266 1 23.78 15 GLN B CA 1
ATOM 5744 C C . GLN B 1 15 ? 14.141 -33.969 9.844 1 23.78 15 GLN B C 1
ATOM 5746 O O . GLN B 1 15 ? 13.398 -33.625 10.773 1 23.78 15 GLN B O 1
ATOM 5751 N N . PRO B 1 16 ? 15.359 -33.344 9.727 1 24.73 16 PRO B N 1
ATOM 5752 C CA . PRO B 1 16 ? 15.57 -31.984 10.266 1 24.73 16 PRO B CA 1
ATOM 5753 C C . PRO B 1 16 ? 14.445 -31.031 9.898 1 24.73 16 PRO B C 1
ATOM 5755 O O . PRO B 1 16 ? 13.898 -31.094 8.797 1 24.73 16 PRO B O 1
ATOM 5758 N N . GLU B 1 17 ? 13.719 -30.547 10.844 1 24.66 17 GLU B N 1
ATOM 5759 C CA . GLU B 1 17 ? 12.523 -29.719 11.008 1 24.66 17 GLU B CA 1
ATOM 5760 C C . GLU B 1 17 ? 12.633 -28.438 10.188 1 24.66 17 GLU B C 1
ATOM 5762 O O . GLU B 1 17 ? 11.641 -27.734 9.992 1 24.66 17 GLU B O 1
ATOM 5767 N N . GLU B 1 18 ? 13.852 -27.859 9.992 1 25.67 18 GLU B N 1
ATOM 5768 C CA . GLU B 1 18 ? 13.891 -26.422 9.836 1 25.67 18 GLU B CA 1
ATOM 5769 C C . GLU B 1 18 ? 13.531 -26 8.414 1 25.67 18 GLU B C 1
ATOM 5771 O O . GLU B 1 18 ? 14.367 -26.078 7.512 1 25.67 18 GLU B O 1
ATOM 5776 N N . TYR B 1 19 ? 12.602 -26.578 7.887 1 24.97 19 TYR B N 1
ATOM 5777 C CA . TYR B 1 19 ? 12.336 -26.109 6.535 1 24.97 19 TYR B CA 1
ATOM 5778 C C . TYR B 1 19 ? 12.086 -24.609 6.523 1 24.97 19 TYR B C 1
ATOM 5780 O O . TYR B 1 19 ? 11.141 -24.125 7.152 1 24.97 19 TYR B O 1
ATOM 5788 N N . VAL B 1 20 ? 13.18 -23.797 6.57 1 26.86 20 VAL B N 1
ATOM 5789 C CA . VAL B 1 20 ? 13.07 -22.359 6.367 1 26.86 20 VAL B CA 1
ATOM 5790 C C . VAL B 1 20 ? 12.398 -22.078 5.027 1 26.86 20 VAL B C 1
ATOM 5792 O O . VAL B 1 20 ? 12.883 -22.516 3.979 1 26.86 20 VAL B O 1
ATOM 5795 N N . ASP B 1 21 ? 11.156 -22.297 4.965 1 26.22 21 ASP B N 1
ATOM 5796 C CA . ASP B 1 21 ? 10.445 -21.938 3.742 1 26.22 21 ASP B CA 1
ATOM 5797 C C . ASP B 1 21 ? 11.055 -20.672 3.113 1 26.22 21 ASP B C 1
ATOM 5799 O O . ASP B 1 21 ? 11.141 -19.625 3.758 1 26.22 21 ASP B O 1
ATOM 5803 N N . ILE B 1 22 ? 11.93 -20.922 2.273 1 26.91 22 ILE B N 1
ATOM 5804 C CA . ILE B 1 22 ? 12.719 -19.969 1.515 1 26.91 22 ILE B CA 1
ATOM 5805 C C . ILE B 1 22 ? 11.82 -18.844 1.001 1 26.91 22 ILE B C 1
ATOM 5807 O O . ILE B 1 22 ? 12.273 -17.703 0.828 1 26.91 22 ILE B O 1
ATOM 5811 N N . ASP B 1 23 ? 10.781 -19.266 0.442 1 28.25 23 ASP B N 1
ATOM 5812 C CA . ASP B 1 23 ? 10.07 -18.156 -0.194 1 28.25 23 ASP B CA 1
ATOM 5813 C C . ASP B 1 23 ? 9.695 -17.094 0.827 1 28.25 23 ASP B C 1
ATOM 5815 O O . ASP B 1 23 ? 8.992 -16.141 0.498 1 28.25 23 ASP B O 1
ATOM 5819 N N . ASP B 1 24 ? 9.727 -17.453 2.176 1 29.17 24 ASP B N 1
ATOM 5820 C CA . ASP B 1 24 ? 9.695 -16.656 3.393 1 29.17 24 ASP B CA 1
ATOM 5821 C C . ASP B 1 24 ? 10.891 -15.695 3.441 1 29.17 24 ASP B C 1
ATOM 5823 O O . ASP B 1 24 ? 11.211 -15.156 4.5 1 29.17 24 ASP B O 1
ATOM 5827 N N . LEU B 1 25 ? 11.805 -15.867 2.568 1 27.5 25 LEU B N 1
ATOM 5828 C CA . LEU B 1 25 ? 12.984 -15.016 2.527 1 27.5 25 LEU B CA 1
ATOM 5829 C C . LEU B 1 25 ? 12.594 -13.539 2.572 1 27.5 25 LEU B C 1
ATOM 5831 O O . LEU B 1 25 ? 13.289 -12.727 3.176 1 27.5 25 LEU B O 1
ATOM 5835 N N . ASP B 1 26 ? 11.656 -13.219 1.719 1 28.67 26 ASP B N 1
ATOM 5836 C CA . ASP B 1 26 ? 11.445 -11.781 1.811 1 28.67 26 ASP B CA 1
ATOM 5837 C C . ASP B 1 26 ? 10.859 -11.398 3.166 1 28.67 26 ASP B C 1
ATOM 5839 O O . ASP B 1 26 ? 10.969 -10.242 3.592 1 28.67 26 ASP B O 1
ATOM 5843 N N . GLU B 1 27 ? 10.078 -12.375 3.834 1 27.8 27 GLU B N 1
ATOM 5844 C CA . GLU B 1 27 ? 9.57 -12.125 5.18 1 27.8 27 GLU B CA 1
ATOM 5845 C C . GLU B 1 27 ? 10.617 -12.453 6.238 1 27.8 27 GLU B C 1
ATOM 5847 O O . GLU B 1 27 ? 10.477 -12.07 7.402 1 27.8 27 GLU B O 1
ATOM 5852 N N . MET B 1 28 ? 11.516 -13.492 6.09 1 27.75 28 MET B N 1
ATOM 5853 C CA . MET B 1 28 ? 12.352 -14.055 7.148 1 27.75 28 MET B CA 1
ATOM 5854 C C . MET B 1 28 ? 13.328 -13.008 7.672 1 27.75 28 MET B C 1
ATOM 5856 O O . MET B 1 28 ? 14.234 -13.328 8.453 1 27.75 28 MET B O 1
ATOM 5860 N N . ASP B 1 29 ? 13.477 -11.945 7.184 1 26.28 29 ASP B N 1
ATOM 5861 C CA . ASP B 1 29 ? 14.68 -11.305 7.695 1 26.28 29 ASP B CA 1
ATOM 5862 C C . ASP B 1 29 ? 14.633 -11.172 9.219 1 26.28 29 ASP B C 1
ATOM 5864 O O . ASP B 1 29 ? 15.594 -10.727 9.844 1 26.28 29 ASP B O 1
ATOM 5868 N N . ASP B 1 30 ? 13.438 -11.43 9.883 1 25.84 30 ASP B N 1
ATOM 5869 C CA . ASP B 1 30 ? 13.578 -11 11.273 1 25.84 30 ASP B CA 1
ATOM 5870 C C . ASP B 1 30 ? 14.219 -12.09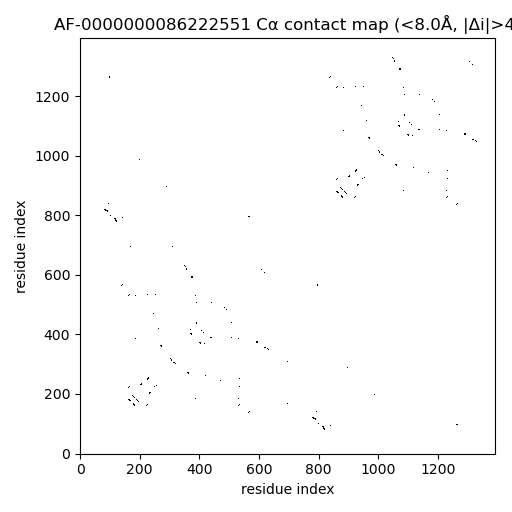4 12.125 1 25.84 30 ASP B C 1
ATOM 5872 O O . ASP B 1 30 ? 14.609 -11.859 13.266 1 25.84 30 ASP B O 1
ATOM 5876 N N . TYR B 1 31 ? 13.992 -13.484 11.875 1 25.55 31 TYR B N 1
ATOM 5877 C CA . TYR B 1 31 ? 14.227 -14.391 12.992 1 25.55 31 TYR B CA 1
ATOM 5878 C C . TYR B 1 31 ? 15.719 -14.539 13.273 1 25.55 31 TYR B C 1
ATOM 5880 O O . TYR B 1 31 ? 16.234 -15.656 13.344 1 25.55 31 TYR B O 1
ATOM 5888 N N . ALA B 1 32 ? 16.641 -13.891 12.734 1 25.45 32 ALA B N 1
ATOM 5889 C CA . ALA B 1 32 ? 18.016 -14.227 13.055 1 25.45 32 ALA B CA 1
ATOM 5890 C C . ALA B 1 32 ? 18.297 -14.055 14.547 1 25.45 32 ALA B C 1
ATOM 5892 O O . ALA B 1 32 ? 19.438 -14.141 14.984 1 25.45 32 ALA B O 1
ATOM 5893 N N . GLU B 1 33 ? 17.281 -13.586 15.344 1 24.44 33 GLU B N 1
ATOM 5894 C CA . GLU B 1 33 ? 17.969 -13.344 16.609 1 24.44 33 GLU B CA 1
ATOM 5895 C C . GLU B 1 33 ? 18.5 -14.641 17.203 1 24.44 33 GLU B C 1
ATOM 5897 O O . GLU B 1 33 ? 19.641 -14.711 17.641 1 24.44 33 GLU B O 1
ATOM 5902 N N . MET B 1 34 ? 17.641 -15.477 18.047 1 23.95 34 MET B N 1
ATOM 5903 C CA . MET B 1 34 ? 18.047 -16.062 19.312 1 23.95 34 MET B CA 1
ATOM 5904 C C . MET B 1 34 ? 18.719 -17.406 19.109 1 23.95 34 MET B C 1
ATOM 5906 O O . MET B 1 34 ? 18.953 -18.141 20.078 1 23.95 34 MET B O 1
ATOM 5910 N N . MET B 1 35 ? 18.656 -18.141 18.016 1 24.62 35 MET B N 1
ATOM 5911 C CA . MET B 1 35 ? 19.109 -19.484 18.312 1 24.62 35 MET B CA 1
ATOM 5912 C C . MET B 1 35 ? 20.578 -19.469 18.75 1 24.62 35 MET B C 1
ATOM 5914 O O . MET B 1 35 ? 21.375 -18.734 18.203 1 24.62 35 MET B O 1
ATOM 5918 N N . PRO B 1 36 ? 20.875 -19.969 20.047 1 24.28 36 PRO B N 1
ATOM 5919 C CA . PRO B 1 36 ? 22.266 -20.094 20.484 1 24.28 36 PRO B CA 1
ATOM 5920 C C . PRO B 1 36 ? 23.141 -20.797 19.438 1 24.28 36 PRO B C 1
ATOM 5922 O O . PRO B 1 36 ? 22.641 -21.547 18.594 1 24.28 36 PRO B O 1
ATOM 5925 N N . PRO B 1 37 ? 24.312 -20.328 19.219 1 22.84 37 PRO B N 1
ATOM 5926 C CA . PRO B 1 37 ? 25.25 -20.922 18.266 1 22.84 37 PRO B CA 1
ATOM 5927 C C . PRO B 1 37 ? 25.422 -22.422 18.484 1 22.84 37 PRO B C 1
ATOM 5929 O O . PRO B 1 37 ? 25.797 -22.859 19.578 1 22.84 37 PRO B O 1
ATOM 5932 N N . SER B 1 38 ? 24.438 -23.234 18.219 1 21.45 38 SER B N 1
ATOM 5933 C CA . SER B 1 38 ? 24.766 -24.641 18.438 1 21.45 38 SER B CA 1
ATOM 5934 C C . SER B 1 38 ? 26.203 -24.922 18 1 21.45 38 SER B C 1
ATOM 5936 O O . SER B 1 38 ? 26.719 -24.297 17.062 1 21.45 38 SER B O 1
ATOM 5938 N N . LYS B 1 39 ? 27 -25.562 18.922 1 21.91 39 LYS B N 1
ATOM 5939 C CA . LYS B 1 39 ? 28.375 -26.031 18.766 1 21.91 39 LYS B CA 1
ATOM 5940 C C . LYS B 1 39 ? 28.531 -26.797 17.453 1 21.91 39 LYS B C 1
ATOM 5942 O O . LYS B 1 39 ? 27.906 -27.844 17.266 1 21.91 39 LYS B O 1
ATOM 5947 N N . THR B 1 40 ? 28.562 -26.125 16.375 1 19.27 40 THR B N 1
ATOM 5948 C CA . THR B 1 40 ? 28.891 -26.75 15.102 1 19.27 40 THR B CA 1
ATOM 5949 C C . THR B 1 40 ? 30.062 -27.719 15.258 1 19.27 40 THR B C 1
ATOM 5951 O O . THR B 1 40 ? 31.141 -27.328 15.695 1 19.27 40 THR B O 1
ATOM 5954 N N . GLN B 1 41 ? 29.781 -28.891 15.742 1 19.77 41 GLN B N 1
ATOM 5955 C CA . GLN B 1 41 ? 30.859 -29.875 15.656 1 19.77 41 GLN B CA 1
ATOM 5956 C C . GLN B 1 41 ? 31.562 -29.781 14.312 1 19.77 41 GLN B C 1
ATOM 5958 O O . GLN B 1 41 ? 30.922 -29.609 13.273 1 19.77 41 GLN B O 1
ATOM 5963 N N . LYS B 1 42 ? 32.844 -29.469 14.414 1 21.56 42 LYS B N 1
ATOM 5964 C CA . LYS B 1 42 ? 33.938 -29.375 13.438 1 21.56 42 LYS B CA 1
ATOM 5965 C C . LYS B 1 42 ? 33.938 -30.578 12.5 1 21.56 42 LYS B C 1
ATOM 5967 O O . LYS B 1 42 ? 34.25 -31.703 12.906 1 21.56 42 LYS B O 1
ATOM 5972 N N . ILE B 1 43 ? 32.781 -30.844 11.867 1 19.52 43 ILE B N 1
ATOM 5973 C CA . ILE B 1 43 ? 33.031 -32 11.031 1 19.52 43 ILE B CA 1
ATOM 5974 C C . ILE B 1 43 ? 34.281 -31.781 10.18 1 19.52 43 ILE B C 1
ATOM 5976 O O . ILE B 1 43 ? 34.406 -30.75 9.508 1 19.52 43 ILE B O 1
ATOM 5980 N N . SER B 1 44 ? 35.406 -32.438 10.508 1 19.97 44 SER B N 1
ATOM 5981 C CA . SER B 1 44 ? 36.75 -32.562 9.969 1 19.97 44 SER B CA 1
ATOM 5982 C C . SER B 1 44 ? 36.719 -32.875 8.484 1 19.97 44 SER B C 1
ATOM 5984 O O . SER B 1 44 ? 36.344 -34 8.094 1 19.97 44 SER B O 1
ATOM 5986 N N . SER B 1 45 ? 35.938 -32.125 7.695 1 19.7 45 SER B N 1
ATOM 5987 C CA . SER B 1 45 ? 36.062 -32.438 6.273 1 19.7 45 SER B CA 1
ATOM 5988 C C . SER B 1 45 ? 37.5 -32.562 5.852 1 19.7 45 SER B C 1
ATOM 5990 O O . SER B 1 45 ? 38.344 -31.766 6.25 1 19.7 45 SER B O 1
ATOM 5992 N N . SER B 1 46 ? 37.969 -33.688 5.641 1 19.61 46 SER B N 1
ATOM 5993 C CA . SER B 1 46 ? 39.219 -34.188 5.094 1 19.61 46 SER B CA 1
ATOM 5994 C C . SER B 1 46 ? 39.625 -33.406 3.836 1 19.61 46 SER B C 1
ATOM 5996 O O . SER B 1 46 ? 38.75 -33 3.064 1 19.61 46 SER B O 1
ATOM 5998 N N . GLY B 1 47 ? 40.812 -32.75 3.797 1 19.08 47 GLY B N 1
ATOM 5999 C CA . GLY B 1 47 ? 41.688 -31.828 3.094 1 19.08 47 GLY B CA 1
ATOM 6000 C C . GLY B 1 47 ? 41.969 -32.25 1.656 1 19.08 47 GLY B C 1
ATOM 6001 O O . GLY B 1 47 ? 42.906 -31.734 1.025 1 19.08 47 GLY B O 1
ATOM 6002 N N . GLY B 1 48 ? 41 -32.875 0.885 1 19.12 48 GLY B N 1
ATOM 6003 C CA . GLY B 1 48 ? 41.688 -33.344 -0.322 1 19.12 48 GLY B CA 1
ATOM 6004 C C . GLY B 1 48 ? 42.344 -32.219 -1.088 1 19.12 48 GLY B C 1
ATOM 6005 O O . GLY B 1 48 ? 41.969 -31.047 -0.92 1 19.12 48 GLY B O 1
ATOM 6006 N N . SER B 1 49 ? 43.656 -32.281 -1.588 1 20.09 49 SER B N 1
ATOM 6007 C CA . SER B 1 49 ? 44.75 -31.531 -2.201 1 20.09 49 SER B CA 1
ATOM 6008 C C . SER B 1 49 ? 44.344 -30.984 -3.566 1 20.09 49 SER B C 1
ATOM 6010 O O . SER B 1 49 ? 44.844 -31.453 -4.598 1 20.09 49 SER B O 1
ATOM 6012 N N . SER B 1 50 ? 43.094 -30.5 -3.771 1 19.73 50 SER B N 1
ATOM 6013 C CA . SER B 1 50 ? 42.906 -30.219 -5.188 1 19.73 50 SER B CA 1
ATOM 6014 C C . SER B 1 50 ? 43.969 -29.266 -5.715 1 19.73 50 SER B C 1
ATOM 6016 O O . SER B 1 50 ? 44.375 -28.328 -5.016 1 19.73 50 SER B O 1
ATOM 6018 N N . THR B 1 51 ? 44.719 -29.578 -6.75 1 21.11 51 THR B N 1
ATOM 6019 C CA . THR B 1 51 ? 45.781 -28.984 -7.562 1 21.11 51 THR B CA 1
ATOM 6020 C C . THR B 1 51 ? 45.312 -27.672 -8.195 1 21.11 51 THR B C 1
ATOM 6022 O O . THR B 1 51 ? 44.188 -27.594 -8.711 1 21.11 51 THR B O 1
ATOM 6025 N N . ALA B 1 52 ? 45.906 -26.5 -7.863 1 21.7 52 ALA B N 1
ATOM 6026 C CA . ALA B 1 52 ? 45.906 -25.062 -8.086 1 21.7 52 ALA B CA 1
ATOM 6027 C C . ALA B 1 52 ? 46.031 -24.734 -9.578 1 21.7 52 ALA B C 1
ATOM 6029 O O . ALA B 1 52 ? 47.094 -24.922 -10.172 1 21.7 52 ALA B O 1
ATOM 6030 N N . ARG B 1 53 ? 45.031 -25.062 -10.422 1 22.84 53 ARG B N 1
ATOM 6031 C CA . ARG B 1 53 ? 45.344 -24.766 -11.82 1 22.84 53 ARG B CA 1
ATOM 6032 C C . ARG B 1 53 ? 45.719 -23.312 -12 1 22.84 53 ARG B C 1
ATOM 6034 O O . ARG B 1 53 ? 45.125 -22.422 -11.391 1 22.84 53 ARG B O 1
ATOM 6041 N N . SER B 1 54 ? 46.906 -22.984 -12.523 1 23.16 54 SER B N 1
ATOM 6042 C CA . SER B 1 54 ? 47.719 -21.828 -12.891 1 23.16 54 SER B CA 1
ATOM 6043 C C . SER B 1 54 ? 46.969 -20.891 -13.836 1 23.16 54 SER B C 1
ATOM 6045 O O . SER B 1 54 ? 46.406 -21.344 -14.836 1 23.16 54 SER B O 1
ATOM 6047 N N . VAL B 1 55 ? 46.219 -19.984 -13.305 1 25.73 55 VAL B N 1
ATOM 6048 C CA . VAL B 1 55 ? 45.562 -18.922 -14.031 1 25.73 55 VAL B CA 1
ATOM 6049 C C . VAL B 1 55 ? 46.5 -18.328 -15.07 1 25.73 55 VAL B C 1
ATOM 6051 O O . VAL B 1 55 ? 47.594 -17.891 -14.742 1 25.73 55 VAL B O 1
ATOM 6054 N N . THR B 1 56 ? 46.406 -18.812 -16.234 1 24.44 56 THR B N 1
ATOM 6055 C CA . THR B 1 56 ? 47.156 -18.375 -17.406 1 24.44 56 THR B CA 1
ATOM 6056 C C . THR B 1 56 ? 47.031 -16.875 -17.609 1 24.44 56 THR B C 1
ATOM 6058 O O . THR B 1 56 ? 45.906 -16.359 -17.703 1 24.44 56 THR B O 1
ATOM 6061 N N . LYS B 1 57 ? 48 -16.047 -17.125 1 28.25 57 LYS B N 1
ATOM 6062 C CA . LYS B 1 57 ? 48.344 -14.625 -17.234 1 28.25 57 LYS B CA 1
ATOM 6063 C C . LYS B 1 57 ? 48.375 -14.172 -18.688 1 28.25 57 LYS B C 1
ATOM 6065 O O . LYS B 1 57 ? 49 -14.805 -19.531 1 28.25 57 LYS B O 1
ATOM 6070 N N . GLY B 1 58 ? 47.281 -13.742 -19.188 1 24.02 58 GLY B N 1
ATOM 6071 C CA . GLY B 1 58 ? 47.375 -13.344 -20.578 1 24.02 58 GLY B CA 1
ATOM 6072 C C . GLY B 1 58 ? 48.531 -12.391 -20.859 1 24.02 58 GLY B C 1
ATOM 6073 O O . GLY B 1 58 ? 49.156 -11.891 -19.938 1 24.02 58 GLY B O 1
ATOM 6074 N N . PRO B 1 59 ? 49.156 -12.242 -22.016 1 25.28 59 PRO B N 1
ATOM 6075 C CA . PRO B 1 59 ? 50.438 -11.625 -22.344 1 25.28 59 PRO B CA 1
ATOM 6076 C C . PRO B 1 59 ? 50.531 -10.164 -21.922 1 25.28 59 PRO B C 1
ATOM 6078 O O . PRO B 1 59 ? 51.594 -9.648 -21.641 1 25.28 59 PRO B O 1
ATOM 6081 N N . LEU B 1 60 ? 49.469 -9.406 -22.156 1 27.48 60 LEU B N 1
ATOM 6082 C CA . LEU B 1 60 ? 49.781 -7.98 -22.062 1 27.48 60 LEU B CA 1
ATOM 6083 C C . LEU B 1 60 ? 50.094 -7.598 -20.625 1 27.48 60 LEU B C 1
ATOM 6085 O O . LEU B 1 60 ? 50.312 -6.422 -20.312 1 27.48 60 LEU B O 1
ATOM 6089 N N . ASN B 1 61 ? 49.906 -8.562 -19.688 1 27.39 61 ASN B N 1
ATOM 6090 C CA . ASN B 1 61 ? 50.375 -8.367 -18.328 1 27.39 61 ASN B CA 1
ATOM 6091 C C . ASN B 1 61 ? 51.875 -8.047 -18.297 1 27.39 61 ASN B C 1
ATOM 6093 O O . ASN B 1 61 ? 52.438 -7.855 -17.219 1 27.39 61 ASN B O 1
ATOM 6097 N N . LEU B 1 62 ? 52.5 -8.469 -19.344 1 25.59 62 LEU B N 1
ATOM 6098 C CA . LEU B 1 62 ? 53.969 -8.523 -19.328 1 25.59 62 LEU B CA 1
ATOM 6099 C C . LEU B 1 62 ? 54.562 -7.125 -19.344 1 25.59 62 LEU B C 1
ATOM 6101 O O . LEU B 1 62 ? 55.719 -6.922 -18.922 1 25.59 62 LEU B O 1
ATOM 6105 N N . TYR B 1 63 ? 54.062 -6.23 -20.266 1 29.31 63 TYR B N 1
ATOM 6106 C CA . TYR B 1 63 ? 54.969 -5.168 -20.641 1 29.31 63 TYR B CA 1
ATOM 6107 C C . TYR B 1 63 ? 55.188 -4.203 -19.469 1 29.31 63 TYR B C 1
ATOM 6109 O O . TYR B 1 63 ? 56.156 -3.422 -19.484 1 29.31 63 TYR B O 1
ATOM 6117 N N . PHE B 1 64 ? 54.094 -3.723 -18.844 1 30.09 64 PHE B N 1
ATOM 6118 C CA . PHE B 1 64 ? 54.438 -2.648 -17.922 1 30.09 64 PHE B CA 1
ATOM 6119 C C . PHE B 1 64 ? 55.125 -3.203 -16.672 1 30.09 64 PHE B C 1
ATOM 6121 O O . PHE B 1 64 ? 54.469 -3.896 -15.875 1 30.09 64 PHE B O 1
ATOM 6128 N N . SER B 1 65 ? 56.312 -3.561 -16.828 1 26.42 65 SER B N 1
ATOM 6129 C CA . SER B 1 65 ? 57.219 -3.854 -15.703 1 26.42 65 SER B CA 1
ATOM 6130 C C . SER B 1 65 ? 57.125 -2.764 -14.641 1 26.42 65 SER B C 1
ATOM 6132 O O . SER B 1 65 ? 57.25 -1.579 -14.945 1 26.42 65 SER B O 1
ATO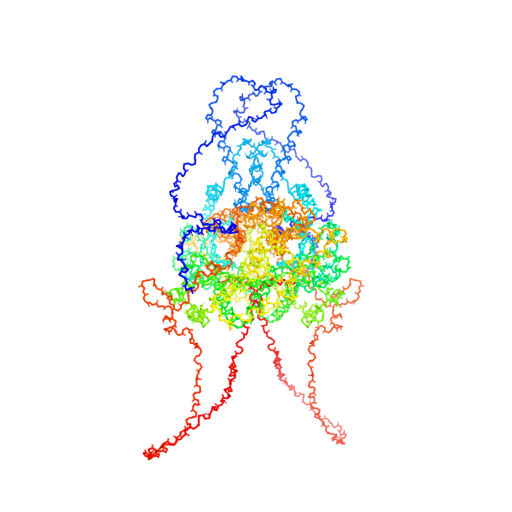M 6134 N N . GLN B 1 66 ? 56.344 -2.916 -13.727 1 26.94 66 GLN B N 1
ATOM 6135 C CA . GLN B 1 66 ? 56.438 -1.993 -12.594 1 26.94 66 GLN B CA 1
ATOM 6136 C C . GLN B 1 66 ? 57.875 -1.801 -12.172 1 26.94 66 GLN B C 1
ATOM 6138 O O . GLN B 1 66 ? 58.531 -2.752 -11.75 1 26.94 66 GLN B O 1
ATOM 6143 N N . LYS B 1 67 ? 58.625 -0.986 -12.844 1 27.55 67 LYS B N 1
ATOM 6144 C CA . LYS B 1 67 ? 59.875 -0.601 -12.195 1 27.55 67 LYS B CA 1
ATOM 6145 C C . LYS B 1 67 ? 59.688 -0.422 -10.688 1 27.55 67 LYS B C 1
ATOM 6147 O O . LYS B 1 67 ? 58.688 0.171 -10.258 1 27.55 67 LYS B O 1
ATOM 6152 N N . SER B 1 68 ? 60.344 -1.3 -9.898 1 28.89 68 SER B N 1
ATOM 6153 C CA . SER B 1 68 ? 60.625 -1.251 -8.469 1 28.89 68 SER B CA 1
ATOM 6154 C C . SER B 1 68 ? 61.125 0.137 -8.047 1 28.89 68 SER B C 1
ATOM 6156 O O . SER B 1 68 ? 62.312 0.451 -8.148 1 28.89 68 SER B O 1
ATOM 6158 N N . THR B 1 69 ? 60.781 1.217 -8.641 1 28.94 69 THR B N 1
ATOM 6159 C CA . THR B 1 69 ? 61.469 2.387 -8.102 1 28.94 69 THR B CA 1
ATOM 6160 C C . THR B 1 69 ? 61.531 2.314 -6.578 1 28.94 69 THR B C 1
ATOM 6162 O O . THR B 1 69 ? 60.75 1.615 -5.941 1 28.94 69 THR B O 1
ATOM 6165 N N . GLN B 1 70 ? 62.594 3.07 -5.914 1 30.11 70 GLN B N 1
ATOM 6166 C CA . GLN B 1 70 ? 63.031 3.121 -4.52 1 30.11 70 GLN B CA 1
ATOM 6167 C C . GLN B 1 70 ? 61.844 3.129 -3.574 1 30.11 70 GLN B C 1
ATOM 6169 O O . GLN B 1 70 ? 60.781 3.709 -3.887 1 30.11 70 GLN B O 1
ATOM 6174 N N . LYS B 1 71 ? 61.781 2.195 -2.619 1 31.67 71 LYS B N 1
ATOM 6175 C CA . LYS B 1 71 ? 61.156 1.939 -1.326 1 31.67 71 LYS B CA 1
ATOM 6176 C C . LYS B 1 71 ? 61.031 3.221 -0.503 1 31.67 71 LYS B C 1
ATOM 6178 O O . LYS B 1 71 ? 61.906 3.5 0.331 1 31.67 71 LYS B O 1
ATOM 6183 N N . GLY B 1 72 ? 61.062 4.305 -0.94 1 32.22 72 GLY B N 1
ATOM 6184 C CA . GLY B 1 72 ? 60.906 5.324 0.086 1 32.22 72 GLY B CA 1
ATOM 6185 C C . GLY B 1 72 ? 59.75 5.07 1.021 1 32.22 72 GLY B C 1
ATOM 6186 O O . GLY B 1 72 ? 58.719 4.523 0.607 1 32.22 72 GLY B O 1
ATOM 6187 N N . GLY B 1 73 ? 59.969 4.66 2.391 1 35.09 73 GLY B N 1
ATOM 6188 C CA . GLY B 1 73 ? 59.344 4.23 3.629 1 35.09 73 GLY B CA 1
ATOM 6189 C C . GLY B 1 73 ? 57.969 4.828 3.832 1 35.09 73 GLY B C 1
ATOM 6190 O O . GLY B 1 73 ? 57.781 5.703 4.68 1 35.09 73 GLY B O 1
ATOM 6191 N N . PHE B 1 74 ? 57.312 5.215 2.838 1 39.06 74 PHE B N 1
ATOM 6192 C CA . PHE B 1 74 ? 56 5.508 3.4 1 39.06 74 PHE B CA 1
ATOM 6193 C C . PHE B 1 74 ? 55.344 4.238 3.914 1 39.06 74 PHE B C 1
ATOM 6195 O O . PHE B 1 74 ? 55.219 3.256 3.18 1 39.06 74 PHE B O 1
ATOM 6202 N N . GLU B 1 75 ? 55.375 3.773 5.172 1 43.34 75 GLU B N 1
ATOM 6203 C CA . GLU B 1 75 ? 54.969 2.607 5.957 1 43.34 75 GLU B CA 1
ATOM 6204 C C . GLU B 1 75 ? 53.594 2.115 5.547 1 43.34 75 GLU B C 1
ATOM 6206 O O . GLU B 1 75 ? 52.656 2.912 5.402 1 43.34 75 GLU B O 1
ATOM 6211 N N . LYS B 1 76 ? 53.438 0.881 4.844 1 51.41 76 LYS B N 1
ATOM 6212 C CA . LYS B 1 76 ? 52.281 0.046 4.566 1 51.41 76 LYS B CA 1
ATOM 6213 C C . LYS B 1 76 ? 51.125 0.349 5.535 1 51.41 76 LYS B C 1
ATOM 6215 O O . LYS B 1 76 ? 49.969 0.309 5.16 1 51.41 76 LYS B O 1
ATOM 6220 N N . GLY B 1 77 ? 51.562 0.578 6.676 1 54.75 77 GLY B N 1
ATOM 6221 C CA . GLY B 1 77 ? 50.594 0.874 7.73 1 54.75 77 GLY B CA 1
ATOM 6222 C C . GLY B 1 77 ? 49.781 2.135 7.469 1 54.75 77 GLY B C 1
ATOM 6223 O O . GLY B 1 77 ? 48.594 2.186 7.758 1 54.75 77 GLY B O 1
ATOM 6224 N N . GLU B 1 78 ? 50.375 3.131 6.852 1 60.19 78 GLU B N 1
ATOM 6225 C CA . GLU B 1 78 ? 49.719 4.422 6.66 1 60.19 78 GLU B CA 1
ATOM 6226 C C . GLU B 1 78 ? 48.75 4.383 5.484 1 60.19 78 GLU B C 1
ATOM 6228 O O . GLU B 1 78 ? 47.688 4.992 5.535 1 60.19 78 GLU B O 1
ATOM 6233 N N . ILE B 1 79 ? 49.125 3.686 4.363 1 64.75 79 ILE B N 1
ATOM 6234 C CA . ILE B 1 79 ? 48.25 3.549 3.205 1 64.75 79 ILE B CA 1
ATOM 6235 C C . ILE B 1 79 ? 47 2.771 3.596 1 64.75 79 ILE B C 1
ATOM 6237 O O . ILE B 1 79 ? 45.875 3.119 3.182 1 64.75 79 ILE B O 1
ATOM 6241 N N . ASP B 1 80 ? 47.312 1.689 4.336 1 73.81 80 ASP B N 1
ATOM 6242 C CA . ASP B 1 80 ? 46.188 0.89 4.777 1 73.81 80 ASP B CA 1
ATOM 6243 C C . ASP B 1 80 ? 45.219 1.713 5.652 1 73.81 80 ASP B C 1
ATOM 6245 O O . ASP B 1 80 ? 44 1.581 5.551 1 73.81 80 ASP B O 1
ATOM 6249 N N . GLU B 1 81 ? 45.875 2.514 6.457 1 77 81 GLU B N 1
ATOM 6250 C CA . GLU B 1 81 ? 45.062 3.357 7.32 1 77 81 GLU B CA 1
ATOM 6251 C C . GLU B 1 81 ? 44.281 4.387 6.508 1 77 81 GLU B C 1
ATOM 6253 O O . GLU B 1 81 ? 43.125 4.68 6.816 1 77 81 GLU B O 1
ATOM 6258 N N . THR B 1 82 ? 44.906 4.934 5.465 1 83.44 82 THR B N 1
ATOM 6259 C CA . THR B 1 82 ? 44.219 5.898 4.609 1 83.44 82 THR B CA 1
ATOM 6260 C C . THR B 1 82 ? 43.062 5.238 3.859 1 83.44 82 THR B C 1
ATOM 6262 O O . THR B 1 82 ? 42 5.836 3.689 1 83.44 82 THR B O 1
ATOM 6265 N N . LYS B 1 83 ? 43.281 4.016 3.473 1 86.12 83 LYS B N 1
ATOM 6266 C CA . LYS B 1 83 ? 42.25 3.287 2.766 1 86.12 83 LYS B CA 1
ATOM 6267 C C . LYS B 1 83 ? 41.062 3.008 3.68 1 86.12 83 LYS B C 1
ATOM 6269 O O . LYS B 1 83 ? 39.906 3.043 3.238 1 86.12 83 LYS B O 1
ATOM 6274 N N . LYS B 1 84 ? 41.406 2.773 4.887 1 87.75 84 LYS B N 1
ATOM 6275 C CA . LYS B 1 84 ? 40.344 2.533 5.859 1 87.75 84 LYS B CA 1
ATOM 6276 C C . LYS B 1 84 ? 39.5 3.789 6.074 1 87.75 84 LYS B C 1
ATOM 6278 O O . LYS B 1 84 ? 38.281 3.711 6.18 1 87.75 84 LYS B O 1
ATOM 6283 N N . ILE B 1 85 ? 40.188 4.867 6.113 1 90 85 ILE B N 1
ATOM 6284 C CA . ILE B 1 85 ? 39.5 6.137 6.309 1 90 85 ILE B CA 1
ATOM 6285 C C . ILE B 1 85 ? 38.625 6.453 5.078 1 90 85 ILE B C 1
ATOM 6287 O O . ILE B 1 85 ? 37.5 6.891 5.207 1 90 85 ILE B O 1
ATOM 6291 N N . LEU B 1 86 ? 39.219 6.176 3.961 1 90.69 86 LEU B N 1
ATOM 6292 C CA . LEU B 1 86 ? 38.469 6.449 2.727 1 90.69 86 LEU B CA 1
ATOM 6293 C C . LEU B 1 86 ? 37.281 5.52 2.584 1 90.69 86 LEU B C 1
ATOM 6295 O O . LEU B 1 86 ? 36.219 5.93 2.092 1 90.69 86 LEU B O 1
ATOM 6299 N N . ARG B 1 87 ? 37.438 4.352 3.016 1 93.62 87 ARG B N 1
ATOM 6300 C CA . ARG B 1 87 ? 36.312 3.42 2.973 1 93.62 87 ARG B CA 1
ATOM 6301 C C . ARG B 1 87 ? 35.188 3.869 3.904 1 93.62 87 ARG B C 1
ATOM 6303 O O . ARG B 1 87 ? 34.031 3.83 3.535 1 93.62 87 ARG B O 1
ATOM 6310 N N . GLU B 1 88 ? 35.594 4.211 5.051 1 92.94 88 GLU B N 1
ATOM 6311 C CA . GLU B 1 88 ? 34.594 4.68 6.012 1 92.94 88 GLU B CA 1
ATOM 6312 C C . GLU B 1 88 ? 33.812 5.883 5.473 1 92.94 88 GLU B C 1
ATOM 6314 O O . GLU B 1 88 ? 32.625 5.996 5.672 1 92.94 88 GLU B O 1
ATOM 6319 N N . ARG B 1 89 ? 34.5 6.711 4.836 1 92.75 89 ARG B N 1
ATOM 6320 C CA . ARG B 1 89 ? 33.875 7.875 4.227 1 92.75 89 ARG B CA 1
ATOM 6321 C C . ARG B 1 89 ? 32.906 7.461 3.133 1 92.75 89 ARG B C 1
ATOM 6323 O O . ARG B 1 89 ? 31.797 8.016 3.033 1 92.75 89 ARG B O 1
ATOM 6330 N N . ALA B 1 90 ? 33.344 6.551 2.361 1 93.94 90 ALA B N 1
ATOM 6331 C CA . ALA B 1 90 ? 32.5 6.074 1.262 1 93.94 90 ALA B CA 1
ATOM 6332 C C . ALA B 1 90 ? 31.266 5.359 1.786 1 93.94 90 ALA B C 1
ATOM 6334 O O . ALA B 1 90 ? 30.156 5.582 1.295 1 93.94 90 ALA B O 1
ATOM 6335 N N . VAL B 1 91 ? 31.453 4.574 2.801 1 94.31 91 VAL B N 1
ATOM 6336 C CA . VAL B 1 91 ? 30.344 3.83 3.389 1 94.31 91 VAL B CA 1
ATOM 6337 C C . VAL B 1 91 ? 29.375 4.793 4.062 1 94.31 91 VAL B C 1
ATOM 6339 O O . VAL B 1 91 ? 28.156 4.637 3.957 1 94.31 91 VAL B O 1
ATOM 6342 N N . SER B 1 92 ? 29.891 5.742 4.68 1 93.56 92 SER B N 1
ATOM 6343 C CA . SER B 1 92 ? 29.062 6.75 5.32 1 93.56 92 SER B CA 1
ATOM 6344 C C . SER B 1 92 ? 28.25 7.539 4.293 1 93.56 92 SER B C 1
ATOM 6346 O O . SER B 1 92 ? 27.062 7.773 4.477 1 93.56 92 SER B O 1
ATOM 6348 N N . ALA B 1 93 ? 28.938 7.887 3.229 1 94.06 93 ALA B N 1
ATOM 6349 C CA . ALA B 1 93 ? 28.266 8.648 2.178 1 94.06 93 ALA B CA 1
ATOM 6350 C C . ALA B 1 93 ? 27.156 7.824 1.523 1 94.06 93 ALA B C 1
ATOM 6352 O O . ALA B 1 93 ? 26.094 8.352 1.207 1 94.06 93 ALA B O 1
ATOM 6353 N N . PHE B 1 94 ? 27.453 6.602 1.347 1 95 94 PHE B N 1
ATOM 6354 C CA . PHE B 1 94 ? 26.453 5.711 0.783 1 95 94 PHE B CA 1
ATOM 6355 C C . PHE B 1 94 ? 25.25 5.59 1.713 1 95 94 PHE B C 1
ATOM 6357 O O . PHE B 1 94 ? 24.094 5.66 1.267 1 95 94 PHE B O 1
ATOM 6364 N N . ALA B 1 95 ? 25.516 5.438 2.945 1 92.69 95 ALA B N 1
ATOM 6365 C CA . ALA B 1 95 ? 24.469 5.293 3.941 1 92.69 95 ALA B CA 1
ATOM 6366 C C . ALA B 1 95 ? 23.578 6.535 3.994 1 92.69 95 ALA B C 1
ATOM 6368 O O . ALA B 1 95 ? 22.359 6.434 4.059 1 92.69 95 ALA B O 1
ATOM 6369 N N . ILE B 1 96 ? 24.188 7.645 3.932 1 91.25 96 ILE B N 1
ATOM 6370 C CA . ILE B 1 96 ? 23.453 8.906 3.969 1 91.25 96 ILE B CA 1
ATOM 6371 C C . ILE B 1 96 ? 22.5 8.984 2.773 1 91.25 96 ILE B C 1
ATOM 6373 O O . ILE B 1 96 ? 21.328 9.336 2.924 1 91.25 96 ILE B O 1
ATOM 6377 N N . TRP B 1 97 ? 23 8.586 1.646 1 92 97 TRP B N 1
ATOM 6378 C CA . TRP B 1 97 ? 22.172 8.586 0.45 1 92 97 TRP B CA 1
ATOM 6379 C C . TRP B 1 97 ? 21.016 7.594 0.594 1 92 97 TRP B C 1
ATOM 6381 O O . TRP B 1 97 ? 19.875 7.898 0.227 1 92 97 TRP B O 1
ATOM 6391 N N . MET B 1 98 ? 21.297 6.457 1.124 1 90.69 98 MET B N 1
ATOM 6392 C CA . MET B 1 98 ? 20.297 5.41 1.323 1 90.69 98 MET B CA 1
ATOM 6393 C C . MET B 1 98 ? 19.172 5.898 2.236 1 90.69 98 MET B C 1
ATOM 6395 O O . MET B 1 98 ? 18 5.668 1.957 1 90.69 98 MET B O 1
ATOM 6399 N N . TYR B 1 99 ? 19.609 6.625 3.27 1 84.25 99 TYR B N 1
ATOM 6400 C CA . TYR B 1 99 ? 18.625 7.109 4.227 1 84.25 99 TYR B CA 1
ATOM 6401 C C . TYR B 1 99 ? 17.797 8.25 3.633 1 84.25 99 TYR B C 1
ATOM 6403 O O . TYR B 1 99 ? 16.578 8.305 3.824 1 84.25 99 TYR B O 1
ATOM 6411 N N . ASP B 1 100 ? 18.406 9.07 2.883 1 81.5 100 ASP B N 1
ATOM 6412 C CA . ASP B 1 100 ? 17.719 10.203 2.264 1 81.5 100 ASP B CA 1
ATOM 6413 C C . ASP B 1 100 ? 16.703 9.734 1.23 1 81.5 100 ASP B C 1
ATOM 6415 O O . ASP B 1 100 ? 15.594 10.273 1.153 1 81.5 100 ASP B O 1
ATOM 6419 N N . ALA B 1 101 ? 17.125 8.742 0.488 1 79.38 101 ALA B N 1
ATOM 6420 C CA . ALA B 1 101 ? 16.266 8.242 -0.584 1 79.38 101 ALA B CA 1
ATOM 6421 C C . ALA B 1 101 ? 15.266 7.223 -0.053 1 79.38 101 ALA B C 1
ATOM 6423 O O . ALA B 1 101 ? 14.336 6.832 -0.762 1 79.38 101 ALA B O 1
ATOM 6424 N N . GLY B 1 102 ? 15.445 6.816 1.209 1 78.12 102 GLY B N 1
ATOM 6425 C CA . GLY B 1 102 ? 14.539 5.84 1.792 1 78.12 102 GLY B CA 1
ATOM 6426 C C . GLY B 1 102 ? 14.656 4.469 1.158 1 78.12 102 GLY B C 1
ATOM 6427 O O . GLY B 1 102 ? 13.648 3.791 0.944 1 78.12 102 GLY B O 1
ATOM 6428 N N . LEU B 1 103 ? 15.805 4.02 0.8 1 81.81 103 LEU B N 1
ATOM 6429 C CA . LEU B 1 103 ? 16.016 2.73 0.152 1 81.81 103 LEU B CA 1
ATOM 6430 C C . LEU B 1 103 ? 15.977 1.597 1.171 1 81.81 103 LEU B C 1
ATOM 6432 O O . LEU B 1 103 ? 16.406 1.769 2.314 1 81.81 103 LEU B O 1
ATOM 6436 N N . PRO B 1 104 ? 15.484 0.45 0.786 1 77.88 104 PRO B N 1
ATOM 6437 C CA . PRO B 1 104 ? 15.531 -0.701 1.691 1 77.88 104 PRO B CA 1
ATOM 6438 C C . PRO B 1 104 ? 16.953 -1.17 1.976 1 77.88 104 PRO B C 1
ATOM 6440 O O . PRO B 1 104 ? 17.812 -1.149 1.083 1 77.88 104 PRO B O 1
ATOM 6443 N N . PHE B 1 105 ? 17.281 -1.637 3.164 1 81.19 105 PHE B N 1
ATOM 6444 C CA . PHE B 1 105 ? 18.609 -2.053 3.566 1 81.19 105 PHE B CA 1
ATOM 6445 C C . PHE B 1 105 ? 19.047 -3.293 2.795 1 81.19 105 PHE B C 1
ATOM 6447 O O . PHE B 1 105 ? 20.234 -3.473 2.521 1 81.19 105 PHE B O 1
ATOM 6454 N N . ASN B 1 106 ? 18.094 -4.062 2.354 1 80.38 106 ASN B N 1
ATOM 6455 C CA . ASN B 1 106 ? 18.391 -5.344 1.725 1 80.38 106 ASN B CA 1
ATOM 6456 C C . ASN B 1 106 ? 18.969 -5.16 0.323 1 80.38 106 ASN B C 1
ATOM 6458 O O . ASN B 1 106 ? 19.453 -6.117 -0.287 1 80.38 106 ASN B O 1
ATOM 6462 N N . CYS B 1 107 ? 18.906 -3.957 -0.169 1 85.5 107 CYS B N 1
ATOM 6463 C CA . CYS B 1 107 ? 19.422 -3.725 -1.516 1 85.5 107 CYS B CA 1
ATOM 6464 C C . CYS B 1 107 ? 20.922 -3.996 -1.587 1 85.5 107 CYS B C 1
ATOM 6466 O O . CYS B 1 107 ? 21.469 -4.234 -2.668 1 85.5 107 CYS B O 1
ATOM 6468 N N . VAL B 1 108 ? 21.656 -4.004 -0.431 1 90.38 108 VAL B N 1
ATOM 6469 C CA . VAL B 1 108 ? 23.109 -4.188 -0.407 1 90.38 108 VAL B CA 1
ATOM 6470 C C . VAL B 1 108 ? 23.438 -5.672 -0.521 1 90.38 108 VAL B C 1
ATOM 6472 O O . VAL B 1 108 ? 24.594 -6.035 -0.776 1 90.38 108 VAL B O 1
ATOM 6475 N N . ASN B 1 109 ? 22.516 -6.512 -0.419 1 83.75 109 ASN B N 1
ATOM 6476 C CA . ASN B 1 109 ? 22.75 -7.953 -0.416 1 83.75 109 ASN B CA 1
ATOM 6477 C C . ASN B 1 109 ? 22.75 -8.523 -1.832 1 83.75 109 ASN B C 1
ATOM 6479 O O . ASN B 1 109 ? 23.094 -9.688 -2.033 1 83.75 109 ASN B O 1
ATOM 6483 N N . HIS B 1 110 ? 22.406 -7.77 -2.818 1 83.69 110 HIS B N 1
ATOM 6484 C CA . HIS B 1 110 ? 22.406 -8.25 -4.195 1 83.69 110 HIS B CA 1
ATOM 6485 C C . HIS B 1 110 ? 23.812 -8.422 -4.723 1 83.69 110 HIS B C 1
ATOM 6487 O O . HIS B 1 110 ? 24.703 -7.609 -4.418 1 83.69 110 HIS B O 1
ATOM 6493 N N . LYS B 1 111 ? 24.125 -9.391 -5.5 1 84.81 111 LYS B N 1
ATOM 6494 C CA . LYS B 1 111 ? 25.453 -9.68 -6.047 1 84.81 111 LYS B CA 1
ATOM 6495 C C . LYS B 1 111 ? 25.922 -8.562 -6.973 1 84.81 111 LYS B C 1
ATOM 6497 O O . LYS B 1 111 ? 27.125 -8.289 -7.066 1 84.81 111 LYS B O 1
ATOM 6502 N N . SER B 1 112 ? 24.984 -7.945 -7.637 1 88.88 112 SER B N 1
ATOM 6503 C CA . SER B 1 112 ? 25.312 -6.863 -8.555 1 88.88 112 SER B CA 1
ATOM 6504 C C . SER B 1 112 ? 25.859 -5.648 -7.805 1 88.88 112 SER B C 1
ATOM 6506 O O . SER B 1 112 ? 26.469 -4.766 -8.406 1 88.88 112 SER B O 1
ATOM 6508 N N . PHE B 1 113 ? 25.688 -5.613 -6.52 1 93.06 113 PHE B N 1
ATOM 6509 C CA . PHE B 1 113 ? 26.125 -4.5 -5.695 1 93.06 113 PHE B CA 1
ATOM 6510 C C . PHE B 1 113 ? 27.656 -4.43 -5.652 1 93.06 113 PHE B C 1
ATOM 6512 O O . PHE B 1 113 ? 28.234 -3.354 -5.785 1 93.06 113 PHE B O 1
ATOM 6519 N N . ASP B 1 114 ? 28.266 -5.539 -5.555 1 91.75 114 ASP B N 1
ATOM 6520 C CA . ASP B 1 114 ? 29.719 -5.625 -5.504 1 91.75 114 ASP B CA 1
ATOM 6521 C C . ASP B 1 114 ? 30.344 -5.152 -6.812 1 91.75 114 ASP B C 1
ATOM 6523 O O . ASP B 1 114 ? 31.344 -4.418 -6.805 1 91.75 114 ASP B O 1
ATOM 6527 N N . LYS B 1 115 ? 29.719 -5.57 -7.867 1 92.56 115 LYS B N 1
ATOM 6528 C CA . LYS B 1 115 ? 30.234 -5.203 -9.188 1 92.56 115 LYS B CA 1
ATOM 6529 C C . LYS B 1 115 ? 30.141 -3.697 -9.414 1 92.56 115 LYS B C 1
ATOM 6531 O O . LYS B 1 115 ? 31.016 -3.096 -10.023 1 92.56 115 LYS B O 1
ATOM 6536 N N . PHE B 1 116 ? 29.125 -3.164 -8.883 1 94.19 116 PHE B N 1
ATOM 6537 C CA . PHE B 1 116 ? 28.906 -1.729 -9 1 94.19 116 PHE B CA 1
ATOM 6538 C C . PHE B 1 116 ? 29.969 -0.944 -8.258 1 94.19 116 PHE B C 1
ATOM 6540 O O . PHE B 1 116 ? 30.578 -0.027 -8.812 1 94.19 116 PHE B O 1
ATOM 6547 N N . PHE B 1 117 ? 30.234 -1.28 -7.027 1 93.88 117 PHE B N 1
ATOM 6548 C CA . PHE B 1 117 ? 31.219 -0.579 -6.227 1 93.88 117 PHE B CA 1
ATOM 6549 C C . PHE B 1 117 ? 32.594 -0.691 -6.859 1 93.88 117 PHE B C 1
ATOM 6551 O O . PHE B 1 117 ? 33.344 0.286 -6.902 1 93.88 117 PHE B O 1
ATOM 6558 N N . GLU B 1 118 ? 32.875 -1.859 -7.391 1 93.5 118 GLU B N 1
ATOM 6559 C CA . GLU B 1 118 ? 34.156 -2.082 -8.039 1 93.5 118 GLU B CA 1
ATOM 6560 C C . GLU B 1 118 ? 34.312 -1.229 -9.289 1 93.5 118 GLU B C 1
ATOM 6562 O O . GLU B 1 118 ? 35.375 -0.657 -9.547 1 93.5 118 GLU B O 1
ATOM 6567 N N . ALA B 1 119 ? 33.25 -1.104 -10.047 1 94.25 119 ALA B N 1
ATOM 6568 C CA . ALA B 1 119 ? 33.25 -0.332 -11.289 1 94.25 119 ALA B CA 1
ATOM 6569 C C . ALA B 1 119 ? 33.469 1.152 -11.008 1 94.25 119 ALA B C 1
ATOM 6571 O O . ALA B 1 119 ? 34.219 1.823 -11.719 1 94.25 119 ALA B O 1
ATOM 6572 N N . VAL B 1 120 ? 32.844 1.665 -10 1 94.31 120 VAL B N 1
ATOM 6573 C CA . VAL B 1 120 ? 33.031 3.07 -9.641 1 94.31 120 VAL B CA 1
ATOM 6574 C C . VAL B 1 120 ? 34.438 3.307 -9.117 1 94.31 120 VAL B C 1
ATOM 6576 O O . VAL B 1 120 ? 35.062 4.32 -9.43 1 94.31 120 VAL B O 1
ATOM 6579 N N . GLY B 1 121 ? 34.875 2.357 -8.297 1 92.88 121 GLY B N 1
ATOM 6580 C CA . GLY B 1 121 ? 36.25 2.445 -7.809 1 92.88 121 GLY B CA 1
ATOM 6581 C C . GLY B 1 121 ? 37.281 2.447 -8.922 1 92.88 121 GLY B C 1
ATOM 6582 O O . GLY B 1 121 ? 38.281 3.146 -8.836 1 92.88 121 GLY B O 1
ATOM 6583 N N . GLN B 1 122 ? 37.031 1.729 -9.945 1 91.94 122 GLN B N 1
ATOM 6584 C CA . GLN B 1 122 ? 37.938 1.637 -11.078 1 91.94 122 GLN B CA 1
ATOM 6585 C C . GLN B 1 122 ? 38 2.941 -11.867 1 91.94 122 GLN B C 1
ATOM 6587 O O . GLN B 1 122 ? 39 3.297 -12.445 1 91.94 122 GLN B O 1
ATOM 6592 N N . HIS B 1 123 ? 36.906 3.633 -11.945 1 91.75 123 HIS B N 1
ATOM 6593 C CA . HIS B 1 123 ? 36.906 4.934 -12.602 1 91.75 123 HIS B CA 1
ATOM 6594 C C . HIS B 1 123 ? 37.75 5.949 -11.836 1 91.75 123 HIS B C 1
ATOM 6596 O O . HIS B 1 123 ? 38.438 6.762 -12.438 1 91.75 123 HIS B O 1
ATOM 6602 N N . GLY B 1 124 ? 37.562 5.953 -10.469 1 88.62 124 GLY B N 1
ATOM 6603 C CA . GLY B 1 124 ? 38.344 6.875 -9.656 1 88.62 124 GLY B CA 1
ATOM 6604 C C . GLY B 1 124 ? 37.625 8.164 -9.352 1 88.62 124 GLY B C 1
ATOM 6605 O O . GLY B 1 124 ? 36.406 8.25 -9.531 1 88.62 124 GLY B O 1
ATOM 6606 N N . PRO B 1 125 ? 38.312 9.133 -8.828 1 90.44 125 PRO B N 1
ATOM 6607 C CA . PRO B 1 125 ? 37.656 10.375 -8.406 1 90.44 125 PRO B CA 1
ATOM 6608 C C . PRO B 1 125 ? 37.156 11.219 -9.586 1 90.44 125 PRO B C 1
ATOM 6610 O O . PRO B 1 125 ? 37.719 11.133 -10.68 1 90.44 125 PRO B O 1
ATOM 6613 N N . GLY B 1 126 ? 36.031 11.969 -9.406 1 89.12 126 GLY B N 1
ATOM 6614 C CA . GLY B 1 126 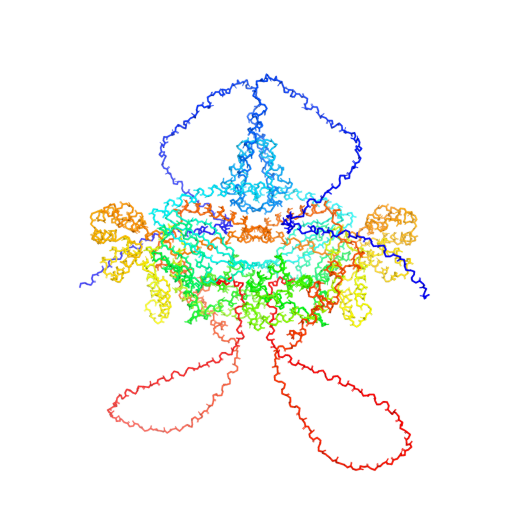? 35.531 12.93 -10.383 1 89.12 126 GLY B CA 1
ATOM 6615 C C . GLY B 1 126 ? 34.531 12.336 -11.344 1 89.12 126 GLY B C 1
ATOM 6616 O O . GLY B 1 126 ? 34.312 12.867 -12.438 1 89.12 126 GLY B O 1
ATOM 6617 N N . MET B 1 127 ? 34.094 11.211 -11.016 1 91.69 127 MET B N 1
ATOM 6618 C CA . MET B 1 127 ? 33.125 10.602 -11.898 1 91.69 127 MET B CA 1
ATOM 6619 C C . MET B 1 127 ? 31.781 11.32 -11.812 1 91.69 127 MET B C 1
ATOM 6621 O O . MET B 1 127 ? 31.266 11.562 -10.719 1 91.69 127 MET B O 1
ATOM 6625 N N . LYS B 1 128 ? 31.266 11.641 -12.914 1 91.25 128 LYS B N 1
ATOM 6626 C CA . LYS B 1 128 ? 29.891 12.172 -12.922 1 91.25 128 LYS B CA 1
ATOM 6627 C C . LYS B 1 128 ? 28.875 11.055 -12.695 1 91.25 128 LYS B C 1
ATOM 6629 O O . LYS B 1 128 ? 28.844 10.078 -13.445 1 91.25 128 LYS B O 1
ATOM 6634 N N . PRO B 1 129 ? 28.109 11.133 -11.656 1 93.19 129 PRO B N 1
ATOM 6635 C CA . PRO B 1 129 ? 27.141 10.078 -11.367 1 93.19 129 PRO B CA 1
ATOM 6636 C C . PRO B 1 129 ? 26.094 9.922 -12.477 1 93.19 129 PRO B C 1
ATOM 6638 O O . PRO B 1 129 ? 25.953 10.812 -13.32 1 93.19 129 PRO B O 1
ATOM 6641 N N . PRO B 1 130 ? 25.5 8.773 -12.531 1 93.56 130 PRO B N 1
ATOM 6642 C CA . PRO B 1 130 ? 24.453 8.562 -13.531 1 93.56 130 PRO B CA 1
ATOM 6643 C C . PRO B 1 130 ? 23.312 9.57 -13.406 1 93.56 130 PRO B C 1
ATOM 6645 O O . PRO B 1 130 ? 22.938 9.945 -12.297 1 93.56 130 PRO B O 1
ATOM 6648 N N . THR B 1 131 ? 22.812 9.961 -14.5 1 90.44 131 THR B N 1
ATOM 6649 C CA . THR B 1 131 ? 21.688 10.898 -14.531 1 90.44 131 THR B CA 1
ATOM 6650 C C . THR B 1 131 ? 20.359 10.148 -14.555 1 90.44 131 THR B C 1
ATOM 6652 O O . THR B 1 131 ? 20.328 8.945 -14.812 1 90.44 131 THR B O 1
ATOM 6655 N N . PHE B 1 132 ? 19.359 10.914 -14.258 1 89.12 132 PHE B N 1
ATOM 6656 C CA . PHE B 1 132 ? 18 10.367 -14.266 1 89.12 132 PHE B CA 1
ATOM 6657 C C . PHE B 1 132 ? 17.656 9.773 -15.625 1 89.12 132 PHE B C 1
ATOM 6659 O O . PHE B 1 132 ? 17.109 8.672 -15.703 1 89.12 132 PHE B O 1
ATOM 6666 N N . HIS B 1 133 ? 18.047 10.32 -16.672 1 87.94 133 HIS B N 1
ATOM 6667 C CA . HIS B 1 133 ? 17.766 9.867 -18.031 1 87.94 133 HIS B CA 1
ATOM 6668 C C . HIS B 1 133 ? 18.562 8.617 -18.391 1 87.94 133 HIS B C 1
ATOM 6670 O O . HIS B 1 133 ? 18.047 7.703 -19.031 1 87.94 133 HIS B O 1
ATOM 6676 N N . GLU B 1 134 ? 19.719 8.562 -17.953 1 91.94 134 GLU B N 1
ATOM 6677 C CA . GLU B 1 134 ? 20.578 7.434 -18.281 1 91.94 134 GLU B CA 1
ATOM 6678 C C . GLU B 1 134 ? 20.047 6.141 -17.672 1 91.94 134 GLU B C 1
ATOM 6680 O O . GLU B 1 134 ? 20.078 5.086 -18.312 1 91.94 134 GLU B O 1
ATOM 6685 N N . VAL B 1 135 ? 19.562 6.281 -16.438 1 90.25 135 VAL B N 1
ATOM 6686 C CA . VAL B 1 135 ? 19.109 5.066 -15.758 1 90.25 135 VAL B CA 1
ATOM 6687 C C . VAL B 1 135 ? 17.703 4.695 -16.219 1 90.25 135 VAL B C 1
ATOM 6689 O O . VAL B 1 135 ? 17.344 3.518 -16.266 1 90.25 135 VAL B O 1
ATOM 6692 N N . ARG B 1 136 ? 16.953 5.695 -16.625 1 85.69 136 ARG B N 1
ATOM 6693 C CA . ARG B 1 136 ? 15.547 5.488 -16.938 1 85.69 136 ARG B CA 1
ATOM 6694 C C . ARG B 1 136 ? 15.375 5.086 -18.406 1 85.69 136 ARG B C 1
ATOM 6696 O O . ARG B 1 136 ? 14.422 4.387 -18.75 1 85.69 136 ARG B O 1
ATOM 6703 N N . VAL B 1 137 ? 16.266 5.453 -19.25 1 87.44 137 VAL B N 1
ATOM 6704 C CA . VAL B 1 137 ? 16.031 5.238 -20.672 1 87.44 137 VAL B CA 1
ATOM 6705 C C . VAL B 1 137 ? 17.203 4.473 -21.281 1 87.44 137 VAL B C 1
ATOM 6707 O O . VAL B 1 137 ? 17.078 3.293 -21.625 1 87.44 137 VAL B O 1
ATOM 6710 N N . THR B 1 138 ? 18.406 5.066 -21.234 1 89 138 THR B N 1
ATOM 6711 C CA . THR B 1 138 ? 19.562 4.555 -21.969 1 89 138 THR B CA 1
ATOM 6712 C C . THR B 1 138 ? 19.953 3.166 -21.469 1 89 138 THR B C 1
ATOM 6714 O O . THR B 1 138 ? 20 2.209 -22.25 1 89 138 THR B O 1
ATOM 6717 N N . HIS B 1 139 ? 20.203 3.078 -20.266 1 92.06 139 HIS B N 1
ATOM 6718 C CA . HIS B 1 139 ? 20.688 1.808 -19.75 1 92.06 139 HIS B CA 1
ATOM 6719 C C . HIS B 1 139 ? 19.562 0.809 -19.562 1 92.06 139 HIS B C 1
ATOM 6721 O O . HIS B 1 139 ? 19.797 -0.401 -19.516 1 92.06 139 HIS B O 1
ATOM 6727 N N . LEU B 1 140 ? 18.375 1.313 -19.406 1 88.19 140 LEU B N 1
ATOM 6728 C CA . LEU B 1 140 ? 17.219 0.414 -19.375 1 88.19 140 LEU B CA 1
ATOM 6729 C C . LEU B 1 140 ? 17.078 -0.334 -20.703 1 88.19 140 LEU B C 1
ATOM 6731 O O . LEU B 1 140 ? 16.891 -1.553 -20.719 1 88.19 140 LEU B O 1
ATOM 6735 N N . LYS B 1 141 ? 17.234 0.423 -21.75 1 89.88 141 LYS B N 1
ATOM 6736 C CA . LYS B 1 141 ? 17.156 -0.184 -23.078 1 89.88 141 LYS B CA 1
ATOM 6737 C C . LYS B 1 141 ? 18.281 -1.193 -23.297 1 89.88 141 LYS B C 1
ATOM 6739 O O . LYS B 1 141 ? 18.047 -2.268 -23.859 1 89.88 141 LYS B O 1
ATOM 6744 N N . LYS B 1 142 ? 19.422 -0.858 -22.828 1 91 142 LYS B N 1
ATOM 6745 C CA . LYS B 1 142 ? 20.562 -1.762 -22.969 1 91 142 LYS B CA 1
ATOM 6746 C C . LYS B 1 142 ? 20.328 -3.059 -22.188 1 91 142 LYS B C 1
ATOM 6748 O O . LYS B 1 142 ? 20.656 -4.145 -22.672 1 91 142 LYS B O 1
ATOM 6753 N N . GLU B 1 143 ? 19.797 -2.875 -21.047 1 90.69 143 GLU B N 1
ATOM 6754 C CA . GLU B 1 143 ? 19.547 -4.059 -20.234 1 90.69 143 GLU B CA 1
ATOM 6755 C C . GLU B 1 143 ? 18.438 -4.922 -20.828 1 90.69 143 GLU B C 1
ATOM 6757 O O . GLU B 1 143 ? 18.469 -6.148 -20.688 1 90.69 143 GLU B O 1
ATOM 6762 N N . VAL B 1 144 ? 17.453 -4.32 -21.438 1 90.06 144 VAL B N 1
ATOM 6763 C CA . VAL B 1 144 ? 16.406 -5.078 -22.125 1 90.06 144 VAL B CA 1
ATOM 6764 C C . VAL B 1 144 ? 17.031 -5.934 -23.219 1 90.06 144 VAL B C 1
ATOM 6766 O O . VAL B 1 144 ? 16.688 -7.105 -23.375 1 90.06 144 VAL B O 1
ATOM 6769 N N . ASP B 1 145 ? 17.984 -5.359 -23.875 1 90.44 145 ASP B N 1
ATOM 6770 C CA . ASP B 1 145 ? 18.656 -6.078 -24.953 1 90.44 145 ASP B CA 1
ATOM 6771 C C . ASP B 1 145 ? 19.438 -7.266 -24.406 1 90.44 145 ASP B C 1
ATOM 6773 O O . ASP B 1 145 ? 19.5 -8.32 -25.047 1 90.44 145 ASP B O 1
ATOM 6777 N N . LYS B 1 146 ? 20.016 -7.062 -23.297 1 88.81 146 LYS B N 1
ATOM 6778 C CA . LYS B 1 146 ? 20.766 -8.156 -22.688 1 88.81 146 LYS B CA 1
ATOM 6779 C C . LYS B 1 146 ? 19.828 -9.297 -22.281 1 88.81 146 LYS B C 1
ATOM 6781 O O . LYS B 1 146 ? 20.156 -10.469 -22.438 1 88.81 146 LYS B O 1
ATOM 6786 N N . VAL B 1 147 ? 18.766 -8.93 -21.734 1 87.69 147 VAL B N 1
ATOM 6787 C CA . VAL B 1 147 ? 17.797 -9.938 -21.297 1 87.69 147 VAL B CA 1
ATOM 6788 C C . VAL B 1 147 ? 17.219 -10.648 -22.516 1 87.69 147 VAL B C 1
ATOM 6790 O O . VAL B 1 147 ? 16.906 -11.836 -22.453 1 87.69 147 VAL B O 1
ATOM 6793 N N . GLU B 1 148 ? 17.109 -9.93 -23.625 1 89.19 148 GLU B N 1
ATOM 6794 C CA . GLU B 1 148 ? 16.641 -10.539 -24.859 1 89.19 148 GLU B CA 1
ATOM 6795 C C . GLU B 1 148 ? 17.531 -11.688 -25.297 1 89.19 148 GLU B C 1
ATOM 6797 O O . GLU B 1 148 ? 17.062 -12.672 -25.875 1 89.19 148 GLU B O 1
ATOM 6802 N N . LYS B 1 149 ? 18.75 -11.57 -24.953 1 87.56 149 LYS B N 1
ATOM 6803 C CA . LYS B 1 149 ? 19.672 -12.656 -25.266 1 87.56 149 LYS B CA 1
ATOM 6804 C C . LYS B 1 149 ? 19.359 -13.898 -24.438 1 87.56 149 LYS B C 1
ATOM 6806 O O . LYS B 1 149 ? 19.484 -15.023 -24.922 1 87.56 149 LYS B O 1
ATOM 6811 N N . ILE B 1 150 ? 18.984 -13.664 -23.266 1 84 150 ILE B N 1
ATOM 6812 C CA . ILE B 1 150 ? 18.562 -14.773 -22.422 1 84 150 ILE B CA 1
ATOM 6813 C C . ILE B 1 150 ? 17.328 -15.438 -23.031 1 84 150 ILE B C 1
ATOM 6815 O O . ILE B 1 150 ? 17.234 -16.672 -23.078 1 84 150 ILE B O 1
ATOM 6819 N N . VAL B 1 151 ? 16.469 -14.688 -23.531 1 87.62 151 VAL B N 1
ATOM 6820 C CA . VAL B 1 151 ? 15.234 -15.188 -24.125 1 87.62 151 VAL B CA 1
ATOM 6821 C C . VAL B 1 151 ? 15.562 -15.984 -25.391 1 87.62 151 VAL B C 1
ATOM 6823 O O . VAL B 1 151 ? 14.914 -16.984 -25.688 1 87.62 151 VAL B O 1
ATOM 6826 N N . ASP B 1 152 ? 16.625 -15.57 -26.031 1 89.94 152 ASP B N 1
ATOM 6827 C CA . ASP B 1 152 ? 17.031 -16.25 -27.25 1 89.94 152 ASP B CA 1
ATOM 6828 C C . ASP B 1 152 ? 17.5 -17.672 -26.953 1 89.94 152 ASP B C 1
ATOM 6830 O O . ASP B 1 152 ? 17.281 -18.594 -27.75 1 89.94 152 ASP B O 1
ATOM 6834 N N . GLU B 1 153 ? 18.062 -17.812 -25.844 1 87.62 153 GLU B N 1
ATOM 6835 C CA . GLU B 1 153 ? 18.453 -19.156 -25.438 1 87.62 153 GLU B CA 1
ATOM 6836 C C . GLU B 1 153 ? 17.234 -20.047 -25.234 1 87.62 153 GLU B C 1
ATOM 6838 O O . GLU B 1 153 ? 17.281 -21.25 -25.531 1 87.62 153 GLU B O 1
ATOM 6843 N N . HIS B 1 154 ? 16.219 -19.531 -24.781 1 89.62 154 HIS B N 1
ATOM 6844 C CA . HIS B 1 154 ? 14.984 -20.281 -24.578 1 89.62 154 HIS B CA 1
ATOM 6845 C C . HIS B 1 154 ? 14.328 -20.625 -25.906 1 89.62 154 HIS B C 1
ATOM 6847 O O . HIS B 1 154 ? 13.711 -21.688 -26.047 1 89.62 154 HIS B O 1
ATOM 6853 N N . LYS B 1 155 ? 14.5 -19.781 -26.875 1 91.75 155 LYS B N 1
ATOM 6854 C CA . LYS B 1 155 ? 13.891 -20.016 -28.188 1 91.75 155 LYS B CA 1
ATOM 6855 C C . LYS B 1 155 ? 14.453 -21.281 -28.844 1 91.75 155 LYS B C 1
ATOM 6857 O O . LYS B 1 155 ? 13.734 -22.016 -29.516 1 91.75 155 LYS B O 1
ATOM 6862 N N . VAL B 1 156 ? 15.672 -21.5 -28.516 1 90.69 156 VAL B N 1
ATOM 6863 C CA . VAL B 1 156 ? 16.297 -22.719 -29.047 1 90.69 156 VAL B CA 1
ATOM 6864 C C . VAL B 1 156 ? 15.617 -23.953 -28.453 1 90.69 156 VAL B C 1
ATOM 6866 O O . VAL B 1 156 ? 15.367 -24.922 -29.156 1 90.69 156 VAL B O 1
ATOM 6869 N N . GLN B 1 157 ? 15.289 -23.906 -27.25 1 88.19 157 GLN B N 1
ATOM 6870 C CA . GLN B 1 157 ? 14.633 -25.031 -26.578 1 88.19 157 GLN B CA 1
ATOM 6871 C C . GLN B 1 157 ? 13.195 -25.188 -27.062 1 88.19 157 GLN B C 1
ATOM 6873 O O . GLN B 1 157 ? 12.68 -26.312 -27.125 1 88.19 157 GLN B O 1
ATOM 6878 N N . TRP B 1 158 ? 12.586 -24.016 -27.375 1 92.5 158 TRP B N 1
ATOM 6879 C CA . TRP B 1 158 ? 11.219 -24.078 -27.875 1 92.5 158 TRP B CA 1
ATOM 6880 C C . TRP B 1 158 ? 11.148 -24.891 -29.172 1 92.5 158 TRP B C 1
ATOM 6882 O O . TRP B 1 158 ? 10.203 -25.656 -29.359 1 92.5 158 TRP B O 1
ATOM 6892 N N . THR B 1 159 ? 12.156 -24.688 -29.938 1 90.75 159 THR B N 1
ATOM 6893 C CA . THR B 1 159 ? 12.195 -25.375 -31.219 1 90.75 159 THR B CA 1
ATOM 6894 C C . THR B 1 159 ? 12.469 -26.859 -31.031 1 90.75 159 THR B C 1
ATOM 6896 O O . THR B 1 159 ? 11.914 -27.703 -31.766 1 90.75 159 THR B O 1
ATOM 6899 N N . LYS B 1 160 ? 13.164 -27.203 -30.031 1 86.44 160 LYS B N 1
ATOM 6900 C CA . LYS B 1 160 ? 13.586 -28.578 -29.828 1 86.44 160 LYS B CA 1
ATOM 6901 C C . LYS B 1 160 ? 12.516 -29.391 -29.094 1 86.44 160 LYS B C 1
ATOM 6903 O O . LYS B 1 160 ? 12.227 -30.531 -29.453 1 86.44 160 LYS B O 1
ATOM 6908 N N . PHE B 1 161 ? 11.922 -28.828 -28.047 1 87.88 161 PHE B N 1
ATOM 6909 C CA . PHE B 1 161 ? 11.078 -29.625 -27.172 1 87.88 161 PHE B CA 1
ATOM 6910 C C . PHE B 1 161 ? 9.648 -29.078 -27.156 1 87.88 161 PHE B C 1
ATOM 6912 O O . PHE B 1 161 ? 8.742 -29.734 -26.641 1 87.88 161 PHE B O 1
ATOM 6919 N N . GLY B 1 162 ? 9.445 -27.984 -27.766 1 91.56 162 GLY B N 1
ATOM 6920 C CA . GLY B 1 162 ? 8.156 -27.328 -27.641 1 91.56 162 GLY B CA 1
ATOM 6921 C C . GLY B 1 162 ? 8.023 -26.516 -26.375 1 91.56 162 GLY B C 1
ATOM 6922 O O . GLY B 1 162 ? 8.906 -26.547 -25.516 1 91.56 162 GLY B O 1
ATOM 6923 N N . CYS B 1 163 ? 7.012 -25.703 -26.281 1 94.56 163 CYS B N 1
ATOM 6924 C CA . CYS B 1 163 ? 6.859 -24.828 -25.125 1 94.56 163 CYS B CA 1
ATOM 6925 C C . CYS B 1 163 ? 5.387 -24.656 -24.766 1 94.56 163 CYS B C 1
ATOM 6927 O O . CYS B 1 163 ? 4.508 -25.047 -25.531 1 94.56 163 CYS B O 1
ATOM 6929 N N . SER B 1 164 ? 5.156 -24.234 -23.562 1 94.81 164 SER B N 1
ATOM 6930 C CA . SER B 1 164 ? 3.824 -23.875 -23.078 1 94.81 164 SER B CA 1
ATOM 6931 C C . SER B 1 164 ? 3.68 -22.359 -22.922 1 94.81 164 SER B C 1
ATOM 6933 O O . SER B 1 164 ? 4.527 -21.719 -22.297 1 94.81 164 SER B O 1
ATOM 6935 N N . ILE B 1 165 ? 2.621 -21.828 -23.484 1 95.62 165 ILE B N 1
ATOM 6936 C CA . ILE B 1 165 ? 2.301 -20.422 -23.281 1 95.62 165 ILE B CA 1
ATOM 6937 C C . ILE B 1 165 ? 1.383 -20.281 -22.062 1 95.62 165 ILE B C 1
ATOM 6939 O O . ILE B 1 165 ? 0.393 -21 -21.938 1 95.62 165 ILE B O 1
ATOM 6943 N N . MET B 1 166 ? 1.771 -19.438 -21.219 1 93.19 166 MET B N 1
ATOM 6944 C CA . MET B 1 166 ? 0.958 -19.172 -20.047 1 93.19 166 MET B CA 1
ATOM 6945 C C . MET B 1 166 ? 0.455 -17.734 -20.047 1 93.19 166 MET B C 1
ATOM 6947 O O . MET B 1 166 ? 1.219 -16.812 -20.312 1 93.19 166 MET B O 1
ATOM 6951 N N . MET B 1 167 ? -0.818 -17.578 -19.797 1 90.69 167 MET B N 1
ATOM 6952 C CA . MET B 1 167 ? -1.407 -16.234 -19.734 1 90.69 167 MET B CA 1
ATOM 6953 C C . MET B 1 167 ? -2.307 -16.109 -18.5 1 90.69 167 MET B C 1
ATOM 6955 O O . MET B 1 167 ? -3.002 -17.062 -18.141 1 90.69 167 MET B O 1
ATOM 6959 N N . ASP B 1 168 ? -2.184 -15.039 -17.859 1 83.81 168 ASP B N 1
ATOM 6960 C CA . ASP B 1 168 ? -3.041 -14.758 -16.719 1 83.81 168 ASP B CA 1
ATOM 6961 C C . ASP B 1 168 ? -3.363 -13.266 -16.625 1 83.81 168 ASP B C 1
ATOM 6963 O O . ASP B 1 168 ? -2.508 -12.422 -16.906 1 83.81 168 ASP B O 1
ATOM 6967 N N . LYS B 1 169 ? -4.578 -13.047 -16.312 1 80.62 169 LYS B N 1
ATOM 6968 C CA . LYS B 1 169 ? -5.059 -11.672 -16.188 1 80.62 169 LYS B CA 1
ATOM 6969 C C . LYS B 1 169 ? -5 -11.203 -14.742 1 80.62 169 LYS B C 1
ATOM 6971 O O . LYS B 1 169 ? -5.324 -11.961 -13.828 1 80.62 169 LYS B O 1
ATOM 6976 N N . TRP B 1 170 ? -4.484 -10 -14.555 1 72.38 170 TRP B N 1
ATOM 6977 C CA . TRP B 1 170 ? -4.395 -9.391 -13.234 1 72.38 170 TRP B CA 1
ATOM 6978 C C . TRP B 1 170 ? -5.023 -8 -13.227 1 72.38 170 TRP B C 1
ATOM 6980 O O . TRP B 1 170 ? -4.812 -7.215 -14.148 1 72.38 170 TRP B O 1
ATOM 6990 N N . THR B 1 171 ? -5.812 -7.738 -12.281 1 72.44 171 THR B N 1
ATOM 6991 C CA . THR B 1 171 ? -6.375 -6.406 -12.078 1 72.44 171 THR B CA 1
ATOM 6992 C C . THR B 1 171 ? -5.691 -5.695 -10.914 1 72.44 171 THR B C 1
ATOM 6994 O O . THR B 1 171 ? -5.742 -6.168 -9.781 1 72.44 171 THR B O 1
ATOM 6997 N N . ALA B 1 172 ? -5.008 -4.676 -11.172 1 65.19 172 ALA B N 1
ATOM 6998 C CA . ALA B 1 172 ? -4.32 -3.895 -10.148 1 65.19 172 ALA B CA 1
ATOM 6999 C C . ALA B 1 172 ? -5.32 -3.17 -9.25 1 65.19 172 ALA B C 1
ATOM 7001 O O . ALA B 1 172 ? -6.5 -3.057 -9.586 1 65.19 172 ALA B O 1
ATOM 7002 N N . ARG B 1 173 ? -4.855 -2.641 -8.141 1 61.62 173 ARG B N 1
ATOM 7003 C CA . ARG B 1 173 ? -5.688 -1.938 -7.172 1 61.62 173 ARG B CA 1
ATOM 7004 C C . ARG B 1 173 ? -6.254 -0.652 -7.766 1 61.62 173 ARG B C 1
ATOM 7006 O O . ARG B 1 173 ? -7.355 -0.228 -7.406 1 61.62 173 ARG B O 1
ATOM 7013 N N . ASN B 1 174 ? -5.492 -0.167 -8.711 1 61.84 174 ASN B N 1
ATOM 7014 C CA . ASN B 1 174 ? -5.938 1.082 -9.32 1 61.84 174 ASN B CA 1
ATOM 7015 C C . ASN B 1 174 ? -6.906 0.831 -10.469 1 61.84 174 ASN B C 1
ATOM 7017 O O . ASN B 1 174 ? -7.305 1.766 -11.172 1 61.84 174 ASN B O 1
ATOM 7021 N N . GLY B 1 175 ? -7.215 -0.473 -10.766 1 66.56 175 GLY B N 1
ATOM 7022 C CA . GLY B 1 175 ? -8.227 -0.806 -11.758 1 66.56 175 GLY B CA 1
ATOM 7023 C C . GLY B 1 175 ? -7.637 -1.168 -13.109 1 66.56 175 GLY B C 1
ATOM 7024 O O . GLY B 1 175 ? -8.359 -1.597 -14.016 1 66.56 175 GLY B O 1
ATOM 7025 N N . LYS B 1 176 ? -6.402 -0.965 -13.219 1 72.56 176 LYS B N 1
ATOM 7026 C CA . LYS B 1 176 ? -5.773 -1.348 -14.477 1 72.56 176 LYS B CA 1
ATOM 7027 C C . LYS B 1 176 ? -5.688 -2.865 -14.609 1 72.56 176 LYS B C 1
ATOM 7029 O O . LYS B 1 176 ? -5.414 -3.564 -13.633 1 72.56 176 LYS B O 1
ATOM 7034 N N . MET B 1 177 ? -6.055 -3.338 -15.734 1 77.88 177 MET B N 1
ATOM 7035 C CA . MET B 1 177 ? -6.023 -4.773 -16.016 1 77.88 177 MET B CA 1
ATOM 7036 C C . MET B 1 177 ? -4.887 -5.121 -16.969 1 77.88 177 MET B C 1
ATOM 7038 O O . MET B 1 177 ? -4.758 -4.508 -18.031 1 77.88 177 MET B O 1
ATOM 7042 N N . ILE B 1 178 ? -4.098 -6.043 -16.547 1 77.56 178 ILE B N 1
ATOM 7043 C CA . ILE B 1 178 ? -2.936 -6.434 -17.328 1 77.56 178 ILE B CA 1
ATOM 7044 C C . ILE B 1 178 ? -2.938 -7.945 -17.547 1 77.56 178 ILE B C 1
ATOM 7046 O O . ILE B 1 178 ? -3.281 -8.703 -16.641 1 77.56 178 ILE B O 1
ATOM 7050 N N . ILE B 1 179 ? -2.646 -8.398 -18.734 1 84.81 179 ILE B N 1
ATOM 7051 C CA . ILE B 1 179 ? -2.475 -9.812 -19.031 1 84.81 179 ILE B CA 1
ATOM 7052 C C . ILE B 1 179 ? -0.991 -10.125 -19.219 1 84.81 179 ILE B C 1
ATOM 7054 O O . ILE B 1 179 ? -0.334 -9.555 -20.094 1 84.81 179 ILE B O 1
ATOM 7058 N N . ASN B 1 180 ? -0.5 -10.984 -18.375 1 83.31 180 ASN B N 1
ATOM 7059 C CA . ASN B 1 180 ? 0.895 -11.406 -18.469 1 83.31 180 ASN B CA 1
ATOM 7060 C C . ASN B 1 180 ? 1.056 -12.617 -19.391 1 83.31 180 ASN B C 1
ATOM 7062 O O . ASN B 1 180 ? 0.218 -13.523 -19.391 1 83.31 180 ASN B O 1
ATOM 7066 N N . ILE B 1 181 ? 2.066 -12.602 -20.188 1 89.94 181 ILE B N 1
ATOM 7067 C CA . ILE B 1 181 ? 2.359 -13.703 -21.094 1 89.94 181 ILE B CA 1
ATOM 7068 C C . ILE B 1 181 ? 3.721 -14.305 -20.75 1 89.94 181 ILE B C 1
ATOM 7070 O O . ILE B 1 181 ? 4.742 -13.609 -20.797 1 89.94 181 ILE B O 1
ATOM 7074 N N . LEU B 1 182 ? 3.707 -15.562 -20.375 1 90.38 182 LEU B N 1
ATOM 7075 C CA . LEU B 1 182 ? 4.93 -16.312 -20.094 1 90.38 182 LEU B CA 1
ATOM 7076 C C . LEU B 1 182 ? 5.047 -17.531 -20.984 1 90.38 182 LEU B C 1
ATOM 7078 O O . LEU B 1 182 ? 4.035 -18.047 -21.484 1 90.38 182 LEU B O 1
ATOM 7082 N N . VAL B 1 183 ? 6.203 -17.875 -21.219 1 92.38 183 VAL B N 1
ATOM 7083 C CA . VAL B 1 183 ? 6.473 -19.109 -21.969 1 92.38 183 VAL B CA 1
ATOM 7084 C C . VAL B 1 183 ? 7.34 -20.047 -21.125 1 92.38 183 VAL B C 1
ATOM 7086 O O . VAL B 1 183 ? 8.352 -19.625 -20.562 1 92.38 183 VAL B O 1
ATOM 7089 N N . ASN B 1 184 ? 6.852 -21.234 -21 1 90.38 184 ASN B N 1
ATOM 7090 C CA . ASN B 1 184 ? 7.559 -22.219 -20.188 1 90.38 184 ASN B CA 1
ATOM 7091 C C . ASN B 1 184 ? 8.18 -23.312 -21.062 1 90.38 184 ASN B C 1
ATOM 7093 O O . ASN B 1 184 ? 7.566 -23.766 -22.016 1 90.38 184 ASN B O 1
ATOM 7097 N N . SER B 1 185 ? 9.422 -23.609 -20.812 1 88.06 185 SER B N 1
ATOM 7098 C CA . SER B 1 185 ? 10.18 -24.672 -21.453 1 88.06 185 SER B CA 1
ATOM 7099 C C . SER B 1 185 ? 11 -25.453 -20.422 1 88.06 185 SER B C 1
ATOM 7101 O O . SER B 1 185 ? 10.977 -25.141 -19.234 1 88.06 185 SER B O 1
ATOM 7103 N N . PRO B 1 186 ? 11.672 -26.531 -20.812 1 80.06 186 PRO B N 1
ATOM 7104 C CA . PRO B 1 186 ? 12.391 -27.359 -19.859 1 80.06 186 PRO B CA 1
ATOM 7105 C C . PRO B 1 186 ? 13.484 -26.594 -19.109 1 80.06 186 PRO B C 1
ATOM 7107 O O . PRO B 1 186 ? 13.859 -26.969 -18 1 80.06 186 PRO B O 1
ATOM 7110 N N . ILE B 1 187 ? 13.914 -25.531 -19.656 1 79.94 187 ILE B N 1
ATOM 7111 C CA . ILE B 1 187 ? 15 -24.797 -19.016 1 79.94 187 ILE B CA 1
ATOM 7112 C C . ILE B 1 187 ? 14.43 -23.641 -18.188 1 79.94 187 ILE B C 1
ATOM 7114 O O . ILE B 1 187 ? 15.172 -22.766 -17.734 1 79.94 187 ILE B O 1
ATOM 7118 N N . GLY B 1 188 ? 13.078 -23.672 -18.109 1 80 188 GLY B N 1
ATOM 7119 C CA . GLY B 1 188 ? 12.469 -22.672 -17.266 1 80 188 GLY B CA 1
ATOM 7120 C C . GLY B 1 188 ? 11.469 -21.781 -18 1 80 188 GLY B C 1
ATOM 7121 O O . GLY B 1 188 ? 11.18 -22.016 -19.172 1 80 188 GLY B O 1
ATOM 7122 N N . SER B 1 189 ? 10.977 -20.797 -17.266 1 84.19 189 SER B N 1
ATOM 7123 C CA . SER B 1 189 ? 9.977 -19.891 -17.812 1 84.19 189 SER B CA 1
ATOM 7124 C C . SER B 1 189 ? 10.586 -18.531 -18.141 1 84.19 189 SER B C 1
ATOM 7126 O O . SER B 1 189 ? 11.57 -18.109 -17.516 1 84.19 189 SER B O 1
ATOM 7128 N N . VAL B 1 190 ? 10.055 -17.922 -19.172 1 87.75 190 VAL B N 1
ATOM 7129 C CA . VAL B 1 190 ? 10.461 -16.578 -19.547 1 87.75 190 VAL B CA 1
ATOM 7130 C C . VAL B 1 190 ? 9.234 -15.688 -19.703 1 87.75 190 VAL B C 1
ATOM 7132 O O . VAL B 1 190 ? 8.188 -16.141 -20.188 1 87.75 190 VAL B O 1
ATOM 7135 N N . PHE B 1 191 ? 9.453 -14.508 -19.25 1 87.5 191 PHE B N 1
ATOM 7136 C CA . PHE B 1 191 ? 8.422 -13.484 -19.422 1 87.5 191 PHE B CA 1
ATOM 7137 C C . PHE B 1 191 ? 8.555 -12.797 -20.766 1 87.5 191 PHE B C 1
ATOM 7139 O O . PHE B 1 191 ? 9.594 -12.203 -21.078 1 87.5 191 PHE B O 1
ATOM 7146 N N . LEU B 1 192 ? 7.512 -12.859 -21.547 1 87.62 192 LEU B N 1
ATOM 7147 C CA . LEU B 1 192 ? 7.562 -12.273 -22.875 1 87.62 192 LEU B CA 1
ATOM 7148 C C . LEU B 1 192 ? 7.062 -10.836 -22.859 1 87.62 192 LEU B C 1
ATOM 7150 O O . LEU B 1 192 ? 7.527 -10 -23.641 1 87.62 192 LEU B O 1
ATOM 7154 N N . GLY B 1 193 ? 6.094 -10.617 -22.047 1 83 193 GLY B N 1
ATOM 7155 C CA . GLY B 1 193 ? 5.543 -9.273 -21.969 1 83 193 GLY B CA 1
ATOM 7156 C C . GLY B 1 193 ? 4.156 -9.234 -21.359 1 83 193 GLY B C 1
ATOM 7157 O O . GLY B 1 193 ? 3.633 -10.266 -20.922 1 83 193 GLY B O 1
ATOM 7158 N N . SER B 1 194 ? 3.66 -7.996 -21.188 1 81.94 194 SER B N 1
ATOM 7159 C CA . SER B 1 194 ? 2.312 -7.793 -20.656 1 81.94 194 SER B CA 1
ATOM 7160 C C . SER B 1 194 ? 1.473 -6.953 -21.609 1 81.94 194 SER B C 1
ATOM 7162 O O . SER B 1 194 ? 2.008 -6.141 -22.375 1 81.94 194 SER B O 1
ATOM 7164 N N . VAL B 1 195 ? 0.217 -7.262 -21.672 1 82.88 195 VAL B N 1
ATOM 7165 C CA . VAL B 1 195 ? -0.718 -6.512 -22.5 1 82.88 195 VAL B CA 1
ATOM 7166 C C . VAL B 1 195 ? -1.718 -5.77 -21.625 1 82.88 195 VAL B C 1
ATOM 7168 O O . VAL B 1 195 ? -2.213 -6.32 -20.625 1 82.88 195 VAL B O 1
ATOM 7171 N N . ASP B 1 196 ? -1.888 -4.512 -21.938 1 78.62 196 ASP B N 1
ATOM 7172 C CA . ASP B 1 196 ? -2.861 -3.695 -21.219 1 78.62 196 ASP B CA 1
ATOM 7173 C C . ASP B 1 196 ? -4.285 -4.02 -21.656 1 78.62 196 ASP B C 1
ATOM 7175 O O . ASP B 1 196 ? -4.641 -3.809 -22.812 1 78.62 196 ASP B O 1
ATOM 7179 N N . ALA B 1 197 ? -5 -4.613 -20.812 1 78.44 197 ALA B N 1
ATOM 7180 C CA . ALA B 1 197 ? -6.391 -4.961 -21.094 1 78.44 197 ALA B CA 1
ATOM 7181 C C . ALA B 1 197 ? -7.352 -4.07 -20.312 1 78.44 197 ALA B C 1
ATOM 7183 O O . ALA B 1 197 ? -8.477 -4.473 -20.016 1 78.44 197 ALA B O 1
ATOM 7184 N N . SER B 1 198 ? -6.902 -2.875 -19.953 1 72.38 198 SER B N 1
ATOM 7185 C CA . SER B 1 198 ? -7.68 -2 -19.078 1 72.38 198 SER B CA 1
ATOM 7186 C C . SER B 1 198 ? -8.898 -1.438 -19.812 1 72.38 198 SER B C 1
ATOM 7188 O O . SER B 1 198 ? -9.945 -1.21 -19.188 1 72.38 198 SER B O 1
ATOM 7190 N N . ASN B 1 199 ? -8.875 -1.081 -21.062 1 67.69 199 ASN B N 1
ATOM 7191 C CA . ASN B 1 199 ? -9.891 -0.314 -21.781 1 67.69 199 ASN B CA 1
ATOM 7192 C C . ASN B 1 199 ? -11.016 -1.211 -22.297 1 67.69 199 ASN B C 1
ATOM 7194 O O . ASN B 1 199 ? -12.125 -0.74 -22.547 1 67.69 199 ASN B O 1
ATOM 7198 N N . GLU B 1 200 ? -10.672 -2.426 -22.641 1 63.25 200 GLU B N 1
ATOM 7199 C CA . GLU B 1 200 ? -11.711 -3.227 -23.281 1 63.25 200 GLU B CA 1
ATOM 7200 C C . GLU B 1 200 ? -11.945 -4.527 -22.531 1 63.25 200 GLU B C 1
ATOM 7202 O O . GLU B 1 200 ? -11.055 -5.02 -21.828 1 63.25 200 GLU B O 1
ATOM 7207 N N . CYS B 1 201 ? -13.352 -4.633 -22.406 1 58.88 201 CYS B N 1
ATOM 7208 C CA . CYS B 1 201 ? -13.688 -5.953 -21.891 1 58.88 201 CYS B CA 1
ATOM 7209 C C . CYS B 1 201 ? -12.898 -7.043 -22.609 1 58.88 201 CYS B C 1
ATOM 7211 O O . CYS B 1 201 ? -12.773 -7.012 -23.844 1 58.88 201 CYS B O 1
ATOM 7213 N N . THR B 1 202 ? -12.156 -7.641 -21.828 1 63.56 202 THR B N 1
ATOM 7214 C CA . THR B 1 202 ? -11.453 -8.773 -22.422 1 63.56 202 THR B CA 1
ATOM 7215 C C . THR B 1 202 ? -12.438 -9.82 -22.938 1 63.56 202 THR B C 1
ATOM 7217 O O . THR B 1 202 ? -12.836 -10.719 -22.188 1 63.56 202 THR B O 1
ATOM 7220 N N . ASP B 1 203 ? -12.938 -9.562 -24.109 1 78.5 203 ASP B N 1
ATOM 7221 C CA . ASP B 1 203 ? -13.875 -10.508 -24.719 1 78.5 203 ASP B CA 1
ATOM 7222 C C . ASP B 1 203 ? -13.133 -11.688 -25.328 1 78.5 203 ASP B C 1
ATOM 7224 O O . ASP B 1 203 ? -11.906 -11.703 -25.375 1 78.5 203 ASP B O 1
ATOM 7228 N N . SER B 1 204 ? -13.922 -12.688 -25.719 1 84.62 204 SER B N 1
ATOM 7229 C CA . SER B 1 204 ? -13.391 -13.922 -26.281 1 84.62 204 SER B CA 1
ATOM 7230 C C . SER B 1 204 ? -12.609 -13.641 -27.562 1 84.62 204 SER B C 1
ATOM 7232 O O . SER B 1 204 ? -11.578 -14.258 -27.828 1 84.62 204 SER B O 1
ATOM 7234 N N . THR B 1 205 ? -12.969 -12.633 -28.234 1 86.44 205 THR B N 1
ATOM 7235 C CA . THR B 1 205 ? -12.305 -12.305 -29.484 1 86.44 205 THR B CA 1
ATOM 7236 C C . THR B 1 205 ? -10.93 -11.688 -29.234 1 86.44 205 THR B C 1
ATOM 7238 O O . THR B 1 205 ? -9.961 -12.008 -29.922 1 86.44 205 THR B O 1
ATOM 7241 N N . LYS B 1 206 ? -10.938 -10.898 -28.297 1 86.56 206 LYS B N 1
ATOM 7242 C CA . LYS B 1 206 ? -9.672 -10.258 -27.969 1 86.56 206 LYS B CA 1
ATOM 7243 C C . LYS B 1 206 ? -8.672 -11.273 -27.406 1 86.56 206 LYS B C 1
ATOM 7245 O O . LYS B 1 206 ? -7.484 -11.227 -27.734 1 86.56 206 LYS B O 1
ATOM 7250 N N . MET B 1 207 ? -9.219 -12.102 -26.609 1 90.06 207 MET B N 1
ATOM 7251 C CA . MET B 1 207 ? -8.344 -13.141 -26.062 1 90.06 207 MET B CA 1
ATOM 7252 C C . MET B 1 207 ? -7.82 -14.039 -27.172 1 90.06 207 MET B C 1
ATOM 7254 O O . MET B 1 207 ? -6.652 -14.422 -27.172 1 90.06 207 MET B O 1
ATOM 7258 N N . TYR B 1 208 ? -8.703 -14.359 -28.094 1 92.81 208 TYR B N 1
ATOM 7259 C CA . TYR B 1 208 ? -8.266 -15.172 -29.219 1 92.81 208 TYR B CA 1
ATOM 7260 C C . TYR B 1 208 ? -7.168 -14.477 -30.016 1 92.81 208 TYR B C 1
ATOM 7262 O O . TYR B 1 208 ? -6.176 -15.094 -30.406 1 92.81 208 TYR B O 1
ATOM 7270 N N . LYS B 1 209 ? -7.355 -13.156 -30.25 1 91.69 209 LYS B N 1
ATOM 7271 C CA . LYS B 1 209 ? -6.336 -12.398 -30.984 1 91.69 209 LYS B CA 1
ATOM 7272 C C . LYS B 1 209 ? -5.008 -12.406 -30.234 1 91.69 209 LYS B C 1
ATOM 7274 O O . LYS B 1 209 ? -3.941 -12.453 -30.844 1 91.69 209 LYS B O 1
ATOM 7279 N N . LEU B 1 210 ? -5.16 -12.344 -28.984 1 91.44 210 LEU B N 1
ATOM 7280 C CA . LEU B 1 210 ? -3.951 -12.406 -28.172 1 91.44 210 LEU B CA 1
ATOM 7281 C C . LEU B 1 210 ? -3.287 -13.773 -28.297 1 91.44 210 LEU B C 1
ATOM 7283 O O . LEU B 1 210 ? -2.062 -13.867 -28.406 1 91.44 210 LEU B O 1
ATOM 7287 N N . PHE B 1 211 ? -4.086 -14.891 -28.297 1 93.75 211 PHE B N 1
ATOM 7288 C CA . PHE B 1 211 ? -3.553 -16.234 -28.5 1 93.75 211 PHE B CA 1
ATOM 7289 C C . PHE B 1 211 ? -2.832 -16.328 -29.844 1 93.75 211 PHE B C 1
ATOM 7291 O O . PHE B 1 211 ? -1.678 -16.75 -29.906 1 93.75 211 PHE B O 1
ATOM 7298 N N . GLU B 1 212 ? -3.521 -15.836 -30.75 1 94.75 212 GLU B N 1
ATOM 7299 C CA . GLU B 1 212 ? -3.031 -15.938 -32.125 1 94.75 212 GLU B CA 1
ATOM 7300 C C . GLU B 1 212 ? -1.72 -15.18 -32.312 1 94.75 212 GLU B C 1
ATOM 7302 O O . GLU B 1 212 ? -0.753 -15.711 -32.844 1 94.75 212 GLU B O 1
ATOM 7307 N N . SER B 1 213 ? -1.761 -13.977 -31.828 1 94.44 213 SER B N 1
ATOM 7308 C CA . SER B 1 213 ? -0.565 -13.156 -31.984 1 94.44 213 SER B CA 1
ATOM 7309 C C . SER B 1 213 ? 0.625 -13.766 -31.25 1 94.44 213 SER B C 1
ATOM 7311 O O . SER B 1 213 ? 1.752 -13.734 -31.75 1 94.44 213 SER B O 1
ATOM 7313 N N . THR B 1 214 ? 0.404 -14.328 -30.094 1 94.88 214 THR B N 1
ATOM 7314 C CA . THR B 1 214 ? 1.479 -14.922 -29.312 1 94.88 214 THR B CA 1
ATOM 7315 C C . THR B 1 214 ? 1.968 -16.219 -29.953 1 94.88 214 THR B C 1
ATOM 7317 O O . THR B 1 214 ? 3.174 -16.469 -30.016 1 94.88 214 THR B O 1
ATOM 7320 N N . ILE B 1 215 ? 1.06 -17.078 -30.438 1 96.38 215 ILE B N 1
ATOM 7321 C CA . ILE B 1 215 ? 1.399 -18.328 -31.109 1 96.38 215 ILE B CA 1
ATOM 7322 C C . ILE B 1 215 ? 2.252 -18.031 -32.344 1 96.38 215 ILE B C 1
ATOM 7324 O O . ILE B 1 215 ? 3.264 -18.703 -32.562 1 96.38 215 ILE B O 1
ATOM 7328 N N . GLU B 1 216 ? 1.846 -17 -33.031 1 95.5 216 GLU B N 1
ATOM 7329 C CA . GLU B 1 216 ? 2.574 -16.641 -34.25 1 95.5 216 GLU B CA 1
ATOM 7330 C C . GLU B 1 216 ? 3.963 -16.109 -33.906 1 95.5 216 GLU B C 1
ATOM 7332 O O . GLU B 1 216 ? 4.922 -16.344 -34.656 1 95.5 216 GLU B O 1
ATOM 7337 N N . ARG B 1 217 ? 4.008 -15.383 -32.844 1 93.06 217 ARG B N 1
ATOM 7338 C CA . ARG B 1 217 ? 5.293 -14.836 -32.438 1 93.06 217 ARG B CA 1
ATOM 7339 C C . ARG B 1 217 ? 6.277 -15.953 -32.094 1 93.06 217 ARG B C 1
ATOM 7341 O O . ARG B 1 217 ? 7.469 -15.844 -32.375 1 93.06 217 ARG B O 1
ATOM 7348 N N . ILE B 1 218 ? 5.879 -17.062 -31.5 1 94.75 218 ILE B N 1
ATOM 7349 C CA . ILE B 1 218 ? 6.715 -18.188 -31.062 1 94.75 218 ILE B CA 1
ATOM 7350 C C . ILE B 1 218 ? 6.801 -19.219 -32.188 1 94.75 218 ILE B C 1
ATOM 7352 O O . ILE B 1 218 ? 7.684 -20.078 -32.156 1 94.75 218 ILE B O 1
ATOM 7356 N N . GLU B 1 219 ? 5.938 -19.062 -33.25 1 94.12 219 GLU B N 1
ATOM 7357 C CA . GLU B 1 219 ? 5.766 -20.047 -34.344 1 94.12 219 GLU B CA 1
ATOM 7358 C C . GLU B 1 219 ? 4.879 -21.203 -33.875 1 94.12 219 GLU B C 1
ATOM 7360 O O . GLU B 1 219 ? 5.203 -21.906 -32.906 1 94.12 219 GLU B O 1
ATOM 7365 N N . PRO B 1 220 ? 3.883 -21.516 -34.5 1 95.12 220 PRO B N 1
ATOM 7366 C CA . PRO B 1 220 ? 2.871 -22.5 -34.062 1 95.12 220 PRO B CA 1
ATOM 7367 C C . PRO B 1 220 ? 3.451 -23.891 -33.875 1 95.12 220 PRO B C 1
ATOM 7369 O O . PRO B 1 220 ? 2.977 -24.641 -33.031 1 95.12 220 PRO B O 1
ATOM 7372 N N . GLU B 1 221 ? 4.488 -24.25 -34.594 1 92.56 221 GLU B N 1
ATOM 7373 C CA . GLU B 1 221 ? 5.059 -25.594 -34.5 1 92.56 221 GLU B CA 1
ATOM 7374 C C . GLU B 1 221 ? 5.777 -25.797 -33.156 1 92.56 221 GLU B C 1
ATOM 7376 O O . GLU B 1 221 ? 5.969 -26.938 -32.719 1 92.56 221 GLU B O 1
ATOM 7381 N N . ASN B 1 222 ? 6.098 -24.688 -32.531 1 94.69 222 ASN B N 1
ATOM 7382 C CA . ASN B 1 222 ? 6.844 -24.75 -31.281 1 94.69 222 ASN B CA 1
ATOM 7383 C C . ASN B 1 222 ? 5.91 -24.75 -30.062 1 94.69 222 ASN B C 1
ATOM 7385 O O . ASN B 1 222 ? 6.344 -25 -28.938 1 94.69 222 ASN B O 1
ATOM 7389 N N . VAL B 1 223 ? 4.66 -24.5 -30.297 1 96.19 223 VAL B N 1
ATOM 7390 C CA . VAL B 1 223 ? 3.721 -24.359 -29.188 1 96.19 223 VAL B CA 1
ATOM 7391 C C . VAL B 1 223 ? 2.971 -25.672 -28.984 1 96.19 223 VAL B C 1
ATOM 7393 O O . VAL B 1 223 ? 2.352 -26.188 -29.922 1 96.19 223 VAL B O 1
ATOM 7396 N N . VAL B 1 224 ? 3.055 -26.203 -27.781 1 96 224 VAL B N 1
ATOM 7397 C CA . VAL B 1 224 ? 2.379 -27.453 -27.469 1 96 224 VAL B CA 1
ATOM 7398 C C . VAL B 1 224 ? 1.024 -27.172 -26.828 1 96 224 VAL B C 1
ATOM 7400 O O . VAL B 1 224 ? 0.027 -27.812 -27.156 1 96 224 VAL B O 1
ATOM 7403 N N . GLN B 1 225 ? 1.083 -26.156 -25.953 1 96 225 GLN B N 1
ATOM 7404 C CA . GLN B 1 225 ? -0.165 -25.859 -25.25 1 96 225 GLN B CA 1
ATOM 7405 C C . GLN B 1 225 ? -0.203 -24.406 -24.797 1 96 225 GLN B C 1
ATOM 7407 O O . GLN B 1 225 ? 0.839 -23.766 -24.672 1 96 225 GLN B O 1
ATOM 7412 N N . ILE B 1 226 ? -1.426 -23.953 -24.547 1 95.69 226 ILE B N 1
ATOM 7413 C CA . ILE B 1 226 ? -1.702 -22.688 -23.891 1 95.69 226 ILE B CA 1
ATOM 7414 C C . ILE B 1 226 ? -2.426 -22.938 -22.562 1 95.69 226 ILE B C 1
ATOM 7416 O O . ILE B 1 226 ? -3.41 -23.688 -22.516 1 95.69 226 ILE B O 1
ATOM 7420 N N . VAL B 1 227 ? -1.833 -22.406 -21.547 1 94.44 227 VAL B N 1
ATOM 7421 C CA . VAL B 1 227 ? -2.402 -22.609 -20.219 1 94.44 227 VAL B CA 1
ATOM 7422 C C . VAL B 1 227 ? -3 -21.312 -19.703 1 94.44 227 VAL B C 1
ATOM 7424 O O . VAL B 1 227 ? -2.301 -20.297 -19.578 1 94.44 227 VAL B O 1
ATOM 7427 N N . THR B 1 228 ? -4.254 -21.219 -19.406 1 91.81 228 THR B N 1
ATOM 7428 C CA . THR B 1 228 ? -4.949 -20.062 -18.828 1 91.81 228 THR B CA 1
ATOM 7429 C C . THR B 1 228 ? -5.973 -20.516 -17.797 1 91.81 228 THR B C 1
ATOM 7431 O O . THR B 1 228 ? -6.176 -21.719 -17.594 1 91.81 228 THR B O 1
ATOM 7434 N N . ASP B 1 229 ? -6.504 -19.609 -17.172 1 86.06 229 ASP B N 1
ATOM 7435 C CA . ASP B 1 229 ? -7.586 -19.953 -16.25 1 86.06 229 ASP B CA 1
ATOM 7436 C C . ASP B 1 229 ? -8.859 -20.312 -17.016 1 86.06 229 ASP B C 1
ATOM 7438 O O . ASP B 1 229 ? -8.891 -20.266 -18.234 1 86.06 229 ASP B O 1
ATOM 7442 N N . ASN B 1 230 ? -9.875 -20.781 -16.312 1 82.56 230 ASN B N 1
ATOM 7443 C CA . ASN B 1 230 ? -11.102 -21.281 -16.922 1 82.56 230 ASN B CA 1
ATOM 7444 C C . ASN B 1 230 ? -12.148 -20.172 -17.047 1 82.56 230 ASN B C 1
ATOM 7446 O O . ASN B 1 230 ? -13.352 -20.438 -17.062 1 82.56 230 ASN B O 1
ATOM 7450 N N . ALA B 1 231 ? -11.648 -18.969 -17.172 1 81.75 231 ALA B N 1
ATOM 7451 C CA . ALA B 1 231 ? -12.609 -17.891 -17.391 1 81.75 231 ALA B CA 1
ATOM 7452 C C . ALA B 1 231 ? -13.375 -18.078 -18.688 1 81.75 231 ALA B C 1
ATOM 7454 O O . ALA B 1 231 ? -12.836 -18.641 -19.656 1 81.75 231 ALA B O 1
ATOM 7455 N N . SER B 1 232 ? -14.609 -17.688 -18.75 1 82.12 232 SER B N 1
ATOM 7456 C CA . SER B 1 232 ? -15.484 -17.922 -19.891 1 82.12 232 SER B CA 1
ATOM 7457 C C . SER B 1 232 ? -14.875 -17.391 -21.172 1 82.12 232 SER B C 1
ATOM 7459 O O . SER B 1 232 ? -15 -18 -22.234 1 82.12 232 SER B O 1
ATOM 7461 N N . GLU B 1 233 ? -14.219 -16.297 -21.078 1 85.5 233 GLU B N 1
ATOM 7462 C CA . GLU B 1 233 ? -13.602 -15.695 -22.25 1 85.5 233 GLU B CA 1
ATOM 7463 C C . GLU B 1 233 ? -12.492 -16.594 -22.812 1 85.5 233 GLU B C 1
ATOM 7465 O O . GLU B 1 233 ? -12.328 -16.688 -24.031 1 85.5 233 GLU B O 1
ATOM 7470 N N . ASN B 1 234 ? -11.773 -17.203 -21.938 1 87.81 234 ASN B N 1
ATOM 7471 C CA . ASN B 1 234 ? -10.688 -18.094 -22.359 1 87.81 234 ASN B CA 1
ATOM 7472 C C . ASN B 1 234 ? -11.234 -19.375 -22.984 1 87.81 234 ASN B C 1
ATOM 7474 O O . ASN B 1 234 ? -10.695 -19.875 -23.969 1 87.81 234 ASN B O 1
ATOM 7478 N N . VAL B 1 235 ? -12.336 -19.891 -22.375 1 86.88 235 VAL B N 1
ATOM 7479 C CA . VAL B 1 235 ? -12.945 -21.125 -22.875 1 86.88 235 VAL B CA 1
ATOM 7480 C C . VAL B 1 235 ? -13.5 -20.891 -24.281 1 86.88 235 VAL B C 1
ATOM 7482 O O . VAL B 1 235 ? -13.328 -21.719 -25.156 1 86.88 235 VAL B O 1
ATOM 7485 N N . LYS B 1 236 ? -14.102 -19.781 -24.469 1 88.88 236 LYS B N 1
ATOM 7486 C CA . LYS B 1 236 ? -14.633 -19.453 -25.797 1 88.88 236 LYS B CA 1
ATOM 7487 C C . LYS B 1 236 ? -13.5 -19.219 -26.797 1 88.88 236 LYS B C 1
ATOM 7489 O O . LYS B 1 236 ? -13.602 -19.625 -27.953 1 88.88 236 LYS B O 1
ATOM 7494 N N . ALA B 1 237 ? -12.492 -18.562 -26.344 1 91.5 237 ALA B N 1
ATOM 7495 C CA . ALA B 1 237 ? -11.336 -18.312 -27.203 1 91.5 237 ALA B CA 1
ATOM 7496 C C . ALA B 1 237 ? -10.656 -19.609 -27.609 1 91.5 237 ALA B C 1
ATOM 7498 O O . ALA B 1 237 ? -10.086 -19.703 -28.703 1 91.5 237 ALA B O 1
ATOM 7499 N N . ARG B 1 238 ? -10.734 -20.594 -26.75 1 89.69 238 ARG B N 1
ATOM 7500 C CA . ARG B 1 238 ? -10.164 -21.922 -27.016 1 89.69 238 ARG B CA 1
ATOM 7501 C C . ARG B 1 238 ? -10.75 -22.531 -28.281 1 89.69 238 ARG B C 1
ATOM 7503 O O . ARG B 1 238 ? -10.023 -23.078 -29.109 1 89.69 238 ARG B O 1
ATOM 7510 N N . ARG B 1 239 ? -12.023 -22.422 -28.391 1 89.56 239 ARG B N 1
ATOM 7511 C CA . ARG B 1 239 ? -12.695 -23.016 -29.531 1 89.56 239 ARG B CA 1
ATOM 7512 C C . ARG B 1 239 ? -12.219 -22.406 -30.844 1 89.56 239 ARG B C 1
ATOM 7514 O O . ARG B 1 239 ? -11.977 -23.109 -31.812 1 89.56 239 ARG B O 1
ATOM 7521 N N . MET B 1 240 ? -12.055 -21.172 -30.797 1 92.56 240 MET B N 1
ATOM 7522 C CA . MET B 1 240 ? -11.57 -20.469 -31.969 1 92.56 240 MET B CA 1
ATOM 7523 C C . MET B 1 240 ? -10.133 -20.844 -32.281 1 92.56 240 MET B C 1
ATOM 7525 O O . MET B 1 240 ? -9.789 -21.109 -33.438 1 92.56 240 MET B O 1
ATOM 7529 N N . MET B 1 241 ? -9.391 -20.906 -31.312 1 93.38 241 MET B N 1
ATOM 7530 C CA . MET B 1 241 ? -7.969 -21.234 -31.469 1 93.38 241 MET B CA 1
ATOM 7531 C C . MET B 1 241 ? -7.785 -22.656 -31.984 1 93.38 241 MET B C 1
ATOM 7533 O O . MET B 1 241 ? -6.965 -22.891 -32.875 1 93.38 241 MET B O 1
ATOM 7537 N N . MET B 1 242 ? -8.531 -23.594 -31.406 1 91.12 242 MET B N 1
ATOM 7538 C CA . MET B 1 242 ? -8.406 -25 -31.781 1 91.12 242 MET B CA 1
ATOM 7539 C C . MET B 1 242 ? -8.852 -25.234 -33.219 1 91.12 242 MET B C 1
ATOM 7541 O O . MET B 1 242 ? -8.391 -26.156 -33.875 1 91.12 242 MET B O 1
ATOM 7545 N N . GLY B 1 243 ? -9.742 -24.375 -33.75 1 90.44 243 GLY B N 1
ATOM 7546 C CA . GLY B 1 243 ? -10.133 -24.438 -35.125 1 90.44 243 GLY B CA 1
ATOM 7547 C C . GLY B 1 243 ? -9 -24.078 -36.094 1 90.44 243 GLY B C 1
ATOM 7548 O O . GLY B 1 243 ? -8.828 -24.719 -37.125 1 90.44 243 GLY B O 1
ATOM 7549 N N . VAL B 1 244 ? -8.219 -23.094 -35.688 1 94.06 244 VAL B N 1
ATOM 7550 C CA . VAL B 1 244 ? -7.145 -22.594 -36.531 1 94.06 244 VAL B CA 1
ATOM 7551 C C . VAL B 1 244 ? -5.879 -23.422 -36.312 1 94.06 244 VAL B C 1
ATOM 7553 O O . VAL B 1 244 ? -5.148 -23.734 -37.25 1 94.06 244 VAL B O 1
ATOM 7556 N N . TYR B 1 245 ? -5.652 -23.781 -35.031 1 95.25 245 TYR B N 1
ATOM 7557 C CA . TYR B 1 245 ? -4.48 -24.562 -34.625 1 95.25 245 TYR B CA 1
ATOM 7558 C C . TYR B 1 245 ? -4.883 -25.859 -33.969 1 95.25 245 TYR B C 1
ATOM 7560 O O . TYR B 1 245 ? -4.68 -26.031 -32.75 1 95.25 245 TYR B O 1
ATOM 7568 N N . PRO B 1 246 ? -5.258 -26.797 -34.656 1 93 246 PRO B N 1
ATOM 7569 C CA . PRO B 1 246 ? -5.797 -28.016 -34.062 1 93 246 PRO B CA 1
ATOM 7570 C C . PRO B 1 246 ? -4.738 -28.828 -33.312 1 93 246 PRO B C 1
ATOM 7572 O O . PRO B 1 246 ? -5.07 -29.672 -32.469 1 93 246 PRO B O 1
ATOM 7575 N N . HIS B 1 247 ? -3.48 -28.609 -33.562 1 94 247 HIS B N 1
ATOM 7576 C CA . HIS B 1 247 ? -2.424 -29.391 -32.969 1 94 247 HIS B CA 1
ATOM 7577 C C . HIS B 1 247 ? -2.006 -28.812 -31.609 1 94 247 HIS B C 1
ATOM 7579 O O . HIS B 1 247 ? -1.19 -29.406 -30.891 1 94 247 HIS B O 1
ATOM 7585 N N . ILE B 1 248 ? -2.537 -27.672 -31.25 1 95.44 248 ILE B N 1
ATOM 7586 C CA . ILE B 1 248 ? -2.176 -27.016 -30 1 95.44 248 ILE B CA 1
ATOM 7587 C C . ILE B 1 248 ? -3.248 -27.281 -28.938 1 95.44 248 ILE B C 1
ATOM 7589 O O . ILE B 1 248 ? -4.445 -27.188 -29.219 1 95.44 248 ILE B O 1
ATOM 7593 N N . TYR B 1 249 ? -2.838 -27.641 -27.781 1 94.94 249 TYR B N 1
ATOM 7594 C CA . TYR B 1 249 ? -3.775 -27.891 -26.688 1 94.94 249 TYR B CA 1
ATOM 7595 C C . TYR B 1 249 ? -4.074 -26.594 -25.922 1 94.94 249 TYR B C 1
ATOM 7597 O O . TYR B 1 249 ? -3.201 -25.734 -25.781 1 94.94 249 TYR B O 1
ATOM 7605 N N . TRP B 1 250 ? -5.27 -26.359 -25.578 1 93.88 250 TRP B N 1
ATOM 7606 C CA . TRP B 1 250 ? -5.617 -25.438 -24.5 1 93.88 250 TRP B CA 1
ATOM 7607 C C . TRP B 1 250 ? -5.863 -26.188 -23.203 1 93.88 250 TRP B C 1
ATOM 7609 O O . TRP B 1 250 ? -6.699 -27.094 -23.141 1 93.88 250 TRP B O 1
ATOM 7619 N N . THR B 1 251 ? -5.098 -25.953 -22.234 1 92.69 251 THR B N 1
ATOM 7620 C CA . THR B 1 251 ? -5.191 -26.641 -20.969 1 92.69 251 THR B CA 1
ATOM 7621 C C . THR B 1 251 ? -5.523 -25.672 -19.844 1 92.69 251 THR B C 1
ATOM 7623 O O . THR B 1 251 ? -4.852 -24.656 -19.672 1 92.69 251 THR B O 1
ATOM 7626 N N . PRO B 1 252 ? -6.547 -25.969 -19.109 1 92.31 252 PRO B N 1
ATOM 7627 C CA . PRO B 1 252 ? -6.836 -25.109 -17.953 1 92.31 252 PRO B CA 1
ATOM 7628 C C . PRO B 1 252 ? -5.754 -25.188 -16.875 1 92.31 252 PRO B C 1
ATOM 7630 O O . PRO B 1 252 ? -5.184 -26.25 -16.641 1 92.31 252 PRO B O 1
ATOM 7633 N N . CYS B 1 253 ? -5.484 -24.062 -16.281 1 91.44 253 CYS B N 1
ATOM 7634 C CA . CYS B 1 253 ? -4.512 -24.016 -15.195 1 91.44 253 CYS B CA 1
ATOM 7635 C C . CYS B 1 253 ? -4.949 -24.875 -14.023 1 91.44 253 CYS B C 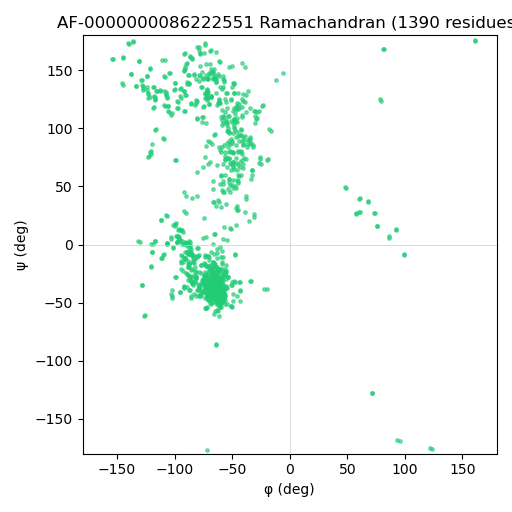1
ATOM 7637 O O . CYS B 1 253 ? -6.008 -24.656 -13.438 1 91.44 253 CYS B O 1
ATOM 7639 N N . VAL B 1 254 ? -4.152 -25.812 -13.656 1 91.25 254 VAL B N 1
ATOM 7640 C CA . VAL B 1 254 ? -4.488 -26.75 -12.594 1 91.25 254 VAL B CA 1
ATOM 7641 C C . VAL B 1 254 ? -4.578 -26.016 -11.266 1 91.25 254 VAL B C 1
ATOM 7643 O O . VAL B 1 254 ? -5.453 -26.297 -10.445 1 91.25 254 VAL B O 1
ATOM 7646 N N . ALA B 1 255 ? -3.648 -25.125 -11.047 1 86.94 255 ALA B N 1
ATOM 7647 C CA . ALA B 1 255 ? -3.68 -24.359 -9.805 1 86.94 255 ALA B CA 1
ATOM 7648 C C . ALA B 1 255 ? -5.008 -23.625 -9.641 1 86.94 255 ALA B C 1
ATOM 7650 O O . ALA B 1 255 ? -5.598 -23.609 -8.555 1 86.94 255 ALA B O 1
ATOM 7651 N N . HIS B 1 256 ? -5.504 -23 -10.688 1 86.94 256 HIS B N 1
ATOM 7652 C CA . HIS B 1 256 ? -6.789 -22.312 -10.664 1 86.94 256 HIS B CA 1
ATOM 7653 C C . HIS B 1 256 ? -7.934 -23.297 -10.422 1 86.94 256 HIS B C 1
ATOM 7655 O O . HIS B 1 256 ? -8.883 -22.984 -9.703 1 86.94 256 HIS B O 1
ATOM 7661 N N . CYS B 1 257 ? -7.844 -24.391 -11.023 1 90.75 257 CYS B N 1
ATOM 7662 C CA . CYS B 1 257 ? -8.883 -25.406 -10.844 1 90.75 257 CYS B CA 1
ATOM 7663 C C . CYS B 1 257 ? -8.945 -25.875 -9.398 1 90.75 257 CYS B C 1
ATOM 7665 O O . CYS B 1 257 ? -10.031 -26.047 -8.844 1 90.75 257 CYS B O 1
ATOM 7667 N N . ILE B 1 258 ? -7.785 -26.141 -8.836 1 89.5 258 ILE B N 1
ATOM 7668 C CA . ILE B 1 258 ? -7.742 -26.562 -7.438 1 89.5 258 ILE B CA 1
ATOM 7669 C C . ILE B 1 258 ? -8.328 -25.469 -6.551 1 89.5 258 ILE B C 1
ATOM 7671 O O . ILE B 1 258 ? -9.047 -25.75 -5.594 1 89.5 258 ILE B O 1
ATOM 7675 N N . ASN B 1 259 ? -8.031 -24.266 -6.875 1 85.94 259 ASN B N 1
ATOM 7676 C CA . ASN B 1 259 ? -8.617 -23.141 -6.148 1 85.94 259 ASN B CA 1
ATOM 7677 C C . ASN B 1 259 ? -10.141 -23.156 -6.238 1 85.94 259 ASN B C 1
ATOM 7679 O O . ASN B 1 259 ? -10.828 -22.875 -5.254 1 85.94 259 ASN B O 1
ATOM 7683 N N . LEU B 1 260 ? -10.633 -23.422 -7.402 1 88.69 260 LEU B N 1
ATOM 7684 C CA . LEU B 1 260 ? -12.078 -23.5 -7.578 1 88.69 260 LEU B CA 1
ATOM 7685 C C . LEU B 1 260 ? -12.656 -24.688 -6.793 1 88.69 260 LEU B C 1
ATOM 7687 O O . LEU B 1 260 ? -13.773 -24.594 -6.281 1 88.69 260 LEU B O 1
ATOM 7691 N N . ILE B 1 261 ? -11.883 -25.75 -6.719 1 92.31 261 ILE B N 1
ATOM 7692 C CA . ILE B 1 261 ? -12.305 -26.891 -5.91 1 92.31 261 ILE B CA 1
ATOM 7693 C C . ILE B 1 261 ? -12.453 -26.469 -4.453 1 92.31 261 ILE B C 1
ATOM 7695 O O . ILE B 1 261 ? -13.453 -26.781 -3.805 1 92.31 261 ILE B O 1
ATOM 7699 N N . PHE B 1 262 ? -11.469 -25.734 -3.984 1 89.62 262 PHE B N 1
ATOM 7700 C CA . PHE B 1 262 ? -11.555 -25.203 -2.631 1 89.62 262 PHE B CA 1
ATOM 7701 C C . PHE B 1 262 ? -12.805 -24.344 -2.465 1 89.62 262 PHE B C 1
ATOM 7703 O O . PHE B 1 262 ? -13.5 -24.438 -1.454 1 89.62 262 PHE B O 1
ATOM 7710 N N . GLY B 1 263 ? -13.078 -23.484 -3.457 1 89.12 263 GLY B N 1
ATOM 7711 C CA . GLY B 1 263 ? -14.258 -22.641 -3.426 1 89.12 263 GLY B CA 1
ATOM 7712 C C . GLY B 1 263 ? -15.555 -23.422 -3.316 1 89.12 263 GLY B C 1
ATOM 7713 O O . GLY B 1 263 ? -16.484 -23 -2.615 1 89.12 263 GLY B O 1
ATOM 7714 N N . ASP B 1 264 ? -15.586 -24.531 -3.98 1 91.62 264 ASP B N 1
ATOM 7715 C CA . ASP B 1 264 ? -16.781 -25.375 -3.945 1 91.62 264 ASP B CA 1
ATOM 7716 C C . ASP B 1 264 ? -16.906 -26.094 -2.604 1 91.62 264 ASP B C 1
ATOM 7718 O O . ASP B 1 264 ? -18.016 -26.281 -2.102 1 91.62 264 ASP B O 1
ATOM 7722 N N . ILE B 1 265 ? -15.797 -26.484 -2.045 1 92 265 ILE B N 1
ATOM 7723 C CA . ILE B 1 265 ? -15.797 -27.188 -0.771 1 92 265 ILE B CA 1
ATOM 7724 C C . ILE B 1 265 ? -16.297 -26.266 0.337 1 92 265 ILE B C 1
ATOM 7726 O O . ILE B 1 265 ? -17.062 -26.672 1.205 1 92 265 ILE B O 1
ATOM 7730 N N . ILE B 1 266 ? -15.875 -25.047 0.283 1 88.19 266 ILE B N 1
ATOM 7731 C CA . ILE B 1 266 ? -16.203 -24.062 1.318 1 88.19 266 ILE B CA 1
ATOM 7732 C C . ILE B 1 266 ? -17.703 -23.781 1.323 1 88.19 266 ILE B C 1
ATOM 7734 O O . ILE B 1 266 ? -18.25 -23.328 2.324 1 88.19 266 ILE B O 1
ATOM 7738 N N . LYS B 1 267 ? -18.391 -24.156 0.251 1 89.12 267 LYS B N 1
ATOM 7739 C CA . LYS B 1 267 ? -19.828 -23.875 0.135 1 89.12 267 LYS B CA 1
ATOM 7740 C C . LYS B 1 267 ? -20.656 -25.031 0.697 1 89.12 267 LYS B C 1
ATOM 7742 O O . LYS B 1 267 ? -21.859 -24.875 0.942 1 89.12 267 LYS B O 1
ATOM 7747 N N . VAL B 1 268 ? -20.047 -26.141 0.964 1 90.81 268 VAL B N 1
ATOM 7748 C CA . VAL B 1 268 ? -20.781 -27.328 1.398 1 90.81 268 VAL B CA 1
ATOM 7749 C C . VAL B 1 268 ? -20.688 -27.469 2.916 1 90.81 268 VAL B C 1
ATOM 7751 O O . VAL B 1 268 ? -19.656 -27.141 3.516 1 90.81 268 VAL B O 1
ATOM 7754 N N . LYS B 1 269 ? -21.766 -27.828 3.568 1 86.62 269 LYS B N 1
ATOM 7755 C CA . LYS B 1 269 ? -21.75 -28.109 5 1 86.62 269 LYS B CA 1
ATOM 7756 C C . LYS B 1 269 ? -20.891 -29.328 5.312 1 86.62 269 LYS B C 1
ATOM 7758 O O . LYS B 1 269 ? -20.875 -30.281 4.543 1 86.62 269 LYS B O 1
ATOM 7763 N N . PRO B 1 270 ? -20.219 -29.375 6.285 1 88.69 270 PRO B N 1
ATOM 7764 C CA . PRO B 1 270 ? -20.141 -28.438 7.41 1 88.69 270 PRO B CA 1
ATOM 7765 C C . PRO B 1 270 ? -19.062 -27.375 7.219 1 88.69 270 PRO B C 1
ATOM 7767 O O . PRO B 1 270 ? -18.859 -26.531 8.102 1 88.69 270 PRO B O 1
ATOM 7770 N N . TYR B 1 271 ? -18.453 -27.516 6.109 1 89.75 271 TYR B N 1
ATOM 7771 C CA . TYR B 1 271 ? -17.297 -26.656 5.902 1 89.75 271 TYR B CA 1
ATOM 7772 C C . TYR B 1 271 ? -17.719 -25.203 5.723 1 89.75 271 TYR B C 1
ATOM 7774 O O . TYR B 1 271 ? -17.016 -24.297 6.16 1 89.75 271 TYR B O 1
ATOM 7782 N N . ALA B 1 272 ? -18.828 -24.969 5.164 1 90.31 272 ALA B N 1
ATOM 7783 C CA . ALA B 1 272 ? -19.344 -23.625 4.992 1 90.31 272 ALA B CA 1
ATOM 7784 C C . ALA B 1 272 ? -19.5 -22.906 6.336 1 90.31 272 ALA B C 1
ATOM 7786 O O . ALA B 1 272 ? -19.125 -21.75 6.473 1 90.31 272 ALA B O 1
ATOM 7787 N N . SER B 1 273 ? -20.016 -23.594 7.277 1 90.88 273 SER B N 1
ATOM 7788 C CA . SER B 1 273 ? -20.234 -23.031 8.609 1 90.88 273 SER B CA 1
ATOM 7789 C C . SER B 1 273 ? -18.906 -22.734 9.297 1 90.88 273 SER B C 1
ATOM 7791 O O . SER B 1 273 ? -18.75 -21.688 9.938 1 90.88 273 SER B O 1
ATOM 7793 N N . VAL B 1 274 ? -18.031 -23.656 9.164 1 91.62 274 VAL B N 1
ATOM 7794 C CA . VAL B 1 274 ? -16.734 -23.484 9.805 1 91.62 274 VAL B CA 1
ATOM 7795 C C . VAL B 1 274 ? -16.031 -22.266 9.242 1 91.62 274 VAL B C 1
ATOM 7797 O O . VAL B 1 274 ? -15.453 -21.469 9.992 1 91.62 274 VAL B O 1
ATOM 7800 N N . PHE B 1 275 ? -16.125 -22.125 8 1 88.56 275 PHE B N 1
ATOM 7801 C CA . PHE B 1 275 ? -15.438 -21 7.359 1 88.56 275 PHE B CA 1
ATOM 7802 C C . PHE B 1 275 ? -16.109 -19.688 7.727 1 88.56 275 PHE B C 1
ATOM 7804 O O . PHE B 1 275 ? -15.422 -18.672 7.945 1 88.56 275 PHE B O 1
ATOM 7811 N N . LYS B 1 276 ? -17.344 -19.672 7.742 1 88.62 276 LYS B N 1
ATOM 7812 C CA . LYS B 1 276 ? -18.062 -18.469 8.148 1 88.62 276 LYS B CA 1
ATOM 7813 C C . LYS B 1 276 ? -17.688 -18.047 9.57 1 88.62 276 LYS B C 1
ATOM 7815 O O . LYS B 1 276 ? -17.469 -16.875 9.836 1 88.62 276 LYS B O 1
ATOM 7820 N N . LYS B 1 277 ? -17.625 -19 10.445 1 91.88 277 LYS B N 1
ATOM 7821 C CA . LYS B 1 277 ? -17.25 -18.734 11.828 1 91.88 277 LYS B CA 1
ATOM 7822 C C . LYS B 1 277 ? -15.812 -18.234 11.922 1 91.88 277 LYS B C 1
ATOM 7824 O O . LYS B 1 277 ? -15.508 -17.344 12.703 1 91.88 277 LYS B O 1
ATOM 7829 N N . ALA B 1 278 ? -14.945 -18.875 11.102 1 90.38 278 ALA B N 1
ATOM 7830 C CA . ALA B 1 278 ? -13.547 -18.469 11.086 1 90.38 278 ALA B CA 1
ATOM 7831 C C . ALA B 1 278 ? -13.398 -17.031 10.602 1 90.38 278 ALA B C 1
ATOM 7833 O O . ALA B 1 278 ? -12.602 -16.266 11.148 1 90.38 278 ALA B O 1
ATOM 7834 N N . ILE B 1 279 ? -14.141 -16.703 9.586 1 87.12 279 ILE B N 1
ATOM 7835 C CA . ILE B 1 279 ? -14.109 -15.352 9.039 1 87.12 279 ILE B CA 1
ATOM 7836 C C . ILE B 1 279 ? -14.617 -14.367 10.094 1 87.12 279 ILE B C 1
ATOM 7838 O O . ILE B 1 279 ? -14.078 -13.258 10.227 1 87.12 279 ILE B O 1
ATOM 7842 N N . ARG B 1 280 ? -15.594 -14.742 10.828 1 89.12 280 ARG B N 1
ATOM 7843 C CA . ARG B 1 280 ? -16.141 -13.898 11.891 1 89.12 280 ARG B CA 1
ATOM 7844 C C . ARG B 1 280 ? -15.094 -13.625 12.969 1 89.12 280 ARG B C 1
ATOM 7846 O O . ARG B 1 280 ? -14.953 -12.484 13.422 1 89.12 280 ARG B O 1
ATOM 7853 N N . ILE B 1 281 ? -14.375 -14.633 13.32 1 92.19 281 ILE B N 1
ATOM 7854 C CA . ILE B 1 281 ? -13.32 -14.484 14.328 1 92.19 281 ILE B CA 1
ATOM 7855 C C . ILE B 1 281 ? -12.234 -13.547 13.805 1 92.19 281 ILE B C 1
ATOM 7857 O O . ILE B 1 281 ? -11.852 -12.594 14.484 1 92.19 281 ILE B O 1
ATOM 7861 N N . HIS B 1 282 ? -11.844 -13.828 12.594 1 88.56 282 HIS B N 1
ATOM 7862 C CA . HIS B 1 282 ? -10.766 -13.039 12.008 1 88.56 282 HIS B CA 1
ATOM 7863 C C . HIS B 1 282 ? -11.18 -11.578 11.852 1 88.56 282 HIS B C 1
ATOM 7865 O O . HIS B 1 282 ? -10.406 -10.672 12.172 1 88.56 282 HIS B O 1
ATOM 7871 N N . SER B 1 283 ? -12.352 -11.375 11.336 1 86 283 SER B N 1
ATOM 7872 C CA . SER B 1 283 ? -12.828 -10.016 11.094 1 86 283 SER B CA 1
ATOM 7873 C C . SER B 1 283 ? -12.977 -9.234 12.398 1 86 283 SER B C 1
ATOM 7875 O O . SER B 1 283 ? -12.617 -8.062 12.461 1 86 283 SER B O 1
ATOM 7877 N N . TYR B 1 284 ? -13.508 -9.852 13.461 1 90.19 284 TYR B N 1
ATOM 7878 C CA . TYR B 1 284 ? -13.688 -9.195 14.75 1 90.19 284 TYR B CA 1
ATOM 7879 C C . TYR B 1 284 ? -12.352 -8.734 15.312 1 90.19 284 TYR B C 1
ATOM 7881 O O . TYR B 1 284 ? -12.242 -7.629 15.852 1 90.19 284 TYR B O 1
ATOM 7889 N N . ILE B 1 285 ? -11.391 -9.555 15.156 1 89.44 285 ILE B N 1
ATOM 7890 C CA . ILE B 1 285 ? -10.086 -9.273 15.75 1 89.44 285 ILE B CA 1
ATOM 7891 C C . ILE B 1 285 ? -9.336 -8.25 14.898 1 89.44 285 ILE B C 1
ATOM 7893 O O . ILE B 1 285 ? -8.773 -7.289 15.422 1 89.44 285 ILE B O 1
ATOM 7897 N N . SER B 1 286 ? -9.375 -8.43 13.594 1 84.38 286 SER B N 1
ATOM 7898 C CA . SER B 1 286 ? -8.562 -7.621 12.703 1 84.38 286 SER B CA 1
ATOM 7899 C C . SER B 1 286 ? -9.094 -6.195 12.602 1 84.38 286 SER B C 1
ATOM 7901 O O . SER B 1 286 ? -8.344 -5.262 12.328 1 84.38 286 SER B O 1
ATOM 7903 N N . GLN B 1 287 ? -10.375 -6.023 12.844 1 82.56 287 GLN B N 1
ATOM 7904 C CA . GLN B 1 287 ? -11 -4.719 12.68 1 82.56 287 GLN B CA 1
ATOM 7905 C C . GLN B 1 287 ? -10.844 -3.873 13.938 1 82.56 287 GLN B C 1
ATOM 7907 O O . GLN B 1 287 ? -11.188 -2.688 13.945 1 82.56 287 GLN B O 1
ATOM 7912 N N . ARG B 1 288 ? -10.398 -4.375 14.945 1 85.5 288 ARG B N 1
ATOM 7913 C CA . ARG B 1 288 ? -10.195 -3.697 16.219 1 85.5 288 ARG B CA 1
ATOM 7914 C C . ARG B 1 288 ? -8.719 -3.668 16.594 1 85.5 288 ARG B C 1
ATOM 7916 O O . ARG B 1 288 ? -8.188 -4.637 17.141 1 85.5 288 ARG B O 1
ATOM 7923 N N . PRO B 1 289 ? -8.07 -2.582 16.344 1 78 289 PRO B N 1
ATOM 7924 C CA . PRO B 1 289 ? -6.617 -2.498 16.5 1 78 289 PRO B CA 1
ATOM 7925 C C . PRO B 1 289 ? -6.145 -2.877 17.891 1 78 289 PRO B C 1
ATOM 7927 O O . PRO B 1 289 ? -5.125 -3.555 18.047 1 78 289 PRO B O 1
ATOM 7930 N N . LEU B 1 290 ? -6.844 -2.4 18.938 1 82.44 290 LEU B N 1
ATOM 7931 C CA . LEU B 1 290 ? -6.438 -2.727 20.297 1 82.44 290 LEU B CA 1
ATOM 7932 C C . LEU B 1 290 ? -6.488 -4.234 20.531 1 82.44 290 LEU B C 1
ATOM 7934 O O . LEU B 1 290 ? -5.59 -4.797 21.156 1 82.44 290 LEU B O 1
ATOM 7938 N N . LEU B 1 291 ? -7.551 -4.805 20.016 1 88 291 LEU B N 1
ATOM 7939 C CA . LEU B 1 291 ? -7.695 -6.246 20.156 1 88 291 LEU B CA 1
ATOM 7940 C C . LEU B 1 291 ? -6.641 -6.984 19.344 1 88 291 LEU B C 1
ATOM 7942 O O . LEU B 1 291 ? -6.105 -8.008 19.797 1 88 291 LEU B O 1
ATOM 7946 N N . LEU B 1 292 ? -6.398 -6.512 18.141 1 87.81 292 LEU B N 1
ATOM 7947 C CA . LEU B 1 292 ? -5.379 -7.098 17.281 1 87.81 292 LEU B CA 1
ATOM 7948 C C . LEU B 1 292 ? -4.016 -7.082 17.969 1 87.81 292 LEU B C 1
ATOM 7950 O O . LEU B 1 292 ? -3.281 -8.07 17.922 1 87.81 292 LEU B O 1
ATOM 7954 N N . ASN B 1 293 ? -3.732 -6.023 18.578 1 83.12 293 ASN B N 1
ATOM 7955 C CA . ASN B 1 293 ? -2.453 -5.922 19.266 1 83.12 293 ASN B CA 1
ATOM 7956 C C . ASN B 1 293 ? -2.422 -6.793 20.516 1 83.12 293 ASN B C 1
ATOM 7958 O O . ASN B 1 293 ? -1.371 -7.32 20.891 1 83.12 293 ASN B O 1
ATOM 7962 N N . LEU B 1 294 ? -3.553 -6.836 21.219 1 87.62 294 LEU B N 1
ATOM 7963 C CA . LEU B 1 294 ? -3.646 -7.758 22.328 1 87.62 294 LEU B CA 1
ATOM 7964 C C . LEU B 1 294 ? -3.4 -9.195 21.875 1 87.62 294 LEU B C 1
ATOM 7966 O O . LEU B 1 294 ? -2.711 -9.953 22.562 1 87.62 294 LEU B O 1
ATOM 7970 N N . MET B 1 295 ? -3.963 -9.578 20.781 1 90.5 295 MET B N 1
ATOM 7971 C CA . MET B 1 295 ? -3.746 -10.914 20.234 1 90.5 295 MET B CA 1
ATOM 7972 C C . MET B 1 295 ? -2.266 -11.156 19.969 1 90.5 295 MET B C 1
ATOM 7974 O O . MET B 1 295 ? -1.741 -12.234 20.266 1 90.5 295 MET B O 1
ATOM 7978 N N . ARG B 1 296 ? -1.574 -10.195 19.406 1 85.38 296 ARG B N 1
ATOM 7979 C CA . ARG B 1 296 ? -0.161 -10.312 19.062 1 85.38 296 ARG B CA 1
ATOM 7980 C C . ARG B 1 296 ? 0.68 -10.594 20.297 1 85.38 296 ARG B C 1
ATOM 7982 O O . ARG B 1 296 ? 1.704 -11.273 20.219 1 85.38 296 ARG B O 1
ATOM 7989 N N . LYS B 1 297 ? 0.25 -10.062 21.406 1 84 297 LYS B N 1
ATOM 7990 C CA . LYS B 1 297 ? 0.948 -10.336 22.656 1 84 297 LYS B CA 1
ATOM 7991 C C . LYS B 1 297 ? 0.922 -11.82 23 1 84 297 LYS B C 1
ATOM 7993 O O . LYS B 1 297 ? 1.895 -12.359 23.531 1 84 297 LYS B O 1
ATOM 7998 N N . PHE B 1 298 ? -0.215 -12.438 22.719 1 88.38 298 PHE B N 1
ATOM 7999 C CA . PHE B 1 298 ? -0.39 -13.844 23.078 1 88.38 298 PHE B CA 1
ATOM 8000 C C . PHE B 1 298 ? 0.144 -14.75 21.969 1 88.38 298 PHE B C 1
ATOM 8002 O O . PHE B 1 298 ? 0.54 -15.883 22.234 1 88.38 298 PHE B O 1
ATOM 8009 N N . THR B 1 299 ? 0.148 -14.32 20.734 1 87 299 THR B N 1
ATOM 8010 C CA . THR B 1 299 ? 0.568 -15.141 19.609 1 87 299 THR B CA 1
ATOM 8011 C C . THR B 1 299 ? 2.025 -14.867 19.25 1 87 299 THR B C 1
ATOM 8013 O O . THR B 1 299 ? 2.48 -15.219 18.156 1 87 299 THR B O 1
ATOM 8016 N N . LYS B 1 300 ? 2.783 -14.188 20.078 1 79.69 300 LYS B N 1
ATOM 8017 C CA . LYS B 1 300 ? 4.188 -13.859 19.844 1 79.69 300 LYS B CA 1
ATOM 8018 C C . LYS B 1 300 ? 4.363 -13.016 18.594 1 79.69 300 LYS B C 1
ATOM 8020 O O . LYS B 1 300 ? 5.203 -13.328 17.75 1 79.69 300 LYS B O 1
ATOM 8025 N N . GLU B 1 301 ? 3.471 -12.109 18.375 1 74.81 301 GLU B N 1
ATOM 8026 C CA . GLU B 1 301 ? 3.508 -11.094 17.328 1 74.81 301 GLU B CA 1
ATOM 8027 C C . GLU B 1 301 ? 3.164 -11.688 15.969 1 74.81 301 GLU B C 1
ATOM 8029 O O . GLU B 1 301 ? 3.516 -11.125 14.93 1 74.81 301 GLU B O 1
ATOM 8034 N N . ARG B 1 302 ? 2.576 -12.883 15.984 1 78.69 302 ARG B N 1
ATOM 8035 C CA . ARG B 1 302 ? 2.131 -13.477 14.727 1 78.69 302 ARG B CA 1
ATOM 8036 C C . ARG B 1 302 ? 0.678 -13.117 14.438 1 78.69 302 ARG B C 1
ATOM 8038 O O . ARG B 1 302 ? -0.164 -13.133 15.336 1 78.69 302 ARG B O 1
ATOM 8045 N N . ASN B 1 303 ? 0.45 -12.688 13.234 1 77.75 303 ASN B N 1
ATOM 8046 C CA . ASN B 1 303 ? -0.906 -12.336 12.828 1 77.75 303 ASN B CA 1
ATOM 8047 C C . ASN B 1 303 ? -1.645 -13.531 12.234 1 77.75 303 ASN B C 1
ATOM 8049 O O . ASN B 1 303 ? -1.02 -14.516 11.836 1 77.75 303 ASN B O 1
ATOM 8053 N N . LEU B 1 304 ? -2.945 -13.469 12.312 1 81.62 304 LEU B N 1
ATOM 8054 C CA . LEU B 1 304 ? -3.771 -14.422 11.578 1 81.62 304 LEU B CA 1
ATOM 8055 C C . LEU B 1 304 ? -3.799 -14.086 10.094 1 81.62 304 LEU B C 1
ATOM 8057 O O . LEU B 1 304 ? -3.605 -12.93 9.703 1 81.62 304 LEU B O 1
ATOM 8061 N N . VAL B 1 305 ? -3.793 -15.055 9.258 1 76.88 305 VAL B N 1
ATOM 8062 C CA . VAL B 1 305 ? -3.811 -14.836 7.816 1 76.88 305 VAL B CA 1
ATOM 8063 C C . VAL B 1 305 ? -5.188 -14.328 7.387 1 76.88 305 VAL B C 1
ATOM 8065 O O . VAL B 1 305 ? -6.211 -14.883 7.797 1 76.88 305 VAL B O 1
ATOM 8068 N N . LYS B 1 306 ? -5.164 -13.211 6.66 1 74.44 306 LYS B N 1
ATOM 8069 C CA . LYS B 1 306 ? -6.41 -12.641 6.16 1 74.44 306 LYS B CA 1
ATOM 8070 C C . LYS B 1 306 ? -6.984 -13.484 5.027 1 74.44 306 LYS B C 1
ATOM 8072 O O . LYS B 1 306 ? -6.277 -13.828 4.082 1 74.44 306 LYS B O 1
ATOM 8077 N N . PRO B 1 307 ? -8.242 -13.859 5.215 1 70.81 307 PRO B N 1
ATOM 8078 C CA . PRO B 1 307 ? -8.867 -14.602 4.121 1 70.81 307 PRO B CA 1
ATOM 8079 C C . PRO B 1 307 ? -9.094 -13.742 2.877 1 70.81 307 PRO B C 1
ATOM 8081 O O . PRO B 1 307 ? -9.422 -12.562 2.992 1 70.81 307 PRO B O 1
ATOM 8084 N N . ALA B 1 308 ? -8.594 -14.242 1.699 1 63.41 308 ALA B N 1
ATOM 8085 C CA . ALA B 1 308 ? -8.805 -13.531 0.441 1 63.41 308 ALA B CA 1
ATOM 8086 C C . ALA B 1 308 ? -10.109 -13.953 -0.217 1 63.41 308 ALA B C 1
ATOM 8088 O O . ALA B 1 308 ? -10.523 -15.109 -0.112 1 63.41 308 ALA B O 1
ATOM 8089 N N . LYS B 1 309 ? -10.773 -13.031 -0.885 1 56.09 309 LYS B N 1
ATOM 8090 C CA . LYS B 1 309 ? -12.078 -13.289 -1.497 1 56.09 309 LYS B CA 1
ATOM 8091 C C . LYS B 1 309 ? -11.938 -14.219 -2.701 1 56.09 309 LYS B C 1
ATOM 8093 O O . LYS B 1 309 ? -12.789 -15.078 -2.93 1 56.09 309 LYS B O 1
ATOM 8098 N N . THR B 1 310 ? -10.883 -14.086 -3.461 1 55.09 310 THR B N 1
ATOM 8099 C CA . THR B 1 310 ? -10.812 -14.82 -4.719 1 55.09 310 THR B CA 1
ATOM 8100 C C . THR B 1 310 ? -9.773 -15.938 -4.641 1 55.09 310 THR B C 1
ATOM 8102 O O . THR B 1 310 ? -9.68 -16.766 -5.551 1 55.09 310 THR B O 1
ATOM 8105 N N . ARG B 1 311 ? -9.055 -15.922 -3.588 1 63.78 311 ARG B N 1
ATOM 8106 C CA . ARG B 1 311 ? -8.078 -16.984 -3.389 1 63.78 311 ARG B CA 1
ATOM 8107 C C . ARG B 1 311 ? -8.5 -17.906 -2.25 1 63.78 311 ARG B C 1
ATOM 8109 O O . ARG B 1 311 ? -8.062 -17.75 -1.112 1 63.78 311 ARG B O 1
ATOM 8116 N N . PHE B 1 312 ? -9.227 -18.938 -2.682 1 69.44 312 PHE B N 1
ATOM 8117 C CA . PHE B 1 312 ? -9.875 -19.812 -1.719 1 69.44 312 PHE B CA 1
ATOM 8118 C C . PHE B 1 312 ? -8.844 -20.609 -0.933 1 69.44 312 PHE B C 1
ATOM 8120 O O . PHE B 1 312 ? -9.109 -21.031 0.196 1 69.44 312 PHE B O 1
ATOM 8127 N N . ALA B 1 313 ? -7.711 -20.719 -1.533 1 73 313 ALA B N 1
ATOM 8128 C CA . ALA B 1 313 ? -6.656 -21.438 -0.826 1 73 313 ALA B CA 1
ATOM 8129 C C . ALA B 1 313 ? -6.23 -20.688 0.432 1 73 313 ALA B C 1
ATOM 8131 O O . ALA B 1 313 ? -5.801 -21.312 1.412 1 73 313 ALA B O 1
ATOM 8132 N N . THR B 1 314 ? -6.453 -19.406 0.342 1 72.5 314 THR B N 1
ATOM 8133 C CA . THR B 1 314 ? -6.059 -18.594 1.486 1 72.5 314 THR B CA 1
ATOM 8134 C C . THR B 1 314 ? -6.992 -18.844 2.67 1 72.5 314 THR B C 1
ATOM 8136 O O . THR B 1 314 ? -6.582 -18.703 3.826 1 72.5 314 THR B O 1
ATOM 8139 N N . ALA B 1 315 ? -8.219 -19.141 2.334 1 76.06 315 ALA B N 1
ATOM 8140 C CA . ALA B 1 315 ? -9.172 -19.438 3.406 1 76.06 315 ALA B CA 1
ATOM 8141 C C . ALA B 1 315 ? -8.688 -20.609 4.254 1 76.06 315 ALA B C 1
ATOM 8143 O O . ALA B 1 315 ? -8.789 -20.578 5.48 1 76.06 315 ALA B O 1
ATOM 8144 N N . PHE B 1 316 ? -8.125 -21.547 3.607 1 79.62 316 PHE B N 1
ATOM 8145 C CA . PHE B 1 316 ? -7.656 -22.719 4.34 1 79.62 316 PHE B CA 1
ATOM 8146 C C . PHE B 1 316 ? -6.371 -22.406 5.098 1 79.62 316 PHE B C 1
ATOM 8148 O O . PHE B 1 316 ? -6.117 -22.969 6.16 1 79.62 316 PHE B O 1
ATOM 8155 N N . LEU B 1 317 ? -5.625 -21.484 4.531 1 78.69 317 LEU B N 1
ATOM 8156 C CA . LEU B 1 317 ? -4.445 -21.047 5.266 1 78.69 317 LEU B CA 1
ATOM 8157 C C . LEU B 1 317 ? -4.844 -20.312 6.547 1 78.69 317 LEU B C 1
ATOM 8159 O O . LEU B 1 317 ? -4.188 -20.469 7.578 1 78.69 317 LEU B O 1
ATOM 8163 N N . THR B 1 318 ? -5.887 -19.594 6.387 1 82.62 318 THR B N 1
ATOM 8164 C CA . THR B 1 318 ? -6.418 -18.922 7.562 1 82.62 318 THR B CA 1
ATOM 8165 C C . THR B 1 318 ? -6.816 -19.922 8.633 1 82.62 318 THR B C 1
ATOM 8167 O O . THR B 1 318 ? -6.48 -19.75 9.812 1 82.62 318 THR B O 1
ATOM 8170 N N . LEU B 1 319 ? -7.48 -20.984 8.219 1 87 319 LEU B N 1
ATOM 8171 C CA . LEU B 1 319 ? -7.906 -22.016 9.156 1 87 319 LEU B CA 1
ATOM 8172 C C . LEU B 1 319 ? -6.703 -22.719 9.781 1 87 319 LEU B C 1
ATOM 8174 O O . LEU B 1 319 ? -6.703 -23 10.984 1 87 319 LEU B O 1
ATOM 8178 N N . ARG B 1 320 ? -5.777 -22.922 9 1 84.69 320 ARG B N 1
ATOM 8179 C CA . ARG B 1 320 ? -4.582 -23.594 9.484 1 84.69 320 ARG B CA 1
ATOM 8180 C C . ARG B 1 320 ? -3.857 -22.766 10.531 1 84.69 320 ARG B C 1
ATOM 8182 O O . ARG B 1 320 ? -3.482 -23.266 11.594 1 84.69 320 ARG B O 1
ATOM 8189 N N . VAL B 1 321 ? -3.689 -21.531 10.234 1 83.31 321 VAL B N 1
ATOM 8190 C CA . VAL B 1 321 ? -2.994 -20.656 11.164 1 83.31 321 VAL B CA 1
ATOM 8191 C C . VAL B 1 321 ? -3.805 -20.516 12.453 1 83.31 321 VAL B C 1
ATOM 8193 O O . VAL B 1 321 ? -3.244 -20.516 13.547 1 83.31 321 VAL B O 1
ATOM 8196 N N . MET B 1 322 ? -5.098 -20.406 12.289 1 88.75 322 MET B N 1
ATOM 8197 C CA . MET B 1 322 ? -5.957 -20.328 13.469 1 88.75 322 MET B CA 1
ATOM 8198 C C . MET B 1 322 ? -5.82 -21.578 14.32 1 88.75 322 MET B C 1
ATOM 8200 O O . MET B 1 322 ? -5.773 -21.5 15.547 1 88.75 322 MET B O 1
ATOM 8204 N N . TYR B 1 323 ? -5.754 -22.672 13.656 1 88.31 323 TYR B N 1
ATOM 8205 C CA . TYR B 1 323 ? -5.629 -23.938 14.375 1 88.31 323 TYR B CA 1
ATOM 8206 C C . TYR B 1 323 ? -4.297 -24.016 15.117 1 88.31 323 TYR B C 1
ATOM 8208 O O . TYR B 1 323 ? -4.234 -24.5 16.25 1 88.31 323 TYR B O 1
ATOM 8216 N N . ILE B 1 324 ? -3.209 -23.562 14.5 1 84.19 324 ILE B N 1
ATOM 8217 C CA . ILE B 1 324 ? -1.891 -23.562 15.125 1 84.19 324 ILE B CA 1
ATOM 8218 C C . ILE B 1 324 ? -1.902 -22.672 16.359 1 84.19 324 ILE B C 1
ATOM 8220 O O . ILE B 1 324 ? -1.308 -23 17.391 1 84.19 324 ILE B O 1
ATOM 8224 N N . GLN B 1 325 ? -2.67 -21.594 16.219 1 88.56 325 GLN B N 1
ATOM 8225 C CA . GLN B 1 325 ? -2.703 -20.625 17.312 1 88.56 325 GLN B CA 1
ATOM 8226 C C . GLN B 1 325 ? -3.875 -20.891 18.25 1 88.56 325 GLN B C 1
ATOM 8228 O O . GLN B 1 325 ? -4.223 -20.031 19.062 1 88.56 325 GLN B O 1
ATOM 8233 N N . ARG B 1 326 ? -4.512 -22.016 18.125 1 89.5 326 ARG B N 1
ATOM 8234 C CA . ARG B 1 326 ? -5.742 -22.297 18.859 1 89.5 326 ARG B CA 1
ATOM 8235 C C . ARG B 1 326 ? -5.527 -22.172 20.359 1 89.5 326 ARG B C 1
ATOM 8237 O O . ARG B 1 326 ? -6.359 -21.594 21.062 1 89.5 326 ARG B O 1
ATOM 8244 N N . LYS B 1 327 ? -4.383 -22.656 20.828 1 85.88 327 LYS B N 1
ATOM 8245 C CA . LYS B 1 327 ? -4.102 -22.594 22.266 1 85.88 327 LYS B CA 1
ATOM 8246 C C . LYS B 1 327 ? -3.9 -21.141 22.719 1 85.88 327 LYS B C 1
ATOM 8248 O O . LYS B 1 327 ? -4.426 -20.734 23.75 1 85.88 327 LYS B O 1
ATOM 8253 N N . ASN B 1 328 ? -3.154 -20.438 21.938 1 89.94 328 ASN B N 1
ATOM 8254 C CA . ASN B 1 328 ? -2.904 -19.031 22.25 1 89.94 328 ASN B CA 1
ATOM 8255 C C . ASN B 1 328 ? -4.188 -18.203 22.203 1 89.94 328 ASN B C 1
ATOM 8257 O O . ASN B 1 328 ? -4.391 -17.312 23.031 1 89.94 328 ASN B O 1
ATOM 8261 N N . LEU B 1 329 ? -5.047 -18.5 21.281 1 91.81 329 LEU B N 1
ATOM 8262 C CA . LEU B 1 329 ? -6.312 -17.781 21.156 1 91.81 329 LEU B CA 1
ATOM 8263 C C . LEU B 1 329 ? -7.227 -18.094 22.328 1 91.81 329 LEU B C 1
ATOM 8265 O O . LEU B 1 329 ? -7.906 -17.203 22.844 1 91.81 329 LEU B O 1
ATOM 8269 N N . ARG B 1 330 ? -7.219 -19.328 22.75 1 88.62 330 ARG B N 1
ATOM 8270 C CA . ARG B 1 330 ? -8.016 -19.703 23.906 1 88.62 330 ARG B CA 1
ATOM 8271 C C . ARG B 1 330 ? -7.516 -19.016 25.172 1 88.62 330 ARG B C 1
ATOM 8273 O O . ARG B 1 330 ? -8.312 -18.547 25.984 1 88.62 330 ARG B O 1
ATOM 8280 N N . THR B 1 331 ? -6.23 -18.906 25.266 1 89.75 331 THR B N 1
ATOM 8281 C CA . THR B 1 331 ? -5.641 -18.219 26.406 1 89.75 331 THR B CA 1
ATOM 8282 C C . THR B 1 331 ? -5.988 -16.734 26.375 1 89.75 331 THR B C 1
ATOM 8284 O O . THR B 1 331 ? -6.184 -16.125 27.438 1 89.75 331 THR B O 1
ATOM 8287 N N . LEU B 1 332 ? -6.039 -16.203 25.25 1 91.44 332 LEU B N 1
ATOM 8288 C CA . LEU B 1 332 ? -6.379 -14.797 25.094 1 91.44 332 LEU B CA 1
ATOM 8289 C C . LEU B 1 332 ? -7.77 -14.508 25.656 1 91.44 332 LEU B C 1
ATOM 8291 O O . LEU B 1 332 ? -7.945 -13.57 26.438 1 91.44 332 LEU B O 1
ATOM 8295 N N . VAL B 1 333 ? -8.75 -15.32 25.312 1 91 333 VAL B N 1
ATOM 8296 C CA . VAL B 1 333 ? -10.133 -15.039 25.688 1 91 333 VAL B CA 1
ATOM 8297 C C . VAL B 1 333 ? -10.375 -15.414 27.141 1 91 333 VAL B C 1
ATOM 8299 O O . VAL B 1 333 ? -11.383 -15.016 27.734 1 91 333 VAL B O 1
ATOM 8302 N N . LEU B 1 334 ? -9.43 -16.062 27.719 1 87.69 334 LEU B N 1
ATOM 8303 C CA . LEU B 1 334 ? -9.547 -16.438 29.125 1 87.69 334 LEU B CA 1
ATOM 8304 C C . LEU B 1 334 ? -8.633 -15.57 30 1 87.69 334 LEU B C 1
ATOM 8306 O O . LEU B 1 334 ? -8.609 -15.719 31.219 1 87.69 334 LEU B O 1
ATOM 8310 N N . SER B 1 335 ? -7.961 -14.688 29.422 1 88.06 335 SER B N 1
ATOM 8311 C CA . SER B 1 335 ? -6.992 -13.852 30.125 1 88.06 335 SER B CA 1
ATOM 8312 C C . SER B 1 335 ? -7.688 -12.742 30.906 1 88.06 335 SER B C 1
ATOM 8314 O O . SER B 1 335 ? -8.852 -12.43 30.656 1 88.06 335 SER B O 1
ATOM 8316 N N . THR B 1 336 ? -6.906 -12.188 31.797 1 89.31 336 THR B N 1
ATOM 8317 C CA . THR B 1 336 ? -7.395 -11.062 32.594 1 89.31 336 THR B CA 1
ATOM 8318 C C . THR B 1 336 ? -7.512 -9.805 31.719 1 89.31 336 THR B C 1
ATOM 8320 O O . THR B 1 336 ? -8.414 -8.992 31.922 1 89.31 336 THR B O 1
ATOM 8323 N N . GLU B 1 337 ? -6.656 -9.719 30.812 1 86.88 337 GLU B N 1
ATOM 8324 C CA . GLU B 1 337 ? -6.668 -8.57 29.906 1 86.88 337 GLU B CA 1
ATOM 8325 C C . GLU B 1 337 ? -7.945 -8.539 29.062 1 86.88 337 GLU B C 1
ATOM 8327 O O . GLU B 1 337 ? -8.539 -7.48 28.875 1 86.88 337 GLU B O 1
ATOM 8332 N N . TRP B 1 338 ? -8.32 -9.711 28.656 1 89.06 338 TRP B N 1
ATOM 8333 C CA . TRP B 1 338 ? -9.562 -9.828 27.891 1 89.06 338 TRP B CA 1
ATOM 8334 C C . TRP B 1 338 ? -10.766 -9.484 28.766 1 89.06 338 TRP B C 1
ATOM 8336 O O . TRP B 1 338 ? -11.633 -8.703 28.359 1 89.06 338 TRP B O 1
ATOM 8346 N N . ASN B 1 339 ? -10.773 -9.992 29.953 1 88.5 339 ASN B N 1
ATOM 8347 C CA . ASN B 1 339 ? -11.914 -9.82 30.844 1 88.5 339 ASN B CA 1
ATOM 8348 C C . ASN B 1 339 ? -12.078 -8.367 31.266 1 88.5 339 ASN B C 1
ATOM 8350 O O . ASN B 1 339 ? -13.203 -7.906 31.516 1 88.5 339 ASN B O 1
ATOM 8354 N N . SER B 1 340 ? -10.969 -7.699 31.297 1 85.5 340 SER B N 1
ATOM 8355 C CA . SER B 1 340 ? -11.008 -6.301 31.703 1 85.5 340 SER B CA 1
ATOM 8356 C C . SER B 1 340 ? -11.227 -5.383 30.516 1 85.5 340 SER B C 1
ATOM 8358 O O . SER B 1 340 ? -11.484 -4.191 30.672 1 85.5 340 SER B O 1
ATOM 8360 N N . SER B 1 341 ? -11.203 -5.98 29.344 1 84.44 341 SER B N 1
ATOM 8361 C CA . SER B 1 341 ? -11.32 -5.172 28.141 1 84.44 341 SER B CA 1
ATOM 8362 C C . SER B 1 341 ? -12.781 -4.945 27.766 1 84.44 341 SER B C 1
ATOM 8364 O O . SER B 1 341 ? -13.672 -5.625 28.266 1 84.44 341 SER B O 1
ATOM 8366 N N . LYS B 1 342 ? -13.016 -3.947 26.938 1 85.81 342 LYS B N 1
ATOM 8367 C CA . LYS B 1 342 ? -14.359 -3.637 26.453 1 85.81 342 LYS B CA 1
ATOM 8368 C C . LYS B 1 342 ? -14.891 -4.742 25.547 1 85.81 342 LYS B C 1
ATOM 8370 O O . LYS B 1 342 ? -16.109 -4.895 25.391 1 85.81 342 LYS B O 1
ATOM 8375 N N . PHE B 1 343 ? -14.023 -5.496 25.062 1 89 343 PHE B N 1
ATOM 8376 C CA . PHE B 1 343 ? -14.398 -6.523 24.094 1 89 343 PHE B CA 1
ATOM 8377 C C . PHE B 1 343 ? -15.164 -7.648 24.781 1 89 343 PHE B C 1
ATOM 8379 O O . PHE B 1 343 ? -16.047 -8.258 24.172 1 89 343 PHE B O 1
ATOM 8386 N N . ALA B 1 344 ? -14.797 -7.914 26.047 1 89 344 ALA B N 1
ATOM 8387 C CA . ALA B 1 344 ? -15.453 -8.984 26.797 1 89 344 ALA B CA 1
ATOM 8388 C C . ALA B 1 344 ? -16.906 -8.633 27.109 1 89 344 ALA B C 1
ATOM 8390 O O . ALA B 1 344 ? -17.734 -9.516 27.328 1 89 344 ALA B O 1
ATOM 8391 N N . LYS B 1 345 ? -17.188 -7.355 27.078 1 88.5 345 LYS B N 1
ATOM 8392 C CA . LYS B 1 345 ? -18.531 -6.891 27.453 1 88.5 345 LYS B CA 1
ATOM 8393 C C . LYS B 1 345 ? -19.422 -6.75 26.219 1 88.5 345 LYS B C 1
ATOM 8395 O O . LYS B 1 345 ? -20.641 -6.777 26.312 1 88.5 345 LYS B O 1
ATOM 8400 N N . GLU B 1 346 ? -18.797 -6.625 25.047 1 90.25 346 GLU B N 1
ATOM 8401 C CA . GLU B 1 346 ? -19.531 -6.504 23.797 1 90.25 346 GLU B CA 1
ATOM 8402 C C . GLU B 1 346 ? -20.188 -7.832 23.406 1 90.25 346 GLU B C 1
ATOM 8404 O O . GLU B 1 346 ? -19.609 -8.898 23.641 1 90.25 346 GLU B O 1
ATOM 8409 N N . THR B 1 347 ? -21.375 -7.73 22.844 1 86.69 347 THR B N 1
ATOM 8410 C CA . THR B 1 347 ? -22.109 -8.922 22.406 1 86.69 347 THR B CA 1
ATOM 8411 C C . THR B 1 347 ? -21.281 -9.727 21.406 1 86.69 347 THR B C 1
ATOM 8413 O O . THR B 1 347 ? -21.172 -10.945 21.516 1 86.69 347 THR B O 1
ATOM 8416 N N . LEU B 1 348 ? -20.734 -8.984 20.484 1 89.69 348 LEU B N 1
ATOM 8417 C CA . LEU B 1 348 ? -19.953 -9.656 19.453 1 89.69 348 LEU B CA 1
ATOM 8418 C C . LEU B 1 348 ? -18.703 -10.289 20.047 1 89.69 348 LEU B C 1
ATOM 8420 O O . LEU B 1 348 ? -18.266 -11.359 19.625 1 89.69 348 LEU B O 1
ATOM 8424 N N . GLY B 1 349 ? -18.141 -9.664 20.984 1 91.62 349 GLY B N 1
ATOM 8425 C CA . GLY B 1 349 ? -16.969 -10.203 21.672 1 91.62 349 GLY B CA 1
ATOM 8426 C C . GLY B 1 349 ? -17.25 -11.5 22.406 1 91.62 349 GLY B C 1
ATOM 8427 O O . GLY B 1 349 ? -16.438 -12.422 22.359 1 91.62 349 GLY B O 1
ATOM 8428 N N . LYS B 1 350 ? -18.391 -11.578 23.016 1 89.94 350 LYS B N 1
ATOM 8429 C CA . LYS B 1 350 ? -18.781 -12.789 23.734 1 89.94 350 LYS B CA 1
ATOM 8430 C C . LYS B 1 350 ? -18.984 -13.945 22.766 1 89.94 350 LYS B C 1
ATOM 8432 O O . LYS B 1 350 ? -18.609 -15.086 23.047 1 89.94 350 LYS B O 1
ATOM 8437 N N . GLU B 1 351 ? -19.578 -13.562 21.641 1 90.38 351 GLU B N 1
ATOM 8438 C CA . GLU B 1 351 ? -19.797 -14.586 20.625 1 90.38 351 GLU B CA 1
ATOM 8439 C C . GLU B 1 351 ? -18.469 -15.156 20.125 1 90.38 351 GLU B C 1
ATOM 8441 O O . GLU B 1 351 ? -18.344 -16.375 19.969 1 90.38 351 GLU B O 1
ATOM 8446 N N . VAL B 1 352 ? -17.562 -14.289 19.844 1 92.81 352 VAL B N 1
ATOM 8447 C CA . VAL B 1 352 ? -16.25 -14.703 19.328 1 92.81 352 VAL B CA 1
ATOM 8448 C C . VAL B 1 352 ? -15.516 -15.516 20.391 1 92.81 352 VAL B C 1
ATOM 8450 O O . VAL B 1 352 ? -14.883 -16.531 20.062 1 92.81 352 VAL B O 1
ATOM 8453 N N . ALA B 1 353 ? -15.633 -15.109 21.641 1 91.94 353 ALA B N 1
ATOM 8454 C CA . ALA B 1 353 ? -15.008 -15.859 22.734 1 91.94 353 ALA B CA 1
ATOM 8455 C C . ALA B 1 353 ? -15.594 -17.266 22.828 1 91.94 353 ALA B C 1
ATOM 8457 O O . ALA B 1 353 ? -14.859 -18.234 23.016 1 91.94 353 ALA B O 1
ATOM 8458 N N . ASN B 1 354 ? -16.859 -17.375 22.609 1 89.38 354 ASN B N 1
ATOM 8459 C CA . ASN B 1 354 ? -17.531 -18.672 22.656 1 89.38 354 ASN B CA 1
ATOM 8460 C C . ASN B 1 354 ? -17.078 -19.578 21.531 1 89.38 354 ASN B C 1
ATOM 8462 O O . ASN B 1 354 ? -16.891 -20.781 21.719 1 89.38 354 ASN B O 1
ATOM 8466 N N . LEU B 1 355 ? -16.922 -19.031 20.406 1 92.06 355 LEU B N 1
ATOM 8467 C CA . LEU B 1 355 ? -16.469 -19.812 19.266 1 92.06 355 LEU B CA 1
ATOM 8468 C C . LEU B 1 355 ? -15.055 -20.344 19.5 1 92.06 355 LEU B C 1
ATOM 8470 O O . LEU B 1 355 ? -14.766 -21.5 19.188 1 92.06 355 LEU B O 1
ATOM 8474 N N . ILE B 1 356 ? -14.219 -19.531 20.047 1 91.62 356 ILE B N 1
ATOM 8475 C CA . ILE B 1 356 ? -12.812 -19.875 20.25 1 91.62 356 ILE B CA 1
ATOM 8476 C C . ILE B 1 356 ? -12.695 -20.969 21.312 1 91.62 356 ILE B C 1
ATOM 8478 O O . ILE B 1 356 ? -11.828 -21.828 21.219 1 91.62 356 ILE B O 1
ATOM 8482 N N . ILE B 1 357 ? -13.641 -20.953 22.25 1 87.31 357 ILE B N 1
ATOM 8483 C CA . ILE B 1 357 ? -13.57 -21.922 23.328 1 87.31 357 ILE B CA 1
ATOM 8484 C C . ILE B 1 357 ? -14.281 -23.203 22.922 1 87.31 357 ILE B C 1
ATOM 8486 O O . ILE B 1 357 ? -14 -24.281 23.453 1 87.31 357 ILE B O 1
ATOM 8490 N N . SER B 1 358 ? -15.094 -23.188 21.891 1 86.69 358 SER B N 1
ATOM 8491 C CA . SER B 1 358 ? -15.914 -24.297 21.453 1 86.69 358 SER B CA 1
ATOM 8492 C C . SER B 1 358 ? -15.055 -25.438 20.891 1 86.69 358 SER B C 1
ATOM 8494 O O . SER B 1 358 ? -14.258 -25.219 19.969 1 86.69 358 SER B O 1
ATOM 8496 N N . VAL B 1 359 ? -15.281 -26.594 21.391 1 82.56 359 VAL B N 1
ATOM 8497 C CA . VAL B 1 359 ? -14.57 -27.781 20.922 1 82.56 359 VAL B CA 1
ATOM 8498 C C . VAL B 1 359 ? -15.133 -28.234 19.578 1 82.56 359 VAL B C 1
ATOM 8500 O O . VAL B 1 359 ? -14.391 -28.688 18.703 1 82.56 359 VAL B O 1
ATOM 8503 N N . HIS B 1 360 ? -16.406 -27.984 19.391 1 82.19 360 HIS B N 1
ATOM 8504 C CA . HIS B 1 360 ? -17.047 -28.375 18.141 1 82.19 360 HIS B CA 1
ATOM 8505 C C . HIS B 1 360 ? -16.5 -27.578 16.969 1 82.19 360 HIS B C 1
ATOM 8507 O O . HIS B 1 360 ? -16.281 -28.125 15.883 1 82.19 360 HIS B O 1
ATOM 8513 N N . PHE B 1 361 ? -16.25 -26.328 17.266 1 91.38 361 PHE B N 1
ATOM 8514 C CA . PHE B 1 361 ? -15.68 -25.484 16.219 1 91.38 361 PHE B CA 1
ATOM 8515 C C . PHE B 1 361 ? -14.312 -26 15.797 1 91.38 361 PHE B C 1
ATOM 8517 O O . PHE B 1 361 ? -14.047 -26.156 14.602 1 91.38 361 PHE B O 1
ATOM 8524 N N . TRP B 1 362 ? -13.516 -26.359 16.719 1 87.62 362 TRP B N 1
ATOM 8525 C CA . TRP B 1 362 ? -12.148 -26.766 16.406 1 87.62 362 TRP B CA 1
ATOM 8526 C C . TRP B 1 362 ? -12.133 -28.156 15.781 1 87.62 362 TRP B C 1
ATOM 8528 O O . TRP B 1 362 ? -11.289 -28.453 14.93 1 87.62 362 TRP B O 1
ATOM 8538 N N . ASN B 1 363 ? -13.047 -29.047 16.125 1 85.5 363 ASN B N 1
ATOM 8539 C CA . ASN B 1 363 ? -13.164 -30.344 15.469 1 85.5 363 ASN B CA 1
ATOM 8540 C C . ASN B 1 363 ? -13.539 -30.203 14 1 85.5 363 ASN B C 1
ATOM 8542 O O . ASN B 1 363 ? -13.023 -30.922 13.148 1 85.5 363 ASN B O 1
ATOM 8546 N N . ASN B 1 364 ? -14.398 -29.281 13.844 1 87.62 364 ASN B N 1
ATOM 8547 C CA . ASN B 1 364 ? -14.781 -29.031 12.461 1 87.62 364 ASN B CA 1
ATOM 8548 C C . ASN B 1 364 ? -13.641 -28.406 11.672 1 87.62 364 ASN B C 1
ATOM 8550 O O . ASN B 1 364 ? -13.516 -28.641 10.461 1 87.62 364 ASN B O 1
ATOM 8554 N N . VAL B 1 365 ? -12.773 -27.625 12.344 1 90.06 365 VAL B N 1
ATOM 8555 C CA . VAL B 1 365 ? -11.586 -27.062 11.695 1 90.06 365 VAL B CA 1
ATOM 8556 C C . VAL B 1 365 ? -10.641 -28.188 11.297 1 90.06 365 VAL B C 1
ATOM 8558 O O . VAL B 1 365 ? -10.086 -28.188 10.195 1 90.06 365 VAL B O 1
ATOM 8561 N N . VAL B 1 366 ? -10.547 -29.156 12.141 1 87.56 366 VAL B N 1
ATOM 8562 C CA . VAL B 1 366 ? -9.68 -30.281 11.859 1 87.56 366 VAL B CA 1
ATOM 8563 C C . VAL B 1 366 ? -10.227 -31.078 10.672 1 87.56 366 VAL B C 1
ATOM 8565 O O . VAL B 1 366 ? -9.461 -31.516 9.805 1 87.56 366 VAL B O 1
ATOM 8568 N N . ARG B 1 367 ? -11.516 -31.234 10.617 1 88.19 367 ARG B N 1
ATOM 8569 C CA . ARG B 1 367 ? -12.141 -31.922 9.484 1 88.19 367 ARG B CA 1
ATOM 8570 C C . ARG B 1 367 ? -11.883 -31.172 8.18 1 88.19 367 ARG B C 1
ATOM 8572 O O . ARG B 1 367 ? -11.578 -31.797 7.16 1 88.19 367 ARG B O 1
ATOM 8579 N N . ALA B 1 368 ? -12.016 -29.906 8.266 1 89.88 368 ALA B N 1
ATOM 8580 C CA . ALA B 1 368 ? -11.773 -29.094 7.078 1 89.88 368 ALA B CA 1
ATOM 8581 C C . ALA B 1 368 ? -10.32 -29.203 6.625 1 89.88 368 ALA B C 1
ATOM 8583 O O . ALA B 1 368 ? -10.047 -29.312 5.426 1 89.88 368 ALA B O 1
ATOM 8584 N N . LEU B 1 369 ? -9.438 -29.219 7.551 1 88.31 369 LEU B N 1
ATOM 8585 C CA . LEU B 1 369 ? -8.016 -29.297 7.23 1 88.31 369 LEU B CA 1
ATOM 8586 C C . LEU B 1 369 ? -7.656 -30.672 6.691 1 88.31 369 LEU B C 1
ATOM 8588 O O . LEU B 1 369 ? -6.766 -30.797 5.848 1 88.31 369 LEU B O 1
ATOM 8592 N N . THR B 1 370 ? -8.367 -31.656 7.121 1 88.31 370 THR B N 1
ATOM 8593 C CA . THR B 1 370 ? -8.141 -33.031 6.645 1 88.31 370 THR B CA 1
ATOM 8594 C C . THR B 1 370 ? -8.461 -33.125 5.156 1 88.31 370 THR B C 1
ATOM 8596 O O . THR B 1 370 ? -7.785 -33.844 4.422 1 88.31 370 THR B O 1
ATOM 8599 N N . VAL B 1 371 ? -9.406 -32.438 4.789 1 89.44 371 VAL B N 1
ATOM 8600 C CA . VAL B 1 371 ? -9.82 -32.469 3.389 1 89.44 371 VAL B CA 1
ATOM 8601 C C . VAL B 1 371 ? -8.883 -31.594 2.555 1 89.44 371 VAL B C 1
ATOM 8603 O O . VAL B 1 371 ? -8.5 -31.969 1.447 1 89.44 371 VAL B O 1
ATOM 8606 N N . CYS B 1 372 ? -8.445 -30.531 3.055 1 86.94 372 CYS B N 1
ATOM 8607 C CA . CYS B 1 372 ? -7.77 -29.516 2.252 1 86.94 372 CYS B CA 1
ATOM 8608 C C . CYS B 1 372 ? -6.27 -29.766 2.203 1 86.94 372 CYS B C 1
ATOM 8610 O O . CYS B 1 372 ? -5.598 -29.375 1.245 1 86.94 372 CYS B O 1
ATOM 8612 N N . SER B 1 373 ? -5.699 -30.422 3.123 1 85.44 373 SER B N 1
ATOM 8613 C CA . SER B 1 373 ? -4.254 -30.594 3.225 1 85.44 373 SER B CA 1
ATOM 8614 C C . SER B 1 373 ? -3.703 -31.344 2.018 1 85.44 373 SER B C 1
ATOM 8616 O O . SER B 1 373 ? -2.736 -30.906 1.392 1 85.44 373 SER B O 1
ATOM 8618 N N . PRO B 1 374 ? -4.348 -32.5 1.67 1 89 374 PRO B N 1
ATOM 8619 C CA . PRO B 1 374 ? -3.838 -33.219 0.493 1 89 374 PRO B CA 1
ATOM 8620 C C . PRO B 1 374 ? -3.928 -32.375 -0.783 1 89 374 PRO B C 1
ATOM 8622 O O . PRO B 1 374 ? -3.033 -32.438 -1.63 1 89 374 PRO B O 1
ATOM 8625 N N . LEU B 1 375 ? -4.957 -31.609 -0.908 1 89.12 375 LEU B N 1
ATOM 8626 C CA . LEU B 1 375 ? -5.141 -30.781 -2.094 1 89.12 375 LEU B CA 1
ATOM 8627 C C . LEU B 1 375 ? -4.121 -29.656 -2.129 1 89.12 375 LEU B C 1
ATOM 8629 O O . LEU B 1 375 ? -3.664 -29.25 -3.205 1 89.12 375 LEU B O 1
ATOM 8633 N N . THR B 1 376 ? -3.793 -29.125 -1.008 1 84.12 376 THR B N 1
ATOM 8634 C CA . THR B 1 376 ? -2.775 -28.078 -0.926 1 84.12 376 THR B CA 1
ATOM 8635 C C . THR B 1 376 ? -1.417 -28.609 -1.37 1 84.12 376 THR B C 1
ATOM 8637 O O . THR B 1 376 ? -0.626 -27.891 -1.975 1 84.12 376 THR B O 1
ATOM 8640 N N . LYS B 1 377 ? -1.176 -29.875 -1.11 1 83.31 377 LYS B N 1
ATOM 8641 C CA . LYS B 1 377 ? 0.072 -30.484 -1.555 1 83.31 377 LYS B CA 1
ATOM 8642 C C . LYS B 1 377 ? 0.129 -30.578 -3.078 1 83.31 377 LYS B C 1
ATOM 8644 O O . LYS B 1 377 ? 1.19 -30.391 -3.676 1 83.31 377 LYS B O 1
ATOM 8649 N N . VAL B 1 378 ? -1.017 -30.906 -3.621 1 88.25 378 VAL B N 1
ATOM 8650 C CA . VAL B 1 378 ? -1.081 -30.938 -5.078 1 88.25 378 VAL B CA 1
ATOM 8651 C C . VAL B 1 378 ? -0.837 -29.547 -5.637 1 88.25 378 VAL B C 1
ATOM 8653 O O . VAL B 1 378 ? -0.144 -29.375 -6.645 1 88.25 378 VAL B O 1
ATOM 8656 N N . LEU B 1 379 ? -1.387 -28.578 -4.988 1 84.38 379 LEU B N 1
ATOM 8657 C CA . LEU B 1 379 ? -1.194 -27.188 -5.398 1 84.38 379 LEU B CA 1
ATOM 8658 C C . LEU B 1 379 ? 0.282 -26.812 -5.355 1 84.38 379 LEU B C 1
ATOM 8660 O O . LEU B 1 379 ? 0.779 -26.125 -6.254 1 84.38 379 LEU B O 1
ATOM 8664 N N . ARG B 1 380 ? 0.963 -27.219 -4.375 1 79.69 380 ARG B N 1
ATOM 8665 C CA . ARG B 1 380 ? 2.393 -26.953 -4.254 1 79.69 380 ARG B CA 1
ATOM 8666 C C . ARG B 1 380 ? 3.178 -27.625 -5.371 1 79.69 380 ARG B C 1
ATOM 8668 O O . ARG B 1 380 ? 4.168 -27.078 -5.859 1 79.69 380 ARG B O 1
ATOM 8675 N N . LEU B 1 381 ? 2.693 -28.812 -5.742 1 83.25 381 LEU B N 1
ATOM 8676 C CA . LEU B 1 381 ? 3.336 -29.547 -6.82 1 83.25 381 LEU B CA 1
ATOM 8677 C C . LEU B 1 381 ? 3.232 -28.797 -8.141 1 83.25 381 LEU B C 1
ATOM 8679 O O . LEU B 1 381 ? 4.219 -28.672 -8.867 1 83.25 381 LEU B O 1
ATOM 8683 N N . VAL B 1 382 ? 2.092 -28.281 -8.383 1 85.38 382 VAL B N 1
ATOM 8684 C CA . VAL B 1 382 ? 1.846 -27.672 -9.688 1 85.38 382 VAL B CA 1
ATOM 8685 C C . VAL B 1 382 ? 2.404 -26.266 -9.719 1 85.38 382 VAL B C 1
ATOM 8687 O O . VAL B 1 382 ? 2.709 -25.734 -10.797 1 85.38 382 VAL B O 1
ATOM 8690 N N . ASP B 1 383 ? 2.502 -25.625 -8.617 1 73.56 383 ASP B N 1
ATOM 8691 C CA . ASP B 1 383 ? 3.006 -24.25 -8.555 1 73.56 383 ASP B CA 1
ATOM 8692 C C . ASP B 1 383 ? 4.531 -24.234 -8.516 1 73.56 383 ASP B C 1
ATOM 8694 O O . ASP B 1 383 ? 5.148 -23.203 -8.781 1 73.56 383 ASP B O 1
ATOM 8698 N N . GLY B 1 384 ? 5.125 -25.328 -8.25 1 67.31 384 GLY B N 1
ATOM 8699 C CA . GLY B 1 384 ? 6.574 -25.391 -8.141 1 67.31 384 GLY B CA 1
ATOM 8700 C C . GLY B 1 384 ? 7.277 -25.438 -9.484 1 67.31 384 GLY B C 1
ATOM 8701 O O . GLY B 1 384 ? 6.688 -25.859 -10.484 1 67.31 384 GLY B O 1
ATOM 8702 N N . GLU B 1 385 ? 8.422 -24.75 -9.656 1 63.5 385 GLU B N 1
ATOM 8703 C CA . GLU B 1 385 ? 9.188 -24.703 -10.898 1 63.5 385 GLU B CA 1
ATOM 8704 C C . GLU B 1 385 ? 10.289 -25.766 -10.898 1 63.5 385 GLU B C 1
ATOM 8706 O O . GLU B 1 385 ? 10.977 -25.953 -11.906 1 63.5 385 GLU B O 1
ATOM 8711 N N . LYS B 1 386 ? 10.352 -26.547 -9.914 1 63.81 386 LYS B N 1
ATOM 8712 C CA . LYS B 1 386 ? 11.469 -27.484 -9.828 1 63.81 386 LYS B CA 1
ATOM 8713 C C . LYS B 1 386 ? 11.312 -28.625 -10.844 1 63.81 386 LYS B C 1
ATOM 8715 O O . LYS B 1 386 ? 12.25 -28.922 -11.594 1 63.81 386 LYS B O 1
ATOM 8720 N N . LYS B 1 387 ? 10.109 -29.312 -10.773 1 72.69 387 LYS B N 1
ATOM 8721 C CA . LYS B 1 387 ? 9.812 -30.406 -11.688 1 72.69 387 LYS B CA 1
ATOM 8722 C C . LYS B 1 387 ? 8.523 -30.141 -12.461 1 72.69 387 LYS B C 1
ATOM 8724 O O . LYS B 1 387 ? 7.52 -29.703 -11.883 1 72.69 387 LYS B O 1
ATOM 8729 N N . PRO B 1 388 ? 8.711 -30.328 -13.742 1 85.56 388 PRO B N 1
ATOM 8730 C CA . PRO B 1 388 ? 7.457 -30.188 -14.484 1 85.56 388 PRO B CA 1
ATOM 8731 C C . PRO B 1 388 ? 6.359 -31.109 -13.961 1 85.56 388 PRO B C 1
ATOM 8733 O O . PRO B 1 388 ? 6.594 -32.312 -13.773 1 85.56 388 PRO B O 1
ATOM 8736 N N . PRO B 1 389 ? 5.281 -30.641 -13.734 1 89.25 389 PRO B N 1
ATOM 8737 C CA . PRO B 1 389 ? 4.25 -31.406 -13.023 1 89.25 389 PRO B CA 1
ATOM 8738 C C . PRO B 1 389 ? 3.426 -32.281 -13.961 1 89.25 389 PRO B C 1
ATOM 8740 O O . PRO B 1 389 ? 2.656 -33.156 -13.5 1 89.25 389 PRO B O 1
ATOM 8743 N N . MET B 1 390 ? 3.553 -32.219 -15.203 1 91.56 390 MET B N 1
ATOM 8744 C CA . MET B 1 390 ? 2.672 -32.906 -16.156 1 91.56 390 MET B CA 1
ATOM 8745 C C . MET B 1 390 ? 2.666 -34.406 -15.938 1 91.56 390 MET B C 1
ATOM 8747 O O . MET B 1 390 ? 1.615 -35.031 -16 1 91.56 390 MET B O 1
ATOM 8751 N N . GLY B 1 391 ? 3.764 -34.969 -15.641 1 91.81 391 GLY B N 1
ATOM 8752 C CA . GLY B 1 391 ? 3.855 -36.406 -15.461 1 91.81 391 GLY B CA 1
ATOM 8753 C C . GLY B 1 391 ? 3.365 -36.875 -14.109 1 91.81 391 GLY B C 1
ATOM 8754 O O . GLY B 1 391 ? 3.25 -38.094 -13.867 1 91.81 391 GLY B O 1
ATOM 8755 N N . TYR B 1 392 ? 2.992 -36 -13.25 1 91.5 392 TYR B N 1
ATOM 8756 C CA . TYR B 1 392 ? 2.701 -36.375 -11.867 1 91.5 392 TYR B CA 1
ATOM 8757 C C . TYR B 1 392 ? 1.268 -36.031 -11.5 1 91.5 392 TYR B C 1
ATOM 8759 O O . TYR B 1 392 ? 0.734 -36.531 -10.508 1 91.5 392 TYR B O 1
ATOM 8767 N N . ILE B 1 393 ? 0.624 -35.156 -12.242 1 91.62 393 ILE B N 1
ATOM 8768 C CA . ILE B 1 393 ? -0.62 -34.531 -11.812 1 91.62 393 ILE B CA 1
ATOM 8769 C C . ILE B 1 393 ? -1.721 -35.594 -11.703 1 91.62 393 ILE B C 1
ATOM 8771 O O . ILE B 1 393 ? -2.535 -35.531 -10.781 1 91.62 393 ILE B O 1
ATOM 8775 N N . TYR B 1 394 ? -1.764 -36.469 -12.672 1 89.62 394 TYR B N 1
ATOM 8776 C CA . TYR B 1 394 ? -2.785 -37.5 -12.648 1 89.62 394 TYR B CA 1
ATOM 8777 C C . TYR B 1 394 ? -2.697 -38.344 -11.375 1 89.62 394 TYR B C 1
ATOM 8779 O O . TYR B 1 394 ? -3.693 -38.5 -10.664 1 89.62 394 TYR B O 1
ATOM 8787 N N . GLU B 1 395 ? -1.588 -38.781 -11.062 1 88.88 395 GLU B N 1
ATOM 8788 C CA . GLU B 1 395 ? -1.341 -39.562 -9.859 1 88.88 395 GLU B CA 1
ATOM 8789 C C . GLU B 1 395 ? -1.546 -38.719 -8.602 1 88.88 395 GLU B C 1
ATOM 8791 O O . GLU B 1 395 ? -2.068 -39.219 -7.598 1 88.88 395 GLU B O 1
ATOM 8796 N N . ALA B 1 396 ? -1.082 -37.531 -8.656 1 90.62 396 ALA B N 1
ATOM 8797 C CA . ALA B 1 396 ? -1.185 -36.656 -7.5 1 90.62 396 ALA B CA 1
ATOM 8798 C C . ALA B 1 396 ? -2.641 -36.469 -7.086 1 90.62 396 ALA B C 1
ATOM 8800 O O . ALA B 1 396 ? -2.961 -36.469 -5.895 1 90.62 396 ALA B O 1
ATOM 8801 N N . MET B 1 397 ? -3.506 -36.281 -8.023 1 91.06 397 MET B N 1
ATOM 8802 C CA . MET B 1 397 ? -4.922 -36.094 -7.73 1 91.06 397 MET B CA 1
ATOM 8803 C C . MET B 1 397 ? -5.535 -37.375 -7.148 1 91.06 397 MET B C 1
ATOM 8805 O O . MET B 1 397 ? -6.363 -37.312 -6.238 1 91.06 397 MET B O 1
ATOM 8809 N N . ASP B 1 398 ? -5.133 -38.469 -7.633 1 89.38 398 ASP B N 1
ATOM 8810 C CA . ASP B 1 398 ? -5.613 -39.75 -7.105 1 89.38 398 ASP B CA 1
ATOM 8811 C C . ASP B 1 398 ? -5.129 -39.969 -5.672 1 89.38 398 ASP B C 1
ATOM 8813 O O . ASP B 1 398 ? -5.898 -40.375 -4.812 1 89.38 398 ASP B O 1
ATOM 8817 N N . ARG B 1 399 ? -3.904 -39.688 -5.477 1 88.88 399 ARG B N 1
ATOM 8818 C CA . ARG B 1 399 ? -3.34 -39.812 -4.141 1 88.88 399 ARG B CA 1
ATOM 8819 C C . ARG B 1 399 ? -4 -38.875 -3.154 1 88.88 399 ARG B C 1
ATOM 8821 O O . ARG B 1 399 ? -4.164 -39.188 -1.978 1 88.88 399 ARG B O 1
ATOM 8828 N N . ALA B 1 400 ? -4.301 -37.688 -3.674 1 92.56 400 ALA B N 1
ATOM 8829 C CA . ALA B 1 400 ? -4.992 -36.75 -2.814 1 92.56 400 ALA B CA 1
ATOM 8830 C C . ALA B 1 400 ? -6.336 -37.281 -2.348 1 92.56 400 ALA B C 1
ATOM 8832 O O . ALA B 1 400 ? -6.691 -37.156 -1.173 1 92.56 400 ALA B O 1
ATOM 8833 N N . LYS B 1 401 ? -7.062 -37.906 -3.221 1 92.81 401 LYS B N 1
ATOM 8834 C CA . LYS B 1 401 ? -8.344 -38.5 -2.863 1 92.81 401 LYS B CA 1
ATOM 8835 C C . LYS B 1 401 ? -8.156 -39.656 -1.868 1 92.81 401 LYS B C 1
ATOM 8837 O O . LYS B 1 401 ? -8.906 -39.75 -0.898 1 92.81 401 LYS B O 1
ATOM 8842 N N . GLU B 1 402 ? -7.152 -40.438 -2.1 1 91.38 402 GLU B N 1
ATOM 8843 C CA . GLU B 1 402 ? -6.859 -41.531 -1.185 1 91.38 402 GLU B CA 1
ATOM 8844 C C . GLU B 1 402 ? -6.5 -41 0.206 1 91.38 402 GLU B C 1
ATOM 8846 O O . GLU B 1 402 ? -6.941 -41.562 1.214 1 91.38 402 GLU B O 1
ATOM 8851 N N . ALA B 1 403 ? -5.719 -40 0.179 1 90.31 403 ALA B N 1
ATOM 8852 C CA . ALA B 1 403 ? -5.301 -39.406 1.449 1 90.31 403 ALA B CA 1
ATOM 8853 C C . ALA B 1 403 ? -6.5 -38.844 2.213 1 90.31 403 ALA B C 1
ATOM 8855 O O . ALA B 1 403 ? -6.566 -38.938 3.439 1 90.31 403 ALA B O 1
ATOM 8856 N N . ILE B 1 404 ? -7.395 -38.219 1.517 1 91.31 404 ILE B N 1
ATOM 8857 C CA . ILE B 1 404 ? -8.602 -37.688 2.146 1 91.31 404 ILE B CA 1
ATOM 8858 C C . ILE B 1 404 ? -9.422 -38.844 2.734 1 91.31 404 ILE B C 1
ATOM 8860 O O . ILE B 1 404 ? -9.867 -38.781 3.881 1 91.31 404 ILE B O 1
ATOM 8864 N N . ALA B 1 405 ? -9.578 -39.906 1.978 1 92.62 405 ALA B N 1
ATOM 8865 C CA . ALA B 1 405 ? -10.328 -41.062 2.457 1 92.62 405 ALA B CA 1
ATOM 8866 C C . ALA B 1 405 ? -9.672 -41.656 3.699 1 92.62 405 ALA B C 1
ATOM 8868 O O . ALA B 1 405 ? -10.359 -42.031 4.652 1 92.62 405 ALA B O 1
ATOM 8869 N N . HIS B 1 406 ? -8.375 -41.719 3.67 1 89.94 406 HIS B N 1
ATOM 8870 C CA . HIS B 1 406 ? -7.637 -42.25 4.809 1 89.94 406 HIS B CA 1
ATOM 8871 C C . HIS B 1 406 ? -7.781 -41.344 6.031 1 89.94 406 HIS B C 1
ATOM 8873 O O . HIS B 1 406 ? -7.816 -41.812 7.164 1 89.94 406 HIS B O 1
ATOM 8879 N N . GLY B 1 407 ? -7.812 -40.094 5.785 1 86.62 407 GLY B N 1
ATOM 8880 C CA . GLY B 1 407 ? -7.961 -39.156 6.875 1 86.62 407 GLY B CA 1
ATOM 8881 C C . GLY B 1 407 ? -9.273 -39.281 7.625 1 86.62 407 GLY B C 1
ATOM 8882 O O . GLY B 1 407 ? -9.336 -39.031 8.828 1 86.62 407 GLY B O 1
ATOM 8883 N N . PHE B 1 408 ? -10.305 -39.75 6.938 1 89.94 408 PHE B N 1
ATOM 8884 C CA . PHE B 1 408 ? -11.602 -39.938 7.566 1 89.94 408 PHE B CA 1
ATOM 8885 C C . PHE B 1 408 ? -11.805 -41.438 7.906 1 89.94 408 PHE B C 1
ATOM 8887 O O . PHE B 1 408 ? -12.945 -41.875 8.062 1 89.94 408 PHE B O 1
ATOM 8894 N N . ARG B 1 409 ? -10.703 -42.156 7.902 1 87.62 409 ARG B N 1
ATOM 8895 C CA . ARG B 1 409 ? -10.695 -43.562 8.273 1 87.62 409 ARG B CA 1
ATOM 8896 C C . ARG B 1 409 ? -11.641 -44.375 7.387 1 87.62 409 ARG B C 1
ATOM 8898 O O . ARG B 1 409 ? -12.312 -45.281 7.863 1 87.62 409 ARG B O 1
ATOM 8905 N N . GLY B 1 410 ? -11.883 -43.938 6.223 1 86.12 410 GLY B N 1
ATOM 8906 C CA . GLY B 1 410 ? -12.625 -44.688 5.215 1 86.12 410 GLY B CA 1
ATOM 8907 C C . GLY B 1 410 ? -14.133 -44.5 5.324 1 86.12 410 GLY B C 1
ATOM 8908 O O . GLY B 1 410 ? -14.891 -45.156 4.602 1 86.12 410 GLY B O 1
ATOM 8909 N N . VAL B 1 411 ? -14.547 -43.625 6.207 1 89.81 411 VAL B N 1
ATOM 8910 C CA . VAL B 1 411 ? -15.984 -43.344 6.332 1 89.81 411 VAL B CA 1
ATOM 8911 C C . VAL B 1 411 ? -16.453 -42.531 5.145 1 89.81 411 VAL B C 1
ATOM 8913 O O . VAL B 1 411 ? -16.328 -41.281 5.152 1 89.81 411 VAL B O 1
ATOM 8916 N N . LYS B 1 412 ? -17.125 -43.125 4.25 1 90.56 412 LYS B N 1
ATOM 8917 C CA . LYS B 1 412 ? -17.484 -42.562 2.949 1 90.56 412 LYS B CA 1
ATOM 8918 C C . LYS B 1 412 ? -18.422 -41.375 3.102 1 90.56 412 LYS B C 1
ATOM 8920 O O . LYS B 1 412 ? -18.344 -40.406 2.334 1 90.56 412 LYS B O 1
ATOM 8925 N N . LYS B 1 413 ? -19.234 -41.375 4.082 1 89.12 413 LYS B N 1
ATOM 8926 C CA . LYS B 1 413 ? -20.234 -40.344 4.27 1 89.12 413 LYS B CA 1
ATOM 8927 C C . LYS B 1 413 ? -19.562 -39 4.527 1 89.12 413 LYS B C 1
ATOM 8929 O O . LYS B 1 413 ? -20.125 -37.938 4.195 1 89.12 413 LYS B O 1
ATOM 8934 N N . GLN B 1 414 ? -18.406 -39.062 4.98 1 89.12 414 GLN B N 1
ATOM 8935 C CA . GLN B 1 414 ? -17.75 -37.812 5.406 1 89.12 414 GLN B CA 1
ATOM 8936 C C . GLN B 1 414 ? -17.016 -37.156 4.242 1 89.12 414 GLN B C 1
ATOM 8938 O O . GLN B 1 414 ? -16.719 -35.969 4.293 1 89.12 414 GLN B O 1
ATOM 8943 N N . TYR B 1 415 ? -16.719 -37.938 3.186 1 92.19 415 TYR B N 1
ATOM 8944 C CA . TYR B 1 415 ? -15.922 -37.312 2.141 1 92.19 415 TYR B CA 1
ATOM 8945 C C . TYR B 1 415 ? -16.547 -37.531 0.768 1 92.19 415 TYR B C 1
ATOM 8947 O O . TYR B 1 415 ? -16 -37.094 -0.249 1 92.19 415 TYR B O 1
ATOM 8955 N N . GLU B 1 416 ? -17.656 -38.156 0.649 1 94 416 GLU B N 1
ATOM 8956 C CA . GLU B 1 416 ? -18.297 -38.438 -0.624 1 94 416 GLU B CA 1
ATOM 8957 C C . GLU B 1 416 ? -18.609 -37.156 -1.404 1 94 416 GLU B C 1
ATOM 8959 O O . GLU B 1 416 ? -18.375 -37.094 -2.613 1 94 416 GLU B O 1
ATOM 8964 N N . LYS B 1 417 ? -19.172 -36.25 -0.683 1 93.31 417 LYS B N 1
ATOM 8965 C CA . LYS B 1 417 ? -19.484 -35 -1.341 1 93.31 417 LYS B CA 1
ATOM 8966 C C . LYS B 1 417 ? -18.234 -34.312 -1.852 1 93.31 417 LYS B C 1
ATOM 8968 O O . LYS B 1 417 ? -18.25 -33.688 -2.918 1 93.31 417 LYS B O 1
ATOM 8973 N N . VAL B 1 418 ? -17.172 -34.406 -1.139 1 94.31 418 VAL B N 1
ATOM 8974 C CA . VAL B 1 418 ? -15.891 -33.812 -1.526 1 94.31 418 VAL B CA 1
ATOM 8975 C C . VAL B 1 418 ? -15.367 -34.469 -2.789 1 94.31 418 VAL B C 1
ATOM 8977 O O . VAL B 1 418 ? -14.891 -33.812 -3.711 1 94.31 418 VAL B O 1
ATOM 8980 N N . PHE B 1 419 ? -15.508 -35.781 -2.85 1 95.38 419 PHE B N 1
ATOM 8981 C CA . PHE B 1 419 ? -15.07 -36.531 -4.023 1 95.38 419 PHE B CA 1
ATOM 8982 C C . PHE B 1 419 ? -15.875 -36.125 -5.254 1 95.38 419 PHE B C 1
ATOM 8984 O O . PHE B 1 419 ? -15.32 -35.969 -6.348 1 95.38 419 PHE B O 1
ATOM 8991 N N . GLN B 1 420 ? -17.125 -35.875 -5.016 1 95.12 420 GLN B N 1
ATOM 8992 C CA . GLN B 1 420 ? -17.969 -35.438 -6.125 1 95.12 420 GLN B CA 1
ATOM 8993 C C . GLN B 1 420 ? -17.516 -34.094 -6.672 1 95.12 420 GLN B C 1
ATOM 8995 O O . GLN B 1 420 ? -17.484 -33.875 -7.887 1 95.12 420 GLN B O 1
ATOM 9000 N N . ILE B 1 421 ? -17.172 -33.25 -5.793 1 95 421 ILE B N 1
ATOM 9001 C CA . ILE B 1 421 ? -16.688 -31.938 -6.188 1 95 421 ILE B CA 1
ATOM 9002 C C . ILE B 1 421 ? -15.391 -32.062 -6.969 1 95 421 ILE B C 1
ATOM 9004 O O . ILE B 1 421 ? -15.234 -31.484 -8.039 1 95 421 ILE B O 1
ATOM 9008 N N . ILE B 1 422 ? -14.453 -32.844 -6.48 1 95 422 ILE B N 1
ATOM 9009 C CA . ILE B 1 422 ? -13.148 -33.031 -7.113 1 95 422 ILE B CA 1
ATOM 9010 C C . ILE B 1 422 ? -13.328 -33.656 -8.492 1 95 422 ILE B C 1
ATOM 9012 O O . ILE B 1 422 ? -12.742 -33.188 -9.477 1 95 422 ILE B O 1
ATOM 9016 N N . ASP B 1 423 ? -14.211 -34.656 -8.539 1 94.5 423 ASP B N 1
ATOM 9017 C CA . ASP B 1 423 ? -14.414 -35.375 -9.789 1 94.5 423 ASP B CA 1
ATOM 9018 C C . ASP B 1 423 ? -15.117 -34.5 -10.82 1 94.5 423 ASP B C 1
ATOM 9020 O O . ASP B 1 423 ? -14.82 -34.562 -12.016 1 94.5 423 ASP B O 1
ATOM 9024 N N . ALA B 1 424 ? -16.016 -33.719 -10.375 1 93.38 424 ALA B N 1
ATOM 9025 C CA . ALA B 1 424 ? -16.734 -32.844 -11.281 1 93.38 424 ALA B CA 1
ATOM 9026 C C . ALA B 1 424 ? -15.781 -31.828 -11.93 1 93.38 424 ALA B C 1
ATOM 9028 O O . ALA B 1 424 ? -15.883 -31.562 -13.133 1 93.38 424 ALA B O 1
ATOM 9029 N N . ARG B 1 425 ? -14.883 -31.359 -11.211 1 92.38 425 ARG B N 1
ATOM 9030 C CA . ARG B 1 425 ? -13.938 -30.375 -11.742 1 92.38 425 ARG B CA 1
ATOM 9031 C C . ARG B 1 425 ? -12.867 -31.062 -12.586 1 92.38 425 ARG B C 1
ATOM 9033 O O . ARG B 1 425 ? -12.43 -30.531 -13.609 1 92.38 425 ARG B O 1
ATOM 9040 N N . TRP B 1 426 ? -12.422 -32.219 -12.164 1 90.94 426 TRP B N 1
ATOM 9041 C CA . TRP B 1 426 ? -11.391 -32.969 -12.875 1 90.94 426 TRP B CA 1
ATOM 9042 C C . TRP B 1 426 ? -11.891 -33.375 -14.25 1 90.94 426 TRP B C 1
ATOM 9044 O O . TRP B 1 426 ? -11.234 -33.125 -15.266 1 90.94 426 TRP B O 1
ATOM 9054 N N . SER B 1 427 ? -13.031 -33.969 -14.281 1 88.25 427 SER B N 1
ATOM 9055 C CA . SER B 1 427 ? -13.539 -34.562 -15.523 1 88.25 427 SER B CA 1
ATOM 9056 C C . SER B 1 427 ? -14.141 -33.469 -16.422 1 88.25 427 SER B C 1
ATOM 9058 O O . SER B 1 427 ? -14 -33.531 -17.641 1 88.25 427 SER B O 1
ATOM 9060 N N . GLY B 1 428 ? -14.727 -32.5 -15.898 1 81.12 428 GLY B N 1
ATOM 9061 C CA . GLY B 1 428 ? -15.438 -31.484 -16.672 1 81.12 428 GLY B CA 1
ATOM 9062 C C . GLY B 1 428 ? -14.547 -30.344 -17.141 1 81.12 428 GLY B C 1
ATOM 9063 O O . GLY B 1 428 ? -14.75 -29.781 -18.219 1 81.12 428 GLY B O 1
ATOM 9064 N N . GLN B 1 429 ? -13.578 -30.062 -16.391 1 82.38 429 GLN B N 1
ATOM 9065 C CA . GLN B 1 429 ? -12.883 -28.812 -16.672 1 82.38 429 GLN B CA 1
ATOM 9066 C C . GLN B 1 429 ? -11.383 -29.031 -16.797 1 82.38 429 GLN B C 1
ATOM 9068 O O . GLN B 1 429 ? -10.734 -28.469 -17.688 1 82.38 429 GLN B O 1
ATOM 9073 N N . LEU B 1 430 ? -10.75 -29.922 -16.062 1 86.25 430 LEU B N 1
ATOM 9074 C CA . LEU B 1 430 ? -9.305 -29.906 -15.844 1 86.25 430 LEU B CA 1
ATOM 9075 C C . LEU B 1 430 ? -8.617 -30.938 -16.719 1 86.25 430 LEU B C 1
ATOM 9077 O O . LEU B 1 430 ? -7.66 -30.625 -17.438 1 86.25 430 LEU B O 1
ATOM 9081 N N . HIS B 1 431 ? -9.117 -32.156 -16.797 1 89.38 431 HIS B N 1
ATOM 9082 C CA . HIS B 1 431 ? -8.414 -33.281 -17.391 1 89.38 431 HIS B CA 1
ATOM 9083 C C . HIS B 1 431 ? -8.328 -33.125 -18.906 1 89.38 431 HIS B C 1
ATOM 9085 O O . HIS B 1 431 ? -9.312 -32.781 -19.562 1 89.38 431 HIS B O 1
ATOM 9091 N N . ARG B 1 432 ? -7.16 -33.312 -19.391 1 90.62 432 ARG B N 1
ATOM 9092 C CA . ARG B 1 432 ? -6.859 -33.406 -20.828 1 90.62 432 ARG B CA 1
ATOM 9093 C C . ARG B 1 432 ? -5.992 -34.625 -21.141 1 90.62 432 ARG B C 1
ATOM 9095 O O . ARG B 1 432 ? -5.309 -35.156 -20.25 1 90.62 432 ARG B O 1
ATOM 9102 N N . PRO B 1 433 ? -6.047 -35.031 -22.359 1 93.25 433 PRO B N 1
ATOM 9103 C CA . PRO B 1 433 ? -5.234 -36.188 -22.75 1 93.25 433 PRO B CA 1
ATOM 9104 C C . PRO B 1 433 ? -3.75 -35.969 -22.453 1 93.25 433 PRO B C 1
ATOM 9106 O O . PRO B 1 433 ? -3.033 -36.969 -22.203 1 93.25 433 PRO B O 1
ATOM 9109 N N . LEU B 1 434 ? -3.375 -34.812 -22.406 1 94.06 434 LEU B N 1
ATOM 9110 C CA . LEU B 1 434 ? -1.981 -34.5 -22.094 1 94.06 434 LEU B CA 1
ATOM 9111 C C . LEU B 1 434 ? -1.598 -35.062 -20.719 1 94.06 434 LEU B C 1
ATOM 9113 O O . LEU B 1 434 ? -0.476 -35.531 -20.531 1 94.06 434 LEU B O 1
ATOM 9117 N N . HIS B 1 435 ? -2.451 -35 -19.797 1 93.31 435 HIS B N 1
ATOM 9118 C CA . HIS B 1 435 ? -2.193 -35.5 -18.438 1 93.31 435 HIS B CA 1
ATOM 9119 C C . HIS B 1 435 ? -2.016 -37 -18.422 1 93.31 435 HIS B C 1
ATOM 9121 O O . HIS B 1 435 ? -1.126 -37.531 -17.734 1 93.31 435 HIS B O 1
ATOM 9127 N N . ALA B 1 436 ? -2.867 -37.656 -19.172 1 93.88 436 ALA B N 1
ATOM 9128 C CA . ALA B 1 436 ? -2.777 -39.125 -19.266 1 93.88 436 ALA B CA 1
ATOM 9129 C C . ALA B 1 436 ? -1.47 -39.531 -19.938 1 93.88 436 ALA B C 1
ATOM 9131 O O . ALA B 1 436 ? -0.815 -40.469 -19.484 1 93.88 436 ALA B O 1
ATOM 9132 N N . ALA B 1 437 ? -1.172 -38.812 -21 1 96.06 437 ALA B N 1
ATOM 9133 C CA . ALA B 1 437 ? 0.083 -39.125 -21.703 1 96.06 437 ALA B CA 1
ATOM 9134 C C . ALA B 1 437 ? 1.277 -38.906 -20.766 1 96.06 437 ALA B C 1
ATOM 9136 O O . ALA B 1 437 ? 2.203 -39.75 -20.766 1 96.06 437 ALA B O 1
ATOM 9137 N N . GLY B 1 438 ? 1.225 -37.875 -19.969 1 95.12 438 GLY B N 1
ATOM 9138 C CA . GLY B 1 438 ? 2.283 -37.656 -19 1 95.12 438 GLY B CA 1
ATOM 9139 C C . GLY B 1 438 ? 2.408 -38.75 -17.969 1 95.12 438 GLY B C 1
ATOM 9140 O O . GLY B 1 438 ? 3.518 -39.125 -17.594 1 95.12 438 GLY B O 1
ATOM 9141 N N . HIS B 1 439 ? 1.333 -39.25 -17.594 1 94.81 439 HIS B N 1
ATOM 9142 C CA . HIS B 1 439 ? 1.314 -40.312 -16.578 1 94.81 439 HIS B CA 1
ATOM 9143 C C . HIS B 1 439 ? 1.92 -41.594 -17.109 1 94.81 439 HIS B C 1
ATOM 9145 O O . HIS B 1 439 ? 2.76 -42.219 -16.453 1 94.81 439 HIS B O 1
ATOM 9151 N N . VAL B 1 440 ? 1.566 -42 -18.297 1 95.75 440 VAL B N 1
ATOM 9152 C CA . VAL B 1 440 ? 2.002 -43.281 -18.844 1 95.75 440 VAL B CA 1
ATOM 9153 C C . VAL B 1 440 ? 3.469 -43.188 -19.266 1 95.75 440 VAL B C 1
ATOM 9155 O O . VAL B 1 440 ? 4.184 -44.188 -19.266 1 95.75 440 VAL B O 1
ATOM 9158 N N . LEU B 1 441 ? 3.898 -42 -19.578 1 96.69 441 LEU B N 1
ATOM 9159 C CA . LEU B 1 441 ? 5.27 -41.844 -20.047 1 96.69 441 LEU B CA 1
ATOM 9160 C C . LEU B 1 441 ? 6.219 -41.625 -18.875 1 96.69 441 LEU B C 1
ATOM 9162 O O . LEU B 1 441 ? 7.434 -41.531 -19.062 1 96.69 441 LEU B O 1
ATOM 9166 N N . ASN B 1 442 ? 5.656 -41.469 -17.672 1 95.75 442 ASN B N 1
ATOM 9167 C CA . ASN B 1 442 ? 6.469 -41.375 -16.469 1 95.75 442 ASN B CA 1
ATOM 9168 C C . ASN B 1 442 ? 6.902 -42.75 -15.984 1 95.75 442 ASN B C 1
ATOM 9170 O O . ASN B 1 442 ? 6.09 -43.5 -15.438 1 95.75 442 ASN B O 1
ATOM 9174 N N . PRO B 1 443 ? 8.141 -43.062 -16.125 1 95.5 443 PRO B N 1
ATOM 9175 C CA . PRO B 1 443 ? 8.578 -44.406 -15.828 1 95.5 443 PRO B CA 1
ATOM 9176 C C . PRO B 1 443 ? 8.398 -44.781 -14.359 1 95.5 443 PRO B C 1
ATOM 9178 O O . PRO B 1 443 ? 8.117 -45.938 -14.031 1 95.5 443 PRO B O 1
ATOM 9181 N N . GLY B 1 444 ? 8.57 -43.875 -13.477 1 91.94 444 GLY B N 1
ATOM 9182 C CA . GLY B 1 444 ? 8.414 -44.156 -12.055 1 91.94 444 GLY B CA 1
ATOM 9183 C C . GLY B 1 444 ? 6.996 -44.562 -11.68 1 91.94 444 GLY B C 1
ATOM 9184 O O . GLY B 1 444 ? 6.785 -45.344 -10.742 1 91.94 444 GLY B O 1
ATOM 9185 N N . LEU B 1 445 ? 6.082 -44.094 -12.461 1 92.38 445 LEU B N 1
ATOM 9186 C CA . LEU B 1 445 ? 4.68 -44.375 -12.156 1 92.38 445 LEU B CA 1
ATOM 9187 C C . LEU B 1 445 ? 4.133 -45.469 -13.039 1 92.38 445 LEU B C 1
ATOM 9189 O O . LEU B 1 445 ? 3.375 -46.344 -12.57 1 92.38 445 LEU B O 1
ATOM 9193 N N . TYR B 1 446 ? 4.512 -45.438 -14.25 1 94.44 446 TYR B N 1
ATOM 9194 C CA . TYR B 1 446 ? 3.992 -46.406 -15.211 1 94.44 446 TYR B CA 1
ATOM 9195 C C . TYR B 1 446 ? 4.355 -47.812 -14.805 1 94.44 446 TYR B C 1
ATOM 9197 O O . TYR B 1 446 ? 3.484 -48.688 -14.703 1 94.44 446 TYR B O 1
ATOM 9205 N N . TYR B 1 447 ? 5.602 -48.094 -14.57 1 93.5 447 TYR B N 1
ATOM 9206 C CA . TYR B 1 447 ? 6.051 -49.469 -14.289 1 93.5 447 TYR B CA 1
ATOM 9207 C C . TYR B 1 447 ? 5.52 -49.938 -12.945 1 93.5 447 TYR B C 1
ATOM 9209 O O . TYR B 1 447 ? 5.211 -51.125 -12.781 1 93.5 447 TYR B O 1
ATOM 9217 N N . LYS B 1 448 ? 5.441 -49.062 -12.062 1 89.69 448 LYS B N 1
ATOM 9218 C CA . LYS B 1 448 ? 4.855 -49.406 -10.773 1 89.69 448 LYS B CA 1
ATOM 9219 C C . LYS B 1 448 ? 3.381 -49.781 -10.922 1 89.69 448 LYS B C 1
ATOM 9221 O O . LYS B 1 448 ? 2.918 -50.75 -10.336 1 89.69 448 LYS B O 1
ATOM 9226 N N . ALA B 1 449 ? 2.678 -49 -11.664 1 90.12 449 ALA B N 1
ATOM 9227 C CA . ALA B 1 449 ? 1.257 -49.281 -11.891 1 90.12 449 ALA B CA 1
ATOM 9228 C C . ALA B 1 449 ? 1.048 -50.562 -12.664 1 90.12 449 ALA B C 1
ATOM 9230 O O . ALA B 1 449 ? 0.077 -51.281 -12.43 1 90.12 449 ALA B O 1
ATOM 9231 N N . GLU B 1 450 ? 1.892 -50.781 -13.562 1 88.94 450 GLU B N 1
ATOM 9232 C CA . GLU B 1 450 ? 1.808 -52 -14.359 1 88.94 450 GLU B CA 1
ATOM 9233 C C . GLU B 1 450 ? 2.068 -53.219 -13.508 1 88.94 450 GLU B C 1
ATOM 9235 O O . GLU B 1 450 ? 1.38 -54.25 -13.648 1 88.94 450 GLU B O 1
ATOM 9240 N N . GLU B 1 451 ? 3.033 -53.156 -12.672 1 88.75 451 GLU B N 1
ATOM 9241 C CA . GLU B 1 451 ? 3.354 -54.281 -11.773 1 88.75 451 GLU B CA 1
ATOM 9242 C C . GLU B 1 451 ? 2.209 -54.531 -10.805 1 88.75 451 GLU B C 1
ATOM 9244 O O . GLU B 1 451 ? 1.909 -55.688 -10.5 1 88.75 451 GLU B O 1
ATOM 9249 N N . GLU B 1 452 ? 1.663 -53.531 -10.398 1 89.12 452 GLU B N 1
ATOM 9250 C CA . GLU B 1 452 ? 0.581 -53.656 -9.43 1 89.12 452 GLU B CA 1
ATOM 9251 C C . GLU B 1 452 ? -0.746 -53.969 -10.117 1 89.12 452 GLU B C 1
ATOM 9253 O O . GLU B 1 452 ? -1.718 -54.344 -9.461 1 89.12 452 GLU B O 1
ATOM 9258 N N . GLY B 1 453 ? -0.84 -53.844 -11.391 1 84.25 453 GLY B N 1
ATOM 9259 C CA . GLY B 1 453 ? -2.055 -54.094 -12.141 1 84.25 453 GLY B CA 1
ATOM 9260 C C . GLY B 1 453 ? -3.102 -53 -11.984 1 84.25 453 GLY B C 1
ATOM 9261 O O . GLY B 1 453 ? -4.301 -53.281 -12.062 1 84.25 453 GLY B O 1
ATOM 9262 N N . THR B 1 454 ? -2.705 -51.812 -11.719 1 82.62 454 THR B N 1
ATOM 9263 C CA . THR B 1 454 ? -3.637 -50.719 -11.43 1 82.62 454 THR B CA 1
ATOM 9264 C C . THR B 1 454 ? -3.719 -49.75 -12.609 1 82.62 454 THR B C 1
ATOM 9266 O O . THR B 1 454 ? -4.473 -48.781 -12.562 1 82.62 454 THR B O 1
ATOM 9269 N N . LEU B 1 455 ? -3.023 -50 -13.617 1 87.81 455 LEU B N 1
ATOM 9270 C CA . LEU B 1 455 ? -3.012 -49.062 -14.758 1 87.81 455 LEU B CA 1
ATOM 9271 C C . LEU B 1 455 ? -4.328 -49.156 -15.523 1 87.81 455 LEU B C 1
ATOM 9273 O O . LEU B 1 455 ? -4.762 -50.219 -15.922 1 87.81 455 LEU B O 1
ATOM 9277 N N . LEU B 1 456 ? -4.957 -48.094 -15.695 1 86.19 456 LEU B N 1
ATOM 9278 C CA . LEU B 1 456 ? -6.223 -48 -16.406 1 86.19 456 LEU B CA 1
ATOM 9279 C C . LEU B 1 456 ? -5.996 -48.062 -17.922 1 86.19 456 LEU B C 1
ATOM 9281 O O . LEU B 1 456 ? -5.09 -47.406 -18.438 1 86.19 456 LEU B O 1
ATOM 9285 N N . GLN B 1 457 ? -6.746 -48.781 -18.531 1 86.25 457 GLN B N 1
ATOM 9286 C CA . GLN B 1 457 ? -6.637 -48.938 -19.969 1 86.25 457 GLN B CA 1
ATOM 9287 C C . GLN B 1 457 ? -7.008 -47.625 -20.703 1 86.25 457 GLN B C 1
ATOM 9289 O O . GLN B 1 457 ? -6.512 -47.375 -21.797 1 86.25 457 GLN B O 1
ATOM 9294 N N . SER B 1 458 ? -7.836 -46.875 -20.094 1 90.06 458 SER B N 1
ATOM 9295 C CA . SER B 1 458 ? -8.289 -45.625 -20.688 1 90.06 458 SER B CA 1
ATOM 9296 C C . SER B 1 458 ? -7.137 -44.625 -20.859 1 90.06 458 SER B C 1
ATOM 9298 O O . SER B 1 458 ? -7.199 -43.75 -21.703 1 90.06 458 SER B O 1
ATOM 9300 N N . LEU B 1 459 ? -6.051 -44.812 -20.141 1 92.81 459 LEU B N 1
ATOM 9301 C CA . LEU B 1 459 ? -4.891 -43.938 -20.219 1 92.81 459 LEU B CA 1
ATOM 9302 C C . LEU B 1 459 ? -4.207 -44.062 -21.578 1 92.81 459 LEU B C 1
ATOM 9304 O O . LEU B 1 459 ? -3.752 -43.094 -22.156 1 92.81 459 LEU B O 1
ATOM 9308 N N . TRP B 1 460 ? -4.18 -45.25 -22.094 1 93.56 460 TRP B N 1
ATOM 9309 C CA . TRP B 1 460 ? -3.533 -45.469 -23.375 1 93.56 460 TRP B CA 1
ATOM 9310 C C . TRP B 1 460 ? -4.375 -44.906 -24.516 1 93.56 460 TRP B C 1
ATOM 9312 O O . TRP B 1 460 ? -3.834 -44.406 -25.516 1 93.56 460 TRP B O 1
ATOM 9322 N N . THR B 1 461 ? -5.734 -45 -24.328 1 94.69 461 THR B N 1
ATOM 9323 C CA . THR B 1 461 ? -6.598 -44.344 -25.312 1 94.69 461 THR B CA 1
ATOM 9324 C C . THR B 1 461 ? -6.301 -42.844 -25.406 1 94.69 461 THR B C 1
ATOM 9326 O O . THR B 1 461 ? -6.234 -42.281 -26.5 1 94.69 461 THR B O 1
ATOM 9329 N N . GLU B 1 462 ? -6.121 -42.281 -24.312 1 94.69 462 GLU B N 1
ATOM 9330 C CA . GLU B 1 462 ? -5.836 -40.844 -24.25 1 94.69 462 GLU B CA 1
ATOM 9331 C C . GLU B 1 462 ? -4.418 -40.562 -24.734 1 94.69 462 GLU B C 1
ATOM 9333 O O . GLU B 1 462 ? -4.176 -39.5 -25.344 1 94.69 462 GLU B O 1
ATOM 9338 N N . TYR B 1 463 ? -3.459 -41.469 -24.469 1 95.19 463 TYR B N 1
ATOM 9339 C CA . TYR B 1 463 ? -2.107 -41.344 -25 1 95.19 463 TYR B CA 1
ATOM 9340 C C . TYR B 1 463 ? -2.121 -41.25 -26.531 1 95.19 463 TYR B C 1
ATOM 9342 O O . TYR B 1 463 ? -1.47 -40.375 -27.109 1 95.19 463 TYR B O 1
ATOM 9350 N N . TYR B 1 464 ? -2.879 -42.156 -27.125 1 95.25 464 TYR B N 1
ATOM 9351 C CA . TYR B 1 464 ? -2.936 -42.188 -28.578 1 95.25 464 TYR B CA 1
ATOM 9352 C C . TYR B 1 464 ? -3.625 -40.938 -29.125 1 95.25 464 TYR B C 1
ATOM 9354 O O . TYR B 1 464 ? -3.252 -40.406 -30.188 1 95.25 464 TYR B O 1
ATOM 9362 N N . ALA B 1 465 ? -4.594 -40.5 -28.391 1 94.31 465 ALA B N 1
ATOM 9363 C CA . ALA B 1 465 ? -5.242 -39.25 -28.781 1 94.31 465 ALA B CA 1
ATOM 9364 C C . ALA B 1 465 ? -4.254 -38.094 -28.766 1 94.31 465 ALA B C 1
ATOM 9366 O O . ALA B 1 465 ? -4.301 -37.219 -29.625 1 94.31 465 ALA B O 1
ATOM 9367 N N . CYS B 1 466 ? -3.416 -38.094 -27.812 1 95.25 466 CYS B N 1
ATOM 9368 C CA . CYS B 1 466 ? -2.387 -37.062 -27.672 1 95.25 466 CYS B CA 1
ATOM 9369 C C . CYS B 1 466 ? -1.4 -37.125 -28.844 1 95.25 466 CYS B C 1
ATOM 9371 O O . CYS B 1 466 ? -1.025 -36.094 -29.406 1 95.25 466 CYS B O 1
ATOM 9373 N N . VAL B 1 467 ? -0.974 -38.344 -29.203 1 95.62 467 VAL B N 1
ATOM 9374 C CA . VAL B 1 467 ? -0.038 -38.531 -30.297 1 95.62 467 VAL B CA 1
ATOM 9375 C C . VAL B 1 467 ? -0.651 -38.031 -31.609 1 95.62 467 VAL B C 1
ATOM 9377 O O . VAL B 1 467 ? 0.005 -37.312 -32.375 1 95.62 467 VAL B O 1
ATOM 9380 N N . GLU B 1 468 ? -1.866 -38.406 -31.797 1 94.5 468 GLU B N 1
ATOM 9381 C CA . GLU B 1 468 ? -2.553 -38 -33 1 94.5 468 GLU B CA 1
ATOM 9382 C C . GLU B 1 468 ? -2.656 -36.469 -33.125 1 94.5 468 GLU B C 1
ATOM 9384 O O . GLU B 1 468 ? -2.551 -35.906 -34.219 1 94.5 468 GLU B O 1
ATOM 9389 N N . LYS B 1 469 ? -2.82 -35.844 -32.031 1 93.75 469 LYS B N 1
ATOM 9390 C CA . LYS B 1 469 ? -3.025 -34.406 -32.062 1 93.75 469 LYS B CA 1
ATOM 9391 C C . LYS B 1 469 ? -1.698 -33.656 -32.156 1 93.75 469 LYS B C 1
ATOM 9393 O O . LYS B 1 469 ? -1.569 -32.719 -32.938 1 93.75 469 LYS B O 1
ATOM 9398 N N . LEU B 1 470 ? -0.705 -34.062 -31.422 1 94.12 470 LEU B N 1
ATOM 9399 C CA . LEU B 1 470 ? 0.542 -33.312 -31.297 1 94.12 470 LEU B CA 1
ATOM 9400 C C . LEU B 1 470 ? 1.459 -33.594 -32.469 1 94.12 470 LEU B C 1
ATOM 9402 O O . LEU B 1 470 ? 2.279 -32.75 -32.844 1 94.12 470 LEU B O 1
ATOM 9406 N N . VAL B 1 471 ? 1.345 -34.844 -32.969 1 94 471 VAL B N 1
ATOM 9407 C CA . VAL B 1 471 ? 2.211 -35.219 -34.094 1 94 471 VAL B CA 1
ATOM 9408 C C . VAL B 1 471 ? 1.421 -35.188 -35.406 1 94 471 VAL B C 1
ATOM 9410 O O . VAL B 1 471 ? 0.597 -36.094 -35.625 1 94 471 VAL B O 1
ATOM 9413 N N . ARG B 1 472 ? 1.711 -34.312 -36.281 1 89.25 472 ARG B N 1
ATOM 9414 C CA . ARG B 1 472 ? 0.968 -34.094 -37.5 1 89.25 472 ARG B CA 1
ATOM 9415 C C . ARG B 1 472 ? 1.427 -35.094 -38.594 1 89.25 472 ARG B C 1
ATOM 9417 O O . ARG B 1 472 ? 0.625 -35.531 -39.406 1 89.25 472 ARG B O 1
ATOM 9424 N N . ASP B 1 473 ? 2.68 -35.5 -38.469 1 92.19 473 ASP B N 1
ATOM 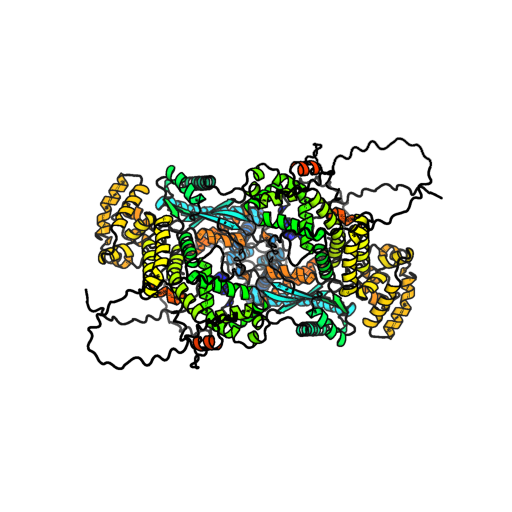9425 C CA . ASP B 1 473 ? 3.262 -36.375 -39.469 1 92.19 473 ASP B CA 1
ATOM 9426 C C . ASP B 1 473 ? 2.883 -37.844 -39.219 1 92.19 473 ASP B C 1
ATOM 9428 O O . ASP B 1 473 ? 3.266 -38.406 -38.188 1 92.19 473 ASP B O 1
ATOM 9432 N N . THR B 1 474 ? 2.26 -38.438 -40.125 1 93.81 474 THR B N 1
ATOM 9433 C CA . THR B 1 474 ? 1.766 -39.812 -39.969 1 93.81 474 THR B CA 1
ATOM 9434 C C . THR B 1 474 ? 2.926 -40.781 -39.875 1 93.81 474 THR B C 1
ATOM 9436 O O . THR B 1 474 ? 2.816 -41.844 -39.219 1 93.81 474 THR B O 1
ATOM 9439 N N . THR B 1 475 ? 4.004 -40.438 -40.531 1 95.75 475 THR B N 1
ATOM 9440 C CA . THR B 1 475 ? 5.172 -41.312 -40.5 1 95.75 475 THR B CA 1
ATOM 9441 C C . THR B 1 475 ? 5.754 -41.375 -39.094 1 95.75 475 THR B C 1
ATOM 9443 O O . THR B 1 475 ? 6.145 -42.438 -38.625 1 95.75 475 THR B O 1
ATOM 9446 N N . ILE B 1 476 ? 5.777 -40.281 -38.531 1 94.56 476 ILE B N 1
ATOM 9447 C CA . ILE B 1 476 ? 6.301 -40.219 -37.156 1 94.56 476 ILE B CA 1
ATOM 9448 C C . ILE B 1 476 ? 5.328 -40.875 -36.219 1 94.56 476 ILE B C 1
ATOM 9450 O O . ILE B 1 476 ? 5.746 -41.531 -35.25 1 94.56 476 ILE B O 1
ATOM 9454 N N . GLN B 1 477 ? 4.047 -40.75 -36.469 1 95.81 477 GLN B N 1
ATOM 9455 C CA . GLN B 1 477 ? 3.055 -41.438 -35.625 1 95.81 477 GLN B CA 1
ATOM 9456 C C . GLN B 1 477 ? 3.275 -42.938 -35.625 1 95.81 477 GLN B C 1
ATOM 9458 O O . GLN B 1 477 ? 3.264 -43.594 -34.594 1 95.81 477 GLN B O 1
ATOM 9463 N N . ASP B 1 478 ? 3.473 -43.406 -36.812 1 96.25 478 ASP B N 1
ATOM 9464 C CA . ASP B 1 478 ? 3.686 -44.844 -36.938 1 96.25 478 ASP B CA 1
ATOM 9465 C C . ASP B 1 478 ? 4.977 -45.281 -36.25 1 96.25 478 ASP B C 1
ATOM 9467 O O . ASP B 1 478 ? 5.039 -46.344 -35.656 1 96.25 478 ASP B O 1
ATOM 9471 N N . ALA B 1 479 ? 5.957 -44.469 -36.375 1 96.56 479 ALA B N 1
ATOM 9472 C CA . ALA B 1 479 ? 7.223 -44.781 -35.719 1 96.56 479 ALA B CA 1
ATOM 9473 C C . ALA B 1 479 ? 7.051 -44.812 -34.219 1 96.56 479 ALA B C 1
ATOM 9475 O O . ALA B 1 479 ? 7.66 -45.656 -33.531 1 96.56 479 ALA B O 1
ATOM 9476 N N . LEU B 1 480 ? 6.281 -43.938 -33.656 1 96.19 480 LEU B N 1
ATOM 9477 C CA . LEU B 1 480 ? 6.004 -43.875 -32.25 1 96.19 480 LEU B CA 1
ATOM 9478 C C . LEU B 1 480 ? 5.309 -45.156 -31.781 1 96.19 480 LEU B C 1
ATOM 9480 O O . LEU B 1 480 ? 5.66 -45.719 -30.734 1 96.19 480 LEU B O 1
ATOM 9484 N N . ILE B 1 481 ? 4.375 -45.625 -32.562 1 94.31 481 ILE B N 1
ATOM 9485 C CA . ILE B 1 481 ? 3.623 -46.812 -32.25 1 94.31 481 ILE B CA 1
ATOM 9486 C C . ILE B 1 481 ? 4.547 -48.031 -32.312 1 94.31 481 ILE B C 1
ATOM 9488 O O . ILE B 1 481 ? 4.453 -48.938 -31.469 1 94.31 481 ILE B O 1
ATOM 9492 N N . ALA B 1 482 ? 5.434 -48 -33.219 1 96.06 482 ALA B N 1
ATOM 9493 C CA . ALA B 1 482 ? 6.355 -49.125 -33.406 1 96.06 482 ALA B CA 1
ATOM 9494 C C . ALA B 1 482 ? 7.371 -49.188 -32.281 1 96.06 482 ALA B C 1
ATOM 9496 O O . ALA B 1 482 ? 7.82 -50.281 -31.906 1 96.06 482 ALA B O 1
ATOM 9497 N N . GLU B 1 483 ? 7.695 -48.094 -31.734 1 96.88 483 GLU B N 1
ATOM 9498 C CA . GLU B 1 483 ? 8.719 -48 -30.688 1 96.88 483 GLU B CA 1
ATOM 9499 C C . GLU B 1 483 ? 8.125 -48.281 -29.312 1 96.88 483 GLU B C 1
ATOM 9501 O O . GLU B 1 483 ? 8.852 -48.594 -28.375 1 96.88 483 GLU B O 1
ATOM 9506 N N . LEU B 1 484 ? 6.855 -48.156 -29.141 1 96.31 484 LEU B N 1
ATOM 9507 C CA . LEU B 1 484 ? 6.164 -48.156 -27.859 1 96.31 484 LEU B CA 1
ATOM 9508 C C . LEU B 1 484 ? 6.34 -49.5 -27.156 1 96.31 484 LEU B C 1
ATOM 9510 O O . LEU B 1 484 ? 6.516 -49.562 -25.938 1 96.31 484 LEU B O 1
ATOM 9514 N N . PRO B 1 485 ? 6.352 -50.625 -27.828 1 95.75 485 PRO B N 1
ATOM 9515 C CA . PRO B 1 485 ? 6.496 -51.906 -27.156 1 95.75 485 PRO B CA 1
ATOM 9516 C C . PRO B 1 485 ? 7.824 -52.031 -26.406 1 95.75 485 PRO B C 1
ATOM 9518 O O . PRO B 1 485 ? 7.887 -52.688 -25.359 1 95.75 485 PRO B O 1
ATOM 9521 N N . LYS B 1 486 ? 8.805 -51.438 -26.922 1 96.19 486 LYS B N 1
ATOM 9522 C CA . LYS B 1 486 ? 10.102 -51.469 -26.234 1 96.19 486 LYS B CA 1
ATOM 9523 C C . LYS B 1 486 ? 10.008 -50.812 -24.859 1 96.19 486 LYS B C 1
ATOM 9525 O O . LYS B 1 486 ? 10.617 -51.281 -23.906 1 96.19 486 LYS B O 1
ATOM 9530 N N . TYR B 1 487 ? 9.297 -49.75 -24.797 1 96.56 487 TYR B N 1
ATOM 9531 C CA . TYR B 1 487 ? 9.094 -49.062 -23.531 1 96.56 487 TYR B CA 1
ATOM 9532 C C . TYR B 1 487 ? 8.18 -49.875 -22.609 1 96.56 487 TYR B C 1
ATOM 9534 O O . TYR B 1 487 ? 8.484 -50.062 -21.422 1 96.56 487 TYR B O 1
ATOM 9542 N N . LYS B 1 488 ? 7.078 -50.344 -23.172 1 94.81 488 LYS B N 1
ATOM 9543 C CA . LYS B 1 488 ? 6.09 -51.094 -22.391 1 94.81 488 LYS B CA 1
ATOM 9544 C C . LYS B 1 488 ? 6.707 -52.312 -21.75 1 94.81 488 LYS B C 1
ATOM 9546 O O . LYS B 1 488 ? 6.422 -52.656 -20.594 1 94.81 488 LYS B O 1
ATOM 9551 N N . MET B 1 489 ? 7.648 -52.969 -22.484 1 94.38 489 MET B N 1
ATOM 9552 C CA . MET B 1 489 ? 8.219 -54.219 -22.031 1 94.38 489 MET B CA 1
ATOM 9553 C C . MET B 1 489 ? 9.547 -54 -21.328 1 94.38 489 MET B C 1
ATOM 9555 O O . MET B 1 489 ? 10.211 -54.969 -20.938 1 94.38 489 MET B O 1
ATOM 9559 N N . ALA B 1 490 ? 9.875 -52.781 -21.125 1 95 490 ALA B N 1
ATOM 9560 C CA . ALA B 1 490 ? 11.164 -52.438 -20.531 1 95 490 ALA B CA 1
ATOM 9561 C C . ALA B 1 490 ? 12.297 -53.188 -21.219 1 95 490 ALA B C 1
ATOM 9563 O O . ALA B 1 490 ? 13.117 -53.844 -20.562 1 95 490 ALA B O 1
ATOM 9564 N N . ASP B 1 491 ? 12.25 -53.094 -22.516 1 93.81 491 ASP B N 1
ATOM 9565 C CA . ASP B 1 491 ? 13.227 -53.812 -23.328 1 93.81 491 ASP B CA 1
ATOM 9566 C C . ASP B 1 491 ? 14.438 -52.938 -23.625 1 93.81 491 ASP B C 1
ATOM 9568 O O . ASP B 1 491 ? 14.328 -51.719 -23.688 1 93.81 491 ASP B O 1
ATOM 9572 N N . GLY B 1 492 ? 15.609 -53.594 -23.781 1 93.38 492 GLY B N 1
ATOM 9573 C CA . GLY B 1 492 ? 16.812 -52.844 -24.141 1 93.38 492 GLY B CA 1
ATOM 9574 C C . GLY B 1 492 ? 17.344 -51.969 -23.016 1 93.38 492 GLY B C 1
ATOM 9575 O O . GLY B 1 492 ? 17.469 -52.406 -21.875 1 93.38 492 GLY B O 1
ATOM 9576 N N . LEU B 1 493 ? 17.547 -50.719 -23.328 1 94.81 493 LEU B N 1
ATOM 9577 C CA . LEU B 1 493 ? 18.094 -49.781 -22.359 1 94.81 493 LEU B CA 1
ATOM 9578 C C . LEU B 1 493 ? 17.094 -49.469 -21.25 1 94.81 493 LEU B C 1
ATOM 9580 O O . LEU B 1 493 ? 17.484 -49.125 -20.125 1 94.81 493 LEU B O 1
ATOM 9584 N N . PHE B 1 494 ? 15.82 -49.656 -21.453 1 95.69 494 PHE B N 1
ATOM 9585 C CA . PHE B 1 494 ? 14.766 -49.375 -20.484 1 95.69 494 PHE B CA 1
ATOM 9586 C C . PHE B 1 494 ? 14.766 -50.406 -19.375 1 95.69 494 PHE B C 1
ATOM 9588 O O . PHE B 1 494 ? 14.273 -50.156 -18.266 1 95.69 494 PHE B O 1
ATOM 9595 N N . GLY B 1 495 ? 15.305 -51.594 -19.656 1 93.25 495 GLY B N 1
ATOM 9596 C CA . GLY B 1 495 ? 15.289 -52.688 -18.703 1 93.25 495 GLY B CA 1
ATOM 9597 C C . GLY B 1 495 ? 16.609 -52.875 -17.984 1 93.25 495 GLY B C 1
ATOM 9598 O O . GLY B 1 495 ? 16.734 -53.75 -17.125 1 93.25 495 GLY B O 1
ATOM 9599 N N . CYS B 1 496 ? 17.562 -52.125 -18.328 1 94.75 496 CYS B N 1
ATOM 9600 C CA . CYS B 1 496 ? 18.859 -52.281 -17.703 1 94.75 496 CYS B CA 1
ATOM 9601 C C . CYS B 1 496 ? 18.844 -51.844 -16.25 1 94.75 496 CYS B C 1
ATOM 9603 O O . CYS B 1 496 ? 17.953 -51.094 -15.844 1 94.75 496 CYS B O 1
ATOM 9605 N N . GLY B 1 497 ? 19.688 -52.312 -15.43 1 92.44 497 GLY B N 1
ATOM 9606 C CA . GLY B 1 497 ? 19.75 -52.062 -14 1 92.44 497 GLY B CA 1
ATOM 9607 C C . GLY B 1 497 ? 19.719 -50.594 -13.648 1 92.44 497 GLY B C 1
ATOM 9608 O O . GLY B 1 497 ? 18.844 -50.156 -12.898 1 92.44 497 GLY B O 1
ATOM 9609 N N . PRO B 1 498 ? 20.594 -49.844 -14.242 1 94.5 498 PRO B N 1
ATOM 9610 C CA . PRO B 1 498 ? 20.625 -48.406 -13.953 1 94.5 498 PRO B CA 1
ATOM 9611 C C . PRO B 1 498 ? 19.312 -47.719 -14.297 1 94.5 498 PRO B C 1
ATOM 9613 O O . PRO B 1 498 ? 18.875 -46.812 -13.578 1 94.5 498 PRO B O 1
ATOM 9616 N N . ALA B 1 499 ? 18.688 -48.031 -15.32 1 96.06 499 ALA B N 1
ATOM 9617 C CA . ALA B 1 499 ? 17.406 -47.438 -15.727 1 96.06 499 ALA B CA 1
ATOM 9618 C C . ALA B 1 499 ? 16.312 -47.719 -14.703 1 96.06 499 ALA B C 1
ATOM 9620 O O . ALA B 1 499 ? 15.508 -46.844 -14.391 1 96.06 499 ALA B O 1
ATOM 9621 N N . LYS B 1 500 ? 16.312 -48.906 -14.211 1 94.94 500 LYS B N 1
ATOM 9622 C CA . LYS B 1 500 ? 15.305 -49.312 -13.227 1 94.94 500 LYS B CA 1
ATOM 9623 C C . LYS B 1 500 ? 15.484 -48.531 -11.922 1 94.94 500 LYS B C 1
ATOM 9625 O O . LYS B 1 500 ? 14.508 -48.094 -11.32 1 94.94 500 LYS B O 1
ATOM 9630 N N . ARG B 1 501 ? 16.656 -48.344 -11.586 1 93.75 501 ARG B N 1
ATOM 9631 C CA . ARG B 1 501 ? 16.922 -47.594 -10.344 1 93.75 501 ARG B CA 1
ATOM 9632 C C . ARG B 1 501 ? 16.641 -46.125 -10.516 1 93.75 501 ARG B C 1
ATOM 9634 O O . ARG B 1 501 ? 16.234 -45.438 -9.562 1 93.75 501 ARG B O 1
ATOM 9641 N N . ALA B 1 502 ? 16.75 -45.656 -11.719 1 93.44 502 ALA B N 1
ATOM 9642 C CA . ALA B 1 502 ? 16.641 -44.219 -11.977 1 93.44 502 ALA B CA 1
ATOM 9643 C C . ALA B 1 502 ? 15.18 -43.812 -12.172 1 93.44 502 ALA B C 1
ATOM 9645 O O . ALA B 1 502 ? 14.867 -42.625 -12.25 1 93.44 502 ALA B O 1
ATOM 9646 N N . ARG B 1 503 ? 14.297 -44.75 -12.133 1 93.06 503 ARG B N 1
ATOM 9647 C CA . ARG B 1 503 ? 12.891 -44.469 -12.383 1 93.06 503 ARG B CA 1
ATOM 9648 C C . ARG B 1 503 ? 12.32 -43.531 -11.32 1 93.06 503 ARG B C 1
ATOM 9650 O O . ARG B 1 503 ? 11.5 -42.656 -11.617 1 93.06 503 ARG B O 1
ATOM 9657 N N . ASP B 1 504 ? 12.891 -43.656 -10.094 1 85.88 504 ASP B N 1
ATOM 9658 C CA . ASP B 1 504 ? 12.344 -42.875 -8.984 1 85.88 504 ASP B CA 1
ATOM 9659 C C . ASP B 1 504 ? 13.305 -41.781 -8.539 1 85.88 504 ASP B C 1
ATOM 9661 O O . ASP B 1 504 ? 12.922 -40.875 -7.82 1 85.88 504 ASP B O 1
ATOM 9665 N N . THR B 1 505 ? 14.438 -41.875 -9.023 1 84.88 505 THR B N 1
ATOM 9666 C CA . THR B 1 505 ? 15.453 -40.969 -8.5 1 84.88 505 THR B CA 1
ATOM 9667 C C . THR B 1 505 ? 15.633 -39.781 -9.422 1 84.88 505 THR B C 1
ATOM 9669 O O . THR B 1 505 ? 16.062 -38.688 -8.984 1 84.88 505 THR B O 1
ATOM 9672 N N . ARG B 1 506 ? 15.352 -40.031 -10.648 1 86.12 506 ARG B N 1
ATOM 9673 C CA . ARG B 1 506 ? 15.516 -38.938 -11.609 1 86.12 506 ARG B CA 1
ATOM 9674 C C . ARG B 1 506 ? 14.172 -38.469 -12.117 1 86.12 506 ARG B C 1
ATOM 9676 O O . ARG B 1 506 ? 13.164 -39.156 -12.023 1 86.12 506 ARG B O 1
ATOM 9683 N N . SER B 1 507 ? 14.266 -37.25 -12.602 1 86.88 507 SER B N 1
ATOM 9684 C CA . SER B 1 507 ? 13.055 -36.75 -13.242 1 86.88 507 SER B CA 1
ATOM 9685 C C . SER B 1 507 ? 12.734 -37.531 -14.508 1 86.88 507 SER B C 1
ATOM 9687 O O . SER B 1 507 ? 13.641 -38.062 -15.172 1 86.88 507 SER B O 1
ATOM 9689 N N . PRO B 1 508 ? 11.453 -37.656 -14.781 1 91.75 508 PRO B N 1
ATOM 9690 C CA . PRO B 1 508 ? 11.078 -38.406 -15.977 1 91.75 508 PRO B CA 1
ATOM 9691 C C . PRO B 1 508 ? 11.75 -37.875 -17.25 1 91.75 508 PRO B C 1
ATOM 9693 O O . PRO B 1 508 ? 12.141 -38.656 -18.109 1 91.75 508 PRO B O 1
ATOM 9696 N N . VAL B 1 509 ? 11.891 -36.594 -17.344 1 90.12 509 VAL B N 1
ATOM 9697 C CA . VAL B 1 509 ? 12.523 -36 -18.531 1 90.12 509 VAL B CA 1
ATOM 9698 C C . VAL B 1 509 ? 13.992 -36.406 -18.594 1 90.12 509 VAL B C 1
ATOM 9700 O O . VAL B 1 509 ? 14.484 -36.812 -19.656 1 90.12 509 VAL B O 1
ATOM 9703 N N . GLU B 1 510 ? 14.656 -36.375 -17.5 1 89.12 510 GLU B N 1
ATOM 9704 C CA . GLU B 1 510 ? 16.047 -36.781 -17.438 1 89.12 510 GLU B CA 1
ATOM 9705 C C . GLU B 1 510 ? 16.203 -38.281 -17.734 1 89.12 510 GLU B C 1
ATOM 9707 O O . GLU B 1 510 ? 17.141 -38.688 -18.391 1 89.12 510 GLU B O 1
ATOM 9712 N N . TRP B 1 511 ? 15.297 -39 -17.172 1 94.5 511 TRP B N 1
ATOM 9713 C CA . TRP B 1 511 ? 15.305 -40.438 -17.391 1 94.5 511 TRP B CA 1
ATOM 9714 C C . TRP B 1 511 ? 15.227 -40.781 -18.875 1 94.5 511 TRP B C 1
ATOM 9716 O O . TRP B 1 511 ? 16.016 -41.594 -19.391 1 94.5 511 TRP B O 1
ATOM 9726 N N . TRP B 1 512 ? 14.336 -40.156 -19.578 1 95.31 512 TRP B N 1
ATOM 9727 C CA . TRP B 1 512 ? 14.156 -40.406 -21 1 95.31 512 TRP B CA 1
ATOM 9728 C C . TRP B 1 512 ? 15.375 -39.906 -21.781 1 95.31 512 TRP B C 1
ATOM 9730 O O . TRP B 1 512 ? 15.742 -40.5 -22.797 1 95.31 512 TRP B O 1
ATOM 9740 N N . SER B 1 513 ? 15.914 -38.844 -21.359 1 92.69 513 SER B N 1
ATOM 9741 C CA . SER B 1 513 ? 17.109 -38.312 -22.016 1 92.69 513 SER B CA 1
ATOM 9742 C C . SER B 1 513 ? 18.266 -39.281 -21.922 1 92.69 513 SER B C 1
ATOM 9744 O O . SER B 1 513 ? 19.062 -39.406 -22.859 1 92.69 513 SER B O 1
ATOM 9746 N N . LEU B 1 514 ? 18.344 -40.031 -20.906 1 94.75 514 LEU B N 1
ATOM 9747 C CA . LEU B 1 514 ? 19.469 -40.938 -20.641 1 94.75 514 LEU B CA 1
ATOM 9748 C C . LEU B 1 514 ? 19.234 -42.312 -21.281 1 94.75 514 LEU B C 1
ATOM 9750 O O . LEU B 1 514 ? 20.172 -42.906 -21.797 1 94.75 514 LEU B O 1
ATOM 9754 N N . PHE B 1 515 ? 18.016 -42.719 -21.25 1 96.06 515 PHE B N 1
ATOM 9755 C CA . PHE B 1 515 ? 17.812 -44.156 -21.547 1 96.06 515 PHE B CA 1
ATOM 9756 C C . PHE B 1 515 ? 16.906 -44.312 -22.766 1 96.06 515 PHE B C 1
ATOM 9758 O O . PHE B 1 515 ? 16.656 -45.438 -23.203 1 96.06 515 PHE B O 1
ATOM 9765 N N . GLY B 1 516 ? 16.453 -43.219 -23.375 1 95.19 516 GLY B N 1
ATOM 9766 C CA . GLY B 1 516 ? 15.5 -43.312 -24.469 1 95.19 516 GLY B CA 1
ATOM 9767 C C . GLY B 1 516 ? 16.156 -43.344 -25.844 1 95.19 516 GLY B C 1
ATOM 9768 O O . GLY B 1 516 ? 15.469 -43.312 -26.859 1 95.19 516 GLY B O 1
ATOM 9769 N N . SER B 1 517 ? 17.422 -43.531 -26.031 1 94.56 517 SER B N 1
ATOM 9770 C CA . SER B 1 517 ? 18.172 -43.406 -27.266 1 94.56 517 SER B CA 1
ATOM 9771 C C . SER B 1 517 ? 17.766 -44.469 -28.297 1 94.56 517 SER B C 1
ATOM 9773 O O . SER B 1 517 ? 17.875 -44.25 -29.5 1 94.56 517 SER B O 1
ATOM 9775 N N . GLU B 1 518 ? 17.312 -45.625 -27.906 1 95.31 518 GLU B N 1
ATOM 9776 C CA . GLU B 1 518 ? 16.938 -46.688 -28.797 1 95.31 518 GLU B CA 1
ATOM 9777 C C . GLU B 1 518 ? 15.57 -46.438 -29.438 1 95.31 518 GLU B C 1
ATOM 9779 O O . GLU B 1 518 ? 15.195 -47.062 -30.422 1 95.31 518 GLU B O 1
ATOM 9784 N N . THR B 1 519 ? 14.844 -45.562 -28.844 1 96.88 519 THR B N 1
ATOM 9785 C CA . THR B 1 519 ? 13.547 -45.125 -29.359 1 96.88 519 THR B CA 1
ATOM 9786 C C . THR B 1 519 ? 13.531 -43.625 -29.578 1 96.88 519 THR B C 1
ATOM 9788 O O . THR B 1 519 ? 12.859 -42.875 -28.844 1 96.88 519 THR B O 1
ATOM 9791 N N . PRO B 1 520 ? 14.156 -43.156 -30.625 1 95.38 520 PRO B N 1
ATOM 9792 C CA . PRO B 1 520 ? 14.398 -41.719 -30.797 1 95.38 520 PRO B CA 1
ATOM 9793 C C . PRO B 1 520 ? 13.102 -40.906 -30.922 1 95.38 520 PRO B C 1
ATOM 9795 O O . PRO B 1 520 ? 13.008 -39.812 -30.375 1 95.38 520 PRO B O 1
ATOM 9798 N N . ASN B 1 521 ? 12.117 -41.438 -31.641 1 95.44 521 ASN B N 1
ATOM 9799 C CA . ASN B 1 521 ? 10.859 -40.719 -31.812 1 95.44 521 ASN B CA 1
ATOM 9800 C C . ASN B 1 521 ? 10.062 -40.688 -30.5 1 95.44 521 ASN B C 1
ATOM 9802 O O . ASN B 1 521 ? 9.508 -39.625 -30.141 1 95.44 521 ASN B O 1
ATOM 9806 N N . LEU B 1 522 ? 10.055 -41.812 -29.828 1 96.56 522 LEU B N 1
ATOM 9807 C CA . LEU B 1 522 ? 9.352 -41.875 -28.547 1 96.56 522 LEU B CA 1
ATOM 9808 C C . LEU B 1 522 ? 10.047 -41.031 -27.484 1 96.56 522 LEU B C 1
ATOM 9810 O O . LEU B 1 522 ? 9.383 -40.438 -26.641 1 96.56 522 LEU B O 1
ATOM 9814 N N . GLN B 1 523 ? 11.336 -41.031 -27.547 1 96.25 523 GLN B N 1
ATOM 9815 C CA . GLN B 1 523 ? 12.125 -40.219 -26.625 1 96.25 523 GLN B CA 1
ATOM 9816 C C . GLN B 1 523 ? 11.773 -38.75 -26.781 1 96.25 523 GLN B C 1
ATOM 9818 O O . GLN B 1 523 ? 11.508 -38.062 -25.781 1 96.25 523 GLN B O 1
ATOM 9823 N N . LYS B 1 524 ? 11.789 -38.281 -27.984 1 93.25 524 LYS B N 1
ATOM 9824 C CA . LYS B 1 524 ? 11.477 -36.906 -28.266 1 93.25 524 LYS B CA 1
ATOM 9825 C C . LYS B 1 524 ? 10.055 -36.531 -27.812 1 93.25 524 LYS B C 1
ATOM 9827 O O . LYS B 1 524 ? 9.828 -35.5 -27.219 1 93.25 524 LYS B O 1
ATOM 9832 N N . PHE B 1 525 ? 9.164 -37.438 -28.094 1 95.38 525 PHE B N 1
ATOM 9833 C CA . PHE B 1 525 ? 7.766 -37.219 -27.75 1 95.38 525 PHE B CA 1
ATOM 9834 C C . PHE B 1 525 ? 7.578 -37.219 -26.234 1 95.38 525 PHE B C 1
ATOM 9836 O O . PHE B 1 525 ? 6.883 -36.344 -25.703 1 95.38 525 PHE B O 1
ATOM 9843 N N . ALA B 1 526 ? 8.172 -38.156 -25.547 1 96.12 526 ALA B N 1
ATOM 9844 C CA . ALA B 1 526 ? 8.062 -38.25 -24.094 1 96.12 526 ALA B CA 1
ATOM 9845 C C . ALA B 1 526 ? 8.617 -37 -23.406 1 96.12 526 ALA B C 1
ATOM 9847 O O . ALA B 1 526 ? 7.992 -36.469 -22.484 1 96.12 526 ALA B O 1
ATOM 9848 N N . MET B 1 527 ? 9.688 -36.562 -23.859 1 93.44 527 MET B N 1
ATOM 9849 C CA . MET B 1 527 ? 10.305 -35.406 -23.266 1 93.44 527 MET B CA 1
ATOM 9850 C C . MET B 1 527 ? 9.469 -34.156 -23.516 1 93.44 527 MET B C 1
ATOM 9852 O O . MET B 1 527 ? 9.352 -33.281 -22.641 1 93.44 527 MET B O 1
ATOM 9856 N N . LYS B 1 528 ? 8.898 -34.094 -24.672 1 93.25 528 LYS B N 1
ATOM 9857 C CA . LYS B 1 528 ? 8.023 -32.969 -25.031 1 93.25 528 LYS B CA 1
ATOM 9858 C C . LYS B 1 528 ? 6.828 -32.875 -24.078 1 93.25 528 LYS B C 1
ATOM 9860 O O . LYS B 1 528 ? 6.496 -31.812 -23.578 1 93.25 528 LYS B O 1
ATOM 9865 N N . VAL B 1 529 ? 6.242 -34 -23.781 1 94.94 529 VAL B N 1
ATOM 9866 C CA . VAL B 1 529 ? 5.035 -34.031 -22.969 1 94.94 529 VAL B CA 1
ATOM 9867 C C . VAL B 1 529 ? 5.402 -33.844 -21.5 1 94.94 529 VAL B C 1
ATOM 9869 O O . VAL B 1 529 ? 4.773 -33.062 -20.781 1 94.94 529 VAL B O 1
ATOM 9872 N N . LEU B 1 530 ? 6.465 -34.531 -21.047 1 94.44 530 LEU B N 1
ATOM 9873 C CA . LEU B 1 530 ? 6.82 -34.594 -19.641 1 94.44 530 LEU B CA 1
ATOM 9874 C C . LEU B 1 530 ? 7.434 -33.25 -19.172 1 94.44 530 LEU B C 1
ATOM 9876 O O . LEU B 1 530 ? 7.496 -33 -17.984 1 94.44 530 LEU B O 1
ATOM 9880 N N . SER B 1 531 ? 7.836 -32.438 -20.062 1 90.88 531 SER B N 1
ATOM 9881 C CA . SER B 1 531 ? 8.477 -31.172 -19.703 1 90.88 531 SER B CA 1
ATOM 9882 C C . SER B 1 531 ? 7.445 -30.062 -19.562 1 90.88 531 SER B C 1
ATOM 9884 O O . SER B 1 531 ? 7.793 -28.922 -19.203 1 90.88 531 SER B O 1
ATOM 9886 N N . LEU B 1 532 ? 6.234 -30.344 -19.734 1 92.19 532 LEU B N 1
ATOM 9887 C CA . LEU B 1 532 ? 5.199 -29.312 -19.766 1 92.19 532 LEU B CA 1
ATOM 9888 C C . LEU B 1 532 ? 4.762 -28.938 -18.359 1 92.19 532 LEU B C 1
ATOM 9890 O O . LEU B 1 532 ? 4.785 -29.781 -17.453 1 92.19 532 LEU B O 1
ATOM 9894 N N . THR B 1 533 ? 4.402 -27.656 -18.172 1 90.12 533 THR B N 1
ATOM 9895 C CA . THR B 1 533 ? 3.789 -27.188 -16.938 1 90.12 533 THR B CA 1
ATOM 9896 C C . THR B 1 533 ? 2.279 -27.406 -16.969 1 90.12 533 THR B C 1
ATOM 9898 O O . THR B 1 533 ? 1.707 -27.688 -18.031 1 90.12 533 THR B O 1
ATOM 9901 N N . CYS B 1 534 ? 1.717 -27.391 -15.812 1 90.5 534 CYS B N 1
ATOM 9902 C CA . CYS B 1 534 ? 0.269 -27.547 -15.727 1 90.5 534 CYS B CA 1
ATOM 9903 C C . CYS B 1 534 ? -0.376 -26.297 -15.125 1 90.5 534 CYS B C 1
ATOM 9905 O O . CYS B 1 534 ? -1.575 -26.297 -14.844 1 90.5 534 CYS B O 1
ATOM 9907 N N . SER B 1 535 ? 0.399 -25.344 -14.859 1 88.12 535 SER B N 1
ATOM 9908 C CA . SER B 1 535 ? -0.141 -24.188 -14.148 1 88.12 535 SER B CA 1
ATOM 9909 C C . SER B 1 535 ? 0.391 -22.875 -14.727 1 88.12 535 SER B C 1
ATOM 9911 O O . SER B 1 535 ? 1.504 -22.844 -15.258 1 88.12 535 SER B O 1
ATOM 9913 N N . SER B 1 536 ? -0.458 -21.875 -14.68 1 83.25 536 SER B N 1
ATOM 9914 C CA . SER B 1 536 ? -0.059 -20.531 -15.078 1 83.25 536 SER B CA 1
ATOM 9915 C C . SER B 1 536 ? 0.278 -19.672 -13.867 1 83.25 536 SER B C 1
ATOM 9917 O O . SER B 1 536 ? 0.272 -18.438 -13.953 1 83.25 536 SER B O 1
ATOM 9919 N N . SER B 1 537 ? 0.534 -20.234 -12.719 1 72.69 537 SER B N 1
ATOM 9920 C CA . SER B 1 537 ? 0.769 -19.516 -11.477 1 72.69 537 SER B CA 1
ATOM 9921 C C . SER B 1 537 ? 2.02 -18.641 -11.57 1 72.69 537 SER B C 1
ATOM 9923 O O . SER B 1 537 ? 2.154 -17.656 -10.836 1 72.69 537 SER B O 1
ATOM 9925 N N . GLY B 1 538 ? 2.938 -19.062 -12.43 1 66.25 538 GLY B N 1
ATOM 9926 C CA . GLY B 1 538 ? 4.109 -18.234 -12.641 1 66.25 538 GLY B CA 1
ATOM 9927 C C . GLY B 1 538 ? 3.764 -16.797 -13.008 1 66.25 538 GLY B C 1
ATOM 9928 O O . GLY B 1 538 ? 4.508 -15.875 -12.68 1 66.25 538 GLY B O 1
ATOM 9929 N N . CYS B 1 539 ? 2.615 -16.672 -13.617 1 67.38 539 CYS B N 1
ATOM 9930 C CA . CYS B 1 539 ? 2.162 -15.344 -14 1 67.38 539 CYS B CA 1
ATOM 9931 C C . CYS B 1 539 ? 1.803 -14.516 -12.773 1 67.38 539 CYS B C 1
ATOM 9933 O O . CYS B 1 539 ? 2.012 -13.297 -12.75 1 67.38 539 CYS B O 1
ATOM 9935 N N . GLU B 1 540 ? 1.267 -15.125 -11.727 1 64.06 540 GLU B N 1
ATOM 9936 C CA . GLU B 1 540 ? 0.811 -14.43 -10.523 1 64.06 540 GLU B CA 1
ATOM 9937 C C . GLU B 1 540 ? 1.988 -13.883 -9.727 1 64.06 540 GLU B C 1
ATOM 9939 O O . GLU B 1 540 ? 1.881 -12.828 -9.086 1 64.06 540 GLU B O 1
ATOM 9944 N N . ARG B 1 541 ? 3.082 -14.633 -9.734 1 56 541 ARG B N 1
ATOM 9945 C CA . ARG B 1 541 ? 4.266 -14.188 -9.008 1 56 541 ARG B CA 1
ATOM 9946 C C . ARG B 1 541 ? 4.781 -12.867 -9.57 1 56 541 ARG B C 1
ATOM 9948 O O . ARG B 1 541 ? 5.418 -12.086 -8.859 1 56 541 ARG B O 1
ATOM 9955 N N . ASN B 1 542 ? 4.414 -12.633 -10.719 1 55.97 542 ASN B N 1
ATOM 9956 C CA . ASN B 1 542 ? 4.789 -11.406 -11.398 1 55.97 542 ASN B CA 1
ATOM 9957 C C . ASN B 1 542 ? 4.027 -10.203 -10.852 1 55.97 542 ASN B C 1
ATOM 9959 O O . ASN B 1 542 ? 4.527 -9.078 -10.883 1 55.97 542 ASN B O 1
ATOM 9963 N N . TRP B 1 543 ? 3.018 -10.539 -10.211 1 59.69 543 TRP B N 1
ATOM 9964 C CA . TRP B 1 543 ? 2.158 -9.445 -9.773 1 59.69 543 TRP B CA 1
ATOM 9965 C C . TRP B 1 543 ? 2.814 -8.656 -8.641 1 59.69 543 TRP B C 1
ATOM 9967 O O . TRP B 1 543 ? 2.75 -7.426 -8.617 1 59.69 543 TRP B O 1
ATOM 9977 N N . SER B 1 544 ? 3.477 -9.375 -7.836 1 56.41 544 SER B N 1
ATOM 9978 C CA . SER B 1 544 ? 4.156 -8.703 -6.727 1 56.41 544 SER B CA 1
ATOM 9979 C C . SER B 1 544 ? 5.23 -7.75 -7.234 1 56.41 544 SER B C 1
ATOM 9981 O O . SER B 1 544 ? 5.406 -6.66 -6.688 1 56.41 544 SER B O 1
ATOM 9983 N N . VAL B 1 545 ? 5.723 -8.25 -8.383 1 56.53 545 VAL B N 1
ATOM 9984 C CA . VAL B 1 545 ? 6.773 -7.418 -8.969 1 56.53 545 VAL B CA 1
ATOM 9985 C C . VAL B 1 545 ? 6.16 -6.145 -9.555 1 56.53 545 VAL B C 1
ATOM 9987 O O . VAL B 1 545 ? 6.684 -5.047 -9.344 1 56.53 545 VAL B O 1
ATOM 9990 N N . PHE B 1 546 ? 5.02 -6.332 -10.242 1 60.5 546 PHE B N 1
ATOM 9991 C CA . PHE B 1 546 ? 4.332 -5.184 -10.82 1 60.5 546 PHE B CA 1
ATOM 9992 C C . PHE B 1 546 ? 3.893 -4.211 -9.727 1 60.5 546 PHE B C 1
ATOM 9994 O O . PHE B 1 546 ? 4.078 -2.998 -9.859 1 60.5 546 PHE B O 1
ATOM 10001 N N . GLU B 1 547 ? 3.396 -4.766 -8.703 1 61.47 547 GLU B N 1
ATOM 10002 C CA . GLU B 1 547 ? 2.895 -3.93 -7.617 1 61.47 547 GLU B CA 1
ATOM 10003 C C . GLU B 1 547 ? 4.031 -3.188 -6.922 1 61.47 547 GLU B C 1
ATOM 10005 O O . GLU B 1 547 ? 3.873 -2.035 -6.52 1 61.47 547 GLU B O 1
ATOM 10010 N N . HIS B 1 548 ? 5.055 -3.902 -6.801 1 58.84 548 HIS B N 1
ATOM 10011 C CA . HIS B 1 548 ? 6.207 -3.307 -6.137 1 58.84 548 HIS B CA 1
ATOM 10012 C C . HIS B 1 548 ? 6.781 -2.152 -6.953 1 58.84 548 HIS B C 1
ATOM 10014 O O . HIS B 1 548 ? 7.188 -1.132 -6.391 1 58.84 548 HIS B O 1
ATOM 10020 N N . ILE B 1 549 ? 6.758 -2.477 -8.25 1 55.47 549 ILE B N 1
ATOM 10021 C CA . ILE B 1 549 ? 7.34 -1.464 -9.125 1 55.47 549 ILE B CA 1
ATOM 10022 C C . ILE B 1 549 ? 6.355 -0.309 -9.297 1 55.47 549 ILE B C 1
ATOM 10024 O O . ILE B 1 549 ? 6.754 0.857 -9.328 1 55.47 549 ILE B O 1
ATOM 10028 N N . HIS B 1 550 ? 5.051 -0.696 -9.305 1 51.78 550 HIS B N 1
ATOM 10029 C CA . HIS B 1 550 ? 4.016 0.308 -9.531 1 51.78 550 HIS B CA 1
ATOM 10030 C C . HIS B 1 550 ? 3.508 0.882 -8.211 1 51.78 550 HIS B C 1
ATOM 10032 O O . HIS B 1 550 ? 2.443 0.49 -7.73 1 51.78 550 HIS B O 1
ATOM 10038 N N . SER B 1 551 ? 4.355 1.234 -7.285 1 49.75 551 SER B N 1
ATOM 10039 C CA . SER B 1 551 ? 3.896 1.802 -6.02 1 49.75 551 SER B CA 1
ATOM 10040 C C . SER B 1 551 ? 3.287 3.184 -6.227 1 49.75 551 SER B C 1
ATOM 10042 O O . SER B 1 551 ? 3.438 3.783 -7.293 1 49.75 551 SER B O 1
ATOM 10044 N N . LYS B 1 552 ? 2.379 3.506 -5.391 1 46.09 552 LYS B N 1
ATOM 10045 C CA . LYS B 1 552 ? 1.763 4.832 -5.41 1 46.09 552 LYS B CA 1
ATOM 10046 C C . LYS B 1 552 ? 2.77 5.898 -5.828 1 46.09 552 LYS B C 1
ATOM 10048 O O . LYS B 1 552 ? 2.426 6.832 -6.555 1 46.09 552 LYS B O 1
ATOM 10053 N N . LYS B 1 553 ? 3.973 5.609 -5.461 1 43.06 553 LYS B N 1
ATOM 10054 C CA . LYS B 1 553 ? 4.988 6.621 -5.727 1 43.06 553 LYS B CA 1
ATOM 10055 C C . LYS B 1 553 ? 5.48 6.539 -7.168 1 43.06 553 LYS B C 1
ATOM 10057 O O . LYS B 1 553 ? 5.953 7.535 -7.727 1 43.06 553 LYS B O 1
ATOM 10062 N N . ARG B 1 554 ? 5.305 5.273 -7.82 1 43.75 554 ARG B N 1
ATOM 10063 C CA . ARG B 1 554 ? 5.867 5.09 -9.156 1 43.75 554 ARG B CA 1
ATOM 10064 C C . ARG B 1 554 ? 4.781 5.168 -10.227 1 43.75 554 ARG B C 1
ATOM 10066 O O . ARG B 1 554 ? 4.973 4.691 -11.344 1 43.75 554 ARG B O 1
ATOM 10073 N N . ASN B 1 555 ? 3.549 5.473 -9.844 1 44.69 555 ASN B N 1
ATOM 10074 C CA . ASN B 1 555 ? 2.361 5.457 -10.688 1 44.69 555 ASN B CA 1
ATOM 10075 C C . ASN B 1 555 ? 2.604 6.176 -12.016 1 44.69 555 ASN B C 1
ATOM 10077 O O . ASN B 1 555 ? 1.84 6.004 -12.969 1 44.69 555 ASN B O 1
ATOM 10081 N N . ARG B 1 556 ? 3.885 6.871 -12.078 1 48.25 556 ARG B N 1
ATOM 10082 C CA . ARG B 1 556 ? 3.977 7.695 -13.281 1 48.25 556 ARG B CA 1
ATOM 10083 C C . ARG B 1 556 ? 4.746 6.973 -14.383 1 48.25 556 ARG B C 1
ATOM 10085 O O . ARG B 1 556 ? 5.016 7.547 -15.438 1 48.25 556 ARG B O 1
ATOM 10092 N N . LEU B 1 557 ? 5.105 5.754 -14.016 1 53.78 557 LEU B N 1
ATOM 10093 C CA . LEU B 1 557 ? 5.867 5.102 -15.078 1 53.78 557 LEU B CA 1
ATOM 10094 C C . LEU B 1 557 ? 4.965 4.762 -16.266 1 53.78 557 LEU B C 1
ATOM 10096 O O . LEU B 1 557 ? 3.854 4.262 -16.078 1 53.78 557 LEU B O 1
ATOM 10100 N N . THR B 1 558 ? 5.402 5.348 -17.359 1 61.25 558 THR B N 1
ATOM 10101 C CA . THR B 1 558 ? 4.711 4.879 -18.562 1 61.25 558 THR B CA 1
ATOM 10102 C C . THR B 1 558 ? 4.664 3.355 -18.594 1 61.25 558 THR B C 1
ATOM 10104 O O . THR B 1 558 ? 5.559 2.689 -18.062 1 61.25 558 THR B O 1
ATOM 10107 N N . LEU B 1 559 ? 3.594 2.889 -18.984 1 63.25 559 LEU B N 1
ATOM 10108 C CA . LEU B 1 559 ? 3.371 1.449 -19.062 1 63.25 559 LEU B CA 1
ATOM 10109 C C . LEU B 1 559 ? 4.531 0.759 -19.781 1 63.25 559 LEU B C 1
ATOM 10111 O O . LEU B 1 559 ? 4.934 -0.342 -19.391 1 63.25 559 LEU B O 1
ATOM 10115 N N . SER B 1 560 ? 5.105 1.515 -20.703 1 72 560 SER B N 1
ATOM 10116 C CA . SER B 1 560 ? 6.188 0.904 -21.469 1 72 560 SER B CA 1
ATOM 10117 C C . SER B 1 560 ? 7.434 0.709 -20.609 1 72 560 SER B C 1
ATOM 10119 O O . SER B 1 560 ? 8.055 -0.356 -20.641 1 72 560 SER B O 1
ATOM 10121 N N . ARG B 1 561 ? 7.727 1.717 -19.906 1 74.94 561 ARG B N 1
ATOM 10122 C CA . ARG B 1 561 ? 8.898 1.628 -19.047 1 74.94 561 ARG B CA 1
ATOM 10123 C C . ARG B 1 561 ? 8.68 0.615 -17.922 1 74.94 561 ARG B C 1
ATOM 10125 O O . ARG B 1 561 ? 9.602 -0.109 -17.547 1 74.94 561 ARG B O 1
ATOM 10132 N N . LEU B 1 562 ? 7.477 0.621 -17.547 1 72.75 562 LEU B N 1
ATOM 10133 C CA . LEU B 1 562 ? 7.121 -0.356 -16.516 1 72.75 562 LEU B CA 1
ATOM 10134 C C . LEU B 1 562 ? 7.277 -1.778 -17.047 1 72.75 562 LEU B C 1
ATOM 10136 O O . LEU B 1 562 ? 7.812 -2.646 -16.359 1 72.75 562 LEU B O 1
ATOM 10140 N N . ASN B 1 563 ? 6.887 -1.943 -18.25 1 74.81 563 ASN B N 1
ATOM 10141 C CA . ASN B 1 563 ? 7.004 -3.258 -18.875 1 74.81 563 ASN B CA 1
ATOM 10142 C C . ASN B 1 563 ? 8.461 -3.678 -19.016 1 74.81 563 ASN B C 1
ATOM 10144 O O . ASN B 1 563 ? 8.805 -4.844 -18.797 1 74.81 563 ASN B O 1
ATOM 10148 N N . ASP B 1 564 ? 9.227 -2.695 -19.375 1 80.5 564 ASP B N 1
ATOM 10149 C CA . ASP B 1 564 ? 10.648 -2.988 -19.531 1 80.5 564 ASP B CA 1
ATOM 10150 C C . ASP B 1 564 ? 11.281 -3.373 -18.188 1 80.5 564 ASP B C 1
ATOM 10152 O O . ASP B 1 564 ? 12.078 -4.309 -18.125 1 80.5 564 ASP B O 1
ATOM 10156 N N . LEU B 1 565 ? 10.914 -2.652 -17.234 1 78.94 565 LEU B N 1
ATOM 10157 C CA . LEU B 1 565 ? 11.453 -2.93 -15.906 1 78.94 565 LEU B CA 1
ATOM 10158 C C . LEU B 1 565 ? 11.008 -4.305 -15.414 1 78.94 565 LEU B C 1
ATOM 10160 O O . LEU B 1 565 ? 11.812 -5.059 -14.859 1 78.94 565 LEU B O 1
ATOM 10164 N N . VAL B 1 566 ? 9.797 -4.602 -15.641 1 76.19 566 VAL B N 1
ATOM 10165 C CA . VAL B 1 566 ? 9.258 -5.895 -15.227 1 76.19 566 VAL B CA 1
ATOM 10166 C C . VAL B 1 566 ? 9.914 -7.012 -16.047 1 76.19 566 VAL B C 1
ATOM 10168 O O . VAL B 1 566 ? 10.266 -8.062 -15.492 1 76.19 566 VAL B O 1
ATOM 10171 N N . TYR B 1 567 ? 10.086 -6.715 -17.344 1 81.94 567 TYR B N 1
ATOM 10172 C CA . TYR B 1 567 ? 10.727 -7.664 -18.25 1 81.94 567 TYR B CA 1
ATOM 10173 C C . TYR B 1 567 ? 12.125 -8.023 -17.75 1 81.94 567 TYR B C 1
ATOM 10175 O O . TYR B 1 567 ? 12.484 -9.203 -17.703 1 81.94 567 TYR B O 1
ATOM 10183 N N . ILE B 1 568 ? 12.82 -7.035 -17.297 1 80.75 568 ILE B N 1
ATOM 10184 C CA . ILE B 1 568 ? 14.188 -7.23 -16.828 1 80.75 568 ILE B CA 1
ATOM 10185 C C . ILE B 1 568 ? 14.18 -7.953 -15.492 1 80.75 568 ILE B C 1
ATOM 10187 O O . ILE B 1 568 ? 14.797 -9.008 -15.344 1 80.75 568 ILE B O 1
ATOM 10191 N N . LYS B 1 569 ? 13.492 -7.406 -14.609 1 75.5 569 LYS B N 1
ATOM 10192 C CA . LYS B 1 569 ? 13.516 -7.922 -13.242 1 75.5 569 LYS B CA 1
ATOM 10193 C C . LYS B 1 569 ? 12.969 -9.344 -13.18 1 75.5 569 LYS B C 1
ATOM 10195 O O . LYS B 1 569 ? 13.555 -10.219 -12.547 1 75.5 569 LYS B O 1
ATOM 10200 N N . TYR B 1 570 ? 11.938 -9.539 -13.836 1 75.5 570 TYR B N 1
ATOM 10201 C CA . TYR B 1 570 ? 11.273 -10.836 -13.75 1 75.5 570 TYR B CA 1
ATOM 10202 C C . TYR B 1 570 ? 12.102 -11.914 -14.438 1 75.5 570 TYR B C 1
ATOM 10204 O O . TYR B 1 570 ? 12.273 -13.008 -13.898 1 75.5 570 TYR B O 1
ATOM 10212 N N . ASN B 1 571 ? 12.555 -11.633 -15.547 1 80.75 571 ASN B N 1
ATOM 10213 C CA . ASN B 1 571 ? 13.328 -12.648 -16.266 1 80.75 571 ASN B CA 1
ATOM 10214 C C . ASN B 1 571 ? 14.633 -12.961 -15.547 1 80.75 571 ASN B C 1
ATOM 10216 O O . ASN B 1 571 ? 15.086 -14.109 -15.539 1 80.75 571 ASN B O 1
ATOM 10220 N N . ARG B 1 572 ? 15.211 -11.953 -14.961 1 76.88 572 ARG B N 1
ATOM 10221 C CA . ARG B 1 572 ? 16.422 -12.195 -14.188 1 76.88 572 ARG B CA 1
ATOM 10222 C C . ARG B 1 572 ? 16.125 -13.031 -12.945 1 76.88 572 ARG B C 1
ATOM 10224 O O . ARG B 1 572 ? 16.906 -13.906 -12.57 1 76.88 572 ARG B O 1
ATOM 10231 N N . THR B 1 573 ? 15.016 -12.742 -12.383 1 73.31 573 THR B N 1
ATOM 10232 C CA . THR B 1 573 ? 14.602 -13.516 -11.219 1 73.31 573 THR B CA 1
ATOM 10233 C C . THR B 1 573 ? 14.305 -14.961 -11.609 1 73.31 573 THR B C 1
ATOM 10235 O O . THR B 1 573 ? 14.664 -15.891 -10.883 1 73.31 573 THR B O 1
ATOM 10238 N N . LEU B 1 574 ? 13.664 -15.078 -12.703 1 73.94 574 LEU B N 1
ATOM 10239 C CA . LEU B 1 574 ? 13.352 -16.422 -13.188 1 73.94 574 LEU B CA 1
ATOM 10240 C C . LEU B 1 574 ? 14.633 -17.203 -13.477 1 73.94 574 LEU B C 1
ATOM 10242 O O . LEU B 1 574 ? 14.727 -18.391 -13.156 1 73.94 574 LEU B O 1
ATOM 10246 N N . LYS B 1 575 ? 15.57 -16.5 -13.961 1 75.19 575 LYS B N 1
ATOM 10247 C CA . LYS B 1 575 ? 16.844 -17.141 -14.242 1 75.19 575 LYS B CA 1
ATOM 10248 C C . LYS B 1 575 ? 17.578 -17.531 -12.961 1 75.19 575 LYS B C 1
ATOM 10250 O O . LYS B 1 575 ? 18.094 -18.641 -12.844 1 75.19 575 LYS B O 1
ATOM 10255 N N . ARG B 1 576 ? 17.531 -16.625 -12.008 1 73 576 ARG B N 1
ATOM 10256 C CA . ARG B 1 576 ? 18.156 -16.906 -10.719 1 73 576 ARG B CA 1
ATOM 10257 C C . ARG B 1 576 ? 17.484 -18.094 -10.031 1 73 576 ARG B C 1
ATOM 10259 O O . ARG B 1 576 ? 18.156 -18.938 -9.438 1 73 576 ARG B O 1
ATOM 10266 N N . ARG B 1 577 ? 16.219 -18.156 -10.117 1 67.19 577 ARG B N 1
ATOM 10267 C CA . ARG B 1 577 ? 15.453 -19.234 -9.5 1 67.19 577 ARG B CA 1
ATOM 10268 C C . ARG B 1 577 ? 15.758 -20.562 -10.172 1 67.19 577 ARG B C 1
ATOM 10270 O O . ARG B 1 577 ? 15.891 -21.594 -9.492 1 67.19 577 ARG B O 1
ATOM 10277 N N . TYR B 1 578 ? 15.828 -20.453 -11.438 1 70.56 578 TYR B N 1
ATOM 10278 C CA . TYR B 1 578 ? 16.141 -21.672 -12.164 1 70.56 578 TYR B CA 1
ATOM 10279 C C . TYR B 1 578 ? 17.531 -22.172 -11.805 1 70.56 578 TYR B C 1
ATOM 10281 O O . TYR B 1 578 ? 17.734 -23.375 -11.617 1 70.56 578 TYR B O 1
ATOM 10289 N N . ASP B 1 579 ? 18.391 -21.234 -11.602 1 71.06 579 ASP B N 1
ATOM 10290 C CA . ASP B 1 579 ? 19.766 -21.625 -11.289 1 71.06 579 ASP B CA 1
ATOM 10291 C C . ASP B 1 579 ? 19.875 -22.172 -9.867 1 71.06 579 ASP B C 1
ATOM 10293 O O . ASP B 1 579 ? 20.75 -22.984 -9.578 1 71.06 579 ASP B O 1
ATOM 10297 N N . ALA B 1 580 ? 18.984 -21.734 -8.984 1 62.84 580 ALA B N 1
ATOM 10298 C CA . ALA B 1 580 ? 19.016 -22.141 -7.582 1 62.84 580 ALA B CA 1
ATOM 10299 C C . ALA B 1 580 ? 18.062 -23.312 -7.332 1 62.84 580 ALA B C 1
ATOM 10301 O O . ALA B 1 580 ? 17.828 -23.688 -6.184 1 62.84 580 ALA B O 1
ATOM 10302 N N . ARG B 1 581 ? 17.391 -23.922 -8.242 1 61.66 581 ARG B N 1
ATOM 10303 C CA . ARG B 1 581 ? 16.312 -24.891 -8.117 1 61.66 581 ARG B CA 1
ATOM 10304 C C . ARG B 1 581 ? 16.766 -26.141 -7.375 1 61.66 581 ARG B C 1
ATOM 10306 O O . ARG B 1 581 ? 15.969 -26.797 -6.703 1 61.66 581 ARG B O 1
ATOM 10313 N N . ASP B 1 582 ? 17.938 -26.469 -7.504 1 55.16 582 ASP B N 1
ATOM 10314 C CA . ASP B 1 582 ? 18.406 -27.688 -6.852 1 55.16 582 ASP B CA 1
ATOM 10315 C C . ASP B 1 582 ? 18.484 -27.5 -5.336 1 55.16 582 ASP B C 1
ATOM 10317 O O . AS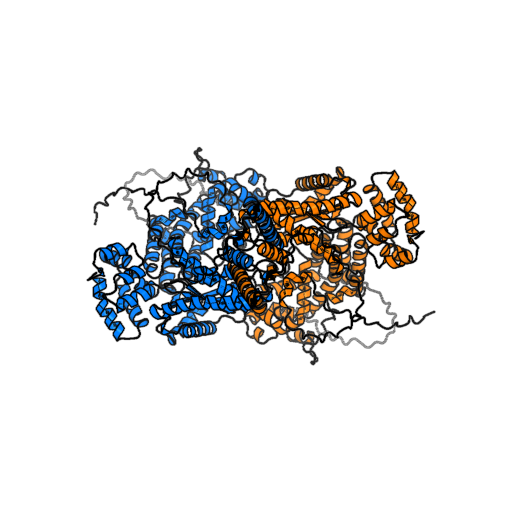P B 1 582 ? 18.625 -28.469 -4.594 1 55.16 582 ASP B O 1
ATOM 10321 N N . LEU B 1 583 ? 18.359 -26.406 -4.809 1 47.19 583 LEU B N 1
ATOM 10322 C CA . LEU B 1 583 ? 18.484 -26.219 -3.367 1 47.19 583 LEU B CA 1
ATOM 10323 C C . LEU B 1 583 ? 17.141 -26.484 -2.67 1 47.19 583 LEU B C 1
ATOM 10325 O O . LEU B 1 583 ? 17.125 -26.859 -1.497 1 47.19 583 LEU B O 1
ATOM 10329 N N . ILE B 1 584 ? 15.938 -26.297 -3.164 1 41.12 584 ILE B N 1
ATOM 10330 C CA . ILE B 1 584 ? 14.68 -26.344 -2.424 1 41.12 584 ILE B CA 1
ATOM 10331 C C . ILE B 1 584 ? 13.781 -27.438 -3.002 1 41.12 584 ILE B C 1
ATOM 10333 O O . ILE B 1 584 ? 13.406 -27.391 -4.176 1 41.12 584 ILE B O 1
ATOM 10337 N N . ASP B 1 585 ? 13.906 -28.828 -2.525 1 40.44 585 ASP B N 1
ATOM 10338 C CA . ASP B 1 585 ? 13.07 -29.891 -3.1 1 40.44 585 ASP B CA 1
ATOM 10339 C C . ASP B 1 585 ? 11.633 -29.766 -2.617 1 40.44 585 ASP B C 1
ATOM 10341 O O . ASP B 1 585 ? 11.32 -30.125 -1.479 1 40.44 585 ASP B O 1
ATOM 10345 N N . PRO B 1 586 ? 10.789 -29.141 -3.014 1 38.19 586 PRO B N 1
ATOM 10346 C CA . PRO B 1 586 ? 9.461 -29 -2.404 1 38.19 586 PRO B CA 1
ATOM 10347 C C . PRO B 1 586 ? 8.586 -30.234 -2.596 1 38.19 586 PRO B C 1
ATOM 10349 O O . PRO B 1 586 ? 7.598 -30.422 -1.884 1 38.19 586 PRO B O 1
ATOM 10352 N N . ILE B 1 587 ? 8.492 -31.062 -3.775 1 37.44 587 ILE B N 1
ATOM 10353 C CA . ILE B 1 587 ? 7.355 -31.844 -4.25 1 37.44 587 ILE B CA 1
ATOM 10354 C C . ILE B 1 587 ? 7.523 -33.312 -3.84 1 37.44 587 ILE B C 1
ATOM 10356 O O . ILE B 1 587 ? 7 -34.219 -4.496 1 37.44 587 ILE B O 1
ATOM 10360 N N . ARG B 1 588 ? 8.344 -33.906 -3.115 1 40.94 588 ARG B N 1
ATOM 10361 C CA . ARG B 1 588 ? 8.242 -35.344 -2.963 1 40.94 588 ARG B CA 1
ATOM 10362 C C . ARG B 1 588 ? 6.812 -35.781 -2.629 1 40.94 588 ARG B C 1
ATOM 10364 O O . ARG B 1 588 ? 6.258 -35.344 -1.614 1 40.94 588 ARG B O 1
ATOM 10371 N N . LEU B 1 589 ? 6.078 -36.312 -3.658 1 41.75 589 LEU B N 1
ATOM 10372 C CA . LEU B 1 589 ? 4.699 -36.781 -3.615 1 41.75 589 LEU B CA 1
ATOM 10373 C C . LEU B 1 589 ? 4.449 -37.625 -2.371 1 41.75 589 LEU B C 1
ATOM 10375 O O . LEU B 1 589 ? 3.303 -37.812 -1.958 1 41.75 589 LEU B O 1
ATOM 10379 N N . ASP B 1 590 ? 5.496 -38.344 -1.917 1 39.94 590 ASP B N 1
ATOM 10380 C CA . ASP B 1 590 ? 5.293 -39.219 -0.751 1 39.94 590 ASP B CA 1
ATOM 10381 C C . ASP B 1 590 ? 4.734 -38.406 0.425 1 39.94 590 ASP B C 1
ATOM 10383 O O . ASP B 1 590 ? 4.074 -38.969 1.301 1 39.94 590 ASP B O 1
ATOM 10387 N N . ASN B 1 591 ? 5.043 -37.156 0.245 1 38.25 591 ASN B N 1
ATOM 10388 C CA . ASN B 1 591 ? 4.648 -36.312 1.387 1 38.25 591 ASN B CA 1
ATOM 10389 C C . ASN B 1 591 ? 3.18 -35.906 1.308 1 38.25 591 ASN B C 1
ATOM 10391 O O . ASN B 1 591 ? 2.672 -35.219 2.193 1 38.25 591 ASN B O 1
ATOM 10395 N N . ILE B 1 592 ? 2.553 -36.125 0.192 1 39.22 592 ILE B N 1
ATOM 10396 C CA . ILE B 1 592 ? 1.122 -35.844 0.13 1 39.22 592 ILE B CA 1
ATOM 10397 C C . ILE B 1 592 ? 0.378 -36.75 1.091 1 39.22 592 ILE B C 1
ATOM 10399 O O . ILE B 1 592 ? -0.605 -36.375 1.715 1 39.22 592 ILE B O 1
ATOM 10403 N N . ASP B 1 593 ? 0.853 -38.031 1.115 1 37.72 593 ASP B N 1
ATOM 10404 C CA . ASP B 1 593 ? 0.209 -38.969 2.012 1 37.72 593 ASP B CA 1
ATOM 10405 C C . ASP B 1 593 ? 0.265 -38.5 3.461 1 37.72 593 ASP B C 1
ATOM 10407 O O . ASP B 1 593 ? -0.696 -38.656 4.215 1 37.72 593 ASP B O 1
ATOM 10411 N N . ASP B 1 594 ? 1.463 -38.031 3.922 1 33.72 594 ASP B N 1
ATOM 10412 C CA . ASP B 1 594 ? 1.706 -37.656 5.312 1 33.72 594 ASP B CA 1
ATOM 10413 C C . ASP B 1 594 ? 1.325 -36.188 5.57 1 33.72 594 ASP B C 1
ATOM 10415 O O . ASP B 1 594 ? 1.709 -35.625 6.59 1 33.72 594 ASP B O 1
ATOM 10419 N N . SER B 1 595 ? 0.874 -35.562 4.754 1 34.81 595 SER B N 1
ATOM 10420 C CA . SER B 1 595 ? 0.711 -34.094 4.609 1 34.81 595 SER B CA 1
ATOM 10421 C C . SER B 1 595 ? -0.203 -33.531 5.688 1 34.81 595 SER B C 1
ATOM 10423 O O . SER B 1 595 ? -0.299 -32.312 5.855 1 34.81 595 SER B O 1
ATOM 10425 N N . ASN B 1 596 ? -1.079 -34.5 6.18 1 33.81 596 ASN B N 1
ATOM 10426 C CA . ASN B 1 596 ? -1.902 -33.875 7.211 1 33.81 596 ASN B CA 1
ATOM 10427 C C . ASN B 1 596 ? -1.049 -33.312 8.344 1 33.81 596 ASN B C 1
ATOM 10429 O O . ASN B 1 596 ? -1.5 -32.438 9.086 1 33.81 596 ASN B O 1
ATOM 10433 N N . GLU B 1 597 ? 0.056 -33.938 8.484 1 31.52 597 GLU B N 1
ATOM 10434 C CA . GLU B 1 597 ? 0.837 -33.594 9.672 1 31.52 597 GLU B CA 1
ATOM 10435 C C . GLU B 1 597 ? 1.452 -32.219 9.555 1 31.52 597 GLU B C 1
ATOM 10437 O O . GLU B 1 597 ? 1.575 -31.484 10.547 1 31.52 597 GLU B O 1
ATOM 10442 N N . TRP B 1 598 ? 2.008 -31.984 8.461 1 31.41 598 TRP B N 1
ATOM 10443 C CA . TRP B 1 598 ? 2.758 -30.75 8.297 1 31.41 598 TRP B CA 1
ATOM 10444 C C . TRP B 1 598 ? 1.853 -29.531 8.484 1 31.41 598 TRP B C 1
ATOM 10446 O O . TRP B 1 598 ? 2.301 -28.484 8.945 1 31.41 598 TRP B O 1
ATOM 10456 N N . LEU B 1 599 ? 0.875 -29.641 7.715 1 33.5 599 LEU B N 1
ATOM 10457 C CA . LEU B 1 599 ? -0.051 -28.531 7.832 1 33.5 599 LEU B CA 1
ATOM 10458 C C . LEU B 1 599 ? -0.711 -28.5 9.211 1 33.5 599 LEU B C 1
ATOM 10460 O O . LEU B 1 599 ? -0.869 -27.438 9.812 1 33.5 599 LEU B O 1
ATOM 10464 N N . VAL B 1 600 ? -1.539 -29.844 9.547 1 32.88 600 VAL B N 1
ATOM 10465 C CA . VAL B 1 600 ? -2.248 -30.047 10.805 1 32.88 600 VAL B CA 1
ATOM 10466 C C . VAL B 1 600 ? -1.405 -30.906 11.742 1 32.88 600 VAL B C 1
ATOM 10468 O O . VAL B 1 600 ? -0.82 -31.906 11.32 1 32.88 600 VAL B O 1
ATOM 10471 N N . GLY B 1 601 ? -0.358 -30.594 12.367 1 32.28 601 GLY B N 1
ATOM 10472 C CA . GLY B 1 601 ? -0.021 -31.625 13.328 1 32.28 601 GLY B CA 1
ATOM 10473 C C . GLY B 1 601 ? -1.077 -32.719 13.43 1 32.28 601 GLY B C 1
ATOM 10474 O O . GLY B 1 601 ? -2.158 -32.594 12.852 1 32.28 601 GLY B O 1
ATOM 10475 N N . CYS B 1 602 ? -0.824 -33.969 13.695 1 29.67 602 CYS B N 1
ATOM 10476 C CA . CYS B 1 602 ? -1.897 -34.938 13.898 1 29.67 602 CYS B CA 1
ATOM 10477 C C . CYS B 1 602 ? -3.121 -34.281 14.516 1 29.67 602 CYS B C 1
ATOM 10479 O O . CYS B 1 602 ? -3.066 -33.812 15.656 1 29.67 602 CYS B O 1
ATOM 10481 N N . PRO B 1 603 ? -3.959 -33.719 13.719 1 34.84 603 PRO B N 1
ATOM 10482 C CA . PRO B 1 603 ? -5.172 -33.188 14.352 1 34.84 603 PRO B CA 1
ATOM 10483 C C . PRO B 1 603 ? -5.766 -34.125 15.383 1 34.84 603 PRO B C 1
ATOM 10485 O O . PRO B 1 603 ? -6.098 -35.281 15.047 1 34.84 603 PRO B O 1
ATOM 10488 N N . GLU B 1 604 ? -5.25 -34.344 16.469 1 38.12 604 GLU B N 1
ATOM 10489 C CA . GLU B 1 604 ? -5.941 -35.125 17.484 1 38.12 604 GLU B CA 1
ATOM 10490 C C . GLU B 1 604 ? -7.254 -34.438 17.906 1 38.12 604 GLU B C 1
ATOM 10492 O O . GLU B 1 604 ? -7.371 -33.219 17.844 1 38.12 604 GLU B O 1
ATOM 10497 N N . ASP B 1 605 ? -8.242 -35.188 17.734 1 39.31 605 ASP B N 1
ATOM 10498 C CA . ASP B 1 605 ? -9.508 -34.781 18.328 1 39.31 605 ASP B CA 1
ATOM 10499 C C . ASP B 1 605 ? -9.273 -33.938 19.578 1 39.31 605 ASP B C 1
ATOM 10501 O O . ASP B 1 605 ? -8.477 -34.312 20.453 1 39.31 605 ASP B O 1
ATOM 10505 N N . GLN B 1 606 ? -9.547 -32.719 19.469 1 45.31 606 GLN B N 1
ATOM 10506 C CA . GLN B 1 606 ? -9.258 -31.703 20.484 1 45.31 606 GLN B CA 1
ATOM 10507 C C . GLN B 1 606 ? -10.039 -32 21.766 1 45.31 606 GLN B C 1
ATOM 10509 O O . GLN B 1 606 ? -9.969 -31.219 22.719 1 45.31 606 GLN B O 1
ATOM 10514 N N . ASP B 1 607 ? -10.844 -33.031 21.672 1 43.22 607 ASP B N 1
ATOM 10515 C CA . ASP B 1 607 ? -11.625 -33.312 22.875 1 43.22 607 ASP B CA 1
ATOM 10516 C C . ASP B 1 607 ? -10.719 -33.5 24.094 1 43.22 607 ASP B C 1
ATOM 10518 O O . ASP B 1 607 ? -11.102 -33.188 25.219 1 43.22 607 ASP B O 1
ATOM 10522 N N . ASP B 1 608 ? -9.438 -33.969 23.75 1 47.78 608 ASP B N 1
ATOM 10523 C CA . ASP B 1 608 ? -8.594 -34.344 24.891 1 47.78 608 ASP B CA 1
ATOM 10524 C C . ASP B 1 608 ? -7.418 -33.375 25.031 1 47.78 608 ASP B C 1
ATOM 10526 O O . ASP B 1 608 ? -6.406 -33.719 25.656 1 47.78 608 ASP B O 1
ATOM 10530 N N . GLU B 1 609 ? -7.637 -32.219 24.438 1 54.78 609 GLU B N 1
ATOM 10531 C CA . GLU B 1 609 ? -6.496 -31.328 24.578 1 54.78 609 GLU B CA 1
ATOM 10532 C C . GLU B 1 609 ? -6.488 -30.641 25.938 1 54.78 609 GLU B C 1
ATOM 10534 O O . GLU B 1 609 ? -7.516 -30.125 26.375 1 54.78 609 GLU B O 1
ATOM 10539 N N . LEU B 1 610 ? -5.355 -30.828 26.688 1 50.62 610 LEU B N 1
ATOM 10540 C CA . LEU B 1 610 ? -5.211 -30.297 28.031 1 50.62 610 LEU B CA 1
ATOM 10541 C C . LEU B 1 610 ? -5 -28.781 28 1 50.62 610 LEU B C 1
ATOM 10543 O O . LEU B 1 610 ? -4.363 -28.266 27.078 1 50.62 610 LEU B O 1
ATOM 10547 N N . VAL B 1 611 ? -5.773 -28 28.797 1 54.41 611 VAL B N 1
ATOM 10548 C CA . VAL B 1 611 ? -5.609 -26.547 28.922 1 54.41 611 VAL B CA 1
ATOM 10549 C C . VAL B 1 611 ? -4.176 -26.234 29.344 1 54.41 611 VAL B C 1
ATOM 10551 O O . VAL B 1 611 ? -3.537 -25.359 28.75 1 54.41 611 VAL B O 1
ATOM 10554 N N . TYR B 1 612 ? -3.652 -26.891 30.438 1 54.75 612 TYR B N 1
ATOM 10555 C CA . TYR B 1 612 ? -2.271 -26.797 30.906 1 54.75 612 TYR B CA 1
ATOM 10556 C C . TYR B 1 612 ? -1.578 -28.156 30.844 1 54.75 612 TYR B C 1
ATOM 10558 O O . TYR B 1 612 ? -2.223 -29.188 31 1 54.75 612 TYR B O 1
ATOM 10566 N N . GLU B 1 613 ? -0.366 -28.203 30.359 1 53.25 613 GLU B N 1
ATOM 10567 C CA . GLU B 1 613 ? 0.391 -29.438 30.234 1 53.25 613 GLU B CA 1
ATOM 10568 C C . GLU B 1 613 ? 0.242 -30.297 31.484 1 53.25 613 GLU B C 1
ATOM 10570 O O . GLU B 1 613 ? 0.244 -31.531 31.406 1 53.25 613 GLU B O 1
ATOM 10575 N N . ASP B 1 614 ? 0.241 -29.719 32.625 1 49.31 614 ASP B N 1
ATOM 10576 C CA . ASP B 1 614 ? 0.303 -30.484 33.875 1 49.31 614 ASP B CA 1
ATOM 10577 C C . ASP B 1 614 ? -1.095 -30.734 34.438 1 49.31 614 ASP B C 1
ATOM 10579 O O . ASP B 1 614 ? -1.245 -31.391 35.469 1 49.31 614 ASP B O 1
ATOM 10583 N N . ASP B 1 615 ? -2.164 -30.016 33.938 1 52.03 615 ASP B N 1
ATOM 10584 C CA . ASP B 1 615 ? -3.424 -30.188 34.656 1 52.03 615 ASP B CA 1
ATOM 10585 C C . ASP B 1 615 ? -4.426 -30.984 33.844 1 52.03 615 ASP B C 1
ATOM 10587 O O . ASP B 1 615 ? -4.277 -31.109 32.625 1 52.03 615 ASP B O 1
ATOM 10591 N N . ASP B 1 616 ? -5.289 -31.828 34.438 1 56.56 616 ASP B N 1
ATOM 10592 C CA . ASP B 1 616 ? -6.309 -32.719 33.906 1 56.56 616 ASP B CA 1
ATOM 10593 C C . ASP B 1 616 ? -7.445 -31.938 33.25 1 56.56 616 ASP B C 1
ATOM 10595 O O . ASP B 1 616 ? -8.492 -32.5 32.906 1 56.56 616 ASP B O 1
ATOM 10599 N N . LEU B 1 617 ? -7.309 -30.625 33.062 1 57.88 617 LEU B N 1
ATOM 10600 C CA . LEU B 1 617 ? -8.414 -29.844 32.531 1 57.88 617 LEU B CA 1
ATOM 10601 C C . LEU B 1 617 ? -8.328 -29.766 31 1 57.88 617 LEU B C 1
ATOM 10603 O O . LEU B 1 617 ? -7.309 -29.344 30.453 1 57.88 617 LEU B O 1
ATOM 10607 N N . THR B 1 618 ? -9.344 -30.375 30.422 1 61.94 618 THR B N 1
ATOM 10608 C CA . THR B 1 618 ? -9.375 -30.391 28.969 1 61.94 618 THR B CA 1
ATOM 10609 C C . THR B 1 618 ? -10.148 -29.188 28.438 1 61.94 618 THR B C 1
ATOM 10611 O O . THR B 1 618 ? -10.977 -28.609 29.141 1 61.94 618 THR B O 1
ATOM 10614 N N . TRP B 1 619 ? -9.953 -28.703 27.391 1 59.81 619 TRP B N 1
ATOM 10615 C CA . TRP B 1 619 ? -10.641 -27.562 26.781 1 59.81 619 TRP B CA 1
ATOM 10616 C C . TRP B 1 619 ? -12.117 -27.859 26.594 1 59.81 619 TRP B C 1
ATOM 10618 O O . TRP B 1 619 ? -12.953 -26.953 26.594 1 59.81 619 TRP B O 1
ATOM 10628 N N . ASP B 1 620 ? -12.461 -29.125 26.5 1 57.97 620 ASP B N 1
ATOM 10629 C CA . ASP B 1 620 ? -13.875 -29.5 26.453 1 57.97 620 ASP B CA 1
ATOM 10630 C C . ASP B 1 620 ? -14.562 -29.172 27.781 1 57.97 620 ASP B C 1
ATOM 10632 O O . ASP B 1 620 ? -15.703 -28.703 27.797 1 57.97 620 ASP B O 1
ATOM 10636 N N . SER B 1 621 ? -13.836 -29.422 28.828 1 62.78 621 SER B N 1
ATOM 10637 C CA . SER B 1 621 ? -14.375 -29.094 30.156 1 62.78 621 SER B CA 1
ATOM 10638 C C . SER B 1 621 ? -14.555 -27.594 30.328 1 62.78 621 SER B C 1
ATOM 10640 O O . SER B 1 621 ? -15.562 -27.156 30.875 1 62.78 621 SER B O 1
ATOM 10642 N N . VAL B 1 622 ? -13.594 -26.891 29.828 1 62.28 622 VAL B N 1
ATOM 10643 C CA . VAL B 1 622 ? -13.664 -25.438 29.922 1 62.28 622 VAL B CA 1
ATOM 10644 C C . VAL B 1 622 ? -14.812 -24.922 29.062 1 62.28 622 VAL B C 1
ATOM 10646 O O . VAL B 1 622 ? -15.578 -24.047 29.484 1 62.28 622 VAL B O 1
ATOM 10649 N N . ALA B 1 623 ? -15.016 -25.406 27.906 1 60.53 623 ALA B N 1
ATOM 10650 C CA . ALA B 1 623 ? -16.094 -25 27 1 60.53 623 ALA B CA 1
ATOM 10651 C C . ALA B 1 623 ? -17.453 -25.281 27.594 1 60.53 623 ALA B C 1
ATOM 10653 O O . ALA B 1 623 ? -18.375 -24.469 27.484 1 60.53 623 ALA B O 1
ATOM 10654 N N . THR B 1 624 ? -17.609 -26.438 28.203 1 58.59 624 THR B N 1
ATOM 10655 C CA . THR B 1 624 ? -18.844 -26.812 28.859 1 58.59 624 THR B CA 1
ATOM 10656 C C . THR B 1 624 ? -19.141 -25.906 30.047 1 58.59 624 THR B C 1
ATOM 10658 O O . THR B 1 624 ? -20.297 -25.516 30.266 1 58.59 624 THR B O 1
ATOM 10661 N N . ALA B 1 625 ? -18.031 -25.547 30.656 1 56.41 625 ALA B N 1
ATOM 10662 C CA . ALA B 1 625 ? -18.188 -24.703 31.844 1 56.41 625 ALA B CA 1
ATOM 10663 C C . ALA B 1 625 ? -18.609 -23.297 31.453 1 56.41 625 ALA B C 1
ATOM 10665 O O . ALA B 1 625 ? -19.422 -22.672 32.156 1 56.41 625 ALA B O 1
ATOM 10666 N N . ILE B 1 626 ? -18.078 -22.906 30.281 1 56.91 626 ILE B N 1
ATOM 10667 C CA . ILE B 1 626 ? -18.359 -21.531 29.875 1 56.91 626 ILE B CA 1
ATOM 10668 C C . ILE B 1 626 ? -19.609 -21.484 29.016 1 56.91 626 ILE B C 1
ATOM 10670 O O . ILE B 1 626 ? -20.234 -20.438 28.859 1 56.91 626 ILE B O 1
ATOM 10674 N N . GLY B 1 627 ? -20.297 -22.547 28.719 1 48.94 627 GLY B N 1
ATOM 10675 C CA . GLY B 1 627 ? -21.469 -22.625 27.859 1 48.94 627 GLY B CA 1
ATOM 10676 C C . GLY B 1 627 ? -21.203 -22.172 26.438 1 48.94 627 GLY B C 1
ATOM 10677 O O . GLY B 1 627 ? -22.031 -21.484 25.828 1 48.94 627 GLY B O 1
ATOM 10678 N N . ALA B 1 628 ? -19.969 -22.328 26 1 53.31 628 ALA B N 1
ATOM 10679 C CA . ALA B 1 628 ? -19.547 -21.797 24.719 1 53.31 628 ALA B CA 1
ATOM 10680 C C . ALA B 1 628 ? -20.375 -22.375 23.578 1 53.31 628 ALA B C 1
ATOM 10682 O O . ALA B 1 628 ? -20.625 -21.703 22.578 1 53.31 628 ALA B O 1
ATOM 10683 N N . ASP B 1 629 ? -20.859 -23.641 23.641 1 46 629 ASP B N 1
ATOM 10684 C CA . ASP B 1 629 ? -21.641 -24.266 22.578 1 46 629 ASP B CA 1
ATOM 10685 C C . ASP B 1 629 ? -23.141 -24.031 22.797 1 46 629 ASP B C 1
ATOM 10687 O O . ASP B 1 629 ? -23.969 -24.594 22.078 1 46 629 ASP B O 1
ATOM 10691 N N . GLU B 1 630 ? -23.484 -23.266 23.875 1 46.06 630 GLU B N 1
ATOM 10692 C CA . GLU B 1 630 ? -24.875 -22.953 24.172 1 46.06 630 GLU B CA 1
ATOM 10693 C C . GLU B 1 630 ? -25.266 -21.594 23.578 1 46.06 630 GLU B C 1
ATOM 10695 O O . GLU B 1 630 ? -24.422 -20.719 23.391 1 46.06 630 GLU B O 1
ATOM 10700 N N . SER B 1 631 ? -26.359 -21.578 22.812 1 43.69 631 SER B N 1
ATOM 10701 C CA . SER B 1 631 ? -26.875 -20.344 22.219 1 43.69 631 SER B CA 1
ATOM 10702 C C . SER B 1 631 ? -26.953 -19.219 23.234 1 43.69 631 SER B C 1
ATOM 10704 O O . SER B 1 631 ? -27.438 -19.438 24.359 1 43.69 631 SER B O 1
ATOM 10706 N N . ILE B 1 632 ? -26.141 -18.281 23.172 1 45.84 632 ILE B N 1
ATOM 10707 C CA . ILE B 1 632 ? -26.156 -17.141 24.078 1 45.84 632 ILE B CA 1
ATOM 10708 C C . ILE B 1 632 ? -27.547 -16.531 24.141 1 45.84 632 ILE B C 1
ATOM 10710 O O . ILE B 1 632 ? -27.859 -15.75 25.031 1 45.84 632 ILE B O 1
ATOM 10714 N N . TYR B 1 633 ? -28.375 -16.5 23.016 1 36.81 633 TYR B N 1
ATOM 10715 C CA . TYR B 1 633 ? -29.703 -15.914 23.031 1 36.81 633 TYR B CA 1
ATOM 10716 C C . TYR B 1 633 ? -30.672 -16.75 23.875 1 36.81 633 TYR B C 1
ATOM 10718 O O . TYR B 1 633 ? -30.766 -17.969 23.672 1 36.81 633 TYR B O 1
ATOM 10726 N N . HIS B 1 634 ? -30.781 -16.531 25.109 1 31.7 634 HIS B N 1
ATOM 10727 C CA . HIS B 1 634 ? -31.859 -17.109 25.922 1 31.7 634 HIS B CA 1
ATOM 10728 C C . HIS B 1 634 ? -33.219 -16.984 25.219 1 31.7 634 HIS B C 1
ATOM 10730 O O . HIS B 1 634 ? -33.781 -15.883 25.172 1 31.7 634 HIS B O 1
ATOM 10736 N N . LEU B 1 635 ? -33.469 -17.516 24.047 1 27.44 635 LEU B N 1
ATOM 10737 C CA . LEU B 1 635 ? -34.844 -17.531 23.625 1 27.44 635 LEU B CA 1
ATOM 10738 C C . LEU B 1 635 ? -35.75 -18.047 24.734 1 27.44 635 LEU B C 1
ATOM 10740 O O . LEU B 1 635 ? -35.406 -18.984 25.453 1 27.44 635 LEU B O 1
ATOM 10744 N N . ARG B 1 636 ? -36.656 -17.156 25.344 1 28.61 636 ARG B N 1
ATOM 10745 C CA . ARG B 1 636 ? -37.812 -17.562 26.125 1 28.61 636 ARG B CA 1
ATOM 10746 C C . ARG B 1 636 ? -38.469 -18.812 25.531 1 28.61 636 ARG B C 1
ATOM 10748 O O . ARG B 1 636 ? -38.875 -18.828 24.375 1 28.61 636 ARG B O 1
ATOM 10755 N N . GLU B 1 637 ? -38.062 -19.938 25.781 1 25.8 637 GLU B N 1
ATOM 10756 C CA . GLU B 1 637 ? -38.75 -21.203 25.484 1 25.8 637 GLU B CA 1
ATOM 10757 C C . GLU B 1 637 ? -40.25 -21.094 25.797 1 25.8 637 GLU B C 1
ATOM 10759 O O . GLU B 1 637 ? -40.625 -20.844 26.953 1 25.8 637 GLU B O 1
ATOM 10764 N N . LEU B 1 638 ? -41.125 -20.328 24.969 1 24.61 638 LEU B N 1
ATOM 10765 C CA . LEU B 1 638 ? -42.562 -20.625 25.125 1 24.61 638 LEU B CA 1
ATOM 10766 C C . LEU B 1 638 ? -42.781 -22.109 25.297 1 24.61 638 LEU B C 1
ATOM 10768 O O . LEU B 1 638 ? -42.531 -22.891 24.375 1 24.61 638 LEU B O 1
ATOM 10772 N N . SER B 1 639 ? -42.5 -22.656 26.375 1 24.28 639 SER B N 1
ATOM 10773 C CA . SER B 1 639 ? -42.875 -23.953 26.906 1 24.28 639 SER B CA 1
ATOM 10774 C C . SER B 1 639 ? -44.375 -24.203 26.734 1 24.28 639 SER B C 1
ATOM 10776 O O . SER B 1 639 ? -45.125 -24.203 27.719 1 24.28 639 SER B O 1
ATOM 10778 N N . SER B 1 640 ? -45.094 -23.672 25.656 1 22.69 640 SER B N 1
ATOM 10779 C CA . SER B 1 640 ? -46.438 -24.25 25.609 1 22.69 640 SER B CA 1
ATOM 10780 C C . SER B 1 640 ? -46.406 -25.766 25.516 1 22.69 640 SER B C 1
ATOM 10782 O O . SER B 1 640 ? -46.25 -26.328 24.422 1 22.69 640 SER B O 1
ATOM 10784 N N . ARG B 1 641 ? -45.594 -26.375 26.297 1 23.48 641 ARG B N 1
ATOM 10785 C CA . ARG B 1 641 ? -45.969 -27.75 26.594 1 23.48 641 ARG B CA 1
ATOM 10786 C C . ARG B 1 641 ? -47.438 -27.844 27.031 1 23.48 641 ARG B C 1
ATOM 10788 O O . ARG B 1 641 ? -47.812 -27.266 28.062 1 23.48 641 ARG B O 1
ATOM 10795 N N . SER B 1 642 ? -48.406 -27.797 26.031 1 21.22 642 SER B N 1
ATOM 10796 C CA . SER B 1 642 ? -49.719 -28.375 26.281 1 21.22 642 SER B CA 1
ATOM 10797 C C . SER B 1 642 ? -49.594 -29.703 27.031 1 21.22 642 SER B C 1
ATOM 10799 O O . SER B 1 642 ? -48.938 -30.609 26.562 1 21.22 642 SER B O 1
ATOM 10801 N N . THR B 1 643 ? -49.594 -29.625 28.297 1 22.03 643 THR B N 1
ATOM 10802 C CA . THR B 1 643 ? -49.906 -30.594 29.328 1 22.03 643 THR B CA 1
ATOM 10803 C C . THR B 1 643 ? -51.188 -31.359 29 1 22.03 643 THR B C 1
ATOM 10805 O O . THR B 1 643 ? -52.281 -30.828 29.141 1 22.03 643 THR B O 1
ATOM 10808 N N . VAL B 1 644 ? -51.25 -32.031 27.688 1 22.33 644 VAL B N 1
ATOM 10809 C CA . VAL B 1 644 ? -52.312 -33.062 27.688 1 22.33 644 VAL B CA 1
ATOM 10810 C C . VAL B 1 644 ? -52.156 -33.969 28.922 1 22.33 644 VAL B C 1
ATOM 10812 O O . VAL B 1 644 ? -51.125 -34.594 29.094 1 22.33 644 VAL B O 1
ATOM 10815 N N . LEU B 1 645 ? -52.781 -33.5 29.969 1 20.72 645 LEU B N 1
ATOM 10816 C CA . LEU B 1 645 ? -53.156 -34.125 31.234 1 20.72 645 LEU B CA 1
ATOM 10817 C C . LEU B 1 645 ? -53.75 -35.531 30.969 1 20.72 645 LEU B C 1
ATOM 10819 O O . LEU B 1 645 ? -54.844 -35.656 30.438 1 20.72 645 LEU B O 1
ATOM 10823 N N . ASP B 1 646 ? -52.844 -36.438 30.266 1 19.08 646 ASP B N 1
ATOM 10824 C CA . ASP B 1 646 ? -53.438 -37.781 30.281 1 19.08 646 ASP B CA 1
ATOM 10825 C C . ASP B 1 646 ? -53.906 -38.156 31.688 1 19.08 646 ASP B C 1
ATOM 10827 O O . ASP B 1 646 ? -53.188 -37.938 32.656 1 19.08 646 ASP B O 1
ATOM 10831 N N . LYS B 1 647 ? -55.25 -38.156 31.828 1 20.62 647 LYS B N 1
ATOM 10832 C CA . LYS B 1 647 ? -56.125 -38.688 32.875 1 20.62 647 LYS B CA 1
ATOM 10833 C C . LYS B 1 647 ? -55.594 -40.062 33.344 1 20.62 647 LYS B C 1
ATOM 10835 O O . LYS B 1 647 ? -55.062 -40.844 32.562 1 20.62 647 LYS B O 1
ATOM 10840 N N . GLY B 1 648 ? -55.312 -40.219 34.688 1 18.23 648 GLY B N 1
ATOM 10841 C CA . GLY B 1 648 ? -54.812 -41.188 35.625 1 18.23 648 GLY B CA 1
ATOM 10842 C C . GLY B 1 648 ? -55.438 -42.562 35.469 1 18.23 648 GLY B C 1
ATOM 10843 O O . GLY B 1 648 ? -55.344 -43.375 36.375 1 18.23 648 GLY B O 1
ATOM 10844 N N . LYS B 1 649 ? -56.156 -42.906 34.25 1 20.38 649 LYS B N 1
ATOM 10845 C CA . LYS B 1 649 ? -56.938 -44.125 34.5 1 20.38 649 LYS B CA 1
ATOM 10846 C C . LYS B 1 649 ? -56.062 -45.25 35.031 1 20.38 649 LYS B C 1
ATOM 10848 O O . LYS B 1 649 ? -55.031 -45.562 34.438 1 20.38 649 LYS B O 1
ATOM 10853 N N . GLY B 1 650 ? -56.062 -45.406 36.344 1 19.09 650 GLY B N 1
ATOM 10854 C CA . GLY B 1 650 ? -55.5 -46.344 37.281 1 19.09 650 GLY B CA 1
ATOM 10855 C C . GLY B 1 650 ? -55.812 -47.781 36.938 1 19.09 650 GLY B C 1
ATOM 10856 O O . GLY B 1 650 ? -55.531 -48.688 37.719 1 19.09 650 GLY B O 1
ATOM 10857 N N . VAL B 1 651 ? -56.344 -48.094 35.625 1 19.11 651 VAL B N 1
ATOM 10858 C CA . VAL B 1 651 ? -57 -49.406 35.75 1 19.11 651 VAL B CA 1
ATOM 10859 C C . VAL B 1 651 ? -55.969 -50.469 36.094 1 19.11 651 VAL B C 1
ATOM 10861 O O . VAL B 1 651 ? -54.812 -50.406 35.625 1 19.11 651 VAL B O 1
ATOM 10864 N N . GLU B 1 652 ? -56.25 -51.281 37.125 1 20.88 652 GLU B N 1
ATOM 10865 C CA . GLU B 1 652 ? -55.75 -52.375 37.969 1 20.88 652 GLU B CA 1
ATOM 10866 C C . GLU B 1 652 ? -55.531 -53.625 37.156 1 20.88 652 GLU B C 1
ATOM 10868 O O . GLU B 1 652 ? -55.219 -54.688 37.688 1 20.88 652 GLU B O 1
ATOM 10873 N N . SER B 1 653 ? -55.094 -53.406 35.719 1 17.31 653 SER B N 1
ATOM 10874 C CA . SER B 1 653 ? -55.312 -54.594 34.938 1 17.31 653 SER B CA 1
ATOM 10875 C C . SER B 1 653 ? -54.562 -55.781 35.562 1 17.31 653 SER B C 1
ATOM 10877 O O . SER B 1 653 ? -53.531 -55.625 36.188 1 17.31 653 SER B O 1
ATOM 10879 N N . THR B 1 654 ? -55.219 -56.969 35.562 1 19.62 654 THR B N 1
ATOM 10880 C CA . THR B 1 654 ? -55.25 -58.344 36.062 1 19.62 654 THR B CA 1
ATOM 10881 C C . THR B 1 654 ? -54.094 -59.156 35.469 1 19.62 654 THR B C 1
ATOM 10883 O O . THR B 1 654 ? -53.594 -58.812 34.375 1 19.62 654 THR B O 1
ATOM 10886 N N . SER B 1 655 ? -53.5 -60.188 36.188 1 19.14 655 SER B N 1
ATOM 10887 C CA . SER B 1 655 ? -52.281 -61 36.375 1 19.14 655 SER B CA 1
ATOM 10888 C C . SER B 1 655 ? -52.062 -61.938 35.219 1 19.14 655 SER B C 1
ATOM 10890 O O . SER B 1 655 ? -50.969 -62.531 35.062 1 19.14 655 SER B O 1
ATOM 10892 N N . THR B 1 656 ? -53.062 -62.156 34.219 1 19.25 656 THR B N 1
ATOM 10893 C CA . THR B 1 656 ? -53.094 -63.562 33.844 1 19.25 656 THR B CA 1
ATOM 10894 C C . THR B 1 656 ? -51.938 -63.906 32.906 1 19.25 656 THR B C 1
ATOM 10896 O O . THR B 1 656 ? -51.469 -63.031 32.125 1 19.25 656 THR B O 1
ATOM 10899 N N . SER B 1 657 ? -51.406 -65.25 32.844 1 19.44 657 SER B N 1
ATOM 10900 C CA . SER B 1 657 ? -50.25 -66.062 32.656 1 19.44 657 SER B CA 1
ATOM 10901 C C . SER B 1 657 ? -49.938 -66.25 31.156 1 19.44 657 SER B C 1
ATOM 10903 O O . SER B 1 657 ? -48.781 -66.562 30.781 1 19.44 657 SER B O 1
ATOM 10905 N N . SER B 1 658 ? -51 -66 30.219 1 18.98 658 SER B N 1
ATOM 10906 C CA . SER B 1 658 ? -51.031 -67.062 29.203 1 18.98 658 SER B CA 1
ATOM 10907 C C . SER B 1 658 ? -49.969 -66.875 28.141 1 18.98 658 SER B C 1
ATOM 10909 O O . SER B 1 658 ? -49.438 -65.75 27.984 1 18.98 658 SER B O 1
ATOM 10911 N N . SER B 1 659 ? -49.656 -67.875 27.25 1 20.08 659 SER B N 1
ATOM 10912 C CA . SER B 1 659 ? -48.594 -68.562 26.516 1 20.08 659 SER B CA 1
ATOM 10913 C C . SER B 1 659 ? -48.312 -67.875 25.188 1 20.08 659 SER B C 1
ATOM 10915 O O . SER B 1 659 ? -47.312 -68.125 24.516 1 20.08 659 SER B O 1
ATOM 10917 N N . SER B 1 660 ? -49.375 -67 24.688 1 17.98 660 SER B N 1
ATOM 10918 C CA . SER B 1 660 ? -49.625 -67.188 23.266 1 17.98 660 SER B CA 1
ATOM 10919 C C . SER B 1 660 ? -48.5 -66.562 22.422 1 17.98 660 SER B C 1
ATOM 10921 O O . SER B 1 660 ? -47.781 -65.688 22.906 1 17.98 660 SER B O 1
ATOM 10923 N N . SER B 1 661 ? -48.406 -66.938 21.031 1 19.19 661 SER B N 1
ATOM 10924 C CA . SER B 1 661 ? -47.531 -67.125 19.891 1 19.19 661 SER B CA 1
ATOM 10925 C C . SER B 1 661 ? -47.219 -65.812 19.203 1 19.19 661 SER B C 1
ATOM 10927 O O . SER B 1 661 ? -48.062 -65.25 18.516 1 19.19 661 SER B O 1
ATOM 10929 N N . ARG B 1 662 ? -46.562 -64.812 19.812 1 19.8 662 ARG B N 1
ATOM 10930 C CA . ARG B 1 662 ? -46.531 -63.375 19.531 1 19.8 662 ARG B CA 1
ATOM 10931 C C . ARG B 1 662 ? -45.812 -63.062 18.219 1 19.8 662 ARG B C 1
ATOM 10933 O O . ARG B 1 662 ? -44.594 -63.188 18.125 1 19.8 662 ARG B O 1
ATOM 10940 N N . THR B 1 663 ? -46.5 -63.438 17.109 1 18.66 663 THR B N 1
ATOM 10941 C CA . THR B 1 663 ? -45.906 -63.344 15.781 1 18.66 663 THR B CA 1
ATOM 10942 C C . THR B 1 663 ? -45.438 -61.938 15.5 1 18.66 663 THR B C 1
ATOM 10944 O O . THR B 1 663 ? -46.188 -60.969 15.727 1 18.66 663 THR B O 1
ATOM 10947 N N . ARG B 1 664 ? -44.094 -61.625 15.344 1 18.84 664 ARG B N 1
ATOM 10948 C CA . ARG B 1 664 ? -43.156 -60.531 15.336 1 18.84 664 ARG B CA 1
ATOM 10949 C C . ARG B 1 664 ? -43.406 -59.594 14.141 1 18.84 664 ARG B C 1
ATOM 10951 O O . ARG B 1 664 ? -42.969 -59.875 13.031 1 18.84 664 ARG B O 1
ATOM 10958 N N . THR B 1 665 ? -44.719 -59.188 13.922 1 18.39 665 THR B N 1
ATOM 10959 C CA . THR B 1 665 ? -44.906 -58.438 12.68 1 18.39 665 THR B CA 1
ATOM 10960 C C . THR B 1 665 ? -44 -57.219 12.641 1 18.39 665 THR B C 1
ATOM 10962 O O . THR B 1 665 ? -43.969 -56.438 13.602 1 18.39 665 THR B O 1
ATOM 10965 N N . LEU B 1 666 ? -42.938 -57.188 11.773 1 19.11 666 LEU B N 1
ATOM 10966 C CA . LEU B 1 666 ? -41.844 -56.312 11.414 1 19.11 666 LEU B CA 1
ATOM 10967 C C . LEU B 1 666 ? -42.344 -54.938 10.961 1 19.11 666 LEU B C 1
ATOM 10969 O O . LEU B 1 666 ? -42.875 -54.812 9.859 1 19.11 666 LEU B O 1
ATOM 10973 N N . ILE B 1 667 ? -43.219 -54.25 11.766 1 18.3 667 ILE B N 1
ATOM 10974 C CA . ILE B 1 667 ? -43.844 -53.031 11.25 1 18.3 667 ILE B CA 1
ATOM 10975 C C . ILE B 1 667 ? -42.75 -52.031 10.891 1 18.3 667 ILE B C 1
ATOM 10977 O O . ILE B 1 667 ? -41.875 -51.688 11.719 1 18.3 667 ILE B O 1
ATOM 10981 N N . ASP B 1 668 ? -42.469 -51.719 9.555 1 19.77 668 ASP B N 1
ATOM 10982 C CA . ASP B 1 668 ? -41.594 -50.875 8.766 1 19.77 668 ASP B CA 1
ATOM 10983 C C . ASP B 1 668 ? -41.844 -49.406 9.102 1 19.77 668 ASP B C 1
ATOM 10985 O O . ASP B 1 668 ? -42.875 -48.844 8.758 1 19.77 668 ASP B O 1
ATOM 10989 N N . GLU B 1 669 ? -41.812 -49 10.383 1 18.77 669 GLU B N 1
ATOM 10990 C CA . GLU B 1 669 ? -42.156 -47.625 10.766 1 18.77 669 GLU B CA 1
ATOM 10991 C C . GLU B 1 669 ? -41.344 -46.594 10 1 18.77 669 GLU B C 1
ATOM 10993 O O . GLU B 1 669 ? -40.094 -46.656 10.008 1 18.77 669 GLU B O 1
ATOM 10998 N N . GLU B 1 670 ? -41.875 -46 8.922 1 20.22 670 GLU B N 1
ATOM 10999 C CA . GLU B 1 670 ? -41.469 -44.938 8.008 1 20.22 670 GLU B CA 1
ATOM 11000 C C . GLU B 1 670 ? -41.125 -43.656 8.781 1 20.22 670 GLU B C 1
ATOM 11002 O O . GLU B 1 670 ? -41.969 -43.094 9.477 1 20.22 670 GLU B O 1
ATOM 11007 N N . TYR B 1 671 ? -40 -43.531 9.469 1 19.38 671 TYR B N 1
ATOM 11008 C CA . TYR B 1 671 ? -39.5 -42.406 10.227 1 19.38 671 TYR B CA 1
ATOM 11009 C C . TYR B 1 671 ? -39.562 -41.125 9.398 1 19.38 671 TYR B C 1
ATOM 11011 O O . TYR B 1 671 ? -38.938 -41.031 8.336 1 19.38 671 TYR B O 1
ATOM 11019 N N . GLU B 1 672 ? -40.719 -40.469 9.266 1 19.39 672 GLU B N 1
ATOM 11020 C CA . GLU B 1 672 ? -40.875 -39.156 8.648 1 19.39 672 GLU B CA 1
ATOM 11021 C C . GLU B 1 672 ? -39.938 -38.156 9.297 1 19.39 672 GLU B C 1
ATOM 11023 O O . GLU B 1 672 ? -40.031 -37.906 10.5 1 19.39 672 GLU B O 1
ATOM 11028 N N . GLU B 1 673 ? -38.688 -38.062 8.906 1 19.41 673 GLU B N 1
ATOM 11029 C CA . GLU B 1 673 ? -37.656 -37.094 9.273 1 19.41 673 GLU B CA 1
ATOM 11030 C C . GLU B 1 673 ? -38.188 -35.688 9.148 1 19.41 673 GLU B C 1
ATOM 11032 O O . GLU B 1 673 ? -38.5 -35.219 8.055 1 19.41 673 GLU B O 1
ATOM 11037 N N . GLU B 1 674 ? -39.156 -35.25 10.008 1 20.98 674 GLU B N 1
ATOM 11038 C CA . GLU B 1 674 ? -39.594 -33.844 10.031 1 20.98 674 GLU B CA 1
ATOM 11039 C C . GLU B 1 674 ? -38.406 -32.875 10.016 1 20.98 674 GLU B C 1
ATOM 11041 O O . GLU B 1 674 ? -37.531 -32.969 10.859 1 20.98 674 GLU B O 1
ATOM 11046 N N . GLU B 1 675 ? -38.062 -32.375 8.828 1 21.66 675 GLU B N 1
ATOM 11047 C CA . GLU B 1 675 ? -37.125 -31.344 8.43 1 21.66 675 GLU B CA 1
ATOM 11048 C C . GLU B 1 675 ? -37.375 -30.047 9.195 1 21.66 675 GLU B C 1
ATOM 11050 O O . GLU B 1 675 ? -38.375 -29.359 8.938 1 21.66 675 GLU B O 1
ATOM 11055 N N . ASP B 1 676 ? -37.406 -30.047 10.508 1 20.64 676 ASP B N 1
ATOM 11056 C CA . ASP B 1 676 ? -37.531 -28.797 11.258 1 20.64 676 ASP B CA 1
ATOM 11057 C C . ASP B 1 676 ? -36.688 -27.703 10.625 1 20.64 676 ASP B C 1
ATOM 11059 O O . ASP B 1 676 ? -35.469 -27.812 10.547 1 20.64 676 ASP B O 1
ATOM 11063 N N . GLU B 1 677 ? -37.25 -27 9.648 1 22.55 677 GLU B N 1
ATOM 11064 C CA . GLU B 1 677 ? -36.812 -25.75 9.023 1 22.55 677 GLU B CA 1
ATOM 11065 C C . GLU B 1 677 ? -36.531 -24.688 10.07 1 22.55 677 GLU B C 1
ATOM 11067 O O . GLU B 1 677 ? -37.438 -24.094 10.641 1 22.55 677 GLU B O 1
ATOM 11072 N N . GLU B 1 678 ? -35.719 -24.984 11.094 1 22.61 678 GLU B N 1
ATOM 11073 C CA . GLU B 1 678 ? -35.344 -23.906 11.992 1 22.61 678 GLU B CA 1
ATOM 11074 C C . GLU B 1 678 ? -35.094 -22.609 11.234 1 22.61 678 GLU B C 1
ATOM 11076 O O . GLU B 1 678 ? -34.312 -22.562 10.289 1 22.61 678 GLU B O 1
ATOM 11081 N N . GLN B 1 679 ? -36.125 -21.812 11.141 1 21.92 679 GLN B N 1
ATOM 11082 C CA . GLN B 1 679 ? -36.156 -20.438 10.656 1 21.92 679 GLN B CA 1
ATOM 11083 C C . GLN B 1 679 ? -35.031 -19.625 11.289 1 21.92 679 GLN B C 1
ATOM 11085 O O . GLN B 1 679 ? -35.125 -19.25 12.461 1 21.92 679 GLN B O 1
ATOM 11090 N N . TYR B 1 680 ? -33.844 -20.109 11.242 1 22.08 680 TYR B N 1
ATOM 11091 C CA . TYR B 1 680 ? -32.75 -19.203 11.609 1 22.08 680 TYR B CA 1
ATOM 11092 C C . TYR B 1 680 ? -33 -17.797 11.062 1 22.08 680 TYR B C 1
ATOM 11094 O O . TYR B 1 680 ? -33.312 -17.641 9.891 1 22.08 680 TYR B O 1
ATOM 11102 N N . ASN B 1 681 ? -33.688 -16.953 11.859 1 22.58 681 ASN B N 1
ATOM 11103 C CA . ASN B 1 681 ? -33.781 -15.531 11.578 1 22.58 681 ASN B CA 1
ATOM 11104 C C . ASN B 1 681 ? -32.562 -15.023 10.812 1 22.58 681 ASN B C 1
ATOM 11106 O O . ASN B 1 681 ? -31.438 -15.43 11.094 1 22.58 681 ASN B O 1
ATOM 11110 N N . ASP B 1 682 ? -32.844 -14.633 9.617 1 23.42 682 ASP B N 1
ATOM 11111 C CA . ASP B 1 682 ? -32 -13.992 8.609 1 23.42 682 ASP B CA 1
ATOM 11112 C C . ASP B 1 682 ? -31.031 -12.992 9.25 1 23.42 682 ASP B C 1
ATOM 11114 O O . ASP B 1 682 ? -31.422 -11.859 9.539 1 23.42 682 ASP B O 1
ATOM 11118 N N . VAL B 1 683 ? -30.453 -13.375 10.383 1 23.77 683 VAL B N 1
ATOM 11119 C CA . VAL B 1 683 ? -29.375 -12.484 10.781 1 23.77 683 VAL B CA 1
ATOM 11120 C C . VAL B 1 683 ? -28.719 -11.891 9.531 1 23.77 683 VAL B C 1
ATOM 11122 O O . VAL B 1 683 ? -28.484 -12.594 8.547 1 23.77 683 VAL B O 1
ATOM 11125 N N . GLU B 1 684 ? -28.891 -10.547 9.438 1 24.83 684 GLU B N 1
ATOM 11126 C CA . GLU B 1 684 ? -28.391 -9.711 8.352 1 24.83 684 GLU B CA 1
ATOM 11127 C C . GLU B 1 684 ? -27.031 -10.219 7.852 1 24.83 684 GLU B C 1
ATOM 11129 O O . GLU B 1 684 ? -26.125 -10.477 8.648 1 24.83 684 GLU B O 1
ATOM 11134 N N . ASP B 1 685 ? -27.109 -11.094 6.895 1 24.64 685 ASP B N 1
ATOM 11135 C CA . ASP B 1 685 ? -25.984 -11.602 6.109 1 24.64 685 ASP B CA 1
ATOM 11136 C C . ASP B 1 685 ? -24.844 -10.578 6.055 1 24.64 685 ASP B C 1
ATOM 11138 O O . ASP B 1 685 ? -25.016 -9.492 5.504 1 24.64 685 ASP B O 1
ATOM 11142 N N . PHE B 1 686 ? -24.25 -10.453 7.234 1 24.52 686 PHE B N 1
ATOM 11143 C CA . PHE B 1 686 ? -22.938 -9.805 7.109 1 24.52 686 PHE B CA 1
ATOM 11144 C C . PHE B 1 686 ? -22.281 -10.164 5.785 1 24.52 686 PHE B C 1
ATOM 11146 O O . PHE B 1 686 ? -21.828 -11.289 5.598 1 24.52 686 PHE B O 1
ATOM 11153 N N . ASP B 1 687 ? -22.984 -9.805 4.734 1 24.98 687 ASP B N 1
ATOM 11154 C CA . ASP B 1 687 ? -22.312 -9.914 3.436 1 24.98 687 ASP B CA 1
ATOM 11155 C C . ASP B 1 687 ? -20.812 -9.703 3.566 1 24.98 687 ASP B C 1
ATOM 11157 O O . ASP B 1 687 ? -20.359 -8.836 4.324 1 24.98 687 ASP B O 1
ATOM 11161 N N . LEU B 1 688 ? -20.094 -10.766 3.494 1 24.69 688 LEU B N 1
ATOM 11162 C CA . LEU B 1 688 ? -18.656 -10.727 3.299 1 24.69 688 LEU B CA 1
ATOM 11163 C C . LEU B 1 688 ? -18.219 -9.383 2.74 1 24.69 688 LEU B C 1
ATOM 11165 O O . LEU B 1 688 ? -18.688 -8.961 1.676 1 24.69 688 LEU B O 1
ATOM 11169 N N . GLN B 1 689 ? -18.219 -8.328 3.557 1 26.72 689 GLN B N 1
ATOM 11170 C CA . GLN B 1 689 ? -17.547 -7.098 3.168 1 26.72 689 GLN B CA 1
ATOM 11171 C C . GLN B 1 689 ? -16.562 -7.344 2.031 1 26.72 689 GLN B C 1
ATOM 11173 O O . GLN B 1 689 ? -15.75 -8.273 2.094 1 26.72 689 GLN B O 1
ATOM 11178 N N . GLU B 1 690 ? -17.047 -7.02 0.851 1 27.72 690 GLU B N 1
ATOM 11179 C CA . GLU B 1 690 ? -16.281 -7.18 -0.383 1 27.72 690 GLU B CA 1
ATOM 11180 C C . GLU B 1 690 ? -14.789 -6.965 -0.141 1 27.72 690 GLU B C 1
ATOM 11182 O O . GLU B 1 690 ? -14.359 -5.848 0.159 1 27.72 690 GLU B O 1
ATOM 11187 N N . LEU B 1 691 ? -14.203 -7.824 0.66 1 28.02 691 LEU B N 1
ATOM 11188 C CA . LEU B 1 691 ? -12.75 -7.895 0.595 1 28.02 691 LEU B CA 1
ATOM 11189 C C . LEU B 1 691 ? -12.242 -7.402 -0.755 1 28.02 691 LEU B C 1
ATOM 11191 O O . LEU B 1 691 ? -12.938 -7.52 -1.766 1 28.02 691 LEU B O 1
ATOM 11195 N N . ASP B 1 692 ? -11.453 -6.367 -0.714 1 26.62 692 ASP B N 1
ATOM 11196 C CA . ASP B 1 692 ? -10.875 -5.879 -1.961 1 26.62 692 ASP B CA 1
ATOM 11197 C C . ASP B 1 692 ? -10.766 -6.996 -2.994 1 26.62 692 ASP B C 1
ATOM 11199 O O . ASP B 1 692 ? -10.125 -8.023 -2.746 1 26.62 692 ASP B O 1
ATOM 11203 N N . ASN B 1 693 ? -11.898 -7.348 -3.559 1 27.34 693 ASN B N 1
ATOM 11204 C CA . ASN B 1 693 ? -12.094 -8.289 -4.656 1 27.34 693 ASN B CA 1
ATOM 11205 C C . ASN B 1 693 ? -11.008 -8.133 -5.723 1 27.34 693 ASN B C 1
ATOM 11207 O O . ASN B 1 693 ? -10.953 -7.113 -6.41 1 27.34 693 ASN B O 1
ATOM 11211 N N . PHE B 1 694 ? -9.875 -8.414 -5.422 1 27.27 694 PHE B N 1
ATOM 11212 C CA . PHE B 1 694 ? -9.172 -8.688 -6.672 1 27.27 694 PHE B CA 1
ATOM 11213 C C . PHE B 1 694 ? -9.93 -9.719 -7.504 1 27.27 694 PHE B C 1
ATOM 11215 O O . PHE B 1 694 ? -9.953 -10.898 -7.168 1 27.27 694 PHE B O 1
ATOM 11222 N N . GLU 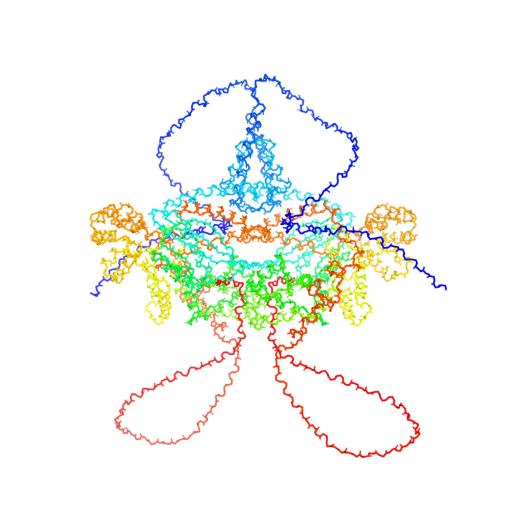B 1 695 ? -11.234 -9.398 -7.793 1 25.17 695 GLU B N 1
ATOM 11223 C CA . GLU B 1 695 ? -11.969 -10.305 -8.672 1 25.17 695 GLU B CA 1
ATOM 11224 C C . GLU B 1 695 ? -11.102 -10.766 -9.836 1 25.17 695 GLU B C 1
ATOM 11226 O O . GLU B 1 695 ? -10.492 -9.945 -10.523 1 25.17 695 GLU B O 1
ATOM 11231 N N . GLU B 1 696 ? -10.602 -11.859 -9.695 1 24.03 696 GLU B N 1
ATOM 11232 C CA . GLU B 1 696 ? -10.172 -12.578 -10.891 1 24.03 696 GLU B CA 1
ATOM 11233 C C . GLU B 1 696 ? -11.258 -12.578 -11.961 1 24.03 696 GLU B C 1
ATOM 11235 O O . GLU B 1 696 ? -12.367 -13.062 -11.727 1 24.03 696 GLU B O 1
ATOM 11240 N N . GLU B 1 697 ? -11.664 -11.445 -12.547 1 21.75 697 GLU B N 1
ATOM 11241 C CA . GLU B 1 697 ? -12.445 -11.68 -13.758 1 21.75 697 GLU B CA 1
ATOM 11242 C C . GLU B 1 697 ? -11.695 -12.594 -14.727 1 21.75 697 GLU B C 1
ATOM 11244 O O . GLU B 1 697 ? -10.477 -12.469 -14.883 1 21.75 697 GLU B O 1
#

Foldseek 3Di:
DPDDPDPPDDPPPPPDPCPVVCVCVVVPPPPPPDDPPPPPPPPVPDDPPPDDPDPDDPPVVPDPPPPPPDPPPPDPVVVVVVVVVVVVVVVVVVVVVCVVVVPDPCVCVDPVNVVVVVVVVVVPPPDDDDDPCCVQPVVLVVLLVVLVVVVVVVLVQLVQQAKEWEWAWFADLVGWIKIWIWIAGLLFIATDFIDTPRPDDLALVNVLVVVVVVCVVSPVLSHAEYEYAPPVSPVSSQVVNCVVRVLYYYFYAPLNLLQVLLVVVCVDPPNVVLLVLLLLLLCVQVVDVVSVVLLCVLQVNDGQQHDFPRRSLSSLSNLLVCLVCLLSLLCSCVDPVNVPDPLCVDPSSVLSNLLSLDLVSSVVSLLSLQLCLLSVLLSLLQLDGLFACLLPNVVSLVVSVVLSCVSVVNPCVSCVVSVVSSCCSCVPPGDALLSLLSNCLQLLRNVVCVVVVNDDPVSVVSNLVSLVSNPVDVVLSVLLVVCVVCCNVCHDLNVDPVLVVCSPVDHSLVSLVVRVVVSVSNSSVNNSSRSYRSRSCLRVVLVVVLPVCCDPVNVPDDPVSSRSVSSSVSSVVRSVCSVCSVVCPSRPSVVSNVSSCPSPNPPPSQQQPASDPPDNHGSVNVSVVSVSVPDPPPPPPPCPPVPPVPDCPPDPDDDDDDDDDPPPPPPPPPPPPPPPPPCPPPPPCPPPPPRSCSPSD/DPDDPDPPDDPPPPPPPPPVVCVCVVVPPPPPPDDPPPPPPPPVPDDPPPDDPDPPDPPVVPDPPPPPPDPPPPPPVVVVVVVVVVVVVVVVVVVVVCVVVVPDPCVCVDPVNVVVVVVVVVVPPPDDDDDPCCVLPVVLVVLLVVLVVVVVVVLVQLVQQAKEWEWAWFADLVQWIKIWIWIAGLLFIATDFIDTPRPDDLALVNVLVVVVVVCVVSPVLSHAEYEYAPPVSPVSSQVVNCVVQVLYYYFYAPLNLLQVLLVVVCVDPPNVVLLVLLLLLLCVQVVDVVSVVLLCVLQVNDHQQHDFPRRSLSSLVNLLVCLVCLLSLLCSCVDPCNVPDPLCVDPSSVLSNLLSLDLVSSVVSLLSLQLCLLSVLLSCLQLDGLFACLLPNVVSLVLSVVLSCVSVVNPCVSCVVSVVSSCCSCVPPGDALLSLLSNCLQLLRNVVCVVVVNDDPVSVVSNLVSLVSNPVDVVLSVLLVVCVVCCVVCHDLNVDPVLVVCSPVDHSLVSLVVRVVVSVSNSSVNNSSRSYHNRSCLRVVLVVVLPVCCDPVNVPDDPVSSRSVSSSVSRVVRSVCSVCSVPNPSRPSVVSSVRSCVSPNPPPSQQQDASDPPDNHGSVNVSVVSVSVPDPPPPPPPCPPPPPVPDPPVPPDDDDDDDDDPPPPPPPPPPPPPPPPPPPPPPPPPPPPPRSCSPSD

Radius of gyration: 40.09 Å; Cα contacts (8 Å, |Δi|>4): 1648; chains: 2; bounding box: 145×128×79 Å